Protein AF-0000000071177528 (afdb_homodimer)

Structure (mmCIF, N/CA/C/O backbone):
data_AF-0000000071177528-model_v1
#
loop_
_entity.id
_entity.type
_entity.pdbx_description
1 polymer 'BTB domain-containing protein'
#
loop_
_atom_site.group_PDB
_atom_site.id
_atom_site.type_symbol
_atom_site.label_atom_id
_atom_site.label_alt_id
_atom_site.label_comp_id
_atom_site.label_asym_id
_atom_site.label_entity_id
_atom_site.label_seq_id
_atom_site.pdbx_PDB_ins_code
_atom_site.Cartn_x
_atom_site.Cartn_y
_atom_site.Cartn_z
_atom_site.occupancy
_atom_site.B_iso_or_equiv
_atom_site.auth_seq_id
_atom_site.auth_comp_id
_atom_site.auth_asym_id
_atom_site.auth_atom_id
_atom_site.pdbx_PDB_model_num
ATOM 1 N N . MET A 1 1 ? 29.422 -19.344 5.887 1 21.97 1 MET A N 1
ATOM 2 C CA . MET A 1 1 ? 28.734 -18.578 6.922 1 21.97 1 MET A CA 1
ATOM 3 C C . MET A 1 1 ? 27.953 -17.406 6.316 1 21.97 1 MET A C 1
ATOM 5 O O . MET A 1 1 ? 28.516 -16.344 6.078 1 21.97 1 MET A O 1
ATOM 9 N N . SER A 1 2 ? 27.266 -17.656 5.23 1 27.88 2 SER A N 1
ATOM 10 C CA . SER A 1 2 ? 26.812 -16.75 4.18 1 27.88 2 SER A CA 1
ATOM 11 C C . SER A 1 2 ? 25.875 -15.688 4.734 1 27.88 2 SER A C 1
ATOM 13 O O . SER A 1 2 ? 24.906 -16.016 5.441 1 27.88 2 SER A O 1
ATOM 15 N N . GLY A 1 3 ? 26.359 -14.531 5.137 1 31.42 3 GLY A N 1
ATOM 16 C CA . GLY A 1 3 ? 25.828 -13.344 5.797 1 31.42 3 GLY A CA 1
ATOM 17 C C . GLY A 1 3 ? 24.453 -12.953 5.305 1 31.42 3 GLY A C 1
ATOM 18 O O . GLY A 1 3 ? 24.25 -12.734 4.109 1 31.42 3 GLY A O 1
ATOM 19 N N . ARG A 1 4 ? 23.453 -13.508 5.898 1 37.56 4 ARG A N 1
ATOM 20 C CA . ARG A 1 4 ? 22.062 -13.289 5.559 1 37.56 4 ARG A CA 1
ATOM 21 C C . ARG A 1 4 ? 21.766 -11.805 5.348 1 37.56 4 ARG A C 1
ATOM 23 O O . ARG A 1 4 ? 21.938 -10.992 6.262 1 37.56 4 ARG A O 1
ATOM 30 N N . GLU A 1 5 ? 22.109 -11.266 4.348 1 40.41 5 GLU A N 1
ATOM 31 C CA . GLU A 1 5 ? 21.766 -9.883 4.055 1 40.41 5 GLU A CA 1
ATOM 32 C C . GLU A 1 5 ? 20.328 -9.57 4.449 1 40.41 5 GLU A C 1
ATOM 34 O O . GLU A 1 5 ? 19.406 -10.312 4.09 1 40.41 5 GLU A O 1
ATOM 39 N N . GLU A 1 6 ? 20.062 -9.109 5.574 1 49.22 6 GLU A N 1
ATOM 40 C CA . GLU A 1 6 ? 18.75 -8.711 6.082 1 49.22 6 GLU A CA 1
ATOM 41 C C . GLU A 1 6 ? 17.938 -8 5 1 49.22 6 GLU A C 1
ATOM 43 O O . GLU A 1 6 ? 18.422 -7.062 4.363 1 49.22 6 GLU A O 1
ATOM 48 N N . PRO A 1 7 ? 16.953 -8.609 4.457 1 56.69 7 PRO A N 1
ATOM 49 C CA . PRO A 1 7 ? 16.172 -7.992 3.381 1 56.69 7 PRO A CA 1
ATOM 50 C C . PRO A 1 7 ? 15.734 -6.566 3.715 1 56.69 7 PRO A C 1
ATOM 52 O O . PRO A 1 7 ? 15.617 -6.211 4.891 1 56.69 7 PRO A O 1
ATOM 55 N N . SER A 1 8 ? 15.945 -5.633 2.873 1 63.97 8 SER A N 1
ATOM 56 C CA . SER A 1 8 ? 15.609 -4.215 2.943 1 63.97 8 SER A CA 1
ATOM 57 C C . SER A 1 8 ? 14.148 -4.012 3.318 1 63.97 8 SER A C 1
ATOM 59 O O . SER A 1 8 ? 13.297 -4.84 2.99 1 63.97 8 SER A O 1
ATOM 61 N N . PRO A 1 9 ? 13.859 -3.221 4.258 1 66.44 9 PRO A N 1
ATOM 62 C CA . PRO A 1 9 ? 12.477 -2.908 4.633 1 66.44 9 PRO A CA 1
ATOM 63 C C . PRO A 1 9 ? 11.594 -2.584 3.428 1 66.44 9 PRO A C 1
ATOM 65 O O . PRO A 1 9 ? 12.102 -2.156 2.387 1 66.44 9 PRO A O 1
ATOM 68 N N . PRO A 1 10 ? 10.367 -2.992 3.541 1 66.88 10 PRO A N 1
ATOM 69 C CA . PRO A 1 10 ? 9.438 -2.711 2.441 1 66.88 10 PRO A CA 1
ATOM 70 C C . PRO A 1 10 ? 9.289 -1.218 2.162 1 66.88 10 PRO A C 1
ATOM 72 O O . PRO A 1 10 ? 9.43 -0.398 3.074 1 66.88 10 PRO A O 1
ATOM 75 N N . LYS A 1 11 ? 9.211 -0.677 0.871 1 64.12 11 LYS A N 1
ATOM 76 C CA . LYS A 1 11 ? 9.078 0.72 0.469 1 64.12 11 LYS A CA 1
ATOM 77 C C . LYS A 1 11 ? 7.668 1.239 0.75 1 64.12 11 LYS A C 1
ATOM 79 O O . LYS A 1 11 ? 6.684 0.544 0.495 1 64.12 11 LYS A O 1
ATOM 84 N N . CYS A 1 12 ? 7.594 2.193 1.696 1 65.25 12 CYS A N 1
ATOM 85 C CA . CYS A 1 12 ? 6.297 2.805 1.975 1 65.25 12 CYS A CA 1
ATOM 86 C C . CYS A 1 12 ? 6.172 4.152 1.274 1 65.25 12 CYS A C 1
ATOM 88 O O . CYS A 1 12 ? 7.176 4.789 0.955 1 65.25 12 CYS A O 1
ATOM 90 N N . GLY A 1 13 ? 5.199 4.441 0.454 1 56.22 13 GLY A N 1
ATOM 91 C CA . GLY A 1 13 ? 4.965 5.711 -0.216 1 56.22 13 GLY A CA 1
ATOM 92 C C . GLY A 1 13 ? 4.988 6.898 0.729 1 56.22 13 GLY A C 1
ATOM 93 O O . GLY A 1 13 ? 4.305 7.898 0.498 1 56.22 13 GLY A O 1
ATOM 94 N N . CYS A 1 14 ? 5.586 6.758 1.858 1 54.16 14 CYS A N 1
ATOM 95 C CA . CYS A 1 14 ? 5.516 7.906 2.756 1 54.16 14 CYS A CA 1
ATOM 96 C C . CYS A 1 14 ? 6.449 9.016 2.295 1 54.16 14 CYS A C 1
ATOM 98 O O . CYS A 1 14 ? 7.496 8.75 1.704 1 54.16 14 CYS A O 1
ATOM 100 N N . SER A 1 15 ? 5.887 10.195 2.148 1 49.91 15 SER A N 1
ATOM 101 C CA . SER A 1 15 ? 6.59 11.391 1.692 1 49.91 15 SER A CA 1
ATOM 102 C C . SER A 1 15 ? 7.82 11.664 2.547 1 49.91 15 SER A C 1
ATOM 104 O O . SER A 1 15 ? 7.805 11.438 3.76 1 49.91 15 SER A O 1
ATOM 106 N N . ASN A 1 16 ? 8.953 11.617 2.033 1 47.47 16 ASN A N 1
ATOM 107 C CA . ASN A 1 16 ? 10.266 11.953 2.572 1 47.47 16 ASN A CA 1
ATOM 108 C C . ASN A 1 16 ? 10.195 13.18 3.48 1 47.47 16 ASN A C 1
ATOM 110 O O . ASN A 1 16 ? 11.18 13.516 4.141 1 47.47 16 ASN A O 1
ATOM 114 N N . ASP A 1 17 ? 9.164 13.852 3.502 1 49.44 17 ASP A N 1
ATOM 115 C CA . ASP A 1 17 ? 9.195 15.164 4.141 1 49.44 17 ASP A CA 1
ATOM 116 C C . ASP A 1 17 ? 8.922 15.055 5.641 1 49.44 17 ASP A C 1
ATOM 118 O O . ASP A 1 17 ? 8.875 16.062 6.348 1 49.44 17 ASP A O 1
ATOM 122 N N . VAL A 1 18 ? 8.766 13.797 6.066 1 55.84 18 VAL A N 1
ATOM 123 C CA . VAL A 1 18 ? 8.43 13.719 7.484 1 55.84 18 VAL A CA 1
ATOM 124 C C . VAL A 1 18 ? 9.711 13.617 8.312 1 55.84 18 VAL A C 1
ATOM 126 O O . VAL A 1 18 ? 10.555 12.758 8.07 1 55.84 18 VAL A O 1
ATOM 129 N N . ILE A 1 19 ? 9.992 14.727 9 1 53.34 19 ILE A N 1
ATOM 130 C CA . ILE A 1 19 ? 11.102 14.703 9.945 1 53.34 19 ILE A CA 1
ATOM 131 C C . ILE A 1 19 ? 10.688 13.906 11.188 1 53.34 19 ILE A C 1
ATOM 133 O O . ILE A 1 19 ? 9.719 14.258 11.867 1 53.34 19 ILE A O 1
ATOM 137 N N . PHE A 1 20 ? 11.258 12.789 11.305 1 57.38 20 PHE A N 1
ATOM 138 C CA . PHE A 1 20 ? 10.984 11.969 12.477 1 57.38 20 PHE A CA 1
ATOM 139 C C . PHE A 1 20 ? 11.891 12.367 13.633 1 57.38 20 PHE A C 1
ATOM 141 O O . PHE A 1 20 ? 13.094 12.555 13.453 1 57.38 20 PHE A O 1
ATOM 148 N N . PRO A 1 21 ? 11.219 12.93 14.664 1 53.38 21 PRO A N 1
ATOM 149 C CA . PRO A 1 21 ? 12.078 13.219 15.82 1 53.38 21 PRO A CA 1
ATOM 150 C C . PRO A 1 21 ? 13.039 12.078 16.141 1 53.38 21 PRO A C 1
ATOM 152 O O . PRO A 1 21 ? 14.195 12.32 16.5 1 53.38 21 PRO A O 1
ATOM 155 N N . ASP A 1 22 ? 12.508 10.867 16.094 1 53.25 22 ASP A N 1
ATOM 156 C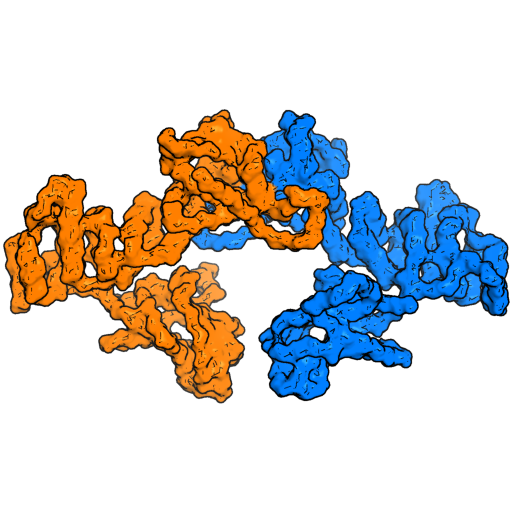 CA . ASP A 1 22 ? 13.359 9.703 16.297 1 53.25 22 ASP A CA 1
ATOM 157 C C . ASP A 1 22 ? 13.484 8.883 15.023 1 53.25 22 ASP A C 1
ATOM 159 O O . ASP A 1 22 ? 12.516 8.25 14.586 1 53.25 22 ASP A O 1
ATOM 163 N N . PRO A 1 23 ? 14.625 9.172 14.359 1 51.88 23 PRO A N 1
ATOM 164 C CA . PRO A 1 23 ? 14.859 8.477 13.094 1 51.88 23 PRO A CA 1
ATOM 165 C C . PRO A 1 23 ? 14.602 6.977 13.195 1 51.88 23 PRO A C 1
ATOM 167 O O . PRO A 1 23 ? 14.289 6.332 12.188 1 51.88 23 PRO A O 1
ATOM 170 N N . SER A 1 24 ? 14.773 6.453 14.438 1 51.38 24 SER A N 1
ATOM 171 C CA . SER A 1 24 ? 14.609 5.016 14.602 1 51.38 24 SER A CA 1
ATOM 172 C C . SER A 1 24 ? 13.156 4.602 14.43 1 51.38 24 SER A C 1
ATOM 174 O O . SER A 1 24 ? 12.859 3.426 14.195 1 51.38 24 SER A O 1
ATOM 176 N N . PHE A 1 25 ? 12.336 5.586 14.609 1 58.75 25 PHE A N 1
ATOM 177 C CA . PHE A 1 25 ? 10.914 5.27 14.477 1 58.75 25 PHE A CA 1
ATOM 178 C C . PHE A 1 25 ? 10.352 5.871 13.195 1 58.75 25 PHE A C 1
ATOM 180 O O . PHE A 1 25 ? 9.266 6.465 13.211 1 58.75 25 PHE A O 1
ATOM 187 N N . SER A 1 26 ? 11.156 5.77 12.203 1 59.78 26 SER A N 1
ATOM 188 C CA . SER A 1 26 ? 10.797 6.277 10.891 1 59.78 26 SER A CA 1
ATOM 189 C C . SER A 1 26 ? 9.922 5.281 10.133 1 59.78 26 SER A C 1
ATOM 191 O O . SER A 1 26 ? 9.992 5.191 8.906 1 59.78 26 SER A O 1
ATOM 193 N N . ARG A 1 27 ? 9.109 4.613 11.008 1 76.62 27 ARG A N 1
ATOM 194 C CA . ARG A 1 27 ? 8.219 3.639 10.383 1 76.62 27 ARG A CA 1
ATOM 195 C C . ARG A 1 27 ? 6.926 4.297 9.906 1 76.62 27 ARG A C 1
ATOM 197 O O . ARG A 1 27 ? 6.023 4.551 10.711 1 76.62 27 ARG A O 1
ATOM 204 N N . CYS A 1 28 ? 6.957 4.582 8.695 1 73.88 28 CYS A N 1
ATOM 205 C CA . CYS A 1 28 ? 5.934 5.469 8.156 1 73.88 28 CYS A CA 1
ATOM 206 C C . CYS A 1 28 ? 4.664 4.695 7.812 1 73.88 28 CYS A C 1
ATOM 208 O O . CYS A 1 28 ? 3.578 5.273 7.746 1 73.88 28 CYS A O 1
ATOM 210 N N . CYS A 1 29 ? 4.832 3.375 7.641 1 83.44 29 CYS A N 1
ATOM 211 C CA . CYS A 1 29 ? 3.641 2.641 7.23 1 83.44 29 CYS A CA 1
ATOM 212 C C . CYS A 1 29 ? 3.523 1.324 7.992 1 83.44 29 CYS A C 1
ATOM 214 O O . CYS A 1 29 ? 4.461 0.909 8.672 1 83.44 29 CYS A O 1
ATOM 216 N N . SER A 1 30 ? 2.414 0.762 7.93 1 88.12 30 SER A N 1
ATOM 217 C CA . SER A 1 30 ? 2.115 -0.467 8.656 1 88.12 30 SER A CA 1
ATOM 218 C C . SER A 1 30 ? 3.047 -1.599 8.234 1 88.12 30 SER A C 1
ATOM 220 O O . SER A 1 30 ? 3.447 -2.422 9.062 1 88.12 30 SER A O 1
ATOM 222 N N . LYS A 1 31 ? 3.447 -1.641 6.961 1 87.31 31 LYS A N 1
ATOM 223 C CA . LYS A 1 31 ? 4.344 -2.686 6.473 1 87.31 31 LYS A CA 1
ATOM 224 C C . LYS A 1 31 ? 5.711 -2.594 7.141 1 87.31 31 LYS A C 1
ATOM 226 O O . LYS A 1 31 ? 6.297 -3.611 7.516 1 87.31 31 LYS A O 1
ATOM 231 N N . GLN A 1 32 ? 6.184 -1.432 7.273 1 87.19 32 GLN A N 1
ATOM 232 C CA . GLN A 1 32 ? 7.473 -1.226 7.922 1 87.19 32 GLN A CA 1
ATOM 233 C C . GLN A 1 32 ? 7.402 -1.566 9.406 1 87.19 32 GLN A C 1
ATOM 235 O O . GLN A 1 32 ? 8.359 -2.088 9.977 1 87.19 32 GLN A O 1
ATOM 240 N N . ARG A 1 33 ? 6.297 -1.208 9.969 1 91.06 33 ARG A N 1
ATOM 241 C CA . ARG A 1 33 ? 6.117 -1.53 11.375 1 91.06 33 ARG A CA 1
ATOM 242 C C . ARG A 1 33 ? 6.082 -3.039 11.594 1 91.06 33 ARG A C 1
ATOM 244 O O . ARG A 1 33 ? 6.691 -3.551 12.539 1 91.06 33 ARG A O 1
ATOM 251 N N . LEU A 1 34 ? 5.406 -3.707 10.742 1 92.69 34 LEU A N 1
ATOM 252 C CA . LEU A 1 34 ? 5.344 -5.16 10.828 1 92.69 34 LEU A CA 1
ATOM 253 C C . LEU A 1 34 ? 6.703 -5.785 10.539 1 92.69 34 LEU A C 1
ATOM 255 O O . LEU A 1 34 ? 7.074 -6.785 11.156 1 92.69 34 LEU A O 1
ATOM 259 N N . TRP A 1 35 ? 7.363 -5.188 9.562 1 89.75 35 TRP A N 1
ATOM 260 C CA . TRP A 1 35 ? 8.719 -5.633 9.266 1 89.75 35 TRP A CA 1
ATOM 261 C C . TRP A 1 35 ? 9.617 -5.504 10.492 1 89.75 35 TRP A C 1
ATOM 263 O O . TRP A 1 35 ? 10.406 -6.406 10.789 1 89.75 35 TRP A O 1
ATOM 273 N N . TRP A 1 36 ? 9.453 -4.406 11.141 1 89.56 36 TRP A N 1
ATOM 274 C CA . TRP A 1 36 ? 10.219 -4.18 12.359 1 89.56 36 TRP A CA 1
ATOM 275 C C . TRP A 1 36 ? 9.859 -5.215 13.422 1 89.56 36 TRP A C 1
ATOM 277 O O . TRP A 1 36 ? 10.742 -5.719 14.125 1 89.56 36 TRP A O 1
ATOM 287 N N . MET A 1 37 ? 8.633 -5.496 13.531 1 92.88 37 MET A N 1
ATOM 288 C CA . MET A 1 37 ? 8.188 -6.484 14.508 1 92.88 37 MET A CA 1
ATOM 289 C C . MET A 1 37 ? 8.836 -7.84 14.25 1 92.88 37 MET A C 1
ATOM 291 O O . MET A 1 37 ? 9.32 -8.484 15.18 1 92.88 37 MET A O 1
ATOM 295 N N . LEU A 1 38 ? 8.82 -8.258 13.023 1 92.62 38 LEU A N 1
ATOM 296 C CA . LEU A 1 38 ? 9.336 -9.57 12.641 1 92.62 38 LEU A CA 1
ATOM 297 C C . LEU A 1 38 ? 10.836 -9.656 12.914 1 92.62 38 LEU A C 1
ATOM 299 O O . LEU A 1 38 ? 11.32 -10.664 13.422 1 92.62 38 LEU A O 1
ATOM 303 N N . HIS A 1 39 ? 11.539 -8.602 12.672 1 90 39 HIS A N 1
ATOM 304 C CA . HIS A 1 39 ? 13 -8.688 12.711 1 90 39 HIS A CA 1
ATOM 305 C C . HIS A 1 39 ? 13.531 -8.312 14.094 1 90 39 HIS A C 1
ATOM 307 O O . HIS A 1 39 ? 14.625 -8.734 14.469 1 90 39 HIS A O 1
ATOM 313 N N . SER A 1 40 ? 12.789 -7.52 14.797 1 88.25 40 SER A N 1
ATOM 314 C CA . SER A 1 40 ? 13.227 -7.16 16.141 1 88.25 40 SER A CA 1
ATOM 315 C C . SER A 1 40 ? 13.016 -8.312 17.125 1 88.25 40 SER A C 1
ATOM 317 O O . SER A 1 40 ? 13.68 -8.383 18.156 1 88.25 40 SER A O 1
ATOM 319 N N . GLN A 1 41 ? 12.117 -9.266 16.875 1 87.75 41 GLN A N 1
ATOM 320 C CA . GLN A 1 41 ? 11.742 -10.414 17.703 1 87.75 41 GLN A CA 1
ATOM 321 C C . GLN A 1 41 ? 11.312 -9.969 19.094 1 87.75 41 GLN A C 1
ATOM 323 O O . GLN A 1 41 ? 11.508 -10.688 20.062 1 87.75 41 GLN A O 1
ATOM 328 N N . LYS A 1 42 ? 10.82 -8.688 19.109 1 89.25 42 LYS A N 1
ATOM 329 C CA . LYS A 1 42 ? 10.305 -8.188 20.391 1 89.25 42 LYS A CA 1
ATOM 330 C C . LYS A 1 42 ? 8.867 -8.648 20.609 1 89.25 42 LYS A C 1
ATOM 332 O O . LYS A 1 42 ? 8.062 -8.695 19.672 1 89.25 42 LYS A O 1
ATOM 337 N N . LEU A 1 43 ? 8.578 -9.047 21.828 1 90.56 43 LEU A N 1
ATOM 338 C CA . LEU A 1 43 ? 7.246 -9.406 22.281 1 90.56 43 LEU A CA 1
ATOM 339 C C . LEU A 1 43 ? 6.691 -10.578 21.484 1 90.56 43 LEU A C 1
ATOM 341 O O . LEU A 1 43 ? 5.496 -10.633 21.203 1 90.56 43 LEU A O 1
ATOM 345 N N . CYS A 1 44 ? 7.594 -11.391 21.016 1 92.31 44 CYS A N 1
ATOM 346 C CA . CYS A 1 44 ? 7.156 -12.625 20.375 1 92.31 44 CYS A CA 1
ATOM 347 C C . CYS A 1 44 ? 6.59 -13.594 21.406 1 92.31 44 CYS A C 1
ATOM 349 O O . CYS A 1 44 ? 7.098 -13.688 22.516 1 92.31 44 CYS A O 1
ATOM 351 N N . ASP A 1 45 ? 5.586 -14.328 21.031 1 91.81 45 ASP A N 1
ATOM 352 C CA . ASP A 1 45 ? 4.945 -15.211 21.984 1 91.81 45 ASP A CA 1
ATOM 353 C C . ASP A 1 45 ? 4.938 -16.656 21.484 1 91.81 45 ASP A C 1
ATOM 355 O O . ASP A 1 45 ? 4.414 -17.547 22.156 1 91.81 45 ASP A O 1
ATOM 359 N N . ILE A 1 46 ? 5.508 -16.906 20.328 1 93.5 46 ILE A N 1
ATOM 360 C CA . ILE A 1 46 ? 5.559 -18.266 19.812 1 93.5 46 ILE A CA 1
ATOM 361 C C . ILE A 1 46 ? 6.852 -18.484 19.031 1 93.5 46 ILE A C 1
ATOM 363 O O . ILE A 1 46 ? 7.375 -17.547 18.422 1 93.5 46 ILE A O 1
ATOM 367 N N . SER A 1 47 ? 7.371 -19.688 19.062 1 95.25 47 SER A N 1
ATOM 368 C CA . SER A 1 47 ? 8.578 -20.047 18.312 1 95.25 47 SER A CA 1
ATOM 369 C C . SER A 1 47 ? 8.352 -21.312 17.484 1 95.25 47 SER A C 1
ATOM 371 O O . SER A 1 47 ? 7.664 -22.234 17.922 1 95.25 47 SER A O 1
ATOM 373 N N . PHE A 1 48 ? 8.906 -21.359 16.266 1 95.62 48 PHE A N 1
ATOM 374 C CA . PHE A 1 48 ? 8.82 -22.5 15.359 1 95.62 48 PHE A CA 1
ATOM 375 C C . PHE A 1 48 ? 10.195 -23.109 15.109 1 95.62 48 PHE A C 1
ATOM 377 O O . PHE A 1 48 ? 11.133 -22.391 14.734 1 95.62 48 PHE A O 1
ATOM 384 N N . VAL A 1 49 ? 10.312 -24.344 15.383 1 96.44 49 VAL A N 1
ATOM 385 C CA . VAL A 1 49 ? 11.523 -25.078 15.047 1 96.44 49 VAL A CA 1
ATOM 386 C C . VAL A 1 49 ? 11.336 -25.781 13.711 1 96.44 49 VAL A C 1
ATOM 388 O O . VAL A 1 49 ? 10.664 -26.828 13.641 1 96.44 49 VAL A O 1
ATOM 391 N N . VAL A 1 50 ? 11.953 -25.266 12.68 1 96.31 50 VAL A N 1
ATOM 392 C CA . VAL A 1 50 ? 11.648 -25.656 11.312 1 96.31 50 VAL A CA 1
ATOM 393 C C . VAL A 1 50 ? 12.828 -26.438 10.727 1 96.31 50 VAL A C 1
ATOM 395 O O . VAL A 1 50 ? 13.984 -26.094 10.953 1 96.31 50 VAL A O 1
ATOM 398 N N . GLY A 1 51 ? 12.5 -27.453 9.906 1 93.12 51 GLY A N 1
ATOM 399 C CA . GLY A 1 51 ? 13.508 -28.25 9.211 1 93.12 51 GLY A CA 1
ATOM 400 C C . GLY A 1 51 ? 13.609 -29.672 9.742 1 93.12 51 GLY A C 1
ATOM 401 O O . GLY A 1 51 ? 13.008 -30 10.758 1 93.12 51 GLY A O 1
ATOM 402 N N . PRO A 1 52 ? 14.367 -30.5 8.945 1 90.12 52 PRO A N 1
ATOM 403 C CA . PRO A 1 52 ? 14.617 -31.875 9.414 1 90.12 52 PRO A CA 1
ATOM 404 C C . PRO A 1 52 ? 15.484 -31.922 10.672 1 90.12 52 PRO A C 1
ATOM 406 O O . PRO A 1 52 ? 16.094 -30.906 11.047 1 90.12 52 PRO A O 1
ATOM 409 N N . ASP A 1 53 ? 15.492 -32.938 11.359 1 87.38 53 ASP A N 1
ATOM 410 C CA . ASP A 1 53 ? 16.156 -33.094 12.648 1 87.38 53 ASP A CA 1
ATOM 411 C C . ASP A 1 53 ? 17.656 -32.781 12.539 1 87.38 53 ASP A C 1
ATOM 413 O O . ASP A 1 53 ? 18.25 -32.312 13.5 1 87.38 53 ASP A O 1
ATOM 417 N N . SER A 1 54 ? 18.188 -32.969 11.367 1 88.56 54 SER A N 1
ATOM 418 C CA . SER A 1 54 ? 19.609 -32.75 11.188 1 88.56 54 SER A CA 1
ATOM 419 C C . SER A 1 54 ? 19.938 -31.25 11.094 1 88.56 54 SER A C 1
ATOM 421 O O . SER A 1 54 ? 21.031 -30.828 11.469 1 88.56 54 SER A O 1
ATOM 423 N N . GLN A 1 55 ? 19.125 -30.438 10.609 1 90.06 55 GLN A N 1
ATOM 424 C CA . GLN A 1 55 ? 19.359 -29.016 10.445 1 90.06 55 GLN A CA 1
ATOM 425 C C . GLN A 1 55 ? 18.094 -28.203 10.758 1 90.06 55 GLN A C 1
ATOM 427 O O . GLN A 1 55 ? 17.281 -27.969 9.875 1 90.06 55 GLN A O 1
ATOM 432 N N . THR A 1 56 ? 18.016 -27.828 12.016 1 91.5 56 THR A N 1
ATOM 433 C CA . THR A 1 56 ? 16.812 -27.109 12.422 1 91.5 56 THR A CA 1
ATOM 434 C C . THR A 1 56 ? 17.125 -25.625 12.641 1 91.5 56 THR A C 1
ATOM 436 O O . THR A 1 56 ? 18.266 -25.266 12.977 1 91.5 56 THR A O 1
ATOM 439 N N . GLU A 1 57 ? 16.219 -24.766 12.273 1 95.56 57 GLU A N 1
ATOM 440 C CA . GLU A 1 57 ? 16.266 -23.344 12.547 1 95.56 57 GLU A CA 1
ATOM 441 C C . GLU A 1 57 ? 15.039 -22.875 13.328 1 95.56 57 GLU A C 1
ATOM 443 O O . GLU A 1 57 ? 13.93 -23.344 13.078 1 95.56 57 GLU A O 1
ATOM 448 N N . THR A 1 58 ? 15.297 -21.984 14.258 1 95.94 58 THR A N 1
ATOM 449 C CA . THR A 1 58 ? 14.203 -21.5 15.094 1 95.94 58 THR A CA 1
ATOM 450 C C . THR A 1 58 ? 13.727 -20.125 14.633 1 95.94 58 THR A C 1
ATOM 452 O O . THR A 1 58 ? 14.547 -19.234 14.391 1 95.94 58 THR A O 1
ATOM 455 N N . PHE A 1 59 ? 12.406 -19.938 14.453 1 96.38 59 PHE A N 1
ATOM 456 C CA . PHE A 1 59 ? 11.789 -18.672 14.07 1 96.38 59 PHE A CA 1
ATOM 457 C C . PHE A 1 59 ? 10.828 -18.203 15.148 1 96.38 59 PHE A C 1
ATOM 459 O O . PHE A 1 59 ? 10.016 -18.969 15.648 1 96.38 59 PHE A O 1
ATOM 466 N N . HIS A 1 60 ? 10.992 -16.953 15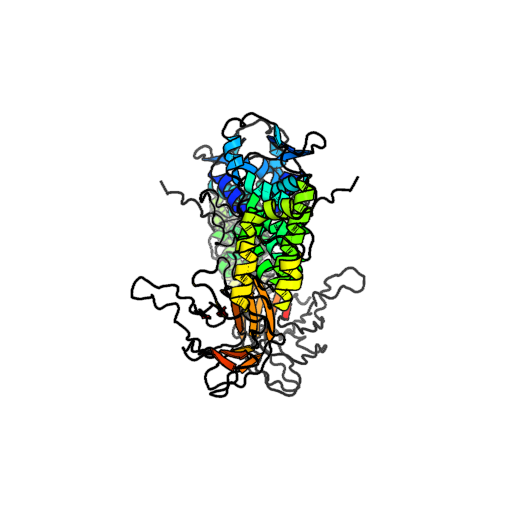.555 1 96.19 60 HIS A N 1
ATOM 467 C CA . HIS A 1 60 ? 10.078 -16.344 16.516 1 96.19 60 HIS A CA 1
ATOM 468 C C . HIS A 1 60 ? 9.023 -15.492 15.812 1 96.19 60 HIS A C 1
ATOM 470 O O . HIS A 1 60 ? 9.336 -14.805 14.836 1 96.19 60 HIS A O 1
ATOM 476 N N . ALA A 1 61 ? 7.793 -15.617 16.234 1 96.25 61 ALA A N 1
ATOM 477 C CA . ALA A 1 61 ? 6.711 -14.883 15.586 1 96.25 61 ALA A CA 1
ATOM 478 C C . ALA A 1 61 ? 5.641 -14.477 16.594 1 96.25 61 ALA A C 1
ATOM 480 O O . ALA A 1 61 ? 5.812 -14.648 17.797 1 96.25 61 ALA A O 1
ATOM 481 N N . HIS A 1 62 ? 4.668 -13.812 16.234 1 95.62 62 HIS A N 1
ATOM 482 C CA . HIS A 1 62 ? 3.545 -13.344 17.047 1 95.62 62 HIS A CA 1
ATOM 483 C C . HIS A 1 62 ? 2.268 -14.102 16.688 1 95.62 62 HIS A C 1
ATOM 485 O O . HIS A 1 62 ? 1.845 -14.109 15.531 1 95.62 62 HIS A O 1
ATOM 491 N N . ARG A 1 63 ? 1.625 -14.688 17.656 1 94.69 63 ARG A N 1
ATOM 492 C CA . ARG A 1 63 ? 0.416 -15.469 17.438 1 94.69 63 ARG A CA 1
ATOM 493 C C . ARG A 1 63 ? -0.667 -14.641 16.75 1 94.69 63 ARG A C 1
ATOM 495 O O . ARG A 1 63 ? -1.378 -15.133 15.875 1 94.69 63 ARG A O 1
ATOM 502 N N . SER A 1 64 ? -0.774 -13.414 17.188 1 93.81 64 SER A N 1
ATOM 503 C CA . SER A 1 64 ? -1.834 -12.547 16.688 1 93.81 64 SER A CA 1
ATOM 504 C C . SER A 1 64 ? -1.677 -12.289 15.195 1 93.81 64 SER A C 1
ATOM 506 O O . SER A 1 64 ? -2.648 -12.367 14.438 1 93.81 64 SER A O 1
ATOM 508 N N . VAL A 1 65 ? -0.441 -12.023 14.758 1 94.44 65 VAL A N 1
ATOM 509 C CA . VAL A 1 65 ? -0.165 -11.734 13.352 1 94.44 65 VAL A CA 1
ATOM 510 C C . VAL A 1 65 ? -0.392 -12.984 12.508 1 94.44 65 VAL A C 1
ATOM 512 O O . VAL A 1 65 ? -1.024 -12.93 11.453 1 94.44 65 VAL A O 1
ATOM 515 N N . LEU A 1 66 ? 0.049 -14.094 12.992 1 94.12 66 LEU A N 1
ATOM 516 C CA . LEU A 1 66 ? -0.084 -15.352 12.258 1 94.12 66 LEU A CA 1
ATOM 517 C C . LEU A 1 66 ? -1.547 -15.773 12.164 1 94.12 66 LEU A C 1
ATOM 519 O O . LEU A 1 66 ? -1.99 -16.25 11.117 1 94.12 66 LEU A O 1
ATOM 523 N N . SER A 1 67 ? -2.27 -15.57 13.234 1 92.25 67 SER A N 1
ATOM 524 C CA . SER A 1 67 ? -3.688 -15.922 13.25 1 92.25 67 SER A CA 1
ATOM 525 C C . SER A 1 67 ? -4.48 -15.062 12.273 1 92.25 67 SER A C 1
ATOM 527 O O . SER A 1 67 ? -5.496 -15.508 11.734 1 92.25 67 SER A O 1
ATOM 529 N N . ALA A 1 68 ? -4.027 -13.883 12.078 1 91.44 68 ALA A N 1
ATOM 530 C CA . ALA A 1 68 ? -4.723 -12.977 11.164 1 91.44 68 ALA A CA 1
ATOM 531 C C . ALA A 1 68 ? -4.461 -13.359 9.711 1 91.44 68 ALA A C 1
ATOM 533 O O . ALA A 1 68 ? -5.293 -13.102 8.836 1 91.44 68 ALA A O 1
ATOM 534 N N . GLY A 1 69 ? -3.35 -13.969 9.453 1 91.62 69 GLY A N 1
ATOM 535 C CA . GLY A 1 69 ? -2.949 -14.234 8.078 1 91.62 69 GLY A CA 1
ATOM 536 C C . GLY A 1 69 ? -3.299 -15.641 7.617 1 91.62 69 GLY A C 1
ATOM 537 O O . GLY A 1 69 ? -3.314 -15.922 6.418 1 91.62 69 GLY A O 1
ATOM 538 N N . SER A 1 70 ? -3.605 -16.5 8.531 1 91.56 70 SER A N 1
ATOM 539 C CA . SER A 1 70 ? -3.836 -17.891 8.203 1 91.56 70 SER A CA 1
ATOM 540 C C . SER A 1 70 ? -4.898 -18.5 9.109 1 91.56 70 SER A C 1
ATOM 542 O O . SER A 1 70 ? -4.82 -18.391 10.336 1 91.56 70 SER A O 1
ATOM 544 N N . SER A 1 71 ? -5.832 -19.234 8.508 1 89.38 71 SER A N 1
ATOM 545 C CA . SER A 1 71 ? -6.863 -19.906 9.281 1 89.38 71 SER A CA 1
ATOM 546 C C . SER A 1 71 ? -6.289 -21.094 10.055 1 89.38 71 SER A C 1
ATOM 548 O O . SER A 1 71 ? -6.766 -21.422 11.141 1 89.38 71 SER A O 1
ATOM 550 N N . VAL A 1 72 ? -5.309 -21.703 9.461 1 91.56 72 VAL A N 1
ATOM 551 C CA . VAL A 1 72 ? -4.66 -22.844 10.109 1 91.56 72 VAL A CA 1
ATOM 552 C C . VAL A 1 72 ? -3.951 -22.375 11.375 1 91.56 72 VAL A C 1
ATOM 554 O O . VAL A 1 72 ? -4.125 -22.984 12.445 1 91.56 72 VAL A O 1
ATOM 557 N N . PHE A 1 73 ? -3.256 -21.328 11.312 1 91.94 73 PHE A N 1
ATOM 558 C CA . PHE A 1 73 ? -2.596 -20.781 12.5 1 91.94 73 PHE A CA 1
ATOM 559 C C . PHE A 1 73 ? -3.621 -20.344 13.539 1 91.94 73 PHE A C 1
ATOM 561 O O . PHE A 1 73 ? -3.42 -20.547 14.734 1 91.94 73 PHE A O 1
ATOM 568 N N . GLU A 1 74 ? -4.691 -19.719 13.062 1 90.56 74 GLU A N 1
ATOM 569 C CA . GLU A 1 74 ? -5.746 -19.297 13.984 1 90.56 74 GLU A CA 1
ATOM 570 C C . GLU A 1 74 ? -6.305 -20.484 14.766 1 90.56 74 GLU A C 1
ATOM 572 O O . GLU A 1 74 ? -6.488 -20.391 15.977 1 90.56 74 GLU A O 1
ATOM 577 N N . SER A 1 75 ? -6.539 -21.516 14.039 1 89.75 75 SER A N 1
ATOM 578 C CA . SER A 1 75 ? -7.066 -22.719 14.672 1 89.75 75 SER A CA 1
ATOM 579 C C . SER A 1 75 ? -6.035 -23.359 15.602 1 89.75 75 SER A C 1
ATOM 581 O O . SER A 1 75 ? -6.383 -23.859 16.672 1 89.75 75 SER A O 1
ATOM 583 N N . MET A 1 76 ? -4.824 -23.344 15.203 1 88.56 76 MET A N 1
ATOM 584 C CA . MET A 1 76 ? -3.746 -23.922 16 1 88.56 76 MET A CA 1
ATOM 585 C C . MET A 1 76 ? -3.629 -23.203 17.344 1 88.56 76 MET A C 1
ATOM 587 O O . MET A 1 76 ? -3.443 -23.859 18.375 1 88.56 76 MET A O 1
ATOM 591 N N . PHE A 1 77 ? -3.824 -21.906 17.359 1 89 77 PHE A N 1
ATOM 592 C CA . PHE A 1 77 ? -3.576 -21.125 18.562 1 89 77 PHE A CA 1
ATOM 593 C C . PHE A 1 77 ? -4.836 -21.031 19.422 1 89 77 PHE A C 1
ATOM 595 O O . PHE A 1 77 ? -4.777 -20.609 20.578 1 89 77 PHE A O 1
ATOM 602 N N . SER A 1 78 ? -5.957 -21.203 18.875 1 83.81 78 SER A N 1
ATOM 603 C CA . SER A 1 78 ? -7.188 -21.25 19.656 1 83.81 78 SER A CA 1
ATOM 604 C C . SER A 1 78 ? -7.348 -22.578 20.375 1 83.81 78 SER A C 1
ATOM 606 O O . SER A 1 78 ? -8.055 -22.672 21.375 1 83.81 78 SER A O 1
ATOM 608 N N . GLY A 1 79 ? -6.746 -23.547 19.953 1 76.38 79 GLY A N 1
ATOM 609 C CA . GLY A 1 79 ? -6.926 -24.891 20.484 1 76.38 79 GLY A CA 1
ATOM 610 C C . GLY A 1 79 ? -5.77 -25.344 21.359 1 76.38 79 GLY A C 1
ATOM 611 O O . GLY A 1 79 ? -5.395 -24.656 22.312 1 76.38 79 GLY A O 1
ATOM 612 N N . ASN A 1 80 ? -5.25 -26.453 20.922 1 64.56 80 ASN A N 1
ATOM 613 C CA . ASN A 1 80 ? -4.281 -27.281 21.641 1 64.56 80 ASN A CA 1
ATOM 614 C C . ASN A 1 80 ? -2.955 -26.547 21.828 1 64.56 80 ASN A C 1
ATOM 616 O O . ASN A 1 80 ? -2.207 -26.859 22.766 1 64.56 80 ASN A O 1
ATOM 620 N N . TRP A 1 81 ? -2.766 -25.594 21.031 1 70.19 81 TRP A N 1
ATOM 621 C CA . TRP A 1 81 ? -1.438 -24.984 21.062 1 70.19 81 TRP A CA 1
ATOM 622 C C . TRP A 1 81 ? -1.472 -23.625 21.734 1 70.19 81 TRP A C 1
ATOM 624 O O . TRP A 1 81 ? -0.499 -22.859 21.672 1 70.19 81 TRP A O 1
ATOM 634 N N . ALA A 1 82 ? -2.572 -23.312 22.297 1 68.56 82 ALA A N 1
ATOM 635 C CA . ALA A 1 82 ? -2.729 -22.031 22.953 1 68.56 82 ALA A CA 1
ATOM 636 C C . ALA A 1 82 ? -1.694 -21.844 24.062 1 68.56 82 ALA A C 1
ATOM 638 O O . ALA A 1 82 ? -1.183 -20.75 24.281 1 68.56 82 ALA A O 1
ATOM 639 N N . ALA A 1 83 ? -1.237 -22.922 24.531 1 73.88 83 ALA A N 1
ATOM 640 C CA . ALA A 1 83 ? -0.36 -22.828 25.688 1 73.88 83 ALA A CA 1
ATOM 641 C C . ALA A 1 83 ? 1.086 -23.141 25.312 1 73.88 83 ALA A C 1
ATOM 643 O O . ALA A 1 83 ? 2.008 -22.859 26.078 1 73.88 83 ALA A O 1
ATOM 644 N N . GLU A 1 84 ? 1.28 -23.672 24.141 1 82.12 84 GLU A N 1
ATOM 645 C CA . GLU A 1 84 ? 2.631 -24.078 23.766 1 82.12 84 GLU A CA 1
ATOM 646 C C . GLU A 1 84 ? 3.428 -22.875 23.234 1 82.12 84 GLU A C 1
ATOM 648 O O . GLU A 1 84 ? 2.887 -22.031 22.516 1 82.12 84 GLU A O 1
ATOM 653 N N . SER A 1 85 ? 4.645 -22.844 23.688 1 86.88 85 SER A N 1
ATOM 654 C CA . SER A 1 85 ? 5.484 -21.719 23.281 1 86.88 85 SER A CA 1
ATOM 655 C C . SER A 1 85 ? 6.352 -22.078 22.078 1 86.88 85 SER A C 1
ATOM 657 O O . SER A 1 85 ? 6.922 -21.188 21.438 1 86.88 85 SER A O 1
ATOM 659 N N . SER A 1 86 ? 6.395 -23.391 21.781 1 91.5 86 SER A N 1
ATOM 660 C CA . SER A 1 86 ? 7.242 -23.797 20.656 1 91.5 86 SER A CA 1
ATOM 661 C C . SER A 1 86 ? 6.578 -24.875 19.828 1 91.5 86 SER A C 1
ATOM 663 O O . SER A 1 86 ? 5.992 -25.812 20.375 1 91.5 86 SER A O 1
ATOM 665 N N . ILE A 1 87 ? 6.625 -24.797 18.547 1 92.94 87 ILE A N 1
ATOM 666 C CA . ILE A 1 87 ? 6.02 -25.75 17.625 1 92.94 87 ILE A CA 1
ATOM 667 C C . ILE A 1 87 ? 7.082 -26.312 16.672 1 92.94 87 ILE A C 1
ATOM 669 O O . ILE A 1 87 ? 7.859 -25.547 16.094 1 92.94 87 ILE A O 1
ATOM 673 N N . ARG A 1 88 ? 7.109 -27.594 16.516 1 93.81 88 ARG A N 1
ATOM 674 C CA . ARG A 1 88 ? 8.047 -28.25 15.617 1 93.81 88 ARG A CA 1
ATOM 675 C C . ARG A 1 88 ? 7.434 -28.422 14.234 1 93.81 88 ARG A C 1
ATOM 677 O O . ARG A 1 88 ? 6.293 -28.875 14.102 1 93.81 88 ARG A O 1
ATOM 684 N N . VAL A 1 89 ? 8.18 -28.016 13.195 1 94.75 89 VAL A N 1
ATOM 685 C CA . VAL A 1 89 ? 7.754 -28.141 11.805 1 94.75 89 VAL A CA 1
ATOM 686 C C . VAL A 1 89 ? 8.844 -28.859 11 1 94.75 89 VAL A C 1
ATOM 688 O O . VAL A 1 89 ? 9.625 -28.203 10.297 1 94.75 89 VAL A O 1
ATOM 691 N N . PRO A 1 90 ? 8.844 -30.125 10.93 1 93.69 90 PRO A N 1
ATOM 692 C CA . PRO A 1 90 ? 9.922 -30.875 10.305 1 93.69 90 PRO A CA 1
ATOM 693 C C . PRO A 1 90 ? 9.781 -30.969 8.789 1 93.69 90 PRO A C 1
ATOM 695 O O . PRO A 1 90 ? 10.766 -31.219 8.086 1 93.69 90 PRO A O 1
ATOM 698 N N . ASP A 1 91 ? 8.609 -30.812 8.219 1 92.69 91 ASP A N 1
ATOM 699 C CA . ASP A 1 91 ? 8.328 -31.125 6.824 1 92.69 91 ASP A CA 1
ATOM 700 C C . ASP A 1 91 ? 8.547 -29.906 5.934 1 92.69 91 ASP A C 1
ATOM 702 O O . ASP A 1 91 ? 8.398 -29.984 4.715 1 92.69 91 ASP A O 1
ATOM 706 N N . VAL A 1 92 ? 8.852 -28.781 6.551 1 94 92 VAL A N 1
ATOM 707 C CA . VAL A 1 92 ? 9.055 -27.562 5.766 1 94 92 VAL A CA 1
ATOM 708 C C . VAL A 1 92 ? 10.508 -27.109 5.887 1 94 92 VAL A C 1
ATOM 710 O O . VAL A 1 92 ? 11.102 -27.203 6.965 1 94 92 VAL A O 1
ATOM 713 N N . GLU A 1 93 ? 11.047 -26.672 4.766 1 93.88 93 GLU A N 1
ATOM 714 C CA . GLU A 1 93 ? 12.398 -26.125 4.781 1 93.88 93 GLU A CA 1
ATOM 715 C C . GLU A 1 93 ? 12.438 -24.75 5.441 1 93.88 93 GLU A C 1
ATOM 717 O O . GLU A 1 93 ? 11.492 -23.969 5.316 1 93.88 93 GLU A O 1
ATOM 722 N N . SER A 1 94 ? 13.586 -24.422 6.059 1 94.69 94 SER A N 1
ATOM 723 C CA . SER A 1 94 ? 13.742 -23.172 6.801 1 94.69 94 SER A CA 1
ATOM 724 C C . SER A 1 94 ? 13.617 -21.969 5.883 1 94.69 94 SER A C 1
ATOM 726 O O . SER A 1 94 ? 13 -20.969 6.246 1 94.69 94 SER A O 1
ATOM 728 N N . SER A 1 95 ? 14.203 -22.094 4.734 1 94 95 SER A N 1
ATOM 729 C CA . SER A 1 95 ? 14.164 -20.984 3.793 1 94 95 SER A CA 1
ATOM 730 C C . SER A 1 95 ? 12.734 -20.688 3.352 1 94 95 SER A C 1
ATOM 732 O O . SER A 1 95 ? 12.328 -19.531 3.287 1 94 95 SER A O 1
ATOM 734 N N . ALA A 1 96 ? 11.953 -21.688 3.066 1 95.44 96 ALA A N 1
ATOM 735 C CA . ALA A 1 96 ? 10.562 -21.531 2.643 1 95.44 96 ALA A CA 1
ATOM 736 C C . ALA A 1 96 ? 9.711 -20.938 3.762 1 95.44 96 ALA A C 1
ATOM 738 O O . ALA A 1 96 ? 8.867 -20.078 3.514 1 95.44 96 ALA A O 1
ATOM 739 N N . PHE A 1 97 ? 10.023 -21.406 4.965 1 96.94 97 PHE A N 1
ATOM 740 C CA . PHE A 1 97 ? 9.258 -20.906 6.102 1 96.94 97 PHE A CA 1
ATOM 741 C C . PHE A 1 97 ? 9.555 -19.438 6.352 1 96.94 97 PHE A C 1
ATOM 743 O O . PHE A 1 97 ? 8.648 -18.672 6.699 1 96.94 97 PHE A O 1
ATOM 750 N N . SER A 1 98 ? 10.789 -19.094 6.223 1 95.38 98 SER A N 1
ATOM 751 C CA . SER A 1 98 ? 11.18 -17.688 6.371 1 95.38 98 SER A CA 1
ATOM 752 C C . SER A 1 98 ? 10.43 -16.797 5.383 1 95.38 98 SER A C 1
ATOM 754 O O . SER A 1 98 ? 9.969 -15.711 5.742 1 95.38 98 SER A O 1
ATOM 756 N N . ILE A 1 99 ? 10.305 -17.203 4.152 1 95.56 99 ILE A N 1
ATOM 757 C CA . ILE A 1 99 ? 9.609 -16.438 3.119 1 95.56 99 ILE A CA 1
ATOM 758 C C . ILE A 1 99 ? 8.125 -16.359 3.453 1 95.56 99 ILE A C 1
ATOM 760 O O . ILE A 1 99 ? 7.492 -15.32 3.268 1 95.56 99 ILE A O 1
ATOM 764 N N . LEU A 1 100 ? 7.625 -17.469 3.93 1 96.06 100 LEU A N 1
ATOM 765 C CA . LEU A 1 100 ? 6.227 -17.516 4.336 1 96.06 100 LEU A CA 1
ATOM 766 C C . LEU A 1 100 ? 5.941 -16.5 5.434 1 96.06 100 LEU A C 1
ATOM 768 O O . LEU A 1 100 ? 4.969 -15.75 5.355 1 96.06 100 LEU A O 1
ATOM 772 N N . LEU A 1 101 ? 6.809 -16.453 6.453 1 95.62 101 LEU A N 1
ATOM 773 C CA . LEU A 1 101 ? 6.648 -15.508 7.555 1 95.62 101 LEU A CA 1
ATOM 774 C C . LEU A 1 101 ? 6.73 -14.07 7.055 1 95.62 101 LEU A C 1
ATOM 776 O O . LEU A 1 101 ? 5.918 -13.227 7.441 1 95.62 101 LEU A O 1
ATOM 780 N N . ARG A 1 102 ? 7.711 -13.914 6.262 1 93.56 102 ARG A N 1
ATOM 781 C CA . ARG A 1 102 ? 7.883 -12.578 5.707 1 93.56 102 ARG A CA 1
ATOM 782 C C . ARG A 1 102 ? 6.625 -12.125 4.965 1 93.56 102 ARG A C 1
ATOM 784 O O . ARG A 1 102 ? 6.211 -10.977 5.078 1 93.56 102 ARG A O 1
ATOM 791 N N . TYR A 1 103 ? 6.059 -12.992 4.297 1 94 103 TYR A N 1
ATOM 792 C CA . TYR A 1 103 ? 4.867 -12.648 3.529 1 94 103 TYR A CA 1
ATOM 793 C C . TYR A 1 103 ? 3.703 -12.305 4.453 1 94 103 TYR A C 1
ATOM 795 O O . TYR A 1 103 ? 2.992 -11.32 4.23 1 94 103 TYR A O 1
ATOM 803 N N . ILE A 1 104 ? 3.508 -13.117 5.402 1 94.31 104 ILE A N 1
ATOM 804 C CA . ILE A 1 104 ? 2.387 -12.906 6.312 1 94.31 104 ILE A CA 1
ATOM 805 C C . ILE A 1 104 ? 2.51 -11.531 6.965 1 94.31 104 ILE A C 1
ATOM 807 O O . ILE A 1 104 ? 1.51 -10.836 7.16 1 94.31 104 ILE A O 1
ATOM 811 N N . TYR A 1 105 ? 3.699 -11.094 7.254 1 93.31 105 TYR A N 1
ATOM 812 C CA . TYR A 1 105 ? 3.92 -9.82 7.926 1 93.31 105 TYR A CA 1
ATOM 813 C C . TYR A 1 105 ? 3.848 -8.664 6.934 1 93.31 105 TYR A C 1
ATOM 815 O O . TYR A 1 105 ? 3.137 -7.684 7.164 1 93.31 105 TYR A O 1
ATOM 823 N N . THR A 1 106 ? 4.512 -8.734 5.816 1 88.75 106 THR A N 1
ATOM 824 C CA . THR A 1 106 ? 4.762 -7.535 5.027 1 88.75 106 THR A CA 1
ATOM 825 C C . THR A 1 106 ? 4.09 -7.633 3.662 1 88.75 106 THR A C 1
ATOM 827 O O . THR A 1 106 ? 4.039 -6.652 2.916 1 88.75 106 THR A O 1
ATOM 830 N N . ASP A 1 107 ? 3.561 -8.727 3.225 1 88.44 107 ASP A N 1
ATOM 831 C CA . ASP A 1 107 ? 2.965 -8.969 1.914 1 88.44 107 ASP A CA 1
ATOM 832 C C . ASP A 1 107 ? 4.035 -9.039 0.829 1 88.44 107 ASP A C 1
ATOM 834 O O . ASP A 1 107 ? 3.719 -9.133 -0.359 1 88.44 107 ASP A O 1
ATOM 838 N N . ASP A 1 108 ? 5.266 -8.93 1.241 1 86.62 108 ASP A N 1
ATOM 839 C CA . ASP A 1 108 ? 6.355 -9.008 0.274 1 86.62 108 ASP A CA 1
ATOM 840 C C . ASP A 1 108 ? 6.84 -10.445 0.106 1 86.62 108 ASP A C 1
ATOM 842 O O . ASP A 1 108 ? 6.922 -11.203 1.08 1 86.62 108 ASP A O 1
ATOM 846 N N . VAL A 1 109 ? 7.051 -10.766 -1.15 1 88.38 109 VAL A N 1
ATOM 847 C CA . VAL A 1 109 ? 7.5 -12.133 -1.404 1 88.38 109 VAL A CA 1
ATOM 848 C C . VAL A 1 109 ? 8.656 -12.117 -2.396 1 88.38 109 VAL A C 1
ATOM 850 O O . VAL A 1 109 ? 8.57 -11.5 -3.457 1 88.38 109 VAL A O 1
ATOM 853 N N . LEU A 1 110 ? 9.703 -12.602 -2.002 1 87.88 110 LEU A N 1
ATOM 854 C CA . LEU A 1 110 ? 10.859 -12.797 -2.873 1 87.88 110 LEU A CA 1
ATOM 855 C C . LEU A 1 110 ? 11.039 -14.266 -3.223 1 87.88 110 LEU A C 1
ATOM 857 O O . LEU A 1 110 ? 11.562 -15.039 -2.422 1 87.88 110 LEU A O 1
ATOM 861 N N . LEU A 1 111 ? 10.602 -14.562 -4.422 1 92.5 111 LEU A N 1
ATOM 862 C CA . LEU A 1 111 ? 10.625 -15.961 -4.84 1 92.5 111 LEU A CA 1
ATOM 863 C C . LEU A 1 111 ? 11.781 -16.219 -5.805 1 92.5 111 LEU A C 1
ATOM 865 O O . LEU A 1 111 ? 12.125 -15.352 -6.609 1 92.5 111 LEU A O 1
ATOM 869 N N . THR A 1 112 ? 12.445 -17.266 -5.656 1 90.94 112 THR A N 1
ATOM 870 C CA . THR A 1 112 ? 13.422 -17.797 -6.598 1 90.94 112 THR A CA 1
ATOM 871 C C . THR A 1 112 ? 13.016 -19.18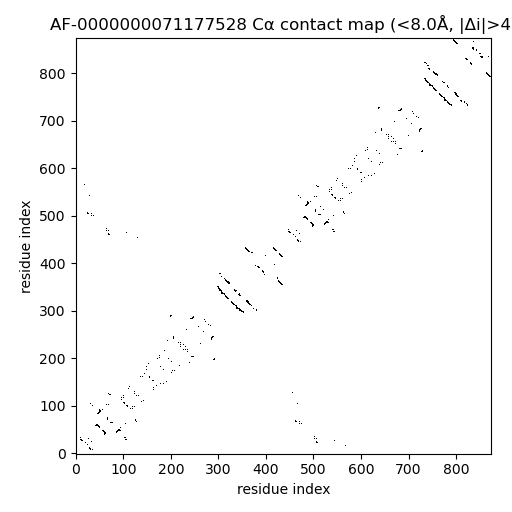8 -7.078 1 90.94 112 THR A C 1
ATOM 873 O O . THR A 1 112 ? 12.195 -19.859 -6.445 1 90.94 112 THR A O 1
ATOM 876 N N . ALA A 1 113 ? 13.57 -19.625 -8.227 1 87.56 113 ALA A N 1
ATOM 877 C CA . ALA A 1 113 ? 13.219 -20.906 -8.828 1 87.56 113 ALA A CA 1
ATOM 878 C C . ALA A 1 113 ? 13.586 -22.078 -7.91 1 87.56 113 ALA A C 1
ATOM 880 O O . ALA A 1 113 ? 12.906 -23.094 -7.895 1 87.56 113 ALA A O 1
ATOM 881 N N . GLU A 1 114 ? 14.539 -21.891 -7.078 1 88.25 114 GLU A N 1
ATOM 882 C CA . GLU A 1 114 ? 15.062 -22.953 -6.234 1 88.25 114 GLU A CA 1
ATOM 883 C C . GLU A 1 114 ? 14.148 -23.219 -5.047 1 88.25 114 GLU A C 1
ATOM 885 O O . GLU A 1 114 ? 14.039 -24.359 -4.574 1 88.25 114 GLU A O 1
ATOM 890 N N . VAL A 1 115 ? 13.453 -22.188 -4.625 1 93.06 115 VAL A N 1
ATOM 891 C CA . VAL A 1 115 ? 12.742 -22.328 -3.357 1 93.06 115 VAL A CA 1
ATOM 892 C C . VAL A 1 115 ? 11.234 -22.281 -3.6 1 93.06 115 VAL A C 1
ATOM 894 O O . VAL A 1 115 ? 10.445 -22.625 -2.717 1 93.06 115 VAL A O 1
ATOM 897 N N . VAL A 1 116 ? 10.766 -21.953 -4.773 1 94.38 116 VAL A N 1
ATOM 898 C CA . VAL A 1 116 ? 9.375 -21.609 -5.043 1 94.38 116 VAL A CA 1
ATOM 899 C C . VAL A 1 116 ? 8.484 -22.812 -4.758 1 94.38 116 VAL A C 1
ATOM 901 O O . VAL A 1 116 ? 7.387 -22.672 -4.207 1 94.38 116 VAL A O 1
ATOM 904 N N . LEU A 1 117 ? 8.914 -23.969 -5.094 1 91.44 117 LEU A N 1
ATOM 905 C CA . LEU A 1 117 ? 8.078 -25.141 -4.887 1 91.44 117 LEU A CA 1
ATOM 906 C C . LEU A 1 117 ? 7.887 -25.422 -3.398 1 91.44 117 LEU A C 1
ATOM 908 O O . LEU A 1 117 ? 6.805 -25.828 -2.969 1 91.44 117 LEU A O 1
ATOM 912 N N . GLN A 1 118 ? 8.922 -25.219 -2.664 1 93.5 118 GLN A N 1
ATOM 913 C CA . GLN A 1 118 ? 8.852 -25.422 -1.22 1 93.5 118 GLN A CA 1
ATOM 914 C C . GLN A 1 118 ? 7.957 -24.359 -0.564 1 93.5 118 GLN A C 1
ATOM 916 O O . GLN A 1 118 ? 7.246 -24.656 0.398 1 93.5 118 GLN A O 1
ATOM 921 N N . VAL A 1 119 ? 8 -23.188 -1.009 1 96.25 119 VAL A N 1
ATOM 922 C CA . VAL A 1 119 ? 7.145 -22.125 -0.507 1 96.25 119 VAL A CA 1
ATOM 923 C C . VAL A 1 119 ? 5.688 -22.438 -0.84 1 96.25 119 VAL A C 1
ATOM 925 O O . VAL A 1 119 ? 4.793 -22.203 -0.019 1 96.25 119 VAL A O 1
ATOM 928 N N . LEU A 1 120 ? 5.512 -22.891 -2.105 1 95.06 120 LEU A N 1
ATOM 929 C CA . LEU A 1 120 ? 4.164 -23.266 -2.52 1 95.06 120 LEU A CA 1
ATOM 930 C C . LEU A 1 120 ? 3.596 -24.344 -1.597 1 95.06 120 LEU A C 1
ATOM 932 O O . LEU A 1 120 ? 2.441 -24.266 -1.172 1 95.06 120 LEU A O 1
ATOM 936 N N . TYR A 1 121 ? 4.41 -25.297 -1.288 1 94.69 121 TYR A N 1
ATOM 937 C CA . TYR A 1 121 ? 3.99 -26.344 -0.371 1 94.69 121 TYR A CA 1
ATOM 938 C C . TYR A 1 121 ? 3.613 -25.766 0.988 1 94.69 121 TYR A C 1
ATOM 940 O O . TYR A 1 121 ? 2.57 -26.109 1.55 1 94.69 121 TYR A O 1
ATOM 948 N N . ALA A 1 122 ? 4.414 -24.953 1.538 1 96.06 122 ALA A N 1
ATOM 949 C CA . ALA A 1 122 ? 4.156 -24.344 2.838 1 96.06 122 ALA A CA 1
ATOM 950 C C . ALA A 1 122 ? 2.891 -23.5 2.803 1 96.06 122 ALA A C 1
ATOM 952 O O . ALA A 1 122 ? 2.102 -23.5 3.752 1 96.06 122 ALA A O 1
ATOM 953 N N . ALA A 1 123 ? 2.752 -22.734 1.742 1 94.56 123 ALA A N 1
ATOM 954 C CA . ALA A 1 123 ? 1.572 -21.875 1.587 1 94.56 123 ALA A CA 1
ATOM 955 C C . ALA A 1 123 ? 0.295 -22.719 1.587 1 94.56 123 ALA A C 1
ATOM 957 O O . ALA A 1 123 ? -0.715 -22.312 2.172 1 94.56 123 ALA A O 1
ATOM 958 N N . LYS A 1 124 ? 0.339 -23.828 0.908 1 92.75 124 LYS A N 1
ATOM 959 C CA . LYS A 1 124 ? -0.817 -24.719 0.886 1 92.75 124 LYS A CA 1
ATOM 960 C C . LYS A 1 124 ? -1.059 -25.344 2.258 1 92.75 124 LYS A C 1
ATOM 962 O O . LYS A 1 124 ? -2.201 -25.438 2.711 1 92.75 124 LYS A O 1
ATOM 967 N N . LYS A 1 125 ? 0.003 -25.766 2.887 1 93.62 125 LYS A N 1
ATOM 968 C CA . LYS A 1 125 ? -0.083 -26.375 4.203 1 93.62 125 LYS A CA 1
ATOM 969 C C . LYS A 1 125 ? -0.764 -25.453 5.207 1 93.62 125 LYS A C 1
ATOM 971 O O . LYS A 1 125 ? -1.593 -25.891 6.008 1 93.62 125 LYS A O 1
ATOM 976 N N . TYR A 1 126 ? -0.442 -24.203 5.188 1 94.06 126 TYR A N 1
ATOM 977 C CA . TYR A 1 126 ? -0.961 -23.266 6.168 1 94.06 126 TYR A CA 1
ATOM 978 C C . TYR A 1 126 ? -2.078 -22.406 5.57 1 94.06 126 TYR A C 1
ATOM 980 O O . TYR A 1 126 ? -2.502 -21.422 6.172 1 94.06 126 TYR A O 1
ATOM 988 N N . GLU A 1 127 ? -2.463 -22.734 4.41 1 90.81 127 GLU A N 1
ATOM 989 C CA . GLU A 1 127 ? -3.633 -22.156 3.744 1 90.81 127 GLU A CA 1
ATOM 990 C C . GLU A 1 127 ? -3.494 -20.656 3.572 1 90.81 127 GLU A C 1
ATOM 992 O O . GLU A 1 127 ? -4.395 -19.891 3.943 1 90.81 127 GLU A O 1
ATOM 997 N N . ILE A 1 128 ? -2.43 -20.234 3.043 1 91.5 128 ILE A N 1
ATOM 998 C CA . ILE A 1 128 ? -2.227 -18.844 2.648 1 91.5 128 ILE A CA 1
ATOM 999 C C . ILE A 1 128 ? -2.473 -18.688 1.149 1 91.5 128 ILE A C 1
ATOM 1001 O O . ILE A 1 128 ? -1.549 -18.828 0.345 1 91.5 128 ILE A O 1
ATOM 1005 N N . CYS A 1 129 ? -3.609 -18.297 0.761 1 87.06 129 CYS A N 1
ATOM 1006 C CA . CYS A 1 129 ? -4.125 -18.406 -0.6 1 87.06 129 CYS A CA 1
ATOM 1007 C C . CYS A 1 129 ? -3.387 -17.453 -1.537 1 87.06 129 CYS A C 1
ATOM 1009 O O . CYS A 1 129 ? -3.021 -17.828 -2.652 1 87.06 129 CYS A O 1
ATOM 1011 N N . ILE A 1 130 ? -3.18 -16.25 -1.067 1 87.62 130 ILE A N 1
ATOM 1012 C CA . ILE A 1 130 ? -2.568 -15.266 -1.95 1 87.62 130 ILE A CA 1
ATOM 1013 C C . ILE A 1 130 ? -1.121 -15.656 -2.24 1 87.62 130 ILE A C 1
ATOM 1015 O O . ILE A 1 130 ? -0.634 -15.477 -3.357 1 87.62 130 ILE A O 1
ATOM 1019 N N . LEU A 1 131 ? -0.474 -16.094 -1.229 1 91.44 131 LEU A N 1
ATOM 1020 C CA . LEU A 1 131 ? 0.896 -16.547 -1.432 1 91.44 131 LEU A CA 1
ATOM 1021 C C . LEU A 1 131 ? 0.939 -17.734 -2.396 1 91.44 131 LEU A C 1
ATOM 1023 O O . LEU A 1 131 ? 1.848 -17.828 -3.223 1 91.44 131 LEU A O 1
ATOM 1027 N N . GLU A 1 132 ? 0.006 -18.641 -2.305 1 91.88 132 GLU A N 1
ATOM 1028 C CA . GLU A 1 132 ? -0.114 -19.75 -3.244 1 91.88 132 GLU A CA 1
ATOM 1029 C C . GLU A 1 132 ? -0.241 -19.25 -4.68 1 91.88 132 GLU A C 1
ATOM 1031 O O . GLU A 1 132 ? 0.426 -19.766 -5.582 1 91.88 132 GLU A O 1
ATOM 1036 N N . LEU A 1 133 ? -1.071 -18.328 -4.805 1 87.5 133 LEU A N 1
ATOM 1037 C CA . LEU A 1 133 ? -1.301 -17.766 -6.129 1 87.5 133 LEU A CA 1
ATOM 1038 C C . LEU A 1 133 ? -0.026 -17.141 -6.68 1 87.5 133 LEU A C 1
ATOM 1040 O O . LEU A 1 133 ? 0.297 -17.312 -7.855 1 87.5 133 LEU A O 1
ATOM 1044 N N . ARG A 1 134 ? 0.662 -16.406 -5.824 1 89.75 134 ARG A N 1
ATOM 1045 C CA . ARG A 1 134 ? 1.898 -15.758 -6.254 1 89.75 134 ARG A CA 1
ATOM 1046 C C . ARG A 1 134 ? 2.939 -16.797 -6.668 1 89.75 134 ARG A C 1
ATOM 1048 O O . ARG A 1 134 ? 3.678 -16.578 -7.633 1 89.75 134 ARG A O 1
ATOM 1055 N N . CYS A 1 135 ? 3.012 -17.797 -5.961 1 93.88 135 CYS A N 1
ATOM 1056 C CA . CYS A 1 135 ? 3.943 -18.875 -6.301 1 93.88 135 CYS A CA 1
ATOM 1057 C C . CYS A 1 135 ? 3.574 -19.516 -7.633 1 93.88 135 CYS A C 1
ATOM 1059 O O . CYS A 1 135 ? 4.441 -19.734 -8.477 1 93.88 135 CYS A O 1
ATOM 1061 N N . SER A 1 136 ? 2.293 -19.828 -7.809 1 90.81 136 SER A N 1
ATOM 1062 C CA . SER A 1 136 ? 1.815 -20.406 -9.055 1 90.81 136 SER A CA 1
ATOM 1063 C C . SER A 1 136 ? 2.127 -19.5 -10.242 1 90.81 136 SER A C 1
ATOM 1065 O O . SER A 1 136 ? 2.574 -19.969 -11.289 1 90.81 136 SER A O 1
ATOM 1067 N N . GLN A 1 137 ? 1.935 -18.234 -10.055 1 88.62 137 GLN A N 1
ATOM 1068 C CA . GLN A 1 137 ? 2.221 -17.266 -11.117 1 88.62 137 GLN A CA 1
ATOM 1069 C C . GLN A 1 137 ? 3.711 -17.234 -11.438 1 88.62 137 GLN A C 1
ATOM 1071 O O . GLN A 1 137 ? 4.098 -17.141 -12.602 1 88.62 137 GLN A O 1
ATOM 1076 N N . PHE A 1 138 ? 4.43 -17.203 -10.445 1 93.25 138 PHE A N 1
ATOM 1077 C CA . PHE A 1 138 ? 5.875 -17.219 -10.633 1 93.25 138 PHE A CA 1
ATOM 1078 C C . PHE A 1 138 ? 6.309 -18.438 -11.438 1 93.25 138 PHE A C 1
ATOM 1080 O O . PHE A 1 138 ? 7.121 -18.312 -12.352 1 93.25 138 PHE A O 1
ATOM 1087 N N . LEU A 1 139 ? 5.781 -19.562 -11.078 1 93.94 139 LEU A N 1
ATOM 1088 C CA . LEU A 1 139 ? 6.125 -20.812 -11.75 1 93.94 139 LEU A CA 1
ATOM 1089 C C . LEU A 1 139 ? 5.656 -20.797 -13.203 1 93.94 139 LEU A C 1
ATOM 1091 O O . LEU A 1 139 ? 6.363 -21.281 -14.094 1 93.94 139 LEU A O 1
ATOM 1095 N N . LYS A 1 140 ? 4.527 -20.281 -13.422 1 90.38 140 LYS A N 1
ATOM 1096 C CA . LYS A 1 140 ? 4.004 -20.172 -14.781 1 90.38 140 LYS A CA 1
ATOM 1097 C C . LYS A 1 140 ? 4.887 -19.266 -15.641 1 90.38 140 LYS A C 1
ATOM 1099 O O . LYS A 1 140 ? 5.125 -19.562 -16.812 1 90.38 140 LYS A O 1
ATOM 1104 N N . LYS A 1 141 ? 5.32 -18.25 -15.008 1 90.12 141 LYS A N 1
ATOM 1105 C CA . LYS A 1 141 ? 6.164 -17.297 -15.727 1 90.12 141 LYS A CA 1
ATOM 1106 C C . LYS A 1 141 ? 7.508 -17.922 -16.094 1 90.12 141 LYS A C 1
ATOM 1108 O O . LYS A 1 141 ? 8.109 -17.562 -17.109 1 90.12 141 LYS A O 1
ATOM 1113 N N . ASN A 1 142 ? 7.965 -18.812 -15.281 1 90.94 142 ASN A N 1
ATOM 1114 C CA . ASN A 1 142 ? 9.281 -19.422 -15.492 1 90.94 142 ASN A CA 1
ATOM 1115 C C . ASN A 1 142 ? 9.164 -20.797 -16.125 1 90.94 142 ASN A C 1
ATOM 1117 O O . ASN A 1 142 ? 10.125 -21.578 -16.109 1 90.94 142 ASN A O 1
ATOM 1121 N N . LEU A 1 143 ? 8.039 -21.062 -16.594 1 92.19 143 LEU A N 1
ATOM 1122 C CA . LEU A 1 143 ? 7.773 -22.359 -17.234 1 92.19 143 LEU A CA 1
ATOM 1123 C C . LEU A 1 143 ? 8.453 -22.438 -18.594 1 92.19 143 LEU A C 1
ATOM 1125 O O . LEU A 1 143 ? 8.383 -21.5 -19.391 1 92.19 143 LEU A O 1
ATOM 1129 N N . CYS A 1 144 ? 9.234 -23.469 -18.797 1 92.31 144 CYS A N 1
ATOM 1130 C CA . CYS A 1 144 ? 9.898 -23.734 -20.062 1 92.31 144 CYS A CA 1
ATOM 1131 C C . CYS A 1 144 ? 9.875 -25.234 -20.375 1 92.31 144 CYS A C 1
ATOM 1133 O O . CYS A 1 144 ? 9.461 -26.047 -19.547 1 92.31 144 CYS A O 1
ATOM 1135 N N . SER A 1 145 ? 10.336 -25.625 -21.562 1 92.06 145 SER A N 1
ATOM 1136 C CA . SER A 1 145 ? 10.273 -27 -22.031 1 92.06 145 SER A CA 1
ATOM 1137 C C . SER A 1 145 ? 11.133 -27.922 -21.172 1 92.06 145 SER A C 1
ATOM 1139 O O . SER A 1 145 ? 10.789 -29.094 -20.969 1 92.06 145 SER A O 1
ATOM 1141 N N . ASN A 1 146 ? 12.172 -27.422 -20.594 1 91.62 146 ASN A N 1
ATOM 1142 C CA . ASN A 1 146 ? 13.125 -28.25 -19.875 1 91.62 146 ASN A CA 1
ATOM 1143 C C . ASN A 1 146 ? 12.625 -28.562 -18.469 1 91.62 146 ASN A C 1
ATOM 1145 O O . ASN A 1 146 ? 13.094 -29.531 -17.844 1 91.62 146 ASN A O 1
ATOM 1149 N N . ASN A 1 147 ? 11.688 -27.781 -17.969 1 92.81 147 ASN A N 1
ATOM 1150 C CA . ASN A 1 147 ? 11.219 -28.047 -16.609 1 92.81 147 ASN A CA 1
ATOM 1151 C C . ASN A 1 147 ? 9.727 -28.375 -16.594 1 92.81 147 ASN A C 1
ATOM 1153 O O . ASN A 1 147 ? 9.156 -28.594 -15.516 1 92.81 147 ASN A O 1
ATOM 1157 N N . ALA A 1 148 ? 9.102 -28.484 -17.703 1 94.75 148 ALA A N 1
ATOM 1158 C CA . ALA A 1 148 ? 7.656 -28.625 -17.812 1 94.75 148 ALA A CA 1
ATOM 1159 C C . ALA A 1 148 ? 7.168 -29.922 -17.156 1 94.75 148 ALA A C 1
ATOM 1161 O O . ALA A 1 148 ? 6.188 -29.906 -16.422 1 94.75 148 ALA A O 1
ATOM 1162 N N . PHE A 1 149 ? 7.875 -31.016 -17.375 1 95.81 149 PHE A N 1
ATOM 1163 C CA . PHE A 1 149 ? 7.422 -32.312 -16.828 1 95.81 149 PHE A CA 1
ATOM 1164 C C . PHE A 1 149 ? 7.609 -32.344 -15.32 1 95.81 149 PHE A C 1
ATOM 1166 O O . PHE A 1 149 ? 6.754 -32.844 -14.594 1 95.81 149 PHE A O 1
ATOM 1173 N N . THR A 1 150 ? 8.734 -31.844 -14.836 1 92.88 150 THR A N 1
ATOM 1174 C CA . THR A 1 150 ? 8.977 -31.797 -13.398 1 92.88 150 THR A CA 1
ATOM 1175 C C . THR A 1 150 ? 7.91 -30.953 -12.703 1 92.88 150 THR A C 1
ATOM 1177 O O . THR A 1 150 ? 7.367 -31.359 -11.68 1 92.88 150 THR A O 1
ATOM 1180 N N . LEU A 1 151 ? 7.617 -29.828 -13.258 1 94.19 151 LEU A N 1
ATOM 1181 C CA . LEU A 1 151 ? 6.613 -28.938 -12.695 1 94.19 151 LEU A CA 1
ATOM 1182 C C . LEU A 1 151 ? 5.227 -29.562 -12.766 1 94.19 151 LEU A C 1
ATOM 1184 O O . LEU A 1 151 ? 4.41 -29.375 -11.859 1 94.19 151 LEU A O 1
ATOM 1188 N N . LEU A 1 152 ? 4.984 -30.266 -13.883 1 95.44 152 LEU A N 1
ATOM 1189 C CA . LEU A 1 152 ? 3.707 -30.953 -14.016 1 95.44 152 LEU A CA 1
ATOM 1190 C C . LEU A 1 152 ? 3.518 -31.984 -12.898 1 95.44 152 LEU A C 1
ATOM 1192 O O . LEU A 1 152 ? 2.461 -32.031 -12.266 1 95.44 152 LEU A O 1
ATOM 1196 N N . MET A 1 153 ? 4.555 -32.75 -12.602 1 94.12 153 MET A N 1
ATOM 1197 C CA . MET A 1 153 ? 4.492 -33.75 -11.539 1 94.12 153 MET A CA 1
ATOM 1198 C C . MET A 1 153 ? 4.27 -33.094 -10.18 1 94.12 153 MET A C 1
ATOM 1200 O O . MET A 1 153 ? 3.459 -33.562 -9.383 1 94.12 153 MET A O 1
ATOM 1204 N N . GLN A 1 154 ? 4.953 -32.031 -9.961 1 91.38 154 GLN A N 1
ATOM 1205 C CA . GLN A 1 154 ? 4.812 -31.312 -8.695 1 91.38 154 GLN A CA 1
ATOM 1206 C C . GLN A 1 154 ? 3.432 -30.672 -8.578 1 91.38 154 GLN A C 1
ATOM 1208 O O . GLN A 1 154 ? 2.832 -30.672 -7.504 1 91.38 154 GLN A O 1
ATOM 1213 N N . ALA A 1 155 ? 2.973 -30.078 -9.664 1 93.62 155 ALA A N 1
ATOM 1214 C CA . ALA A 1 155 ? 1.647 -29.453 -9.68 1 93.62 155 ALA A CA 1
ATOM 1215 C C . ALA A 1 155 ? 0.565 -30.484 -9.344 1 93.62 155 ALA A C 1
ATOM 1217 O O . ALA A 1 155 ? -0.365 -30.172 -8.594 1 93.62 155 ALA A O 1
ATOM 1218 N N . LYS A 1 156 ? 0.724 -31.672 -9.883 1 93.56 156 LYS A N 1
ATOM 1219 C CA . LYS A 1 156 ? -0.247 -32.719 -9.602 1 93.56 156 LYS A CA 1
ATOM 1220 C C . LYS A 1 156 ? -0.172 -33.188 -8.148 1 93.56 156 LYS A C 1
ATOM 1222 O O . LYS A 1 156 ? -1.202 -33.375 -7.504 1 93.56 156 LYS A O 1
ATOM 1227 N N . LEU A 1 157 ? 1.007 -33.312 -7.598 1 91.06 157 LEU A N 1
ATOM 1228 C CA . LEU A 1 157 ? 1.203 -33.719 -6.211 1 91.06 157 LEU A CA 1
ATOM 1229 C C . LEU A 1 157 ? 0.594 -32.688 -5.258 1 91.06 157 LEU A C 1
ATOM 1231 O O . LEU A 1 157 ? 0.031 -33.062 -4.223 1 91.06 157 LEU A O 1
ATOM 1235 N N . LEU A 1 158 ? 0.678 -31.469 -5.566 1 90.94 158 LEU A N 1
ATOM 1236 C CA . LEU A 1 158 ? 0.208 -30.391 -4.707 1 90.94 158 LEU A CA 1
ATOM 1237 C C . LEU A 1 158 ? -1.216 -29.984 -5.074 1 90.94 158 LEU A C 1
ATOM 1239 O O . LEU A 1 158 ? -1.745 -29 -4.535 1 90.94 158 LEU A O 1
ATOM 1243 N N . SER A 1 159 ? -1.801 -30.656 -6.078 1 90.5 159 SER A N 1
ATOM 1244 C CA . SER A 1 159 ? -3.168 -30.391 -6.516 1 90.5 159 SER A CA 1
ATOM 1245 C C . SER A 1 159 ? -3.328 -28.969 -7.02 1 90.5 159 SER A C 1
ATOM 1247 O O . SER A 1 159 ? -4.266 -28.266 -6.637 1 90.5 159 SER A O 1
ATOM 1249 N N . GLU A 1 160 ? -2.324 -28.484 -7.68 1 91.19 160 GLU A N 1
ATOM 1250 C CA . GLU A 1 160 ? -2.383 -27.188 -8.352 1 91.19 160 GLU A CA 1
ATOM 1251 C C . GLU A 1 160 ? -2.865 -27.344 -9.789 1 91.19 160 GLU A C 1
ATOM 1253 O O . GLU A 1 160 ? -2.055 -27.422 -10.719 1 91.19 160 GLU A O 1
ATOM 1258 N N . ASP A 1 161 ? -4.035 -27.25 -10.055 1 90.75 161 ASP A N 1
ATOM 1259 C CA . ASP A 1 161 ? -4.652 -27.562 -11.344 1 90.75 161 ASP A CA 1
ATOM 1260 C C . ASP A 1 161 ? -4.293 -26.516 -12.398 1 90.75 161 ASP A C 1
ATOM 1262 O O . ASP A 1 161 ? -4.039 -26.859 -13.555 1 90.75 161 ASP A O 1
ATOM 1266 N N . SER A 1 162 ? -4.379 -25.312 -11.914 1 87.69 162 SER A N 1
ATOM 1267 C CA . SER A 1 162 ? -4.07 -24.25 -12.859 1 87.69 162 SER A CA 1
ATOM 1268 C C . SER A 1 162 ? -2.643 -24.375 -13.383 1 87.69 162 SER A C 1
ATOM 1270 O O . SER A 1 162 ? -2.398 -24.203 -14.586 1 87.69 162 SER A O 1
ATOM 1272 N N . LEU A 1 163 ? -1.791 -24.609 -12.539 1 91.62 163 LEU A N 1
ATOM 1273 C CA . LEU A 1 163 ? -0.394 -24.797 -12.922 1 91.62 163 LEU A CA 1
ATOM 1274 C C . LEU A 1 163 ? -0.22 -26.031 -13.789 1 91.62 163 LEU A C 1
ATOM 1276 O O . LEU A 1 163 ? 0.522 -26 -14.773 1 91.62 163 LEU A O 1
ATOM 1280 N N . ALA A 1 164 ? -0.879 -27.094 -13.438 1 94.69 164 ALA A N 1
ATOM 1281 C CA . ALA A 1 164 ? -0.814 -28.328 -14.219 1 94.69 164 ALA A CA 1
ATOM 1282 C C . ALA A 1 164 ? -1.291 -28.094 -15.648 1 94.69 164 ALA A C 1
ATOM 1284 O O . ALA A 1 164 ? -0.672 -28.578 -16.594 1 94.69 164 ALA A O 1
ATOM 1285 N N . GLU A 1 165 ? -2.27 -27.406 -15.727 1 90.31 165 GLU A N 1
ATOM 1286 C CA . GLU A 1 165 ? -2.811 -27.094 -17.047 1 90.31 165 GLU A CA 1
ATOM 1287 C C . GLU A 1 165 ? -1.812 -26.281 -17.875 1 90.31 165 GLU A C 1
ATOM 1289 O O . GLU A 1 165 ? -1.65 -26.531 -19.078 1 90.31 165 GLU A O 1
ATOM 1294 N N . SER A 1 166 ? -1.247 -25.328 -17.25 1 91.38 166 SER A N 1
ATOM 1295 C CA . SER A 1 166 ? -0.251 -24.516 -17.938 1 91.38 166 SER A CA 1
ATOM 1296 C C . SER A 1 166 ? 0.927 -25.375 -18.406 1 91.38 166 SER A C 1
ATOM 1298 O O . SER A 1 166 ? 1.465 -25.156 -19.484 1 91.38 166 SER A O 1
ATOM 1300 N N . CYS A 1 167 ? 1.304 -26.281 -17.609 1 94.25 167 CYS A N 1
ATOM 1301 C CA . CYS A 1 167 ? 2.391 -27.188 -17.969 1 94.25 167 CYS A CA 1
ATOM 1302 C C . CYS A 1 167 ? 2.008 -28.047 -19.156 1 94.25 167 CYS A C 1
ATOM 1304 O O . CYS A 1 167 ? 2.799 -28.219 -20.094 1 94.25 167 CYS A O 1
ATOM 1306 N N . LEU A 1 168 ? 0.794 -28.578 -19.125 1 92.25 168 LEU A N 1
ATOM 1307 C CA . LEU A 1 168 ? 0.32 -29.406 -20.219 1 92.25 168 LEU A CA 1
ATOM 1308 C C . LEU A 1 168 ? 0.259 -28.625 -21.516 1 92.25 168 LEU A C 1
ATOM 1310 O O . LEU A 1 168 ? 0.623 -29.125 -22.578 1 92.25 168 LEU A O 1
ATOM 1314 N N . LYS A 1 169 ? -0.14 -27.453 -21.406 1 86.19 169 LYS A N 1
ATOM 1315 C CA . LYS A 1 169 ? -0.187 -26.594 -22.578 1 86.19 169 LYS A CA 1
ATOM 1316 C C . LYS A 1 169 ? 1.211 -26.359 -23.156 1 86.19 169 LYS A C 1
ATOM 1318 O O . LYS A 1 169 ? 1.404 -26.391 -24.375 1 86.19 169 LYS A O 1
ATOM 1323 N N . MET A 1 170 ? 2.113 -26.078 -22.312 1 90.62 170 MET A N 1
ATOM 1324 C CA . MET A 1 170 ? 3.498 -25.891 -22.719 1 90.62 170 MET A CA 1
ATOM 1325 C C . MET A 1 170 ? 4.051 -27.141 -23.391 1 90.62 170 MET A C 1
ATOM 1327 O O . MET A 1 170 ? 4.766 -27.062 -24.391 1 90.62 170 MET A O 1
ATOM 1331 N N . ILE A 1 171 ? 3.721 -28.234 -22.859 1 92.81 171 ILE A N 1
ATOM 1332 C CA . ILE A 1 171 ? 4.18 -29.5 -23.391 1 92.81 171 ILE A CA 1
ATOM 1333 C C . ILE A 1 171 ? 3.541 -29.75 -24.75 1 92.81 171 ILE A C 1
ATOM 1335 O O . ILE A 1 171 ? 4.203 -30.219 -25.688 1 92.81 171 ILE A O 1
ATOM 1339 N N . ASP A 1 172 ? 2.295 -29.453 -24.828 1 86.44 172 ASP A N 1
ATOM 1340 C CA . ASP A 1 172 ? 1.598 -29.609 -26.109 1 86.44 172 ASP A CA 1
ATOM 1341 C C . ASP A 1 172 ? 2.279 -28.797 -27.203 1 86.44 172 ASP A C 1
ATOM 1343 O O . ASP A 1 172 ? 2.453 -29.281 -28.328 1 86.44 172 ASP A O 1
ATOM 1347 N N . LYS A 1 173 ? 2.646 -27.641 -26.844 1 80.56 173 LYS A N 1
ATOM 1348 C CA . LYS A 1 173 ? 3.207 -26.703 -27.812 1 80.56 173 LYS A CA 1
ATOM 1349 C C . LYS A 1 173 ? 4.625 -27.109 -28.219 1 80.56 173 LYS A C 1
ATOM 1351 O O . LYS A 1 173 ? 5.02 -26.969 -29.375 1 80.56 173 LYS A O 1
ATOM 1356 N N . ASN A 1 174 ? 5.387 -27.594 -27.281 1 88.69 174 ASN A N 1
ATOM 1357 C CA . ASN A 1 174 ? 6.789 -27.938 -27.5 1 88.69 174 ASN A CA 1
ATOM 1358 C C . ASN A 1 174 ? 7.074 -29.391 -27.172 1 88.69 174 ASN A C 1
ATOM 1360 O O . ASN A 1 174 ? 8.039 -29.703 -26.469 1 88.69 174 ASN A O 1
ATOM 1364 N N . ALA A 1 175 ? 6.266 -30.203 -27.719 1 90.25 175 ALA A N 1
ATOM 1365 C CA . ALA A 1 175 ? 6.289 -31.609 -27.312 1 90.25 175 ALA A CA 1
ATOM 1366 C C . ALA A 1 175 ? 7.621 -32.281 -27.672 1 90.25 175 ALA A C 1
ATOM 1368 O O . ALA A 1 175 ? 8.211 -32.969 -26.844 1 90.25 175 ALA A O 1
ATOM 1369 N N . GLU A 1 176 ? 8.125 -31.984 -28.859 1 90.19 176 GLU A N 1
ATOM 1370 C CA . GLU A 1 176 ? 9.359 -32.625 -29.297 1 90.19 176 GLU A CA 1
ATOM 1371 C C . GLU A 1 176 ? 10.531 -32.25 -28.391 1 90.19 176 GLU A C 1
ATOM 1373 O O . GLU A 1 176 ? 11.32 -33.125 -28.016 1 90.19 176 GLU A O 1
ATOM 1378 N N . GLU A 1 177 ? 10.586 -31.016 -28.109 1 93.75 177 GLU A N 1
ATOM 1379 C CA . GLU A 1 177 ? 11.648 -30.531 -27.234 1 93.75 177 GLU A CA 1
ATOM 1380 C C . GLU A 1 177 ? 11.477 -31.047 -25.812 1 93.75 177 GLU A C 1
ATOM 1382 O O . GLU A 1 177 ? 12.438 -31.516 -25.203 1 93.75 177 GLU A O 1
ATOM 1387 N N . ALA A 1 178 ? 10.305 -31 -25.328 1 94.69 178 ALA A N 1
ATOM 1388 C CA . ALA A 1 178 ? 10.023 -31.391 -23.953 1 94.69 178 ALA A CA 1
ATOM 1389 C C . ALA A 1 178 ? 10.336 -32.875 -23.734 1 94.69 178 ALA A C 1
ATOM 1391 O O . ALA A 1 178 ? 10.875 -33.25 -22.688 1 94.69 178 ALA A O 1
ATOM 1392 N N . LEU A 1 179 ? 10.086 -33.688 -24.734 1 95.25 179 LEU A N 1
ATOM 1393 C CA . LEU A 1 179 ? 10.281 -35.125 -24.641 1 95.25 179 LEU A CA 1
ATOM 1394 C C . LEU A 1 179 ? 11.766 -35.469 -24.672 1 95.25 179 LEU A C 1
ATOM 1396 O O . LEU A 1 179 ? 12.164 -36.562 -24.25 1 95.25 179 LEU A O 1
ATOM 1400 N N . SER A 1 180 ? 12.492 -34.594 -25.203 1 94.38 180 SER A N 1
ATOM 1401 C CA . SER A 1 180 ? 13.922 -34.844 -25.344 1 94.38 180 SER A CA 1
ATOM 1402 C C . SER A 1 180 ? 14.656 -34.688 -24.016 1 94.38 180 SER A C 1
ATOM 1404 O O . SER A 1 180 ? 15.75 -35.219 -23.828 1 94.38 180 SER A O 1
ATOM 1406 N N . PHE A 1 181 ? 14.094 -34.031 -23.125 1 94.12 181 PHE A N 1
ATOM 1407 C CA . PHE A 1 181 ? 14.742 -33.75 -21.844 1 94.12 181 PHE A CA 1
ATOM 1408 C C . PHE A 1 181 ? 14.57 -34.938 -20.891 1 94.12 181 PHE A C 1
ATOM 1410 O O . PHE A 1 181 ? 13.617 -35.719 -21.016 1 94.12 181 PHE A O 1
ATOM 1417 N N . GLU A 1 182 ? 15.438 -35 -19.906 1 93.5 182 GLU A N 1
ATOM 1418 C CA . GLU A 1 182 ? 15.477 -36.125 -18.984 1 93.5 182 GLU A CA 1
ATOM 1419 C C . GLU A 1 182 ? 14.297 -36.062 -18.016 1 93.5 182 GLU A C 1
ATOM 1421 O O . GLU A 1 182 ? 13.906 -37.094 -17.453 1 93.5 182 GLU A O 1
ATOM 1426 N N . ASP A 1 183 ? 13.734 -34.938 -17.906 1 93.56 183 ASP A N 1
ATOM 1427 C CA . ASP A 1 183 ? 12.609 -34.75 -16.984 1 93.56 183 ASP A CA 1
ATOM 1428 C C . ASP A 1 183 ? 11.43 -35.656 -17.391 1 93.56 183 ASP A C 1
ATOM 1430 O O . ASP A 1 183 ? 10.641 -36.062 -16.547 1 93.56 183 ASP A O 1
ATOM 1434 N N . PHE A 1 184 ? 11.367 -35.906 -18.656 1 95.75 184 PHE A N 1
ATOM 1435 C CA . PHE A 1 184 ? 10.289 -36.781 -19.172 1 95.75 184 PHE A CA 1
ATOM 1436 C C . PHE A 1 184 ? 10.422 -38.188 -18.625 1 95.75 184 PHE A C 1
ATOM 1438 O O . PHE A 1 184 ? 9.414 -38.844 -18.344 1 95.75 184 PHE A O 1
ATOM 1445 N N . LEU A 1 185 ? 11.562 -38.594 -18.406 1 95.38 185 LEU A N 1
ATOM 1446 C CA . LEU A 1 185 ? 11.82 -39.969 -18 1 95.38 185 LEU A CA 1
ATOM 1447 C C . LEU A 1 185 ? 11.383 -40.219 -16.547 1 95.38 185 LEU A C 1
ATOM 1449 O O . LEU A 1 185 ? 11.211 -41.375 -16.125 1 95.38 185 LEU A O 1
ATOM 1453 N N . ALA A 1 186 ? 11.188 -39.125 -15.836 1 93.19 186 ALA A N 1
ATOM 1454 C CA . ALA A 1 186 ? 10.906 -39.25 -14.414 1 93.19 186 ALA A CA 1
ATOM 1455 C C . ALA A 1 186 ? 9.406 -39.188 -14.141 1 93.19 186 ALA A C 1
ATOM 1457 O O . ALA A 1 186 ? 8.961 -39.375 -13 1 93.19 186 ALA A O 1
ATOM 1458 N N . ILE A 1 187 ? 8.602 -39.125 -15.203 1 94.94 187 ILE A N 1
ATOM 1459 C CA . ILE A 1 187 ? 7.168 -38.969 -14.977 1 94.94 187 ILE A CA 1
ATOM 1460 C C . ILE A 1 187 ? 6.566 -40.312 -14.609 1 94.94 187 ILE A C 1
ATOM 1462 O O . ILE A 1 187 ? 7.141 -41.375 -14.914 1 94.94 187 ILE A O 1
ATOM 1466 N N . ASP A 1 188 ? 5.461 -40.312 -13.891 1 94.62 188 ASP A N 1
ATOM 1467 C CA . ASP A 1 188 ? 4.785 -41.531 -13.508 1 94.62 188 ASP A CA 1
ATOM 1468 C C . ASP A 1 188 ? 3.898 -42.031 -14.641 1 94.62 188 ASP A C 1
ATOM 1470 O O . ASP A 1 188 ? 3.656 -41.344 -15.617 1 94.62 188 ASP A O 1
ATOM 1474 N N . PHE A 1 189 ? 3.52 -43.281 -14.523 1 95.31 1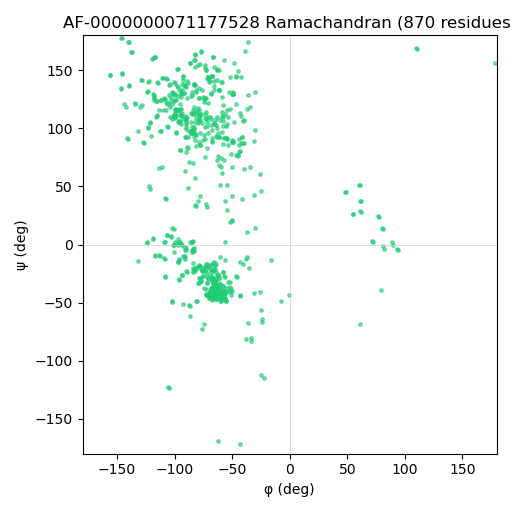89 PHE A N 1
ATOM 1475 C CA . PHE A 1 189 ? 2.783 -43.969 -15.578 1 95.31 189 PHE A CA 1
ATOM 1476 C C . PHE A 1 189 ? 1.445 -43.312 -15.836 1 95.31 189 PHE A C 1
ATOM 1478 O O . PHE A 1 189 ? 1.066 -43.094 -16.984 1 95.31 189 PHE A O 1
ATOM 1485 N N . PRO A 1 190 ? 0.753 -42.906 -14.805 1 94.75 190 PRO A N 1
ATOM 1486 C CA . PRO A 1 190 ? -0.518 -42.25 -15.086 1 94.75 190 PRO A CA 1
ATOM 1487 C C . PRO A 1 190 ? -0.339 -40.969 -15.898 1 94.75 190 PRO A C 1
ATOM 1489 O O . PRO A 1 190 ? -1.149 -40.656 -16.781 1 94.75 190 PRO A O 1
ATOM 1492 N N . THR A 1 191 ? 0.686 -40.25 -15.57 1 94.69 191 THR A N 1
ATOM 1493 C CA . THR A 1 191 ? 0.953 -39 -16.297 1 94.69 191 THR A CA 1
ATOM 1494 C C . THR A 1 191 ? 1.347 -39.312 -17.75 1 94.69 191 THR A C 1
ATOM 1496 O O . THR A 1 191 ? 0.974 -38.562 -18.656 1 94.69 191 THR A O 1
ATOM 1499 N N . LEU A 1 192 ? 2.168 -40.344 -17.953 1 95.81 192 LEU A N 1
ATOM 1500 C CA . LEU A 1 192 ? 2.523 -40.781 -19.297 1 95.81 192 LEU A CA 1
ATOM 1501 C C . LEU A 1 192 ? 1.275 -41.094 -20.109 1 95.81 192 LEU A C 1
ATOM 1503 O O . LEU A 1 192 ? 1.146 -40.625 -21.25 1 95.81 192 LEU A O 1
ATOM 1507 N N . CYS A 1 193 ? 0.395 -41.844 -19.547 1 95.06 193 CYS A N 1
ATOM 1508 C CA . CYS A 1 193 ? -0.838 -42.188 -20.234 1 95.06 193 CYS A CA 1
ATOM 1509 C C . CYS A 1 193 ? -1.664 -40.969 -20.562 1 95.06 193 CYS A C 1
ATOM 1511 O O . CYS A 1 193 ? -2.246 -40.844 -21.641 1 95.06 193 CYS A O 1
ATOM 1513 N N . GLU A 1 194 ? -1.731 -40.094 -19.578 1 93.69 194 GLU A N 1
ATOM 1514 C CA . GLU A 1 194 ? -2.482 -38.875 -19.797 1 93.69 194 GLU A CA 1
ATOM 1515 C C . GLU A 1 194 ? -1.929 -38.094 -20.969 1 93.69 194 GLU A C 1
ATOM 1517 O O . GLU A 1 194 ? -2.691 -37.531 -21.766 1 93.69 194 GLU A O 1
ATOM 1522 N N . LEU A 1 195 ? -0.657 -38 -21.078 1 93.12 195 LEU A N 1
ATOM 1523 C CA . LEU A 1 195 ? 0.013 -37.281 -22.172 1 93.12 195 LEU A CA 1
ATOM 1524 C C . LEU A 1 195 ? -0.308 -37.938 -23.5 1 93.12 195 LEU A C 1
ATOM 1526 O O . LEU A 1 195 ? -0.612 -37.25 -24.484 1 93.12 195 LEU A O 1
ATOM 1530 N N . LEU A 1 196 ? -0.234 -39.25 -23.562 1 93.62 196 LEU A N 1
ATOM 1531 C CA . LEU A 1 196 ? -0.426 -40 -24.797 1 93.62 196 LEU A CA 1
ATOM 1532 C C . LEU A 1 196 ? -1.874 -39.906 -25.266 1 93.62 196 LEU A C 1
ATOM 1534 O O . LEU A 1 196 ? -2.146 -39.969 -26.469 1 93.62 196 LEU A O 1
ATOM 1538 N N . LYS A 1 197 ? -2.771 -39.75 -24.375 1 90.88 197 LYS A N 1
ATOM 1539 C CA . LYS A 1 197 ? -4.195 -39.688 -24.688 1 90.88 197 LYS A CA 1
ATOM 1540 C C . LYS A 1 197 ? -4.566 -38.312 -25.25 1 90.88 197 LYS A C 1
ATOM 1542 O O . LYS A 1 197 ? -5.605 -38.156 -25.891 1 90.88 197 LYS A O 1
ATOM 1547 N N . ARG A 1 198 ? -3.703 -37.438 -24.984 1 88.5 198 ARG A N 1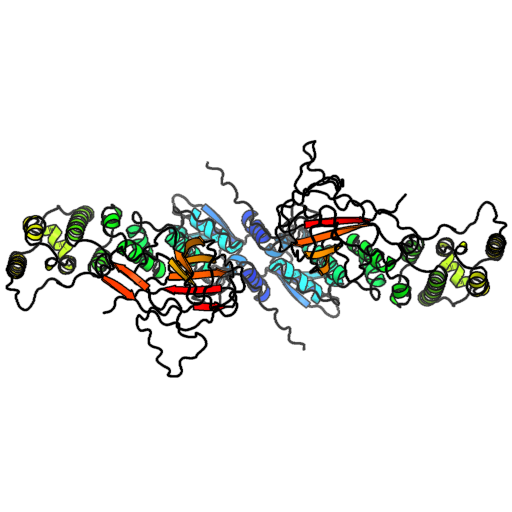
ATOM 1548 C CA . ARG A 1 198 ? -4.016 -36.062 -25.391 1 88.5 198 ARG A CA 1
ATOM 1549 C C . ARG A 1 198 ? -3.979 -35.906 -26.906 1 88.5 198 ARG A C 1
ATOM 1551 O O . ARG A 1 198 ? -3.1 -36.469 -27.562 1 88.5 198 ARG A O 1
ATOM 1558 N N . ASP A 1 199 ? -4.91 -35.156 -27.422 1 81.75 199 ASP A N 1
ATOM 1559 C CA . ASP A 1 199 ? -5.004 -34.906 -28.859 1 81.75 199 ASP A CA 1
ATOM 1560 C C . ASP A 1 199 ? -4.242 -33.656 -29.266 1 81.75 199 ASP A C 1
ATOM 1562 O O . ASP A 1 199 ? -3.969 -33.438 -30.453 1 81.75 199 ASP A O 1
ATOM 1566 N N . THR A 1 200 ? -3.803 -32.875 -28.281 1 78.56 200 THR A N 1
ATOM 1567 C CA . THR A 1 200 ? -3.264 -31.562 -28.594 1 78.56 200 THR A CA 1
ATOM 1568 C C . THR A 1 200 ? -1.737 -31.594 -28.609 1 78.56 200 THR A C 1
ATOM 1570 O O . THR A 1 200 ? -1.095 -30.578 -28.891 1 78.56 200 THR A O 1
ATOM 1573 N N . VAL A 1 201 ? -1.22 -32.812 -28.344 1 85.62 201 VAL A N 1
ATOM 1574 C CA . VAL A 1 201 ? 0.236 -32.906 -28.328 1 85.62 201 VAL A CA 1
ATOM 1575 C C . VAL A 1 201 ? 0.787 -32.781 -29.75 1 85.62 201 VAL A C 1
ATOM 1577 O O . VAL A 1 201 ? 0.428 -33.594 -30.625 1 85.62 201 VAL A O 1
ATOM 1580 N N . LYS A 1 202 ? 1.646 -31.781 -29.953 1 79 202 LYS A N 1
ATOM 1581 C CA . LYS A 1 202 ? 2.209 -31.562 -31.281 1 79 202 LYS A CA 1
ATOM 1582 C C . LYS A 1 202 ? 3.494 -32.344 -31.484 1 79 202 LYS A C 1
ATOM 1584 O O . LYS A 1 202 ? 4.594 -31.812 -31.391 1 79 202 LYS A O 1
ATOM 1589 N N . VAL A 1 203 ? 3.387 -33.562 -31.844 1 87.06 203 VAL A N 1
ATOM 1590 C CA . VAL A 1 203 ? 4.559 -34.406 -32.031 1 87.06 203 VAL A CA 1
ATOM 1591 C C . VAL A 1 203 ? 4.223 -35.562 -33 1 87.06 203 VAL A C 1
ATOM 1593 O O . VAL A 1 203 ? 3.064 -35.969 -33.094 1 87.06 203 VAL A O 1
ATOM 1596 N N . LYS A 1 204 ? 5.246 -35.906 -33.75 1 87.5 204 LYS A N 1
ATOM 1597 C CA . LYS A 1 204 ? 5.09 -37.094 -34.594 1 87.5 204 LYS A CA 1
ATOM 1598 C C . LYS A 1 204 ? 4.992 -38.344 -33.75 1 87.5 204 LYS A C 1
ATOM 1600 O O . LYS A 1 204 ? 5.656 -38.469 -32.719 1 87.5 204 LYS A O 1
ATOM 1605 N N . GLU A 1 205 ? 4.156 -39.281 -34.25 1 91.44 205 GLU A N 1
ATOM 1606 C CA . GLU A 1 205 ? 3.949 -40.531 -33.5 1 91.44 205 GLU A CA 1
ATOM 1607 C C . GLU A 1 205 ? 5.246 -41.312 -33.375 1 91.44 205 GLU A C 1
ATOM 1609 O O . GLU A 1 205 ? 5.457 -42.031 -32.406 1 91.44 205 GLU A O 1
ATOM 1614 N N . THR A 1 206 ? 6.148 -41.094 -34.344 1 93 206 THR A N 1
ATOM 1615 C CA . THR A 1 206 ? 7.434 -41.781 -34.312 1 93 206 THR A CA 1
ATOM 1616 C C . THR A 1 206 ? 8.281 -41.281 -33.156 1 93 206 THR A C 1
ATOM 1618 O O . THR A 1 206 ? 8.883 -42.094 -32.438 1 93 206 THR A O 1
ATOM 1621 N N . THR A 1 207 ? 8.289 -40 -33.031 1 93.75 207 THR A N 1
ATOM 1622 C CA . THR A 1 207 ? 9.039 -39.375 -31.953 1 93.75 207 THR A CA 1
ATOM 1623 C C . THR A 1 207 ? 8.438 -39.75 -30.609 1 93.75 207 THR A C 1
ATOM 1625 O O . THR A 1 207 ? 9.164 -39.969 -29.641 1 93.75 207 THR A O 1
ATOM 1628 N N . LEU A 1 208 ? 7.141 -39.812 -30.609 1 94.5 208 LEU A N 1
ATOM 1629 C CA . LEU A 1 208 ? 6.434 -40.188 -29.375 1 94.5 208 LEU A CA 1
ATOM 1630 C C . LEU A 1 208 ? 6.758 -41.625 -28.969 1 94.5 208 LEU A C 1
ATOM 1632 O O . LEU A 1 208 ? 6.965 -41.906 -27.781 1 94.5 208 LEU A O 1
ATOM 1636 N N . PHE A 1 209 ? 6.766 -42.5 -29.953 1 95.62 209 PHE A N 1
ATOM 1637 C CA . PHE A 1 209 ? 7.082 -43.875 -29.688 1 95.62 209 PHE A CA 1
ATOM 1638 C C . PHE A 1 209 ? 8.5 -44.031 -29.141 1 95.62 209 PHE A C 1
ATOM 1640 O O . PHE A 1 209 ? 8.734 -44.75 -28.172 1 95.62 209 PHE A O 1
ATOM 1647 N N . ASP A 1 210 ? 9.367 -43.312 -29.766 1 95.31 210 ASP A N 1
ATOM 1648 C CA . ASP A 1 210 ? 10.758 -43.344 -29.297 1 95.31 210 ASP A CA 1
ATOM 1649 C C . ASP A 1 210 ? 10.867 -42.875 -27.859 1 95.31 210 ASP A C 1
ATOM 1651 O O . ASP A 1 210 ? 11.617 -43.469 -27.062 1 95.31 210 ASP A O 1
ATOM 1655 N N . ALA A 1 211 ? 10.188 -41.844 -27.531 1 96 211 ALA A N 1
ATOM 1656 C CA . ALA A 1 211 ? 10.203 -41.312 -26.172 1 96 211 ALA A CA 1
ATOM 1657 C C . ALA A 1 211 ? 9.641 -42.312 -25.172 1 96 211 ALA A C 1
ATOM 1659 O O . ALA A 1 211 ? 10.18 -42.469 -24.078 1 96 211 ALA A O 1
ATOM 1660 N N . VAL A 1 212 ? 8.586 -43 -25.562 1 96.5 212 VAL A N 1
ATOM 1661 C CA . VAL A 1 212 ? 7.926 -43.969 -24.688 1 96.5 212 VAL A CA 1
ATOM 1662 C C . VAL A 1 212 ? 8.859 -45.125 -24.422 1 96.5 212 VAL A C 1
ATOM 1664 O O . VAL A 1 212 ? 8.906 -45.656 -23.312 1 96.5 212 VAL A O 1
ATOM 1667 N N . VAL A 1 213 ? 9.57 -45.5 -25.438 1 96.06 213 VAL A N 1
ATOM 1668 C CA . VAL A 1 213 ? 10.523 -46.594 -25.281 1 96.06 213 VAL A CA 1
ATOM 1669 C C . VAL A 1 213 ? 11.633 -46.188 -24.328 1 96.06 213 VAL A C 1
ATOM 1671 O O . VAL A 1 213 ? 12.047 -46.969 -23.469 1 96.06 213 VAL A O 1
ATOM 1674 N N . ARG A 1 214 ? 12.094 -45 -24.453 1 96.12 214 ARG A N 1
ATOM 1675 C CA . ARG A 1 214 ? 13.109 -44.469 -23.547 1 96.12 214 ARG A CA 1
ATOM 1676 C C . ARG A 1 214 ? 12.578 -44.438 -22.109 1 96.12 214 ARG A C 1
ATOM 1678 O O . ARG A 1 214 ? 13.305 -44.75 -21.156 1 96.12 214 ARG A O 1
ATOM 1685 N N . TRP A 1 215 ? 11.367 -43.969 -22 1 97.06 215 TRP A N 1
ATOM 1686 C CA . TRP A 1 215 ? 10.727 -43.906 -20.688 1 97.06 215 TRP A CA 1
ATOM 1687 C C . TRP A 1 215 ? 10.664 -45.312 -20.062 1 97.06 215 TRP A C 1
ATOM 1689 O O . TRP A 1 215 ? 10.93 -45.469 -18.875 1 97.06 215 TRP A O 1
ATOM 1699 N N . ALA A 1 216 ? 10.305 -46.375 -20.828 1 96.5 216 ALA A N 1
ATOM 1700 C CA . ALA A 1 216 ? 10.195 -47.75 -20.359 1 96.5 216 ALA A CA 1
ATOM 1701 C C . ALA A 1 216 ? 11.555 -48.25 -19.906 1 96.5 216 ALA A C 1
ATOM 1703 O O . ALA A 1 216 ? 11.648 -48.969 -18.906 1 96.5 216 ALA A O 1
ATOM 1704 N N . ALA A 1 217 ? 12.555 -47.906 -20.641 1 96 217 ALA A N 1
ATOM 1705 C CA . ALA A 1 217 ? 13.906 -48.312 -20.266 1 96 217 ALA A CA 1
ATOM 1706 C C . ALA A 1 217 ? 14.312 -47.719 -18.938 1 96 217 ALA A C 1
ATOM 1708 O O . ALA A 1 217 ? 14.914 -48.375 -18.094 1 96 217 ALA A O 1
ATOM 1709 N N . ALA A 1 218 ? 14.031 -46.438 -18.75 1 96.19 218 ALA A N 1
ATOM 1710 C CA . ALA A 1 218 ? 14.352 -45.75 -17.516 1 96.19 218 ALA A CA 1
ATOM 1711 C C . ALA A 1 218 ? 13.547 -46.312 -16.344 1 96.19 218 ALA A C 1
ATOM 1713 O O . ALA A 1 218 ? 14.062 -46.438 -15.234 1 96.19 218 ALA A O 1
ATOM 1714 N N . GLU A 1 219 ? 12.258 -46.656 -16.641 1 95.75 219 GLU A N 1
ATOM 1715 C CA . GLU A 1 219 ? 11.391 -47.219 -15.609 1 95.75 219 GLU A CA 1
ATOM 1716 C C . GLU A 1 219 ? 11.875 -48.594 -15.18 1 95.75 219 GLU A C 1
ATOM 1718 O O . GLU A 1 219 ? 11.766 -48.969 -14.008 1 95.75 219 GLU A O 1
ATOM 1723 N N . CYS A 1 220 ? 12.367 -49.344 -16.094 1 95.5 220 CYS A N 1
ATOM 1724 C CA . CYS A 1 220 ? 12.969 -50.625 -15.766 1 95.5 220 CYS A CA 1
ATOM 1725 C C . CYS A 1 220 ? 14.133 -50.469 -14.797 1 95.5 220 CYS A C 1
ATOM 1727 O O . CYS A 1 220 ? 14.258 -51.219 -13.828 1 95.5 220 CYS A O 1
ATOM 1729 N N . GLY A 1 221 ? 14.969 -49.5 -15.039 1 94.88 221 GLY A N 1
ATOM 1730 C CA . GLY A 1 221 ? 16.078 -49.188 -14.148 1 94.88 221 GLY A CA 1
ATOM 1731 C C . GLY A 1 221 ? 15.625 -48.812 -12.75 1 94.88 221 GLY A C 1
ATOM 1732 O O . GLY A 1 221 ? 16.203 -49.25 -11.758 1 94.88 221 GLY A O 1
ATOM 1733 N N . ARG A 1 222 ? 14.609 -48 -12.711 1 94.12 222 ARG A N 1
ATOM 1734 C CA . ARG A 1 222 ? 14.102 -47.531 -11.43 1 94.12 222 ARG A CA 1
ATOM 1735 C C . ARG A 1 222 ? 13.516 -48.688 -10.609 1 94.12 222 ARG A C 1
ATOM 1737 O O . ARG A 1 222 ? 13.633 -48.688 -9.383 1 94.12 222 ARG A O 1
ATOM 1744 N N . LYS A 1 223 ? 12.914 -49.688 -11.383 1 94.5 223 LYS A N 1
ATOM 1745 C CA . LYS A 1 223 ? 12.305 -50.812 -10.711 1 94.5 223 LYS A CA 1
ATOM 1746 C C . LYS A 1 223 ? 13.305 -51.969 -10.539 1 94.5 223 LYS A C 1
ATOM 1748 O O . LYS A 1 223 ? 12.961 -53.031 -10.016 1 94.5 223 LYS A O 1
ATOM 1753 N N . GLY A 1 224 ? 14.469 -51.844 -11.016 1 93.94 224 GLY A N 1
ATOM 1754 C CA . GLY A 1 224 ? 15.508 -52.875 -10.898 1 93.94 224 GLY A CA 1
ATOM 1755 C C . GLY A 1 224 ? 15.32 -54.031 -11.859 1 93.94 224 GLY A C 1
ATOM 1756 O O . GLY A 1 224 ? 15.711 -55.156 -11.562 1 93.94 224 GLY A O 1
ATOM 1757 N N . LEU A 1 225 ? 14.633 -53.75 -12.906 1 95.44 225 LEU A N 1
ATOM 1758 C CA . LEU A 1 225 ? 14.406 -54.781 -13.914 1 95.44 225 LEU A CA 1
ATOM 1759 C C . LEU A 1 225 ? 15.398 -54.656 -15.07 1 95.44 225 LEU A C 1
ATOM 1761 O O . LEU A 1 225 ? 15.906 -53.562 -15.328 1 95.44 225 LEU A O 1
ATOM 1765 N N . GLU A 1 226 ? 15.703 -55.75 -15.68 1 95.56 226 GLU A N 1
ATOM 1766 C CA . GLU A 1 226 ? 16.531 -55.719 -16.891 1 95.56 226 GLU A CA 1
ATOM 1767 C C . GLU A 1 226 ? 15.742 -55.125 -18.062 1 95.56 226 GLU A C 1
ATOM 1769 O O . GLU A 1 226 ? 14.555 -55.406 -18.219 1 95.56 226 GLU A O 1
ATOM 1774 N N . VAL A 1 227 ? 16.484 -54.406 -18.797 1 94.75 227 VAL A N 1
ATOM 1775 C CA . VAL A 1 227 ? 15.844 -53.781 -19.953 1 94.75 227 VAL A CA 1
ATOM 1776 C C . VAL A 1 227 ? 15.672 -54.812 -21.062 1 94.75 227 VAL A C 1
ATOM 1778 O O . VAL A 1 227 ? 16.531 -54.938 -21.938 1 94.75 227 VAL A O 1
ATOM 1781 N N . THR A 1 228 ? 14.609 -55.562 -21.031 1 93.75 228 THR A N 1
ATOM 1782 C CA . THR A 1 228 ? 14.234 -56.531 -22.047 1 93.75 228 THR A CA 1
ATOM 1783 C C . THR A 1 228 ? 12.914 -56.156 -22.703 1 93.75 228 THR A C 1
ATOM 1785 O O . THR A 1 228 ? 12.164 -55.344 -22.172 1 93.75 228 THR A O 1
ATOM 1788 N N . ARG A 1 229 ? 12.742 -56.75 -23.859 1 91.75 229 ARG A N 1
ATOM 1789 C CA . ARG A 1 229 ? 11.516 -56.469 -24.594 1 91.75 229 ARG A CA 1
ATOM 1790 C C . ARG A 1 229 ? 10.281 -56.906 -23.797 1 91.75 229 ARG A C 1
ATOM 1792 O O . ARG A 1 229 ? 9.258 -56.219 -23.828 1 91.75 229 ARG A O 1
ATOM 1799 N N . GLU A 1 230 ? 10.414 -57.938 -23.125 1 93.12 230 GLU A N 1
ATOM 1800 C CA . GLU A 1 230 ? 9.297 -58.469 -22.344 1 93.12 230 GLU A CA 1
ATOM 1801 C C . GLU A 1 230 ? 8.969 -57.562 -21.172 1 93.12 230 GLU A C 1
ATOM 1803 O O . GLU A 1 230 ? 7.797 -57.281 -20.906 1 93.12 230 GLU A O 1
ATOM 1808 N N . ASN A 1 231 ? 10.023 -57.125 -20.469 1 95.38 231 ASN A N 1
ATOM 1809 C CA . ASN A 1 231 ? 9.82 -56.25 -19.328 1 95.38 231 ASN A CA 1
ATOM 1810 C C . ASN A 1 231 ? 9.281 -54.875 -19.766 1 95.38 231 ASN A C 1
ATOM 1812 O O . ASN A 1 231 ? 8.422 -54.312 -19.094 1 95.38 231 ASN A O 1
ATOM 1816 N N . GLN A 1 232 ? 9.836 -54.375 -20.844 1 95 232 GLN A N 1
ATOM 1817 C CA . GLN A 1 232 ? 9.375 -53.094 -21.359 1 95 232 GLN A CA 1
ATOM 1818 C C . GLN A 1 232 ? 7.918 -53.156 -21.797 1 95 232 GLN A C 1
ATOM 1820 O O . GLN A 1 232 ? 7.145 -52.25 -21.562 1 95 232 GLN A O 1
ATOM 1825 N N . ARG A 1 233 ? 7.562 -54.25 -22.5 1 94.31 233 ARG A N 1
ATOM 1826 C CA . ARG A 1 233 ? 6.18 -54.406 -22.922 1 94.31 233 ARG A CA 1
ATOM 1827 C C . ARG A 1 233 ? 5.238 -54.5 -21.734 1 94.31 233 ARG A C 1
ATOM 1829 O O . ARG A 1 233 ? 4.145 -53.906 -21.75 1 94.31 233 ARG A O 1
ATOM 1836 N N . SER A 1 234 ? 5.656 -55.188 -20.75 1 94.75 234 SER A N 1
ATOM 1837 C CA . SER A 1 234 ? 4.836 -55.312 -19.547 1 94.75 234 SER A CA 1
ATOM 1838 C C . SER A 1 234 ? 4.578 -53.969 -18.906 1 94.75 234 SER A C 1
ATOM 1840 O O . SER A 1 234 ? 3.479 -53.688 -18.406 1 94.75 234 SER A O 1
ATOM 1842 N N . LEU A 1 235 ? 5.609 -53.125 -18.875 1 94.19 235 LEU A N 1
ATOM 1843 C CA . LEU A 1 235 ? 5.5 -51.812 -18.281 1 94.19 235 LEU A CA 1
ATOM 1844 C C . LEU A 1 235 ? 4.637 -50.906 -19.141 1 94.19 235 LEU A C 1
ATOM 1846 O O . LEU A 1 235 ? 3.961 -50 -18.625 1 94.19 235 LEU A O 1
ATOM 1850 N N . LEU A 1 236 ? 4.621 -51.125 -20.516 1 94.69 236 LEU A N 1
ATOM 1851 C CA . LEU A 1 236 ? 3.971 -50.219 -21.469 1 94.69 236 LEU A CA 1
ATOM 1852 C C . LEU A 1 236 ? 2.607 -50.781 -21.891 1 94.69 236 LEU A C 1
ATOM 1854 O O . LEU A 1 236 ? 1.93 -50.156 -22.719 1 94.69 236 LEU A O 1
ATOM 1858 N N . GLU A 1 237 ? 2.211 -51.844 -21.438 1 90.69 237 GLU A N 1
ATOM 1859 C CA . GLU A 1 237 ? 0.98 -52.531 -21.844 1 90.69 237 GLU A CA 1
ATOM 1860 C C . GLU A 1 237 ? -0.212 -51.562 -21.781 1 90.69 237 GLU A C 1
ATOM 1862 O O . GLU A 1 237 ? -1.042 -51.562 -22.688 1 90.69 237 GLU A O 1
ATOM 1867 N N . GLY A 1 238 ? -0.337 -50.781 -20.797 1 90.88 238 GLY A N 1
ATOM 1868 C CA . GLY A 1 238 ? -1.448 -49.844 -20.672 1 90.88 238 GLY A CA 1
ATOM 1869 C C . GLY A 1 238 ? -1.242 -48.531 -21.422 1 90.88 238 GLY A C 1
ATOM 1870 O O . GLY A 1 238 ? -2.18 -47.75 -21.594 1 90.88 238 GLY A O 1
ATOM 1871 N N . ALA A 1 239 ? -0.07 -48.312 -22 1 94.12 239 ALA A N 1
ATOM 1872 C CA . ALA A 1 239 ? 0.25 -47.062 -22.656 1 94.12 239 ALA A CA 1
ATOM 1873 C C . ALA A 1 239 ? 0.296 -47.219 -24.172 1 94.12 239 ALA A C 1
ATOM 1875 O O . ALA A 1 239 ? 0.011 -46.25 -24.906 1 94.12 239 ALA A O 1
ATOM 1876 N N . LEU A 1 240 ? 0.594 -48.375 -24.734 1 93.19 240 LEU A N 1
ATOM 1877 C CA . LEU A 1 240 ? 0.851 -48.625 -26.156 1 93.19 240 LEU A CA 1
ATOM 1878 C C . LEU A 1 240 ? -0.39 -48.344 -26.984 1 93.19 240 LEU A C 1
ATOM 1880 O O . LEU A 1 240 ? -0.289 -47.781 -28.094 1 93.19 240 LEU A O 1
ATOM 1884 N N . PRO A 1 241 ? -1.565 -48.625 -26.422 1 91 241 PRO A N 1
ATOM 1885 C CA . PRO A 1 241 ? -2.762 -48.406 -27.234 1 91 241 PRO A CA 1
ATOM 1886 C C . PRO A 1 241 ? -2.984 -46.906 -27.531 1 91 241 PRO A C 1
ATOM 1888 O O . PRO A 1 241 ? -3.744 -46.562 -28.453 1 91 241 PRO A O 1
ATOM 1891 N N . PHE A 1 242 ? -2.326 -46.062 -26.812 1 93.38 242 PHE A N 1
ATOM 1892 C CA . PHE A 1 242 ? -2.572 -44.656 -27 1 93.38 242 PHE A CA 1
ATOM 1893 C C . PHE A 1 242 ? -1.631 -44.062 -28.031 1 93.38 242 PHE A C 1
ATOM 1895 O O . PHE A 1 242 ? -1.796 -42.906 -28.453 1 93.38 242 PHE A O 1
ATOM 1902 N N . ILE A 1 243 ? -0.653 -44.844 -28.406 1 93.69 243 ILE A N 1
ATOM 1903 C CA . ILE A 1 243 ? 0.161 -44.406 -29.547 1 93.69 243 ILE A CA 1
ATOM 1904 C C . ILE A 1 243 ? -0.596 -44.688 -30.844 1 93.69 243 ILE A C 1
ATOM 1906 O O . ILE A 1 243 ? -1.168 -45.781 -31.031 1 93.69 243 ILE A O 1
ATOM 1910 N N . ARG A 1 244 ? -0.605 -43.781 -31.672 1 91.12 244 ARG A N 1
ATOM 1911 C CA . ARG A 1 244 ? -1.363 -43.906 -32.906 1 91.12 244 ARG A CA 1
ATOM 1912 C C . ARG A 1 244 ? -0.479 -44.406 -34.062 1 91.12 244 ARG A C 1
ATOM 1914 O O . ARG A 1 244 ? -0.135 -43.625 -34.969 1 91.12 244 ARG A O 1
ATOM 1921 N N . PHE A 1 245 ? -0.272 -45.719 -34.094 1 92.69 245 PHE A N 1
ATOM 1922 C CA . PHE A 1 245 ? 0.645 -46.375 -35.031 1 92.69 245 PHE A CA 1
ATOM 1923 C C . PHE A 1 245 ? 0.167 -46.219 -36.469 1 92.69 245 PHE A C 1
ATOM 1925 O O . PHE A 1 245 ? 0.978 -46.062 -37.375 1 92.69 245 PHE A O 1
ATOM 1932 N N . PRO A 1 246 ? -1.158 -46.219 -36.625 1 88.25 246 PRO A N 1
ATOM 1933 C CA . PRO A 1 246 ? -1.65 -46.125 -38 1 88.25 246 PRO A CA 1
ATOM 1934 C C . PRO A 1 246 ? -1.266 -44.781 -38.688 1 88.25 246 PRO A C 1
ATOM 1936 O O . PRO A 1 246 ? -1.335 -44.688 -39.906 1 88.25 246 PRO A O 1
ATOM 1939 N N . LEU A 1 247 ? -0.898 -43.844 -37.906 1 86.75 247 LEU A N 1
ATOM 1940 C CA . LEU A 1 247 ? -0.549 -42.531 -38.469 1 86.75 247 LEU A CA 1
ATOM 1941 C C . LEU A 1 247 ? 0.903 -42.531 -38.938 1 86.75 247 LEU A C 1
ATOM 1943 O O . LEU A 1 247 ? 1.332 -41.594 -39.625 1 86.75 247 LEU A O 1
ATOM 1947 N N . MET A 1 248 ? 1.607 -43.594 -38.719 1 89.25 248 MET A N 1
ATOM 1948 C CA . MET A 1 248 ? 2.98 -43.75 -39.188 1 89.25 248 MET A CA 1
ATOM 1949 C C . MET A 1 248 ? 3.008 -44.312 -40.625 1 89.25 248 MET A C 1
ATOM 1951 O O . MET A 1 248 ? 2.037 -44.906 -41.094 1 89.25 248 MET A O 1
ATOM 1955 N N . THR A 1 249 ? 4.18 -44 -41.312 1 90.62 249 THR A N 1
ATOM 1956 C CA . THR A 1 249 ? 4.391 -44.688 -42.562 1 90.62 249 THR A CA 1
ATOM 1957 C C . THR A 1 249 ? 4.766 -46.125 -42.344 1 90.62 249 THR A C 1
ATOM 1959 O O . THR A 1 249 ? 5.25 -46.5 -41.281 1 90.62 249 THR A O 1
ATOM 1962 N N . GLN A 1 250 ? 4.422 -46.969 -43.344 1 89.62 250 GLN A N 1
ATOM 1963 C CA . GLN A 1 250 ? 4.742 -48.375 -43.25 1 89.62 250 GLN A CA 1
ATOM 1964 C C . GLN A 1 250 ? 6.23 -48.594 -42.969 1 89.62 250 GLN A C 1
ATOM 1966 O O . GLN A 1 250 ? 6.613 -49.438 -42.188 1 89.62 250 GLN A O 1
ATOM 1971 N N . LYS A 1 251 ? 7.035 -47.781 -43.625 1 92.75 251 LYS A N 1
ATOM 1972 C CA . LYS A 1 251 ? 8.484 -47.906 -43.469 1 92.75 251 LYS A CA 1
ATOM 1973 C C . LYS A 1 251 ? 8.898 -47.562 -42.031 1 92.75 251 LYS A C 1
ATOM 1975 O O . LYS A 1 251 ? 9.703 -48.281 -41.438 1 92.75 251 LYS A O 1
ATOM 1980 N N . GLU A 1 252 ? 8.328 -46.531 -41.562 1 92.88 252 GLU A N 1
ATOM 1981 C CA . GLU A 1 252 ? 8.625 -46.094 -40.219 1 92.88 252 GLU A CA 1
ATOM 1982 C C . GLU A 1 252 ? 8.172 -47.125 -39.188 1 92.88 252 GLU A C 1
ATOM 1984 O O . GLU A 1 252 ? 8.898 -47.438 -38.25 1 92.88 252 GLU A O 1
ATOM 1989 N N . PHE A 1 253 ? 6.977 -47.625 -39.406 1 93.81 253 PHE A N 1
ATOM 1990 C CA . PHE A 1 253 ? 6.41 -48.625 -38.5 1 93.81 253 PHE A CA 1
ATOM 1991 C C . PHE A 1 253 ? 7.27 -49.875 -38.469 1 93.81 253 PHE A C 1
ATOM 1993 O O . PHE A 1 253 ? 7.512 -50.438 -37.406 1 93.81 253 PHE A O 1
ATOM 2000 N N . THR A 1 254 ? 7.734 -50.312 -39.594 1 93.19 254 THR A N 1
ATOM 2001 C CA . THR A 1 254 ? 8.523 -51.562 -39.688 1 93.19 254 THR A CA 1
ATOM 2002 C C . THR A 1 254 ? 9.891 -51.375 -39.031 1 93.19 254 THR A C 1
ATOM 2004 O O . THR A 1 254 ? 10.344 -52.219 -38.281 1 93.19 254 THR A O 1
ATOM 2007 N N . THR A 1 255 ? 10.508 -50.25 -39.25 1 93.56 255 THR A N 1
ATOM 2008 C CA . THR A 1 255 ? 11.875 -50.031 -38.781 1 93.56 255 THR A CA 1
ATOM 2009 C C . THR A 1 255 ? 11.914 -49.688 -37.312 1 93.56 255 THR A C 1
ATOM 2011 O O . THR A 1 255 ? 12.828 -50.094 -36.594 1 93.56 255 THR A O 1
ATOM 2014 N N . LEU A 1 256 ? 10.961 -49.031 -36.812 1 91.75 256 LEU A N 1
ATOM 2015 C CA . LEU A 1 256 ? 11.023 -48.531 -35.469 1 91.75 256 LEU A CA 1
ATOM 2016 C C . LEU A 1 256 ? 10.188 -49.406 -34.531 1 91.75 256 LEU A C 1
ATOM 2018 O O . LEU A 1 256 ? 10.664 -49.844 -33.469 1 91.75 256 LEU A O 1
ATOM 2022 N N . VAL A 1 257 ? 8.961 -49.719 -34.875 1 93.5 257 VAL A N 1
ATOM 2023 C CA . VAL A 1 257 ? 8.008 -50.375 -34 1 93.5 257 VAL A CA 1
ATOM 2024 C C . VAL A 1 257 ? 8.141 -51.875 -34.094 1 93.5 257 VAL A C 1
ATOM 2026 O O . VAL A 1 257 ? 8.312 -52.562 -33.094 1 93.5 257 VAL A O 1
ATOM 2029 N N . ALA A 1 258 ? 8.094 -52.375 -35.312 1 92.56 258 ALA A N 1
ATOM 2030 C CA . ALA A 1 258 ? 8.133 -53.812 -35.5 1 92.56 258 ALA A CA 1
ATOM 2031 C C . ALA A 1 258 ? 9.461 -54.406 -35.031 1 92.56 258 ALA A C 1
ATOM 2033 O O . ALA A 1 258 ? 9.492 -55.469 -34.406 1 92.56 258 ALA A O 1
ATOM 2034 N N . GLU A 1 259 ? 10.523 -53.688 -35.312 1 91.19 259 GLU A N 1
ATOM 2035 C CA . GLU A 1 259 ? 11.852 -54.156 -34.969 1 91.19 259 GLU A CA 1
ATOM 2036 C C . GLU A 1 259 ? 12.086 -54.094 -33.469 1 91.19 259 GLU A C 1
ATOM 2038 O O . GLU A 1 259 ? 12.93 -54.781 -32.938 1 91.19 259 GLU A O 1
ATOM 2043 N N . SER A 1 260 ? 11.391 -53.188 -32.781 1 91.44 260 SER A N 1
ATOM 2044 C CA . SER A 1 260 ? 11.555 -53.031 -31.328 1 91.44 260 SER A CA 1
ATOM 2045 C C . SER A 1 260 ? 11.07 -54.281 -30.578 1 91.44 260 SER A C 1
ATOM 2047 O O . SER A 1 260 ? 11.516 -54.562 -29.469 1 91.44 260 SER A O 1
ATOM 2049 N N . GLY A 1 261 ? 10.07 -55 -31.156 1 90.81 261 GLY A N 1
ATOM 2050 C CA . GLY A 1 261 ? 9.555 -56.25 -30.547 1 90.81 261 GLY A CA 1
ATOM 2051 C C . GLY A 1 261 ? 8.555 -55.969 -29.438 1 90.81 261 GLY A C 1
ATOM 2052 O O . GLY A 1 261 ? 8.242 -56.875 -28.672 1 90.81 261 GLY A O 1
ATOM 2053 N N . LEU A 1 262 ? 8.07 -54.781 -29.312 1 93.62 262 LEU A N 1
ATOM 2054 C CA . LEU A 1 262 ? 7.184 -54.438 -28.219 1 93.62 262 LEU A CA 1
ATOM 2055 C C . LEU A 1 262 ? 5.746 -54.812 -28.516 1 93.62 262 LEU A C 1
ATOM 2057 O O . LEU A 1 262 ? 4.93 -54.969 -27.594 1 93.62 262 LEU A O 1
ATOM 2061 N N . LEU A 1 263 ? 5.418 -54.938 -29.734 1 92.75 263 LEU A N 1
ATOM 2062 C CA . LEU A 1 263 ? 4.078 -55.375 -30.125 1 92.75 263 LEU A CA 1
ATOM 2063 C C . LEU A 1 263 ? 4.031 -56.906 -30.312 1 92.75 263 LEU A C 1
ATOM 2065 O O . LEU A 1 263 ? 5.02 -57.5 -30.734 1 92.75 263 LEU A O 1
ATOM 2069 N N . ASN A 1 264 ? 2.969 -57.469 -29.984 1 89.75 264 ASN A N 1
ATOM 2070 C CA . ASN A 1 264 ? 2.805 -58.875 -30.234 1 89.75 264 ASN A CA 1
ATOM 2071 C C . ASN A 1 264 ? 2.49 -59.188 -31.688 1 89.75 264 ASN A C 1
ATOM 2073 O O . ASN A 1 264 ? 2.199 -58.25 -32.469 1 89.75 264 ASN A O 1
ATOM 2077 N N . ASP A 1 265 ? 2.615 -60.438 -32.031 1 90.5 265 ASP A N 1
ATOM 2078 C CA . ASP A 1 265 ? 2.457 -60.844 -33.438 1 90.5 265 ASP A CA 1
ATOM 2079 C C . ASP A 1 265 ? 1.064 -60.5 -33.938 1 90.5 265 ASP A C 1
ATOM 2081 O O . ASP A 1 265 ? 0.912 -60.094 -35.094 1 90.5 265 ASP A O 1
ATOM 2085 N N . ARG A 1 266 ? 0.126 -60.719 -33.094 1 88.69 266 ARG A N 1
ATOM 2086 C CA . ARG A 1 266 ? -1.243 -60.438 -33.5 1 88.69 266 ARG A CA 1
ATOM 2087 C C . ARG A 1 266 ? -1.403 -58.938 -33.844 1 88.69 266 ARG A C 1
ATOM 2089 O O . ARG A 1 266 ? -2.057 -58.594 -34.812 1 88.69 266 ARG A O 1
ATOM 2096 N N . GLU A 1 267 ? -0.809 -58.125 -33.031 1 89.69 267 GLU A N 1
ATOM 2097 C CA . GLU A 1 267 ? -0.887 -56.688 -33.25 1 89.69 267 GLU A CA 1
ATOM 2098 C C . GLU A 1 267 ? -0.144 -56.25 -34.5 1 89.69 267 GLU A C 1
ATOM 2100 O O . GLU A 1 267 ? -0.611 -55.406 -35.25 1 89.69 267 GLU A O 1
ATOM 2105 N N . LEU A 1 268 ? 0.99 -56.906 -34.75 1 90.44 268 LEU A N 1
ATOM 2106 C CA . LEU A 1 268 ? 1.778 -56.625 -35.938 1 90.44 268 LEU A CA 1
ATOM 2107 C C . LEU A 1 268 ? 1 -56.969 -37.219 1 90.44 268 LEU A C 1
ATOM 2109 O O . LEU A 1 268 ? 0.964 -56.188 -38.156 1 90.44 268 LEU A O 1
ATOM 2113 N N . VAL A 1 269 ? 0.401 -58.062 -37.125 1 87.69 269 VAL A N 1
ATOM 2114 C CA . VAL A 1 269 ? -0.36 -58.5 -38.281 1 87.69 269 VAL A CA 1
ATOM 2115 C C . VAL A 1 269 ? -1.495 -57.531 -38.594 1 87.69 269 VAL A C 1
ATOM 2117 O O . VAL A 1 269 ? -1.731 -57.188 -39.75 1 87.69 269 VAL A O 1
ATOM 2120 N N . GLU A 1 270 ? -2.111 -57.188 -37.594 1 86.75 270 GLU A N 1
ATOM 2121 C CA . GLU A 1 270 ? -3.217 -56.25 -37.75 1 86.75 270 GLU A CA 1
ATOM 2122 C C . GLU A 1 270 ? -2.736 -54.938 -38.375 1 86.75 270 GLU A C 1
ATOM 2124 O O . GLU A 1 270 ? -3.422 -54.375 -39.219 1 86.75 270 GLU A O 1
ATOM 2129 N N . MET A 1 271 ? -1.659 -54.469 -38 1 89.69 271 MET A N 1
ATOM 2130 C CA . MET A 1 271 ? -1.121 -53.219 -38.5 1 89.69 271 MET A CA 1
ATOM 2131 C C . MET A 1 271 ? -0.688 -53.344 -39.969 1 89.69 271 MET A C 1
ATOM 2133 O O . MET A 1 271 ? -0.918 -52.469 -40.781 1 89.69 271 MET A O 1
ATOM 2137 N N . PHE A 1 272 ? -0.05 -54.406 -40.281 1 87.56 272 PHE A N 1
ATOM 2138 C CA . PHE A 1 272 ? 0.375 -54.625 -41.656 1 87.56 272 PHE A CA 1
ATOM 2139 C C . PHE A 1 272 ? -0.83 -54.75 -42.562 1 87.56 272 PHE A C 1
ATOM 2141 O O . PHE A 1 272 ? -0.798 -54.312 -43.719 1 87.56 272 PHE A O 1
ATOM 2148 N N . TYR A 1 273 ? -1.869 -55.438 -42 1 85.06 273 TYR A N 1
ATOM 2149 C CA . TYR A 1 273 ? -3.117 -55.5 -42.75 1 85.06 273 TYR A CA 1
ATOM 2150 C C . TYR A 1 273 ? -3.645 -54.094 -43.031 1 85.06 273 TYR A C 1
ATOM 2152 O O . TYR A 1 273 ? -4.117 -53.812 -44.125 1 85.06 273 TYR A O 1
ATOM 2160 N N . TYR A 1 274 ? -3.588 -53.281 -42.094 1 86.19 274 TYR A N 1
ATOM 2161 C CA . TYR A 1 274 ? -4.055 -51.906 -42.219 1 86.19 274 TYR A CA 1
ATOM 2162 C C . TYR A 1 274 ? -3.236 -51.156 -43.281 1 86.19 274 TYR A C 1
ATOM 2164 O O . TYR A 1 274 ? -3.793 -50.469 -44.125 1 86.19 274 TYR A O 1
ATOM 2172 N N . PHE A 1 275 ? -1.919 -51.281 -43.25 1 86.5 275 PHE A N 1
ATOM 2173 C CA . PHE A 1 275 ? -1.045 -50.562 -44.156 1 86.5 275 PHE A CA 1
ATOM 2174 C C . PHE A 1 275 ? -1.236 -51.031 -45.594 1 86.5 275 PHE A C 1
ATOM 2176 O O . PHE A 1 275 ? -0.984 -50.312 -46.562 1 86.5 275 PHE A O 1
ATOM 2183 N N . SER A 1 276 ? -1.727 -52.219 -45.75 1 83.06 276 SER A N 1
ATOM 2184 C CA . SER A 1 276 ? -1.92 -52.781 -47.062 1 83.06 276 SER A CA 1
ATOM 2185 C C . SER A 1 276 ? -3.242 -52.344 -47.688 1 83.06 276 SER A C 1
ATOM 2187 O O . SER A 1 276 ? -3.52 -52.594 -48.844 1 83.06 276 SER A O 1
ATOM 2189 N N . GLY A 1 277 ? -3.967 -51.531 -47.062 1 78.44 277 GLY A N 1
ATOM 2190 C CA . GLY A 1 277 ? -5.191 -50.938 -47.594 1 78.44 277 GLY A CA 1
ATOM 2191 C C . GLY A 1 277 ? -6.418 -51.781 -47.312 1 78.44 277 GLY A C 1
ATOM 2192 O O . GLY A 1 277 ? -7.484 -51.562 -47.875 1 78.44 277 GLY A O 1
ATOM 2193 N N . CYS A 1 278 ? -6.266 -52.875 -46.625 1 65.31 278 CYS A N 1
ATOM 2194 C CA . CYS A 1 278 ? -7.398 -53.719 -46.281 1 65.31 278 CYS A CA 1
ATOM 2195 C C . CYS A 1 278 ? -7.684 -53.688 -44.812 1 65.31 278 CYS A C 1
ATOM 2197 O O . CYS A 1 278 ? -7.438 -54.656 -44.094 1 65.31 278 CYS A O 1
ATOM 2199 N N . PRO A 1 279 ? -8.125 -52.5 -44.344 1 64.81 279 PRO A N 1
ATOM 2200 C CA . PRO A 1 279 ? -8.266 -52.438 -42.875 1 64.81 279 PRO A CA 1
ATOM 2201 C C . PRO A 1 279 ? -9.383 -53.312 -42.344 1 64.81 279 PRO A C 1
ATOM 2203 O O . PRO A 1 279 ? -10.406 -53.5 -43 1 64.81 279 PRO A O 1
ATOM 2206 N N . LYS A 1 280 ? -8.953 -54.062 -41.344 1 64.31 280 LYS A N 1
ATOM 2207 C CA . LYS A 1 280 ? -10.008 -54.781 -40.656 1 64.31 280 LYS A CA 1
ATOM 2208 C C . LYS A 1 280 ? -10.992 -53.812 -40 1 64.31 280 LYS A C 1
ATOM 2210 O O . LYS A 1 280 ? -10.656 -52.656 -39.75 1 64.31 280 LYS A O 1
ATOM 2215 N N . ALA A 1 281 ? -12.234 -54.188 -39.875 1 59.53 281 ALA A N 1
ATOM 2216 C CA . ALA A 1 281 ? -13.344 -53.375 -39.375 1 59.53 281 ALA A CA 1
ATOM 2217 C C . ALA A 1 281 ? -13 -52.75 -38.031 1 59.53 281 ALA A C 1
ATOM 2219 O O . ALA A 1 281 ? -13.352 -51.594 -37.812 1 59.53 281 ALA A O 1
ATOM 2220 N N . SER A 1 282 ? -12.266 -53.438 -37.125 1 69.81 282 SER A N 1
ATOM 2221 C CA . SER A 1 282 ? -11.984 -52.844 -35.812 1 69.81 282 SER A CA 1
ATOM 2222 C C . SER A 1 282 ? -10.484 -52.781 -35.562 1 69.81 282 SER A C 1
ATOM 2224 O O . SER A 1 282 ? -9.805 -53.812 -35.562 1 69.81 282 SER A O 1
ATOM 2226 N N . LEU A 1 283 ? -9.867 -51.656 -35.75 1 76.88 283 LEU A N 1
ATOM 2227 C CA . LEU A 1 283 ? -8.453 -51.469 -35.438 1 76.88 283 LEU A CA 1
ATOM 2228 C C . LEU A 1 283 ? -8.25 -51.188 -33.969 1 76.88 283 LEU A C 1
ATOM 2230 O O . LEU A 1 283 ? -9.023 -50.438 -33.375 1 76.88 283 LEU A O 1
ATOM 2234 N N . MET A 1 284 ? -7.348 -51.844 -33.281 1 79.94 284 MET A N 1
ATOM 2235 C CA . MET A 1 284 ? -7.039 -51.688 -31.875 1 79.94 284 MET A CA 1
ATOM 2236 C C . MET A 1 284 ? -6.445 -50.312 -31.594 1 79.94 284 MET A C 1
ATOM 2238 O O . MET A 1 284 ? -6.648 -49.75 -30.516 1 79.94 284 MET A O 1
ATOM 2242 N N . TYR A 1 285 ? -5.699 -49.875 -32.562 1 86.56 285 TYR A N 1
ATOM 2243 C CA . TYR A 1 285 ? -4.996 -48.625 -32.344 1 86.56 285 TYR A CA 1
ATOM 2244 C C . TYR A 1 285 ? -5.73 -47.469 -33 1 86.56 285 TYR A C 1
ATOM 2246 O O . TYR A 1 285 ? -6.328 -47.625 -34.062 1 86.56 285 TYR A O 1
ATOM 2254 N N . ASN A 1 286 ? -5.789 -46.375 -32.312 1 83.31 286 ASN A N 1
ATOM 2255 C CA . ASN A 1 286 ? -6.477 -45.156 -32.75 1 83.31 286 ASN A CA 1
ATOM 2256 C C . ASN A 1 286 ? -5.875 -44.594 -34.031 1 83.31 286 ASN A C 1
ATOM 2258 O O . ASN A 1 286 ? -4.652 -44.469 -34.156 1 83.31 286 ASN A O 1
ATOM 2262 N N . ARG A 1 287 ? -6.758 -44.25 -35 1 78.81 287 ARG A N 1
ATOM 2263 C CA . ARG A 1 287 ? -6.301 -43.75 -36.281 1 78.81 287 ARG A CA 1
ATOM 2264 C C . ARG A 1 287 ? -6.586 -42.281 -36.438 1 78.81 287 ARG A C 1
ATOM 2266 O O . ARG A 1 287 ? -6.293 -41.688 -37.5 1 78.81 287 ARG A O 1
ATOM 2273 N N . SER A 1 288 ? -7.137 -41.688 -35.438 1 75.94 288 SER A N 1
ATOM 2274 C CA . SER A 1 288 ? -7.492 -40.281 -35.531 1 75.94 288 SER A CA 1
ATOM 2275 C C . SER A 1 288 ? -6.27 -39.375 -35.344 1 75.94 288 SER A C 1
ATOM 2277 O O . SER A 1 288 ? -5.484 -39.562 -34.438 1 75.94 288 SER A O 1
ATOM 2279 N N . PRO A 1 289 ? -6 -38.438 -36.312 1 71.81 289 PRO A N 1
ATOM 2280 C CA . PRO A 1 289 ? -4.855 -37.562 -36.188 1 71.81 289 PRO A CA 1
ATOM 2281 C C . PRO A 1 289 ? -4.984 -36.594 -35 1 71.81 289 PRO A C 1
ATOM 2283 O O . PRO A 1 289 ? -6.098 -36.281 -34.594 1 71.81 289 PRO A O 1
ATOM 2286 N N . ARG A 1 290 ? -3.916 -36.375 -34.344 1 67.31 290 ARG A N 1
ATOM 2287 C CA . ARG A 1 290 ? -3.895 -35.406 -33.25 1 67.31 290 ARG A CA 1
ATOM 2288 C C . ARG A 1 290 ? -4.074 -34 -33.75 1 67.31 290 ARG A C 1
ATOM 2290 O O . ARG A 1 290 ? -3.809 -33.719 -34.906 1 67.31 290 ARG A O 1
ATOM 2297 N N . PHE A 1 291 ? -4.816 -33.062 -32.938 1 52.31 291 PHE A N 1
ATOM 2298 C CA . PHE A 1 291 ? -5.121 -31.688 -33.344 1 52.31 291 PHE A CA 1
ATOM 2299 C C . PHE A 1 291 ? -3.85 -30.938 -33.719 1 52.31 291 PHE A C 1
ATOM 2301 O O . PHE A 1 291 ? -2.904 -30.875 -32.906 1 52.31 291 PHE A O 1
ATOM 2308 N N . SER A 1 292 ? -3.322 -30.828 -34.781 1 44.81 292 SER A N 1
ATOM 2309 C CA . SER A 1 292 ? -2.133 -30.078 -35.188 1 44.81 292 SER A CA 1
ATOM 2310 C C . SER A 1 292 ? -2.492 -28.672 -35.656 1 44.81 292 SER A C 1
ATOM 2312 O O . SER A 1 292 ? -3.238 -28.531 -36.625 1 44.81 292 SER A O 1
ATOM 2314 N N . VAL A 1 293 ? -3.084 -27.656 -34.844 1 40.69 293 VAL A N 1
ATOM 2315 C CA . VAL A 1 293 ? -3.105 -26.312 -35.406 1 40.69 293 VAL A CA 1
ATOM 2316 C C . VAL A 1 293 ? -1.746 -26 -36.031 1 40.69 293 VAL A C 1
ATOM 2318 O O . VAL A 1 293 ? -0.712 -26.125 -35.344 1 40.69 293 VAL A O 1
ATOM 2321 N N . SER A 1 294 ? -1.535 -26.234 -37.156 1 36.12 294 SER A N 1
ATOM 2322 C CA . SER A 1 294 ? -0.269 -25.859 -37.781 1 36.12 294 SER A CA 1
ATOM 2323 C C . SER A 1 294 ? 0.258 -24.547 -37.219 1 36.12 294 SER A C 1
ATOM 2325 O O . SER A 1 294 ? -0.521 -23.688 -36.781 1 36.12 294 SER A O 1
ATOM 2327 N N . ASP A 1 295 ? 1.459 -24.453 -36.562 1 39.47 295 ASP A N 1
ATOM 2328 C CA . ASP A 1 295 ? 2.373 -23.391 -36.188 1 39.47 295 ASP A CA 1
ATOM 2329 C C . ASP A 1 295 ? 2.098 -22.109 -36.969 1 39.47 295 ASP A C 1
ATOM 2331 O O . ASP A 1 295 ? 2.705 -21.062 -36.688 1 39.47 295 ASP A O 1
ATOM 2335 N N . ASP A 1 296 ? 1.348 -22.109 -38 1 38.59 296 ASP A N 1
ATOM 2336 C CA . ASP A 1 296 ? 1.466 -21.031 -38.969 1 38.59 296 ASP A CA 1
ATOM 2337 C C . ASP A 1 296 ? 0.432 -19.938 -38.688 1 38.59 296 ASP A C 1
ATOM 2339 O O . ASP A 1 296 ? 0.207 -19.062 -39.531 1 38.59 296 ASP A O 1
ATOM 2343 N N . VAL A 1 297 ? -0.324 -20.188 -37.594 1 41.75 297 VAL A N 1
ATOM 2344 C CA . VAL A 1 297 ? -1.269 -19.078 -37.469 1 41.75 297 VAL A CA 1
ATOM 2345 C C . VAL A 1 297 ? -0.63 -17.953 -36.656 1 41.75 297 VAL A C 1
ATOM 2347 O O . VAL A 1 297 ? -0.209 -18.156 -35.5 1 41.75 297 VAL A O 1
ATOM 2350 N N . LYS A 1 298 ? -0.127 -17.031 -37.219 1 45.53 298 LYS A N 1
ATOM 2351 C CA . LYS A 1 298 ? 0.521 -15.844 -36.656 1 45.53 298 LYS A CA 1
ATOM 2352 C C . LYS A 1 298 ? -0.413 -14.641 -36.688 1 45.53 298 LYS A C 1
ATOM 2354 O O . LYS A 1 298 ? -1.206 -14.477 -37.594 1 45.53 298 LYS A O 1
ATOM 2359 N N . LEU A 1 299 ? -0.591 -14.125 -35.5 1 49.03 299 LEU A N 1
ATOM 2360 C CA . LEU A 1 299 ? -1.21 -12.805 -35.5 1 49.03 299 LEU A CA 1
ATOM 2361 C C . LEU A 1 299 ? -0.317 -11.789 -36.219 1 49.03 299 LEU A C 1
ATOM 2363 O O . LEU A 1 299 ? 0.811 -11.539 -35.781 1 49.03 299 LEU A O 1
ATOM 2367 N N . LEU A 1 300 ? -0.568 -11.547 -37.5 1 42.44 300 LEU A N 1
ATOM 2368 C CA . LEU A 1 300 ? 0.241 -10.633 -38.281 1 42.44 300 LEU A CA 1
ATOM 2369 C C . LEU A 1 300 ? -0.12 -9.18 -38 1 42.44 300 LEU A C 1
ATOM 2371 O O . LEU A 1 300 ? 0.709 -8.281 -38.156 1 42.44 300 LEU A O 1
ATOM 2375 N N . GLY A 1 301 ? -1.307 -8.781 -37.625 1 44.12 301 GLY A N 1
ATOM 2376 C CA . GLY A 1 301 ? -1.684 -7.387 -37.5 1 44.12 301 GLY A CA 1
ATOM 2377 C C . GLY A 1 301 ? -3.133 -7.203 -37.094 1 44.12 301 GLY A C 1
ATOM 2378 O O . GLY A 1 301 ? -3.84 -8.18 -36.812 1 44.12 301 GLY A O 1
ATOM 2379 N N . PHE A 1 302 ? -3.342 -6.043 -36.5 1 44.19 302 PHE A N 1
ATOM 2380 C CA . PHE A 1 302 ? -4.707 -5.68 -36.156 1 44.19 302 PHE A CA 1
ATOM 2381 C C . PHE A 1 302 ? -5.191 -4.5 -37 1 44.19 302 PHE A C 1
ATOM 2383 O O . PHE A 1 302 ? -4.387 -3.689 -37.438 1 44.19 302 PHE A O 1
ATOM 2390 N N . GLY A 1 303 ? -6.266 -4.715 -37.656 1 42.5 303 GLY A N 1
ATOM 2391 C CA . GLY A 1 303 ? -6.836 -3.598 -38.406 1 42.5 303 GLY A CA 1
ATOM 2392 C C . GLY A 1 303 ? -7.844 -2.803 -37.594 1 42.5 303 GLY A C 1
ATOM 2393 O O . GLY A 1 303 ? -8.594 -3.369 -36.781 1 42.5 303 GLY A O 1
ATOM 2394 N N . LEU A 1 304 ? -7.461 -1.615 -37.219 1 41.47 304 LEU A N 1
ATOM 2395 C CA . LEU A 1 304 ? -8.43 -0.697 -36.625 1 41.47 304 LEU A CA 1
ATOM 2396 C C . LEU A 1 304 ? -9.188 0.062 -37.719 1 41.47 304 LEU A C 1
ATOM 2398 O O . LEU A 1 304 ? -8.594 0.49 -38.719 1 41.47 304 LEU A O 1
ATOM 2402 N N . PHE A 1 305 ? -10.445 -0.312 -37.719 1 38.41 305 PHE A N 1
ATOM 2403 C CA . PHE A 1 305 ? -11.289 0.448 -38.625 1 38.41 305 PHE A CA 1
ATOM 2404 C C . PHE A 1 305 ? -11.797 1.722 -37.969 1 38.41 305 PHE A C 1
ATOM 2406 O O . PHE A 1 305 ? -12.219 1.698 -36.812 1 38.41 305 PHE A O 1
ATOM 2413 N N . ALA A 1 306 ? -11.141 2.727 -38.219 1 37.44 306 ALA A N 1
ATOM 2414 C CA . ALA A 1 306 ? -11.703 4.004 -37.781 1 37.44 306 ALA A CA 1
ATOM 2415 C C . ALA A 1 306 ? -12.703 4.539 -38.812 1 3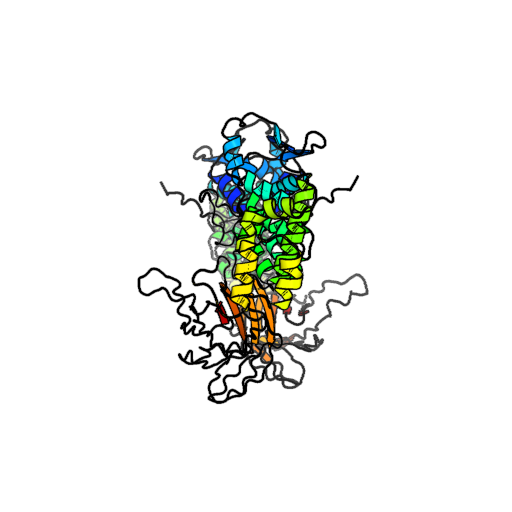7.44 306 ALA A C 1
ATOM 2417 O O . ALA A 1 306 ? -12.578 4.27 -40 1 37.44 306 ALA A O 1
ATOM 2418 N N . ASP A 1 307 ? -13.891 4.609 -38.344 1 35.84 307 ASP A N 1
ATOM 2419 C CA . ASP A 1 307 ? -14.773 5.254 -39.312 1 35.84 307 ASP A CA 1
ATOM 2420 C C . ASP A 1 307 ? -14.047 6.375 -40.062 1 35.84 307 ASP A C 1
ATOM 2422 O O . ASP A 1 307 ? -12.992 6.836 -39.625 1 35.84 307 ASP A O 1
ATOM 2426 N N . ARG A 1 308 ? -14.836 6.859 -41.031 1 35.97 308 ARG A N 1
ATOM 2427 C CA . ARG A 1 308 ? -14.492 7.75 -42.156 1 35.97 308 ARG A CA 1
ATOM 2428 C C . ARG A 1 308 ? -13.477 8.797 -41.719 1 35.97 308 ARG A C 1
ATOM 2430 O O . ARG A 1 308 ? -12.508 9.07 -42.406 1 35.97 308 ARG A O 1
ATOM 2437 N N . GLN A 1 309 ? -13.984 9.773 -41.125 1 36.03 309 GLN A N 1
ATOM 2438 C CA . GLN A 1 309 ? -13.516 11.039 -41.688 1 36.03 309 GLN A CA 1
ATOM 2439 C C . GLN A 1 309 ? -12.094 11.344 -41.219 1 36.03 309 GLN A C 1
ATOM 2441 O O . GLN A 1 309 ? -11.289 11.875 -42 1 36.03 309 GLN A O 1
ATOM 2446 N N . HIS A 1 310 ? -11.789 11.766 -39.875 1 35.94 310 HIS A N 1
ATOM 2447 C CA . HIS A 1 310 ? -10.594 12.562 -39.594 1 35.94 310 HIS A CA 1
ATOM 2448 C C . HIS A 1 310 ? -9.43 11.672 -39.188 1 35.94 310 HIS A C 1
ATOM 2450 O O . HIS A 1 310 ? -9.641 10.578 -38.656 1 35.94 310 HIS A O 1
ATOM 2456 N N . PHE A 1 311 ? -8.289 11.828 -39.75 1 36.81 311 PHE A N 1
ATOM 2457 C CA . PHE A 1 311 ? -6.953 11.266 -39.625 1 36.81 311 PHE A CA 1
ATOM 2458 C C . PHE A 1 311 ? -6.543 11.211 -38.156 1 36.81 311 PHE A C 1
ATOM 2460 O O . PHE A 1 311 ? -6.676 12.203 -37.438 1 36.81 311 PHE A O 1
ATOM 2467 N N . ALA A 1 312 ? -7.004 10.289 -37.312 1 39.91 312 ALA A N 1
ATOM 2468 C CA . ALA A 1 312 ? -6.477 10.359 -35.938 1 39.91 312 ALA A CA 1
ATOM 2469 C C . ALA A 1 312 ? -5.223 9.5 -35.812 1 39.91 312 ALA A C 1
ATOM 2471 O O . ALA A 1 312 ? -5.117 8.43 -36.406 1 39.91 312 ALA A O 1
ATOM 2472 N N . GLU A 1 313 ? -4.059 10.125 -35.844 1 42.25 313 GLU A N 1
ATOM 2473 C CA . GLU A 1 313 ? -2.844 9.398 -35.469 1 42.25 313 GLU A CA 1
ATOM 2474 C C . GLU A 1 313 ? -3.004 8.672 -34.156 1 42.25 313 GLU A C 1
ATOM 2476 O O . GLU A 1 313 ? -3.307 9.297 -33.125 1 42.25 313 GLU A O 1
ATOM 2481 N N . ILE A 1 314 ? -3.482 7.484 -34.188 1 42.97 314 ILE A N 1
ATOM 2482 C CA . ILE A 1 314 ? -3.721 6.664 -33 1 42.97 314 ILE A CA 1
ATOM 2483 C C . ILE A 1 314 ? -2.473 5.84 -32.688 1 42.97 314 ILE A C 1
ATOM 2485 O O . ILE A 1 314 ? -1.905 5.199 -33.594 1 42.97 314 ILE A O 1
ATOM 2489 N N . SER A 1 315 ? -1.757 6.285 -31.688 1 46.34 315 SER A N 1
ATOM 2490 C CA . SER A 1 315 ? -0.709 5.418 -31.156 1 46.34 315 SER A CA 1
ATOM 2491 C C . SER A 1 315 ? -1.296 4.316 -30.281 1 46.34 315 SER A C 1
ATOM 2493 O O . SER A 1 315 ? -2.199 4.57 -29.484 1 46.34 315 SER A O 1
ATOM 2495 N N . TRP A 1 316 ? -1.163 3.105 -30.828 1 47.66 316 TRP A N 1
ATOM 2496 C CA . TRP A 1 316 ? -1.722 1.94 -30.156 1 47.66 316 TRP A CA 1
ATOM 2497 C C . TRP A 1 316 ? -0.639 1.186 -29.391 1 47.66 316 TRP A C 1
ATOM 2499 O O . TRP A 1 316 ? 0.477 1.017 -29.891 1 47.66 316 TRP A O 1
ATOM 2509 N N . ASN A 1 317 ? -0.837 1.17 -28.094 1 52.22 317 ASN A N 1
ATOM 2510 C CA . ASN A 1 317 ? -0.102 0.17 -27.328 1 52.22 317 ASN A CA 1
ATOM 2511 C C . ASN A 1 317 ? -0.841 -1.165 -27.297 1 52.22 317 ASN A C 1
ATOM 2513 O O . ASN A 1 317 ? -1.934 -1.26 -26.734 1 52.22 317 ASN A O 1
ATOM 2517 N N . LEU A 1 318 ? -0.38 -2.027 -28.219 1 53.16 318 LEU A N 1
ATOM 2518 C CA . LEU A 1 318 ? -0.938 -3.373 -28.297 1 53.16 318 LEU A CA 1
ATOM 2519 C C . LEU A 1 318 ? -0.329 -4.277 -27.219 1 53.16 318 LEU A C 1
ATOM 2521 O O . LEU A 1 318 ? 0.896 -4.383 -27.125 1 53.16 318 LEU A O 1
ATOM 2525 N N . ARG A 1 319 ? -1.243 -4.613 -26.391 1 56.25 319 ARG A N 1
ATOM 2526 C CA . ARG A 1 319 ? -0.854 -5.629 -25.422 1 56.25 319 ARG A CA 1
ATOM 2527 C C . ARG A 1 319 ? -1.624 -6.93 -25.656 1 56.25 319 ARG A C 1
ATOM 2529 O O . ARG A 1 319 ? -2.857 -6.926 -25.688 1 56.25 319 ARG A O 1
ATOM 2536 N N . LEU A 1 320 ? -0.832 -7.879 -26 1 56.59 320 LEU A N 1
ATOM 2537 C CA . LEU A 1 320 ? -1.393 -9.211 -26.203 1 56.59 320 LEU A CA 1
ATOM 2538 C C . LEU A 1 320 ? -1.219 -10.062 -24.953 1 56.59 320 LEU A C 1
ATOM 2540 O O . LEU A 1 320 ? -0.111 -10.188 -24.422 1 56.59 320 LEU A O 1
ATOM 2544 N N . TYR A 1 321 ? -2.287 -10.344 -24.484 1 52.62 321 TYR A N 1
ATOM 2545 C CA . TYR A 1 321 ? -2.297 -11.195 -23.312 1 52.62 321 TYR A CA 1
ATOM 2546 C C . TYR A 1 321 ? -2.688 -12.625 -23.672 1 52.62 321 TYR A C 1
ATOM 2548 O O . TYR A 1 321 ? -3.561 -12.844 -24.516 1 52.62 321 TYR A O 1
ATOM 2556 N N . GLU A 1 322 ? -1.868 -13.578 -23.328 1 56.12 322 GLU A N 1
ATOM 2557 C CA . GLU A 1 322 ? -2.174 -15.008 -23.312 1 56.12 322 GLU A CA 1
ATOM 2558 C C . GLU A 1 322 ? -2.635 -15.453 -21.922 1 56.12 322 GLU A C 1
ATOM 2560 O O . GLU A 1 322 ? -1.86 -15.414 -20.969 1 56.12 322 GLU A O 1
ATOM 2565 N N . ASP A 1 323 ? -3.865 -15.789 -21.781 1 48.19 323 ASP A N 1
ATOM 2566 C CA . ASP A 1 323 ? -4.434 -16.156 -20.5 1 48.19 323 ASP A CA 1
ATOM 2567 C C . ASP A 1 323 ? -4.074 -15.133 -19.422 1 48.19 323 ASP A C 1
ATOM 2569 O O . ASP A 1 323 ? -3.541 -15.492 -18.375 1 48.19 323 ASP A O 1
ATOM 2573 N N . ASP A 1 324 ? -4.191 -13.742 -19.719 1 49.75 324 ASP A N 1
ATOM 2574 C CA . ASP A 1 324 ? -4.043 -12.594 -18.828 1 49.75 324 ASP A CA 1
ATOM 2575 C C . ASP A 1 324 ? -2.572 -12.234 -18.641 1 49.75 324 ASP A C 1
ATOM 2577 O O . ASP A 1 324 ? -2.236 -11.391 -17.812 1 49.75 324 ASP A O 1
ATOM 2581 N N . GLU A 1 325 ? -1.772 -13.102 -19.266 1 56.69 325 GLU A N 1
ATOM 2582 C CA . GLU A 1 325 ? -0.356 -12.75 -19.219 1 56.69 325 GLU A CA 1
ATOM 2583 C C . GLU A 1 325 ? 0.055 -11.977 -20.469 1 56.69 325 GLU A C 1
ATOM 2585 O O . GLU A 1 325 ? -0.291 -12.367 -21.594 1 56.69 325 GLU A O 1
ATOM 2590 N N . LEU A 1 326 ? 0.674 -10.797 -20.156 1 57.69 326 LEU A N 1
ATOM 2591 C CA . LEU A 1 326 ? 1.142 -9.977 -21.266 1 57.69 326 LEU A CA 1
ATOM 2592 C C . LEU A 1 326 ? 2.268 -10.672 -22.031 1 57.69 326 LEU A C 1
ATOM 2594 O O . LEU A 1 326 ? 3.301 -11 -21.438 1 57.69 326 LEU A O 1
ATOM 2598 N N . ILE A 1 327 ? 1.994 -11.234 -23.203 1 59.47 327 ILE A N 1
ATOM 2599 C CA . ILE A 1 327 ? 3.014 -11.977 -23.938 1 59.47 327 ILE A CA 1
ATOM 2600 C C . ILE A 1 327 ? 3.656 -11.07 -24.984 1 59.47 327 ILE A C 1
ATOM 2602 O O . ILE A 1 327 ? 4.773 -11.328 -25.438 1 59.47 327 ILE A O 1
ATOM 2606 N N . TYR A 1 328 ? 2.83 -10.102 -25.453 1 56.53 328 TYR A N 1
ATOM 2607 C CA . TYR A 1 328 ? 3.365 -9.227 -26.484 1 56.53 328 TYR A CA 1
ATOM 2608 C C . TYR A 1 328 ? 2.875 -7.793 -26.297 1 56.53 328 TYR A C 1
ATOM 2610 O O . TYR A 1 328 ? 1.708 -7.57 -25.969 1 56.53 328 TYR A O 1
ATOM 2618 N N . THR A 1 329 ? 3.889 -6.887 -26.062 1 59.97 329 THR A N 1
ATOM 2619 C CA . THR A 1 329 ? 3.561 -5.469 -26.078 1 59.97 329 THR A CA 1
ATOM 2620 C C . THR A 1 329 ? 4.266 -4.754 -27.219 1 59.97 329 THR A C 1
ATOM 2622 O O . THR A 1 329 ? 5.438 -5.02 -27.5 1 59.97 329 THR A O 1
ATOM 2625 N N . GLU A 1 330 ? 3.586 -4.312 -28.219 1 55.75 330 GLU A N 1
ATOM 2626 C CA . GLU A 1 330 ? 4.18 -3.504 -29.266 1 55.75 330 GLU A CA 1
ATOM 2627 C C . GLU A 1 330 ? 3.549 -2.115 -29.328 1 55.75 330 GLU A C 1
ATOM 2629 O O . GLU A 1 330 ? 2.324 -1.984 -29.266 1 55.75 330 GLU A O 1
ATOM 2634 N N . LEU A 1 331 ? 4.488 -1.096 -29.219 1 50.09 331 LEU A N 1
ATOM 2635 C CA . LEU A 1 331 ? 4.055 0.27 -29.484 1 50.09 331 LEU A CA 1
ATOM 2636 C C . LEU A 1 331 ? 4.051 0.549 -30.984 1 50.09 331 LEU A C 1
ATOM 2638 O O . LEU A 1 331 ? 5.086 0.434 -31.641 1 50.09 331 LEU A O 1
ATOM 2642 N N . LEU A 1 332 ? 2.975 0.317 -31.672 1 47.06 332 LEU A N 1
ATOM 2643 C CA . LEU A 1 332 ? 2.885 0.61 -33.094 1 47.06 332 LEU A CA 1
ATOM 2644 C C . LEU A 1 332 ? 2.395 2.035 -33.312 1 47.06 332 LEU A C 1
ATOM 2646 O O . LEU A 1 332 ? 1.413 2.467 -32.719 1 47.06 332 LEU A O 1
ATOM 2650 N N . LYS A 1 333 ? 3.389 2.92 -33.812 1 46.88 333 LYS A N 1
ATOM 2651 C CA . LYS A 1 333 ? 3.039 4.266 -34.281 1 46.88 333 LYS A CA 1
ATOM 2652 C C . LYS A 1 333 ? 2.631 4.27 -35.75 1 46.88 333 LYS A C 1
ATOM 2654 O O . LYS A 1 333 ? 3.418 3.891 -36.594 1 46.88 333 LYS A O 1
ATOM 2659 N N . LYS A 1 334 ? 1.501 3.74 -36.062 1 46.06 334 LYS A N 1
ATOM 2660 C CA . LYS A 1 334 ? 1.157 3.883 -37.5 1 46.06 334 LYS A CA 1
ATOM 2661 C C . LYS A 1 334 ? 0.124 4.988 -37.688 1 46.06 334 LYS A C 1
ATOM 2663 O O . LYS A 1 334 ? -0.817 5.117 -36.906 1 46.06 334 LYS A O 1
ATOM 2668 N N . LYS A 1 335 ? 0.506 6.012 -38.5 1 43.66 335 LYS A N 1
ATOM 2669 C CA . LYS A 1 335 ? -0.424 6.988 -39.062 1 43.66 335 LYS A CA 1
ATOM 2670 C C . LYS A 1 335 ? -1.532 6.297 -39.875 1 43.66 335 LYS A C 1
ATOM 2672 O O . LYS A 1 335 ? -1.258 5.484 -40.75 1 43.66 335 LYS A O 1
ATOM 2677 N N . ILE A 1 336 ? -2.566 6.051 -39.125 1 43 336 ILE A N 1
ATOM 2678 C CA . ILE A 1 336 ? -3.611 5.449 -39.938 1 43 336 ILE A CA 1
ATOM 2679 C C . ILE A 1 336 ? -4.418 6.547 -40.625 1 43 336 ILE A C 1
ATOM 2681 O O . ILE A 1 336 ? -4.82 7.523 -40 1 43 336 ILE A O 1
ATOM 2685 N N . LYS A 1 337 ? -4.09 6.727 -41.875 1 41.31 337 LYS A N 1
ATOM 2686 C CA . LYS A 1 337 ? -4.996 7.5 -42.719 1 41.31 337 LYS A CA 1
ATOM 2687 C C . LYS A 1 337 ? -6.402 6.91 -42.688 1 41.31 337 LYS A C 1
ATOM 2689 O O . LYS A 1 337 ? -6.59 5.727 -42.969 1 41.31 337 LYS A O 1
ATOM 2694 N N . ALA A 1 338 ? -7.082 7.512 -41.719 1 36.69 338 ALA A N 1
ATOM 2695 C CA . ALA A 1 338 ? -8.461 7.035 -41.625 1 36.69 338 ALA A CA 1
ATOM 2696 C C . ALA A 1 338 ? -9.211 7.305 -42.938 1 36.69 338 ALA A C 1
ATOM 2698 O O . ALA A 1 338 ? -9.438 8.461 -43.281 1 36.69 338 ALA A O 1
ATOM 2699 N N . ASN A 1 339 ? -8.695 6.918 -44.062 1 38.84 339 ASN A N 1
ATOM 2700 C CA . ASN A 1 339 ? -9.664 6.973 -45.156 1 38.84 339 ASN A CA 1
ATOM 2701 C C . ASN A 1 339 ? -10.891 6.121 -44.844 1 38.84 339 ASN A C 1
ATOM 2703 O O . ASN A 1 339 ? -10.836 5.207 -44.031 1 38.84 339 ASN A O 1
ATOM 2707 N N . ARG A 1 340 ? -12.023 6.398 -45.5 1 38.78 340 ARG A N 1
ATOM 2708 C CA . ARG A 1 340 ? -13.281 5.676 -45.438 1 38.78 340 ARG A CA 1
ATOM 2709 C C . ARG A 1 340 ? -13.062 4.23 -45 1 38.78 340 ARG A C 1
ATOM 2711 O O . ARG A 1 340 ? -13.875 3.666 -44.25 1 38.78 340 ARG A O 1
ATOM 2718 N N . ARG A 1 341 ? -12.438 3.619 -45.844 1 39.91 341 ARG A N 1
ATOM 2719 C CA . ARG A 1 341 ? -12.289 2.17 -45.906 1 39.91 341 ARG A CA 1
ATOM 2720 C C . ARG A 1 341 ? -10.969 1.725 -45.281 1 39.91 341 ARG A C 1
ATOM 2722 O O . ARG A 1 341 ? -10.57 0.565 -45.438 1 39.91 341 ARG A O 1
ATOM 2729 N N . ASN A 1 342 ? -10.156 2.766 -44.781 1 35.44 342 ASN A N 1
ATOM 2730 C CA . ASN A 1 342 ? -8.812 2.213 -44.656 1 35.44 342 ASN A CA 1
ATOM 2731 C C . ASN A 1 342 ? -8.586 1.548 -43.312 1 35.44 342 ASN A C 1
ATOM 2733 O O . ASN A 1 342 ? -8.945 2.111 -42.281 1 35.44 342 ASN A O 1
ATOM 2737 N N . ILE A 1 343 ? -8.805 0.347 -43.219 1 41.5 343 ILE A N 1
ATOM 2738 C CA . ILE A 1 343 ? -8.328 -0.582 -42.188 1 41.5 343 ILE A CA 1
ATOM 2739 C C . ILE A 1 343 ? -6.859 -0.312 -41.875 1 41.5 343 ILE A C 1
ATOM 2741 O O . ILE A 1 343 ? -6.031 -0.257 -42.812 1 41.5 343 ILE A O 1
ATOM 2745 N N . CYS A 1 344 ? -6.652 0.627 -40.938 1 40.09 344 CYS A N 1
ATOM 2746 C CA . CYS A 1 344 ? -5.234 0.686 -40.594 1 40.09 344 CYS A CA 1
ATOM 2747 C C . CYS A 1 344 ? -4.789 -0.585 -39.875 1 40.09 344 CYS A C 1
ATOM 2749 O O . CYS A 1 344 ? -5.324 -0.928 -38.812 1 40.09 344 CYS A O 1
ATOM 2751 N N . GLY A 1 345 ? -4.387 -1.508 -40.656 1 45.12 345 GLY A N 1
ATOM 2752 C CA . GLY A 1 345 ? -3.789 -2.736 -40.156 1 45.12 345 GLY A CA 1
ATOM 2753 C C . GLY A 1 345 ? -2.473 -2.51 -39.438 1 45.12 345 GLY A C 1
ATOM 2754 O O . GLY A 1 345 ? -1.674 -1.665 -39.844 1 45.12 345 GLY A O 1
ATOM 2755 N N . ILE A 1 346 ? -2.57 -2.652 -38.188 1 45.62 346 ILE A N 1
ATOM 2756 C CA . ILE A 1 346 ? -1.298 -2.715 -37.469 1 45.62 346 ILE A CA 1
ATOM 2757 C C . ILE A 1 346 ? -0.705 -4.117 -37.594 1 45.62 346 ILE A C 1
ATOM 2759 O O . ILE A 1 346 ? -1.358 -5.105 -37.281 1 45.62 346 ILE A O 1
ATOM 2763 N N . ILE A 1 347 ? 0.237 -4.141 -38.406 1 44.88 347 ILE A N 1
ATOM 2764 C CA . ILE A 1 347 ? 1.012 -5.371 -38.531 1 44.88 347 ILE A CA 1
ATOM 2765 C C . ILE A 1 347 ? 2.072 -5.434 -37.438 1 44.88 347 ILE A C 1
ATOM 2767 O O . ILE A 1 347 ? 2.803 -4.465 -37.219 1 44.88 347 ILE A O 1
ATOM 2771 N N . LEU A 1 348 ? 1.883 -6.438 -36.688 1 47.28 348 LEU A N 1
ATOM 2772 C CA . LEU A 1 348 ? 2.896 -6.668 -35.656 1 47.28 348 LEU A CA 1
ATOM 2773 C C . LEU A 1 348 ? 4.262 -6.922 -36.312 1 47.28 348 LEU A C 1
ATOM 2775 O O . LEU A 1 348 ? 4.344 -7.484 -37.406 1 47.28 348 LEU A O 1
ATOM 2779 N N . LYS A 1 349 ? 5.164 -6.293 -35.812 1 52.06 349 LYS A N 1
ATOM 2780 C CA . LYS A 1 349 ? 6.516 -6.523 -36.312 1 52.06 349 LYS A CA 1
ATOM 2781 C C . LYS A 1 349 ? 6.871 -8.008 -36.281 1 52.06 349 LYS A C 1
ATOM 2783 O O . LYS A 1 349 ? 7.582 -8.5 -37.156 1 52.06 349 LYS A O 1
ATOM 2788 N N . THR A 1 350 ? 6.266 -8.633 -35.25 1 48.53 350 THR A N 1
ATOM 2789 C CA . THR A 1 350 ? 6.578 -10.047 -35.094 1 48.53 350 THR A CA 1
ATOM 2790 C C . THR A 1 350 ? 5.297 -10.875 -35 1 48.53 350 THR A C 1
ATOM 2792 O O . THR A 1 350 ? 4.359 -10.508 -34.312 1 48.53 350 THR A O 1
ATOM 2795 N N . SER A 1 351 ? 5.156 -11.789 -35.938 1 47.19 351 SER A N 1
ATOM 2796 C CA . SER A 1 351 ? 4.035 -12.727 -35.938 1 47.19 351 SER A CA 1
ATOM 2797 C C . SER A 1 351 ? 4.02 -13.539 -34.625 1 47.19 351 SER A C 1
ATOM 2799 O O . SER A 1 351 ? 5.066 -13.969 -34.156 1 47.19 351 SER A O 1
ATOM 2801 N N . ILE A 1 352 ? 2.955 -13.383 -33.969 1 53.34 352 ILE A N 1
ATOM 2802 C CA . ILE A 1 352 ? 2.842 -14.125 -32.719 1 53.34 352 ILE A CA 1
ATOM 2803 C C . ILE A 1 352 ? 2.012 -15.391 -32.938 1 53.34 352 ILE A C 1
ATOM 2805 O O . ILE A 1 352 ? 0.862 -15.312 -33.375 1 53.34 352 ILE A O 1
ATOM 2809 N N . PRO A 1 353 ? 2.596 -16.531 -32.875 1 53.12 353 PRO A N 1
ATOM 2810 C CA . PRO A 1 353 ? 1.851 -17.797 -33.031 1 53.12 353 PRO A CA 1
ATOM 2811 C C . PRO A 1 353 ? 0.735 -17.938 -31.984 1 53.12 353 PRO A C 1
ATOM 2813 O O . PRO A 1 353 ? 0.941 -17.641 -30.797 1 53.12 353 PRO A O 1
ATOM 2816 N N . LEU A 1 354 ? -0.467 -17.922 -32.562 1 52.88 354 LEU A N 1
ATOM 2817 C CA . LEU A 1 354 ? -1.608 -18.125 -31.688 1 52.88 354 LEU A CA 1
ATOM 2818 C C . LEU A 1 354 ? -1.884 -19.609 -31.484 1 52.88 354 LEU A C 1
ATOM 2820 O O . LEU A 1 354 ? -1.676 -20.422 -32.406 1 52.88 354 LEU A O 1
ATOM 2824 N N . MET A 1 355 ? -1.987 -20.047 -30.266 1 51.06 355 MET A N 1
ATOM 2825 C CA . MET A 1 355 ? -2.289 -21.438 -29.938 1 51.06 355 MET A CA 1
ATOM 2826 C C . MET A 1 355 ? -3.789 -21.641 -29.75 1 51.06 355 MET A C 1
ATOM 2828 O O . MET A 1 355 ? -4.492 -20.719 -29.328 1 51.06 355 MET A O 1
ATOM 2832 N N . ALA A 1 356 ? -4.188 -22.703 -30.203 1 44.09 356 ALA A N 1
ATOM 2833 C CA . ALA A 1 356 ? -5.59 -23.078 -30.047 1 44.09 356 ALA A CA 1
ATOM 2834 C C . ALA A 1 356 ? -5.934 -23.297 -28.578 1 44.09 356 ALA A C 1
ATOM 2836 O O . ALA A 1 356 ? -5.113 -23.781 -27.797 1 44.09 356 ALA A O 1
ATOM 2837 N N . GLY A 1 357 ? -7.031 -22.75 -28.094 1 44.34 357 GLY A N 1
ATOM 2838 C CA . GLY A 1 357 ? -7.543 -22.922 -26.75 1 44.34 357 GLY A CA 1
ATOM 2839 C C . GLY A 1 357 ? -7.102 -21.844 -25.781 1 44.34 357 GLY A C 1
ATOM 2840 O O . GLY A 1 357 ? -7.328 -21.938 -24.578 1 44.34 357 GLY A O 1
ATOM 2841 N N . ILE A 1 358 ? -6.277 -21.047 -26.328 1 47.94 358 ILE A N 1
ATOM 2842 C CA . ILE A 1 358 ? -5.785 -19.969 -25.484 1 47.94 358 ILE A CA 1
ATOM 2843 C C . ILE A 1 358 ? -6.551 -18.688 -25.781 1 47.94 358 ILE A C 1
ATOM 2845 O O . ILE A 1 358 ? -6.855 -18.391 -26.953 1 47.94 358 ILE A O 1
ATOM 2849 N N . PHE A 1 359 ? -7.047 -18.109 -24.625 1 45.38 359 PHE A N 1
ATOM 2850 C CA . PHE A 1 359 ? -7.676 -16.797 -24.766 1 45.38 359 PHE A CA 1
ATOM 2851 C C . PHE A 1 359 ? -6.629 -15.703 -24.891 1 45.38 359 PHE A C 1
ATOM 2853 O O . PHE A 1 359 ? -5.762 -15.562 -24.031 1 45.38 359 PHE A O 1
ATOM 2860 N N . TYR A 1 360 ? -6.543 -15.203 -26.188 1 50.47 360 TYR A N 1
ATOM 2861 C CA . TYR A 1 360 ? -5.664 -14.055 -26.375 1 50.47 360 TYR A CA 1
ATOM 2862 C C . TYR A 1 360 ? -6.445 -12.75 -26.297 1 50.47 360 TYR A C 1
ATOM 2864 O O . TYR A 1 360 ? -7.547 -12.641 -26.844 1 50.47 360 TYR A O 1
ATOM 2872 N N . SER A 1 361 ? -6.121 -11.953 -25.312 1 50.19 361 SER A N 1
ATOM 2873 C CA . SER A 1 361 ? -6.75 -10.641 -25.219 1 50.19 361 SER A CA 1
ATOM 2874 C C . SER A 1 361 ? -5.789 -9.539 -25.641 1 50.19 361 SER A C 1
ATOM 2876 O O . SER A 1 361 ? -4.598 -9.594 -25.328 1 50.19 361 SER A O 1
ATOM 2878 N N . VAL A 1 362 ? -6.195 -8.805 -26.625 1 50.31 362 VAL A N 1
ATOM 2879 C CA . VAL A 1 362 ? -5.422 -7.648 -27.078 1 50.31 362 VAL A CA 1
ATOM 2880 C C . VAL A 1 362 ? -6.004 -6.371 -26.484 1 50.31 362 VAL A C 1
ATOM 2882 O O . VAL A 1 362 ? -7.215 -6.141 -26.547 1 50.31 362 VAL A O 1
ATOM 2885 N N . LEU A 1 363 ? -5.23 -5.75 -25.703 1 49.03 363 LEU A N 1
ATOM 2886 C CA . LEU A 1 363 ? -5.586 -4.422 -25.219 1 49.03 363 LEU A CA 1
ATOM 2887 C C . LEU A 1 363 ? -4.855 -3.34 -26 1 49.03 363 LEU A C 1
ATOM 2889 O O . LEU A 1 363 ? -3.635 -3.395 -26.156 1 49.03 363 LEU A O 1
ATOM 2893 N N . ILE A 1 364 ? -5.652 -2.633 -26.781 1 47.16 364 ILE A N 1
ATOM 2894 C CA . ILE A 1 364 ? -5.109 -1.494 -27.516 1 47.16 364 ILE A CA 1
ATOM 2895 C C . ILE A 1 364 ? -5.504 -0.196 -26.812 1 47.16 364 ILE A C 1
ATOM 2897 O O . ILE A 1 364 ? -6.688 0.059 -26.594 1 47.16 364 ILE A O 1
ATOM 2901 N N . ASN A 1 365 ? -4.551 0.401 -26.219 1 45.56 365 ASN A N 1
ATOM 2902 C CA . ASN A 1 365 ? -4.766 1.729 -25.656 1 45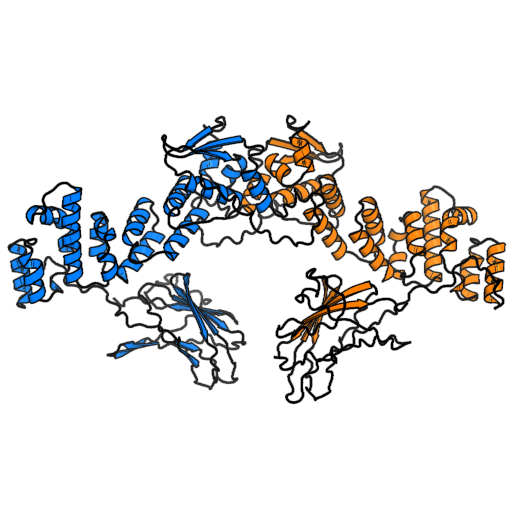.56 365 ASN A CA 1
ATOM 2903 C C . ASN A 1 365 ? -4.383 2.828 -26.641 1 45.56 365 ASN A C 1
ATOM 2905 O O . ASN A 1 365 ? -3.322 2.764 -27.266 1 45.56 365 ASN A O 1
ATOM 2909 N N . SER A 1 366 ? -5.402 3.521 -27.203 1 43.06 366 SER A N 1
ATOM 2910 C CA . SER A 1 366 ? -5.168 4.633 -28.109 1 43.06 366 SER A CA 1
ATOM 2911 C C . SER A 1 366 ? -5.055 5.953 -27.359 1 43.06 366 SER A C 1
ATOM 2913 O O . SER A 1 366 ? -5.762 6.18 -26.375 1 43.06 366 SER A O 1
ATOM 2915 N N . ASN A 1 367 ? -4.004 6.738 -27.516 1 43.38 367 ASN A N 1
ATOM 2916 C CA . ASN A 1 367 ? -3.918 8.086 -26.953 1 43.38 367 ASN A CA 1
ATOM 2917 C C . ASN A 1 367 ? -4.902 9.031 -27.641 1 43.38 367 ASN A C 1
ATOM 2919 O O . ASN A 1 367 ? -5.121 10.148 -27.172 1 43.38 367 ASN A O 1
ATOM 2923 N N . GLY A 1 368 ? -5.375 8.828 -28.984 1 40.94 368 GLY A N 1
ATOM 2924 C CA . GLY A 1 368 ? -6.387 9.617 -29.672 1 40.94 368 GLY A CA 1
ATOM 2925 C C . GLY A 1 368 ? -7.797 9.117 -29.438 1 40.94 368 GLY A C 1
ATOM 2926 O O . GLY A 1 368 ? -7.992 7.992 -28.953 1 40.94 368 GLY A O 1
ATOM 2927 N N . LEU A 1 369 ? -8.656 10.211 -29.25 1 35.28 369 LEU A N 1
ATOM 2928 C CA . LEU A 1 369 ? -10.086 9.891 -29.219 1 35.28 369 LEU A CA 1
ATOM 2929 C C . LEU A 1 369 ? -10.453 8.906 -30.328 1 35.28 369 LEU A C 1
ATOM 2931 O O . LEU A 1 369 ? -10.188 9.164 -31.5 1 35.28 369 LEU A O 1
ATOM 2935 N N . LEU A 1 370 ? -10.305 7.73 -30.062 1 36.22 370 LEU A N 1
ATOM 2936 C CA . LEU A 1 370 ? -11.078 6.883 -30.969 1 36.22 370 LEU A CA 1
ATOM 2937 C C . LEU A 1 370 ? -12.562 7.223 -30.891 1 36.22 370 LEU A C 1
ATOM 2939 O O . LEU A 1 370 ? -13.203 7.023 -29.859 1 36.22 370 LEU A O 1
ATOM 2943 N N . HIS A 1 371 ? -12.875 8.617 -31.281 1 31.8 371 HIS A N 1
ATOM 2944 C CA . HIS A 1 371 ? -14.312 8.852 -31.219 1 31.8 371 HIS A CA 1
ATOM 2945 C C . HIS A 1 371 ? -15.086 7.539 -31.328 1 31.8 371 HIS A C 1
ATOM 2947 O O . HIS A 1 371 ? -15.914 7.23 -30.453 1 31.8 371 HIS A O 1
ATOM 2953 N N . HIS A 1 372 ? -15.852 7.582 -32.594 1 30.48 372 HIS A N 1
ATOM 2954 C CA . HIS A 1 372 ? -16.875 6.625 -33 1 30.48 372 HIS A CA 1
ATOM 2955 C C . HIS A 1 372 ? -16.25 5.273 -33.375 1 30.48 372 HIS A C 1
ATOM 2957 O O . HIS A 1 372 ? -15.961 5.008 -34.531 1 30.48 372 HIS A O 1
ATOM 2963 N N . THR A 1 373 ? -15.227 5.043 -32.688 1 31.95 373 THR A N 1
ATOM 2964 C CA . THR A 1 373 ? -15.047 3.637 -33.031 1 31.95 373 THR A CA 1
ATOM 2965 C C . THR A 1 373 ? -16.344 2.859 -32.844 1 31.95 373 THR A C 1
ATOM 2967 O O . THR A 1 373 ? -16.891 2.818 -31.734 1 31.95 373 THR A O 1
ATOM 2970 N N . HIS A 1 374 ? -17.297 3.266 -33.75 1 29.31 374 HIS A N 1
ATOM 2971 C CA . HIS A 1 374 ? -18.344 2.246 -33.781 1 29.31 374 HIS A CA 1
ATOM 2972 C C . HIS A 1 374 ? -17.766 0.862 -33.5 1 29.31 374 HIS A C 1
ATOM 2974 O O . HIS A 1 374 ? -16.703 0.506 -34 1 29.31 374 HIS A O 1
ATOM 2980 N N . SER A 1 375 ? -17.734 0.563 -32.312 1 30.14 375 SER A N 1
ATOM 2981 C CA . SER A 1 375 ? -17.75 -0.878 -32.094 1 30.14 375 SER A CA 1
ATOM 2982 C C . SER A 1 375 ? -18.5 -1.607 -33.188 1 30.14 375 SER A C 1
ATOM 2984 O O . SER A 1 375 ? -19.609 -2.102 -32.969 1 30.14 375 SER A O 1
ATOM 2986 N N . GLY A 1 376 ? -18.766 -0.884 -34.312 1 29.12 376 GLY A N 1
ATOM 2987 C CA . GLY A 1 376 ? -19.562 -1.709 -35.219 1 29.12 376 GLY A CA 1
ATOM 2988 C C . GLY A 1 376 ? -19.031 -3.125 -35.344 1 29.12 376 GLY A C 1
ATOM 2989 O O . GLY A 1 376 ? -17.906 -3.414 -34.938 1 29.12 376 GLY A O 1
ATOM 2990 N N . ARG A 1 377 ? -20.031 -4.031 -35.594 1 29.62 377 ARG A N 1
ATOM 2991 C CA . ARG A 1 377 ? -20 -5.41 -36.094 1 29.62 377 ARG A CA 1
ATOM 2992 C C . ARG A 1 377 ? -18.844 -5.637 -37.031 1 29.62 377 ARG A C 1
ATOM 2994 O O . ARG A 1 377 ? -18.359 -6.762 -37.188 1 29.62 377 ARG A O 1
ATOM 3001 N N . GLU A 1 378 ? -18.609 -4.609 -37.938 1 30.75 378 GLU A N 1
ATOM 3002 C CA . GLU A 1 378 ? -17.844 -4.82 -39.188 1 30.75 378 GLU A CA 1
ATOM 3003 C C . GLU A 1 378 ? -16.344 -4.723 -38.906 1 30.75 378 GLU A C 1
ATOM 3005 O O . GLU A 1 378 ? -15.562 -4.531 -39.844 1 30.75 378 GLU A O 1
ATOM 3010 N N . GLY A 1 379 ? -15.859 -4.41 -37.844 1 32.59 379 GLY A N 1
ATOM 3011 C CA . GLY A 1 379 ? -14.414 -4.473 -37.719 1 32.59 379 GLY A CA 1
ATOM 3012 C C . GLY A 1 379 ? -13.82 -5.723 -38.344 1 32.59 379 GLY A C 1
ATOM 3013 O O . GLY A 1 379 ? -14.523 -6.469 -39.031 1 32.59 379 GLY A O 1
ATOM 3014 N N . VAL A 1 380 ? -12.531 -5.957 -38.125 1 34.56 380 VAL A N 1
ATOM 3015 C CA . VAL A 1 380 ? -11.914 -7.109 -38.781 1 34.56 380 VAL A CA 1
ATOM 3016 C C . VAL A 1 380 ? -12.758 -8.359 -38.531 1 34.56 380 VAL A C 1
ATOM 3018 O O . VAL A 1 380 ? -12.93 -8.781 -37.375 1 34.56 380 VAL A O 1
ATOM 3021 N N . THR A 1 381 ? -13.852 -8.492 -39.25 1 36.78 381 THR A N 1
ATOM 3022 C CA . THR A 1 381 ? -14.672 -9.703 -39.25 1 36.78 381 THR A CA 1
ATOM 3023 C C . THR A 1 381 ? -13.922 -10.859 -39.906 1 36.78 381 THR A C 1
ATOM 3025 O O . THR A 1 381 ? -14.453 -11.961 -40.031 1 36.78 381 THR A O 1
ATOM 3028 N N . GLU A 1 382 ? -12.891 -10.43 -40.656 1 35.31 382 GLU A N 1
ATOM 3029 C CA . GLU A 1 382 ? -12.242 -11.484 -41.438 1 35.31 382 GLU A CA 1
ATOM 3030 C C . GLU A 1 382 ? -10.758 -11.594 -41.094 1 35.31 382 GLU A C 1
ATOM 3032 O O . GLU A 1 382 ? -10.086 -10.57 -40.906 1 35.31 382 GLU A O 1
ATOM 3037 N N . LEU A 1 383 ? -10.336 -12.508 -40.406 1 36.69 383 LEU A N 1
ATOM 3038 C CA . LEU A 1 383 ? -8.93 -12.883 -40.312 1 36.69 383 LEU A CA 1
ATOM 3039 C C . LEU A 1 383 ? -8.516 -13.781 -41.469 1 36.69 383 LEU A C 1
ATOM 3041 O O . LEU A 1 383 ? -9.188 -14.773 -41.75 1 36.69 383 LEU A O 1
ATOM 3045 N N . VAL A 1 384 ? -7.805 -13.18 -42.344 1 35.34 384 VAL A N 1
ATOM 3046 C CA . VAL A 1 384 ? -7.258 -14 -43.438 1 35.34 384 VAL A CA 1
ATOM 3047 C C . VAL A 1 384 ? -5.973 -14.68 -42.969 1 35.34 384 VAL A C 1
ATOM 3049 O O . VAL A 1 384 ? -5.055 -14.016 -42.469 1 35.34 384 VAL A O 1
ATOM 3052 N N . VAL A 1 385 ? -6.125 -15.883 -42.531 1 33.41 385 VAL A N 1
ATOM 3053 C CA . VAL A 1 385 ? -5 -16.75 -42.219 1 33.41 385 VAL A CA 1
ATOM 3054 C C . VAL A 1 385 ? -4.363 -17.281 -43.5 1 33.41 385 VAL A C 1
ATOM 3056 O O . VAL A 1 385 ? -5.039 -17.906 -44.312 1 33.41 385 VAL A O 1
ATOM 3059 N N . ASP A 1 386 ? -3.393 -16.516 -43.969 1 33.97 386 ASP A N 1
ATOM 3060 C CA . ASP A 1 386 ? -2.693 -17.094 -45.094 1 33.97 386 ASP A CA 1
ATOM 3061 C C . ASP A 1 386 ? -1.974 -18.375 -44.719 1 33.97 386 ASP A C 1
ATOM 3063 O O . ASP A 1 386 ? -1.015 -18.344 -43.938 1 33.97 386 ASP A O 1
ATOM 3067 N N . ASP A 1 387 ? -2.787 -19.406 -44.531 1 33.03 387 ASP A N 1
ATOM 3068 C CA . ASP A 1 387 ? -2.062 -20.672 -44.5 1 33.03 387 ASP A CA 1
ATOM 3069 C C . ASP A 1 387 ? -1.487 -21.016 -45.875 1 33.03 387 ASP A C 1
ATOM 3071 O O . ASP A 1 387 ? -2.055 -20.641 -46.906 1 33.03 387 ASP A O 1
ATOM 3075 N N . HIS A 1 388 ? -0.232 -20.828 -46.094 1 36.88 388 HIS A N 1
ATOM 3076 C CA . HIS A 1 388 ? 0.425 -21.094 -47.375 1 36.88 388 HIS A CA 1
ATOM 3077 C C . HIS A 1 388 ? -0.564 -21.641 -48.406 1 36.88 388 HIS A C 1
ATOM 3079 O O . HIS A 1 388 ? -0.375 -21.469 -49.594 1 36.88 388 HIS A O 1
ATOM 3085 N N . TYR A 1 389 ? -1.466 -22.594 -48.031 1 35.66 389 TYR A N 1
ATOM 3086 C CA . TYR A 1 389 ? -2.219 -23.25 -49.094 1 35.66 389 TYR A CA 1
ATOM 3087 C C . TYR A 1 389 ? -3.545 -22.531 -49.344 1 35.66 389 TYR A C 1
ATOM 3089 O O . TYR A 1 389 ? -3.992 -22.422 -50.469 1 35.66 389 TYR A O 1
ATOM 3097 N N . ASN A 1 390 ? -4.453 -22.219 -48.312 1 33.91 390 ASN A N 1
ATOM 3098 C CA . ASN A 1 390 ? -5.781 -21.656 -48.531 1 33.91 390 ASN A CA 1
ATOM 3099 C C . ASN A 1 390 ? -6.043 -20.469 -47.625 1 33.91 390 ASN A C 1
ATOM 3101 O O . ASN A 1 390 ? -5.762 -20.531 -46.406 1 33.91 390 ASN A O 1
ATOM 3105 N N . ALA A 1 391 ? -5.852 -19.297 -48.156 1 39.38 391 ALA A N 1
ATOM 3106 C CA . ALA A 1 391 ? -6.211 -18.031 -47.531 1 39.38 391 ALA A CA 1
ATOM 3107 C C . ALA A 1 391 ? -7.555 -18.125 -46.812 1 39.38 391 ALA A C 1
ATOM 3109 O O . ALA A 1 391 ? -8.602 -18.266 -47.438 1 39.38 391 ALA A O 1
ATOM 3110 N N . ARG A 1 392 ? -7.539 -18.953 -45.781 1 36.5 392 ARG A N 1
ATOM 3111 C CA . ARG A 1 392 ? -8.852 -19.078 -45.125 1 36.5 392 ARG A CA 1
ATOM 3112 C C . ARG A 1 392 ? -9.234 -17.797 -44.406 1 36.5 392 ARG A C 1
ATOM 3114 O O . ARG A 1 392 ? -8.391 -17.188 -43.75 1 36.5 392 ARG A O 1
ATOM 3121 N N . ARG A 1 393 ? -10.219 -17.109 -44.938 1 37.09 393 ARG A N 1
ATOM 3122 C CA . ARG A 1 393 ? -10.844 -15.906 -44.406 1 37.09 393 ARG A CA 1
ATOM 3123 C C . ARG A 1 393 ? -11.68 -16.234 -43.188 1 37.09 393 ARG A C 1
ATOM 3125 O O . ARG A 1 393 ? -12.469 -17.172 -43.188 1 37.09 393 ARG A O 1
ATOM 3132 N N . ILE A 1 394 ? -11.078 -16.062 -42.062 1 35.47 394 ILE A N 1
ATOM 3133 C CA . ILE A 1 394 ? -11.867 -16.297 -40.844 1 35.47 394 ILE A CA 1
ATOM 3134 C C . ILE A 1 394 ? -12.672 -15.055 -40.5 1 35.47 394 ILE A C 1
ATOM 3136 O O . ILE A 1 394 ? -12.109 -13.969 -40.344 1 35.47 394 ILE A O 1
ATOM 3140 N N . ASN A 1 395 ? -13.977 -15.008 -40.844 1 35.16 395 ASN A N 1
ATOM 3141 C CA . ASN A 1 395 ? -14.93 -13.938 -40.594 1 35.16 395 ASN A CA 1
ATOM 3142 C C . ASN A 1 395 ? -15.305 -13.859 -39.094 1 35.16 395 ASN A C 1
ATOM 3144 O O . ASN A 1 395 ? -15.477 -14.891 -38.438 1 35.16 395 ASN A O 1
ATOM 3148 N N . PHE A 1 396 ? -14.906 -12.859 -38.312 1 35.38 396 PHE A N 1
ATOM 3149 C CA . PHE A 1 396 ? -15.281 -12.797 -36.906 1 35.38 396 PHE A CA 1
ATOM 3150 C C . PHE A 1 396 ? -16.234 -11.641 -36.656 1 35.38 396 PHE A C 1
ATOM 3152 O O . PHE A 1 396 ? -16.297 -10.688 -37.438 1 35.38 396 PHE A O 1
ATOM 3159 N N . SER A 1 397 ? -17.516 -11.805 -36.062 1 33.38 397 SER A N 1
ATOM 3160 C CA . SER A 1 397 ? -18.547 -10.82 -35.75 1 33.38 397 SER A CA 1
ATOM 3161 C C . SER A 1 397 ? -18.406 -10.273 -34.344 1 33.38 397 SER A C 1
ATOM 3163 O O . SER A 1 397 ? -17.969 -10.984 -33.438 1 33.38 397 SER A O 1
ATOM 3165 N N . PHE A 1 398 ? -18.531 -8.977 -34 1 32.38 398 PHE A N 1
ATOM 3166 C CA . PHE A 1 398 ? -18.406 -8.211 -32.781 1 32.38 398 PHE A CA 1
ATOM 3167 C C . PHE A 1 398 ? -19.734 -8.211 -32 1 32.38 398 PHE A C 1
ATOM 3169 O O . PHE A 1 398 ? -20.797 -7.98 -32.594 1 32.38 398 PHE A O 1
ATOM 3176 N N . MET A 1 399 ? -19.953 -9.156 -30.891 1 32.25 399 MET A N 1
ATOM 3177 C CA . MET A 1 399 ? -21.203 -9.047 -30.141 1 32.25 399 MET A CA 1
ATOM 3178 C C . MET A 1 399 ? -21.109 -7.938 -29.094 1 32.25 399 MET A C 1
ATOM 3180 O O . MET A 1 399 ? -20.031 -7.652 -28.578 1 32.25 399 MET A O 1
ATOM 3184 N N . ASP A 1 400 ? -21.984 -7.07 -28.906 1 31.92 400 ASP A N 1
ATOM 3185 C CA . ASP A 1 400 ? -22.281 -6 -27.953 1 31.92 400 ASP A CA 1
ATOM 3186 C C . ASP A 1 400 ? -22.328 -6.535 -26.531 1 31.92 400 ASP A C 1
ATOM 3188 O O . ASP A 1 400 ? -23.078 -7.465 -26.234 1 31.92 400 ASP A O 1
ATOM 3192 N N . PRO A 1 401 ? -21.297 -6.371 -25.656 1 29.53 401 PRO A N 1
ATOM 3193 C CA . PRO A 1 401 ? -21.359 -6.918 -24.297 1 29.53 401 PRO A CA 1
ATOM 3194 C C . PRO A 1 401 ? -22.641 -6.543 -23.578 1 29.53 401 PRO A C 1
ATOM 3196 O O . PRO A 1 401 ? -22.969 -7.141 -22.547 1 29.53 401 PRO A O 1
ATOM 3199 N N . TYR A 1 402 ? -23.156 -5.305 -23.703 1 29.98 402 TYR A N 1
ATOM 3200 C CA . TYR A 1 402 ? -24.297 -4.965 -22.859 1 29.98 402 TYR A CA 1
ATOM 3201 C C . TYR A 1 402 ? -25.547 -5.719 -23.312 1 29.98 402 TYR A C 1
ATOM 3203 O O . TYR A 1 402 ? -26.641 -5.461 -22.812 1 29.98 402 TYR A O 1
ATOM 3211 N N . LYS A 1 403 ? -25.594 -6.211 -24.516 1 30.75 403 LYS A N 1
ATOM 3212 C CA . LYS A 1 403 ? -26.922 -6.824 -24.625 1 30.75 403 LYS A CA 1
ATOM 3213 C C . LYS A 1 403 ? -26.969 -8.148 -23.875 1 30.75 403 LYS A C 1
ATOM 3215 O O . LYS A 1 403 ? -26.141 -9.031 -24.094 1 30.75 403 LYS A O 1
ATOM 3220 N N . PRO A 1 404 ? -27.641 -8.094 -22.688 1 29.25 404 PRO A N 1
ATOM 3221 C CA . PRO A 1 404 ? -28.047 -9.352 -22.062 1 29.25 404 PRO A CA 1
ATOM 3222 C C . PRO A 1 404 ? -28.5 -10.398 -23.078 1 29.25 404 PRO A C 1
ATOM 3224 O O . PRO A 1 404 ? -28.969 -10.047 -24.156 1 29.25 404 PRO A O 1
ATOM 3227 N N . ASP A 1 405 ? -27.812 -11.477 -23.172 1 31.09 405 ASP A N 1
ATOM 3228 C CA . ASP A 1 405 ? -28.516 -12.492 -23.938 1 31.09 405 ASP A CA 1
ATOM 3229 C C . ASP A 1 405 ? -30 -12.539 -23.547 1 31.09 405 ASP A C 1
ATOM 3231 O O . ASP A 1 405 ? -30.344 -12.336 -22.375 1 31.09 405 ASP A O 1
ATOM 3235 N N . GLU A 1 406 ? -30.859 -12.148 -24.375 1 30.41 406 GLU A N 1
ATOM 3236 C CA . GLU A 1 406 ? -32.219 -12.547 -24.016 1 30.41 406 GLU A CA 1
ATOM 3237 C C . GLU A 1 406 ? -32.219 -13.898 -23.312 1 30.41 406 GLU A C 1
ATOM 3239 O O . GLU A 1 406 ? -32.875 -14.062 -22.281 1 30.41 406 GLU A O 1
ATOM 3244 N N . ASP A 1 407 ? -32.188 -14.984 -24.25 1 29.09 407 ASP A N 1
ATOM 3245 C CA . ASP A 1 407 ? -32.844 -16.266 -23.984 1 29.09 407 ASP A CA 1
ATOM 3246 C C . ASP A 1 407 ? -31.953 -17.188 -23.156 1 29.09 407 ASP A C 1
ATOM 3248 O O . ASP A 1 407 ? -32.344 -18.312 -22.859 1 29.09 407 ASP A O 1
ATOM 3252 N N . GLY A 1 408 ? -31.547 -17.203 -21.953 1 29.53 408 GLY A N 1
ATOM 3253 C CA . GLY A 1 408 ? -31 -18.062 -20.906 1 29.53 408 GLY A CA 1
ATOM 3254 C C . GLY A 1 408 ? -29.672 -18.688 -21.281 1 29.53 408 GLY A C 1
ATOM 3255 O O . GLY A 1 408 ? -28.781 -18.812 -20.438 1 29.53 408 GLY A O 1
ATOM 3256 N N . ASN A 1 409 ? -29.562 -19.688 -22.312 1 24.42 409 ASN A N 1
ATOM 3257 C CA . ASN A 1 409 ? -28.641 -20.781 -22.562 1 24.42 409 ASN A CA 1
ATOM 3258 C C . ASN A 1 409 ? -27.344 -20.281 -23.203 1 24.42 409 ASN A C 1
ATOM 3260 O O . ASN A 1 409 ? -26.828 -20.891 -24.141 1 24.42 409 ASN A O 1
ATOM 3264 N N . ASN A 1 410 ? -26.891 -19.234 -22.859 1 26.02 410 ASN A N 1
ATOM 3265 C CA . ASN A 1 410 ? -25.922 -18.594 -23.75 1 26.02 410 ASN A CA 1
ATOM 3266 C C . ASN A 1 410 ? -24.672 -19.453 -23.938 1 26.02 410 ASN A C 1
ATOM 3268 O O . ASN A 1 410 ? -23.875 -19.609 -23 1 26.02 410 ASN A O 1
ATOM 3272 N N . LEU A 1 411 ? -24.922 -20.609 -24.656 1 24.31 411 LEU A N 1
ATOM 3273 C CA . LEU A 1 411 ? -23.984 -21.688 -24.984 1 24.31 411 LEU A CA 1
ATOM 3274 C C . LEU A 1 411 ? -22.672 -21.109 -25.516 1 24.31 411 LEU A C 1
ATOM 3276 O O . LEU A 1 411 ? -22.688 -20.172 -26.312 1 24.31 411 LEU A O 1
ATOM 3280 N N . LEU A 1 412 ? -21.688 -21.438 -24.844 1 26.31 412 LEU A N 1
ATOM 3281 C CA . LEU A 1 412 ? -20.25 -21.359 -25.031 1 26.31 412 LEU A CA 1
ATOM 3282 C C . LEU A 1 412 ? -19.828 -22.031 -26.344 1 26.31 412 LEU A C 1
ATOM 3284 O O . LEU A 1 412 ? -19.75 -23.266 -26.406 1 26.31 412 LEU A O 1
ATOM 3288 N N . HIS A 1 413 ? -20.672 -22.047 -27.375 1 25.59 413 HIS A N 1
ATOM 3289 C CA . HIS A 1 413 ? -19.984 -22.609 -28.531 1 25.59 413 HIS A CA 1
ATOM 3290 C C . HIS A 1 413 ? -18.641 -21.891 -28.766 1 25.59 413 HIS A C 1
ATOM 3292 O O . HIS A 1 413 ? -18.484 -20.734 -28.391 1 25.59 413 HIS A O 1
ATOM 3298 N N . PRO A 1 414 ? -17.578 -22.781 -29.25 1 28.33 414 PRO A N 1
ATOM 3299 C CA . PRO A 1 414 ? -16.156 -22.406 -29.391 1 28.33 414 PRO A CA 1
ATOM 3300 C C . PRO A 1 414 ? -15.969 -21.125 -30.188 1 28.33 414 PRO A C 1
ATOM 3302 O O . PRO A 1 414 ? -14.828 -20.688 -30.391 1 28.33 414 PRO A O 1
ATOM 3305 N N . ARG A 1 415 ? -16.859 -20.266 -30.391 1 28.33 415 ARG A N 1
ATOM 3306 C CA . ARG A 1 415 ? -17.109 -19.031 -31.125 1 28.33 415 ARG A CA 1
ATOM 3307 C C . ARG A 1 415 ? -16.188 -17.922 -30.625 1 28.33 415 ARG A C 1
ATOM 3309 O O . ARG A 1 415 ? -15.984 -17.766 -29.422 1 28.33 415 ARG A O 1
ATOM 3316 N N . LEU A 1 416 ? -14.906 -17.875 -31.516 1 29.89 416 LEU A N 1
ATOM 3317 C CA . LEU A 1 416 ? -14 -16.781 -31.188 1 29.89 416 LEU A CA 1
ATOM 3318 C C . LEU A 1 416 ? -14.781 -15.547 -30.75 1 29.89 416 LEU A C 1
ATOM 3320 O O . LEU A 1 416 ? -15.617 -15.047 -31.516 1 29.89 416 LEU A O 1
ATOM 3324 N N . THR A 1 417 ? -15.398 -15.586 -29.719 1 28.61 417 THR A N 1
ATOM 3325 C CA . THR A 1 417 ? -16.141 -14.43 -29.234 1 28.61 417 THR A CA 1
ATOM 3326 C C . THR A 1 417 ? -15.188 -13.359 -28.703 1 28.61 417 THR A C 1
ATOM 3328 O O . THR A 1 417 ? -14.312 -13.641 -27.891 1 28.61 417 THR A O 1
ATOM 3331 N N . THR A 1 418 ? -14.539 -12.656 -29.719 1 30.73 418 THR A N 1
ATOM 3332 C CA . THR A 1 418 ? -13.781 -11.492 -29.281 1 30.73 418 THR A CA 1
ATOM 3333 C C . THR A 1 418 ? -14.68 -10.492 -28.562 1 30.73 418 THR A C 1
ATOM 3335 O O . THR A 1 418 ? -15.82 -10.273 -28.953 1 30.73 418 THR A O 1
ATOM 3338 N N . MET A 1 419 ? -14.719 -10.5 -27.422 1 29.3 419 MET A N 1
ATOM 3339 C CA . MET A 1 419 ? -15.398 -9.453 -26.672 1 29.3 419 MET A CA 1
ATOM 3340 C C . MET A 1 419 ? -14.516 -8.219 -26.531 1 29.3 419 MET A C 1
ATOM 3342 O O . MET A 1 419 ? -13.359 -8.328 -26.125 1 29.3 419 MET A O 1
ATOM 3346 N N . CYS A 1 420 ? -14.609 -7.406 -27.609 1 30.25 420 CYS A N 1
ATOM 3347 C CA . CYS A 1 420 ? -13.961 -6.113 -27.438 1 30.25 420 CYS A CA 1
ATOM 3348 C C . CYS A 1 420 ? -14.82 -5.176 -26.609 1 30.25 420 CYS A C 1
ATOM 3350 O O . CYS A 1 420 ? -16.047 -5.117 -26.781 1 30.25 420 CYS A O 1
ATOM 3352 N N . ALA A 1 421 ? -14.609 -5.117 -25.516 1 30.53 421 ALA A N 1
ATOM 3353 C CA . ALA A 1 421 ? -15.172 -3.988 -24.781 1 30.53 421 ALA A CA 1
ATOM 3354 C C . ALA A 1 421 ? -14.352 -2.723 -25 1 30.53 421 ALA A C 1
ATOM 3356 O O . ALA A 1 421 ? -13.125 -2.742 -24.875 1 30.53 421 ALA A O 1
ATOM 3357 N N . VAL A 1 422 ? -14.82 -2.084 -26.094 1 30.64 422 VAL A N 1
ATOM 3358 C CA . VAL A 1 422 ? -14.25 -0.766 -26.328 1 30.64 422 VAL A CA 1
ATOM 3359 C C . VAL A 1 422 ? -14.828 0.245 -25.344 1 30.64 422 VAL A C 1
ATOM 3361 O O . VAL A 1 422 ? -16.047 0.32 -25.172 1 30.64 422 VAL A O 1
ATOM 3364 N N . THR A 1 423 ? -14.102 0.345 -24.391 1 34.72 423 THR A N 1
ATOM 3365 C CA . THR A 1 423 ? -14.383 1.641 -23.766 1 34.72 423 THR A CA 1
ATOM 3366 C C . THR A 1 423 ? -13.625 2.752 -24.5 1 34.72 423 THR A C 1
ATOM 3368 O O . THR A 1 423 ? -12.742 2.48 -25.312 1 34.72 423 THR A O 1
ATOM 3371 N N . SER A 1 424 ? -14.078 3.98 -24.516 1 37.66 424 SER A N 1
ATOM 3372 C CA . SER A 1 424 ? -13.594 5.145 -25.25 1 37.66 424 SER A CA 1
ATOM 3373 C C . SER A 1 424 ? -12.07 5.133 -25.375 1 37.66 424 SER A C 1
ATOM 3375 O O . SER A 1 424 ? -11.508 5.684 -26.312 1 37.66 424 SER A O 1
ATOM 3377 N N . ARG A 1 425 ? -11.25 4.41 -24.547 1 39 425 ARG A N 1
ATOM 3378 C CA . ARG A 1 425 ? -9.797 4.488 -24.594 1 39 425 ARG A CA 1
ATOM 3379 C C . ARG A 1 425 ? -9.172 3.094 -24.625 1 39 425 ARG A C 1
ATOM 3381 O O . ARG A 1 425 ? -7.949 2.957 -24.703 1 39 425 ARG A O 1
ATOM 3388 N N . GLN A 1 426 ? -9.992 2.125 -24.312 1 38.38 426 GLN A N 1
ATOM 3389 C CA . GLN A 1 426 ? -9.383 0.805 -24.203 1 38.38 426 GLN A CA 1
ATOM 3390 C C . GLN A 1 426 ? -10.156 -0.233 -25.016 1 38.38 426 GLN A C 1
ATOM 3392 O O . GLN A 1 426 ? -11.383 -0.21 -25.047 1 38.38 426 GLN A O 1
ATOM 3397 N N . PHE A 1 427 ? -9.445 -0.797 -25.984 1 40.12 427 PHE A N 1
ATOM 3398 C CA . PHE A 1 427 ? -10 -1.907 -26.75 1 40.12 427 PHE A CA 1
ATOM 3399 C C . PHE A 1 427 ? -9.445 -3.236 -26.266 1 40.12 427 PHE A C 1
ATOM 3401 O O . PHE A 1 427 ? -8.234 -3.365 -26.031 1 40.12 427 PHE A O 1
ATOM 3408 N N . PHE A 1 428 ? -10.289 -4.055 -25.625 1 37.12 428 PHE A N 1
ATOM 3409 C CA . PHE A 1 428 ? -9.898 -5.387 -25.188 1 37.12 428 PHE A CA 1
ATOM 3410 C C . PHE A 1 428 ? -10.414 -6.445 -26.172 1 37.12 428 PHE A C 1
ATOM 3412 O O . PHE A 1 428 ? -11.555 -6.371 -26.625 1 37.12 428 PHE A O 1
ATOM 3419 N N . MET A 1 429 ? -9.492 -7.105 -26.922 1 40.59 429 MET A N 1
ATOM 3420 C CA . MET A 1 429 ? -9.875 -8.203 -27.797 1 40.59 429 MET A CA 1
ATOM 3421 C C . MET A 1 429 ? -9.414 -9.539 -27.219 1 40.59 429 MET A C 1
ATOM 3423 O O . MET A 1 429 ? -8.289 -9.664 -26.734 1 40.59 429 MET A O 1
ATOM 3427 N N . THR A 1 430 ? -10.305 -10.383 -26.875 1 37.03 430 THR A N 1
ATOM 3428 C CA . THR A 1 430 ? -9.945 -11.734 -26.469 1 37.03 430 THR A CA 1
ATOM 3429 C C . THR A 1 430 ? -10.117 -12.711 -27.625 1 37.03 430 THR A C 1
ATOM 3431 O O . THR A 1 430 ? -11.125 -12.688 -28.328 1 37.03 430 THR A O 1
ATOM 3434 N N . ILE A 1 431 ? -9.047 -13.43 -28.219 1 40.62 431 ILE A N 1
ATOM 3435 C CA . ILE A 1 431 ? -9.008 -14.398 -29.312 1 40.62 431 ILE A CA 1
ATOM 3436 C C . ILE A 1 431 ? -9.016 -15.812 -28.75 1 40.62 431 ILE A C 1
ATOM 3438 O O . ILE A 1 431 ? -8.227 -16.141 -27.859 1 40.62 431 ILE A O 1
ATOM 3442 N N . LEU A 1 432 ? -10.172 -16.5 -28.859 1 34.12 432 LEU A N 1
ATOM 3443 C CA . LEU A 1 432 ? -10.141 -17.922 -28.578 1 34.12 432 LEU A CA 1
ATOM 3444 C C . LEU A 1 432 ? -10.188 -18.734 -29.859 1 34.12 432 LEU A C 1
ATOM 3446 O O . LEU A 1 432 ? -11.086 -18.562 -30.688 1 34.12 432 LEU A O 1
ATOM 3450 N N . LEU A 1 433 ? -9.148 -19.391 -30.25 1 35.25 433 LEU A N 1
ATOM 3451 C CA . LEU A 1 433 ? -9.086 -20.297 -31.375 1 35.25 433 LEU A CA 1
ATOM 3452 C C . LEU A 1 433 ? -9.617 -21.688 -31 1 35.25 433 LEU A C 1
ATOM 3454 O O . LEU A 1 433 ? -9.164 -22.281 -30.016 1 35.25 433 LEU A O 1
ATOM 3458 N N . MET A 1 434 ? -10.945 -21.953 -31.281 1 30.97 434 MET A N 1
ATOM 3459 C CA . MET A 1 434 ? -11.469 -23.297 -31.031 1 30.97 434 MET A CA 1
ATOM 3460 C C . MET A 1 434 ? -11.383 -24.141 -32.312 1 30.97 434 MET A C 1
ATOM 3462 O O . MET A 1 434 ? -11.422 -23.625 -33.406 1 30.97 434 MET A O 1
ATOM 3466 N N . ASN A 1 435 ? -10.891 -25.344 -32.219 1 28.69 435 ASN A N 1
ATOM 3467 C CA . ASN A 1 435 ? -10.945 -26.359 -33.25 1 28.69 435 ASN A CA 1
ATOM 3468 C C . ASN A 1 435 ? -12.383 -26.672 -33.656 1 28.69 435 ASN A C 1
ATOM 3470 O O . ASN A 1 435 ? -13.281 -26.656 -32.812 1 28.69 435 ASN A O 1
ATOM 3474 N N . ASP A 1 436 ? -12.758 -26.203 -34.844 1 29.11 436 ASP A N 1
ATOM 3475 C CA . ASP A 1 436 ? -14 -26.781 -35.312 1 29.11 436 ASP A CA 1
ATOM 3476 C C . ASP A 1 436 ? -13.984 -28.297 -35.188 1 29.11 436 ASP A C 1
ATOM 3478 O O . ASP A 1 436 ? -13.008 -28.953 -35.562 1 29.11 436 ASP A O 1
ATOM 3482 N N . VAL A 1 437 ? -14.688 -28.859 -34.219 1 27.56 437 VAL A N 1
ATOM 3483 C CA . VAL A 1 437 ? -15.055 -30.25 -34.469 1 27.56 437 VAL A CA 1
ATOM 3484 C C . VAL A 1 437 ? -15.883 -30.344 -35.719 1 27.56 437 VAL A C 1
ATOM 3486 O O . VAL A 1 437 ? -16.75 -29.5 -35.969 1 27.56 437 VAL A O 1
ATOM 3489 N N . MET B 1 1 ? -28.266 5.82 20.828 1 22.17 1 MET B N 1
ATOM 3490 C CA . MET B 1 1 ? -27.5 4.578 20.844 1 22.17 1 MET B CA 1
ATOM 3491 C C . MET B 1 1 ? -26.797 4.371 19.5 1 22.17 1 MET B C 1
ATOM 3493 O O . MET B 1 1 ? -27.391 3.867 18.547 1 22.17 1 MET B O 1
ATOM 3497 N N . SER B 1 2 ? -26.172 5.383 18.953 1 27.62 2 SER B N 1
ATOM 3498 C CA . SER B 1 2 ? -25.828 5.68 17.578 1 27.62 2 SER B CA 1
ATOM 3499 C C . SER B 1 2 ? -24.859 4.637 17.016 1 27.62 2 SER B C 1
ATOM 3501 O O . SER B 1 2 ? -23.844 4.324 17.641 1 27.62 2 SER B O 1
ATOM 3503 N N . GLY B 1 3 ? -25.359 3.6 16.375 1 31.39 3 GLY B N 1
ATOM 3504 C CA . GLY B 1 3 ? -24.812 2.381 15.805 1 31.39 3 GLY B CA 1
ATOM 3505 C C . GLY B 1 3 ? -23.484 2.598 15.094 1 31.39 3 GLY B C 1
ATOM 3506 O O . GLY B 1 3 ? -23.391 3.412 14.172 1 31.39 3 GLY B O 1
ATOM 3507 N N . ARG B 1 4 ? -22.438 2.518 15.812 1 37.47 4 ARG B N 1
ATOM 3508 C CA . ARG B 1 4 ? -21.078 2.725 15.328 1 37.47 4 ARG B CA 1
ATOM 3509 C C . ARG B 1 4 ? -20.859 2.002 14 1 37.47 4 ARG B C 1
ATOM 3511 O O . ARG B 1 4 ? -20.984 0.778 13.93 1 37.47 4 ARG B O 1
ATOM 3518 N N . GLU B 1 5 ? -21.281 2.459 13 1 40.38 5 GLU B N 1
ATOM 3519 C CA . GLU B 1 5 ? -21 1.859 11.695 1 40.38 5 GLU B CA 1
ATOM 3520 C C . GLU B 1 5 ? -19.547 1.41 11.586 1 40.38 5 GLU B C 1
ATOM 3522 O O . GLU B 1 5 ? -18.641 2.178 11.891 1 40.38 5 GLU B O 1
ATOM 3527 N N . GLU B 1 6 ? -19.234 0.25 11.875 1 48.91 6 GLU B N 1
ATOM 3528 C CA . GLU B 1 6 ? -17.906 -0.348 11.773 1 48.91 6 GLU B CA 1
ATOM 3529 C C . GLU B 1 6 ? -17.188 0.1 10.5 1 48.91 6 GLU B C 1
ATOM 3531 O O . GLU B 1 6 ? -17.75 0.007 9.406 1 48.91 6 GLU B O 1
ATOM 3536 N N . PRO B 1 7 ? -16.219 0.946 10.57 1 56.53 7 PRO B N 1
ATOM 3537 C CA . PRO B 1 7 ? -15.539 1.438 9.367 1 56.53 7 PRO B CA 1
ATOM 3538 C C . PRO B 1 7 ? -15.125 0.313 8.422 1 56.53 7 PRO B C 1
ATOM 3540 O O . PRO B 1 7 ? -14.945 -0.828 8.852 1 56.53 7 PRO B O 1
ATOM 3543 N N . SER B 1 8 ? -15.438 0.388 7.188 1 63.66 8 SER B N 1
ATOM 3544 C CA . SER B 1 8 ? -15.141 -0.53 6.094 1 63.66 8 SER B CA 1
ATOM 3545 C C . SER B 1 8 ? -13.664 -0.903 6.062 1 63.66 8 SER B C 1
ATOM 3547 O O . SER B 1 8 ? -12.812 -0.104 6.449 1 63.66 8 SER B O 1
ATOM 3549 N N . PRO B 1 9 ? -13.344 -2.115 5.996 1 66.12 9 PRO B N 1
ATOM 3550 C CA . PRO B 1 9 ? -11.953 -2.562 5.883 1 66.12 9 PRO B CA 1
ATOM 3551 C C . PRO B 1 9 ? -11.164 -1.785 4.828 1 66.12 9 PRO B C 1
ATOM 3553 O O . PRO B 1 9 ? -11.75 -1.247 3.887 1 66.12 9 PRO B O 1
ATOM 3556 N N . PRO B 1 10 ? -9.914 -1.573 5.137 1 67 10 PRO B N 1
ATOM 3557 C CA . PRO B 1 10 ? -9.078 -0.851 4.176 1 67 10 PRO B CA 1
ATOM 3558 C C . PRO B 1 10 ? -9 -1.55 2.82 1 67 10 PRO B C 1
ATOM 3560 O O . PRO B 1 10 ? -9.102 -2.777 2.746 1 67 10 PRO B O 1
ATOM 3563 N N . LYS B 1 11 ? -9.023 -0.866 1.586 1 63.91 11 LYS B N 1
ATOM 3564 C CA . LYS B 1 11 ? -8.977 -1.409 0.232 1 63.91 11 LYS B CA 1
ATOM 3565 C C . LYS B 1 11 ? -7.57 -1.906 -0.109 1 63.91 11 LYS B C 1
ATOM 3567 O O . LYS B 1 11 ? -6.578 -1.246 0.203 1 63.91 11 LYS B O 1
ATOM 3572 N N . CYS B 1 12 ? -7.441 -3.236 -0.257 1 65.19 12 CYS B N 1
ATOM 3573 C CA . CYS B 1 12 ? -6.156 -3.787 -0.667 1 65.19 12 CYS B CA 1
ATOM 3574 C C . CYS B 1 12 ? -6.141 -4.078 -2.162 1 65.19 12 CYS B C 1
ATOM 3576 O O . CYS B 1 12 ? -7.191 -4.277 -2.773 1 65.19 12 CYS B O 1
ATOM 3578 N N . GLY B 1 13 ? -5.254 -3.594 -2.984 1 56.03 13 GLY B N 1
ATOM 3579 C CA . GLY B 1 13 ? -5.117 -3.855 -4.406 1 56.03 13 GLY B CA 1
ATOM 3580 C C . GLY B 1 13 ? -5.117 -5.336 -4.746 1 56.03 13 GLY B C 1
ATOM 3581 O O . GLY B 1 13 ? -4.48 -5.754 -5.715 1 56.03 13 GLY B O 1
ATOM 3582 N N . CYS B 1 14 ? -5.617 -6.145 -3.893 1 54.06 14 CYS B N 1
ATOM 3583 C CA . CYS B 1 14 ? -5.527 -7.559 -4.246 1 54.06 14 CYS B CA 1
ATOM 3584 C C . CYS B 1 14 ? -6.531 -7.914 -5.336 1 54.06 14 CYS B C 1
ATOM 3586 O O . CYS B 1 14 ? -7.613 -7.324 -5.406 1 54.06 14 CYS B O 1
ATOM 3588 N N . SER B 1 15 ? -6.016 -8.469 -6.387 1 49.72 15 SER B N 1
ATOM 3589 C CA . SER B 1 15 ? -6.793 -8.875 -7.551 1 49.72 15 SER B CA 1
ATOM 3590 C C . SER B 1 15 ? -7.973 -9.758 -7.148 1 49.72 15 SER B C 1
ATOM 3592 O O . SER B 1 15 ? -7.859 -10.57 -6.23 1 49.72 15 SER B O 1
ATOM 3594 N N . ASN B 1 16 ? -9.125 -9.359 -7.352 1 47.28 16 ASN B N 1
ATOM 3595 C CA . ASN B 1 16 ? -10.406 -10.031 -7.188 1 47.28 16 ASN B CA 1
ATOM 3596 C C . ASN B 1 16 ? -10.32 -11.508 -7.59 1 47.28 16 ASN B C 1
ATOM 3598 O O . ASN B 1 16 ? -11.266 -12.266 -7.383 1 47.28 16 ASN B O 1
ATOM 3602 N N . ASP B 1 17 ? -9.32 -11.906 -8.211 1 49.12 17 ASP B N 1
ATOM 3603 C CA . ASP B 1 17 ? -9.367 -13.219 -8.844 1 49.12 17 ASP B CA 1
ATOM 3604 C C . ASP B 1 17 ? -8.992 -14.32 -7.852 1 49.12 17 ASP B C 1
ATOM 3606 O O . ASP B 1 17 ? -8.938 -15.5 -8.211 1 49.12 17 ASP B O 1
ATOM 3610 N N . VAL B 1 18 ? -8.75 -13.875 -6.617 1 56.06 18 VAL B N 1
ATOM 3611 C CA . VAL B 1 18 ? -8.312 -14.93 -5.703 1 56.06 18 VAL B CA 1
ATOM 3612 C C . VAL B 1 18 ? -9.523 -15.555 -5.02 1 56.06 18 VAL B C 1
ATOM 3614 O O . VAL B 1 18 ? -10.344 -14.852 -4.43 1 56.06 18 VAL B O 1
ATOM 3617 N N . ILE B 1 19 ? -9.812 -16.781 -5.461 1 52.97 19 ILE B N 1
ATOM 3618 C CA . ILE B 1 19 ? -10.852 -17.547 -4.77 1 52.97 19 ILE B CA 1
ATOM 3619 C C . ILE B 1 19 ? -10.328 -18.016 -3.418 1 52.97 19 ILE B C 1
ATOM 3621 O O . ILE B 1 19 ? -9.32 -18.734 -3.35 1 52.97 19 ILE B O 1
ATOM 3625 N N . PHE B 1 20 ? -10.82 -17.422 -2.422 1 57.03 20 PHE B N 1
ATOM 3626 C CA . PHE B 1 20 ? -10.43 -17.828 -1.077 1 57.03 20 PHE B CA 1
ATOM 3627 C C . PHE B 1 20 ? -11.266 -19.016 -0.604 1 57.03 20 PHE B C 1
ATOM 3629 O O . PHE B 1 20 ? -12.484 -19.016 -0.77 1 57.03 20 PHE B O 1
ATOM 3636 N N . PRO B 1 21 ? -10.555 -20.156 -0.476 1 53.09 21 PRO B N 1
ATOM 3637 C CA . PRO B 1 21 ? -11.344 -21.266 0.073 1 53.09 21 PRO B CA 1
ATOM 3638 C C . PRO B 1 21 ? -12.227 -20.828 1.24 1 53.09 21 PRO B C 1
ATOM 3640 O O . PRO B 1 21 ? -13.367 -21.297 1.364 1 53.09 21 PRO B O 1
ATOM 3643 N N . ASP B 1 22 ? -11.633 -20.047 2.123 1 52.97 22 ASP B N 1
ATOM 3644 C CA . ASP B 1 22 ? -12.414 -19.516 3.232 1 52.97 22 ASP B CA 1
ATOM 3645 C C . ASP B 1 22 ? -12.594 -18 3.102 1 52.97 22 ASP B C 1
ATOM 3647 O O . ASP B 1 22 ? -11.633 -17.234 3.246 1 52.97 22 ASP B O 1
ATOM 3651 N N . PRO B 1 23 ? -13.797 -17.703 2.557 1 51.72 23 PRO B N 1
ATOM 3652 C CA . PRO B 1 23 ? -14.094 -16.281 2.35 1 51.72 23 PRO B CA 1
ATOM 3653 C C . PRO B 1 23 ? -13.75 -15.414 3.564 1 51.72 23 PRO B C 1
ATOM 3655 O O . PRO B 1 23 ? -13.469 -14.227 3.424 1 51.72 23 PRO B O 1
ATOM 3658 N N . SER B 1 24 ? -13.82 -16.078 4.766 1 51.31 24 SER B N 1
ATOM 3659 C CA . SER B 1 24 ? -13.57 -15.32 5.984 1 51.31 24 SER B CA 1
ATOM 3660 C C . SER B 1 24 ? -12.109 -14.883 6.074 1 51.31 24 SER B C 1
ATOM 3662 O O . SER B 1 24 ? -11.781 -13.961 6.824 1 51.31 24 SER B O 1
ATOM 3664 N N . PHE B 1 25 ? -11.328 -15.633 5.348 1 58.41 25 PHE B N 1
ATOM 3665 C CA . PHE B 1 25 ? -9.914 -15.289 5.398 1 58.41 25 PHE B CA 1
ATOM 3666 C C . PHE B 1 25 ? -9.469 -14.641 4.094 1 58.41 25 PHE B C 1
ATOM 3668 O O . PHE B 1 25 ? -8.398 -14.961 3.566 1 58.41 25 PHE B O 1
ATOM 3675 N N . SER B 1 26 ? -10.352 -13.836 3.623 1 59.75 26 SER B N 1
ATOM 3676 C CA . SER B 1 26 ? -10.109 -13.102 2.387 1 59.75 26 SER B CA 1
ATOM 3677 C C . SER B 1 26 ? -9.258 -11.859 2.641 1 59.75 26 SER B C 1
ATOM 3679 O O . SER B 1 26 ? -9.398 -10.852 1.943 1 59.75 26 SER B O 1
ATOM 3681 N N . ARG B 1 27 ? -8.383 -12.094 3.656 1 76.5 27 ARG B N 1
ATOM 3682 C CA . ARG B 1 27 ? -7.516 -10.969 3.98 1 76.5 27 ARG B CA 1
ATOM 3683 C C . ARG B 1 27 ? -6.281 -10.953 3.088 1 76.5 27 ARG B C 1
ATOM 3685 O O . ARG B 1 27 ? -5.324 -11.688 3.33 1 76.5 27 ARG B O 1
ATOM 3692 N N . CYS B 1 28 ? -6.414 -10.195 2.104 1 73.81 28 CYS B N 1
ATOM 3693 C CA . CYS B 1 28 ? -5.457 -10.289 1.008 1 73.81 28 CYS B CA 1
ATOM 3694 C C . CYS B 1 28 ? -4.191 -9.492 1.319 1 73.81 28 CYS B C 1
ATOM 3696 O O . CYS B 1 28 ? -3.129 -9.766 0.761 1 73.81 28 CYS B O 1
ATOM 3698 N N . CYS B 1 29 ? -4.328 -8.539 2.25 1 83.31 29 CYS B N 1
ATOM 3699 C CA . CYS B 1 29 ? -3.15 -7.719 2.492 1 83.31 29 CYS B CA 1
ATOM 3700 C C . CYS B 1 29 ? -2.936 -7.5 3.984 1 83.31 29 CYS B C 1
ATOM 3702 O O . CYS B 1 29 ? -3.809 -7.812 4.793 1 83.31 29 CYS B O 1
ATOM 3704 N N . SER B 1 30 ? -1.814 -7.062 4.312 1 88 30 SER B N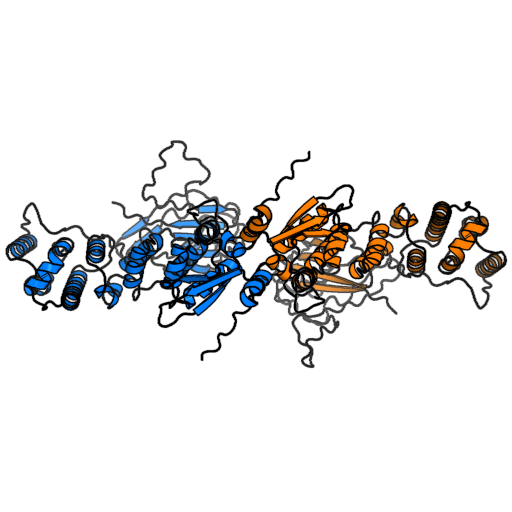 1
ATOM 3705 C CA . SER B 1 30 ? -1.424 -6.863 5.707 1 88 30 SER B CA 1
ATOM 3706 C C . SER B 1 30 ? -2.346 -5.867 6.402 1 88 30 SER B C 1
ATOM 3708 O O . SER B 1 30 ? -2.654 -6.023 7.586 1 88 30 SER B O 1
ATOM 3710 N N . LYS B 1 31 ? -2.838 -4.855 5.684 1 87.31 31 LYS B N 1
ATOM 3711 C CA . LYS B 1 31 ? -3.729 -3.861 6.27 1 87.31 31 LYS B CA 1
ATOM 3712 C C . LYS B 1 31 ? -5.051 -4.492 6.703 1 87.31 31 LYS B C 1
ATOM 3714 O O . LYS B 1 31 ? -5.57 -4.176 7.773 1 87.31 31 LYS B O 1
ATOM 3719 N N . GLN B 1 32 ? -5.543 -5.332 5.91 1 87 32 GLN B N 1
ATOM 3720 C CA . GLN B 1 32 ? -6.789 -6.016 6.238 1 87 32 GLN B CA 1
ATOM 3721 C C . GLN B 1 32 ? -6.598 -6.973 7.414 1 87 32 GLN B C 1
ATOM 3723 O O . GLN B 1 32 ? -7.5 -7.133 8.242 1 87 32 GLN B O 1
ATOM 3728 N N . ARG B 1 33 ? -5.473 -7.594 7.395 1 91.12 33 ARG B N 1
ATOM 3729 C CA . ARG B 1 33 ? -5.176 -8.492 8.5 1 91.12 33 ARG B CA 1
ATOM 3730 C C . ARG B 1 33 ? -5.078 -7.73 9.82 1 91.12 33 ARG B C 1
ATOM 3732 O O . ARG B 1 33 ? -5.602 -8.172 10.844 1 91.12 33 ARG B O 1
ATOM 3739 N N . LEU B 1 34 ? -4.438 -6.617 9.773 1 92.69 34 LEU B N 1
ATOM 3740 C CA . LEU B 1 34 ? -4.316 -5.785 10.969 1 92.69 34 LEU B CA 1
ATOM 3741 C C . LEU B 1 34 ? -5.676 -5.223 11.375 1 92.69 34 LEU B C 1
ATOM 3743 O O . LEU B 1 34 ? -5.969 -5.098 12.57 1 92.69 34 LEU B O 1
ATOM 3747 N N . TRP B 1 35 ? -6.422 -4.852 10.352 1 89.69 35 TRP B N 1
ATOM 3748 C CA . TRP B 1 35 ? -7.781 -4.395 10.617 1 89.69 35 TRP B CA 1
ATOM 3749 C C . TRP B 1 35 ? -8.594 -5.469 11.336 1 89.69 35 TRP B C 1
ATOM 3751 O O . TRP B 1 35 ? -9.328 -5.176 12.281 1 89.69 35 TRP B O 1
ATOM 3761 N N . TRP B 1 36 ? -8.422 -6.648 10.859 1 89.5 36 TRP B N 1
ATOM 3762 C CA . TRP B 1 36 ? -9.109 -7.773 11.484 1 89.5 36 TRP B CA 1
ATOM 3763 C C . TRP B 1 36 ? -8.641 -7.957 12.922 1 89.5 36 TRP B C 1
ATOM 3765 O O . TRP B 1 36 ? -9.453 -8.227 13.812 1 89.5 36 TRP B O 1
ATOM 3775 N N . MET B 1 37 ? -7.398 -7.828 13.125 1 92.94 37 MET B N 1
ATOM 3776 C CA . MET B 1 37 ? -6.844 -7.969 14.469 1 92.94 37 MET B CA 1
ATOM 3777 C C . MET B 1 37 ? -7.465 -6.953 15.422 1 92.94 37 MET B C 1
ATOM 3779 O O . MET B 1 37 ? -7.855 -7.301 16.531 1 92.94 37 MET B O 1
ATOM 3783 N N . LEU B 1 38 ? -7.527 -5.723 14.984 1 92.62 38 LEU B N 1
ATOM 3784 C CA . LEU B 1 38 ? -8.023 -4.637 15.812 1 92.62 38 LEU B CA 1
ATOM 3785 C C . LEU B 1 38 ? -9.5 -4.844 16.156 1 92.62 38 LEU B C 1
ATOM 3787 O O . LEU B 1 38 ? -9.914 -4.625 17.297 1 92.62 38 LEU B O 1
ATOM 3791 N N . HIS B 1 39 ? -10.258 -5.332 15.242 1 90 39 HIS B N 1
ATOM 3792 C CA . HIS B 1 39 ? -11.703 -5.367 15.438 1 90 39 HIS B CA 1
ATOM 3793 C C . HIS B 1 39 ? -12.148 -6.695 16.031 1 90 39 HIS B C 1
ATOM 3795 O O . HIS B 1 39 ? -13.203 -6.773 16.672 1 90 39 HIS B O 1
ATOM 3801 N N . SER B 1 40 ? -11.383 -7.715 15.797 1 88.19 40 SER B N 1
ATOM 3802 C CA . SER B 1 40 ? -11.734 -9.008 16.375 1 88.19 40 SER B CA 1
ATOM 3803 C C . SER B 1 40 ? -11.406 -9.055 17.859 1 88.19 40 SER B C 1
ATOM 3805 O O . SER B 1 40 ? -11.984 -9.844 18.609 1 88.19 40 SER B O 1
ATOM 3807 N N . GLN B 1 41 ? -10.5 -8.242 18.406 1 87.75 41 GLN B N 1
ATOM 3808 C CA . GLN B 1 41 ? -10.023 -8.164 19.781 1 87.75 41 GLN B CA 1
ATOM 3809 C C . GLN B 1 41 ? -9.5 -9.523 20.25 1 87.75 41 GLN B C 1
ATOM 3811 O O . GLN B 1 41 ? -9.602 -9.852 21.438 1 87.75 41 GLN B O 1
ATOM 3816 N N . LYS B 1 42 ? -9.062 -10.312 19.234 1 89.19 42 LYS B N 1
ATOM 3817 C CA . LYS B 1 42 ? -8.469 -11.602 19.578 1 89.19 42 LYS B CA 1
ATOM 3818 C C . LYS B 1 42 ? -7.004 -11.445 19.969 1 89.19 42 LYS B C 1
ATOM 3820 O O . LYS B 1 42 ? -6.277 -10.648 19.375 1 89.19 42 LYS B O 1
ATOM 3825 N N . LEU B 1 43 ? -6.617 -12.133 21.016 1 90.56 43 LEU B N 1
ATOM 3826 C CA . LEU B 1 43 ? -5.238 -12.227 21.469 1 90.56 43 LEU B CA 1
ATOM 3827 C C . LEU B 1 43 ? -4.699 -10.859 21.859 1 90.56 43 LEU B C 1
ATOM 3829 O O . LEU B 1 43 ? -3.525 -10.555 21.641 1 90.56 43 LEU B O 1
ATOM 3833 N N . CYS B 1 44 ? -5.609 -10.023 22.281 1 92.31 44 CYS B N 1
ATOM 3834 C CA . CYS B 1 44 ? -5.172 -8.742 22.812 1 92.31 44 CYS B CA 1
ATOM 3835 C C . CYS B 1 44 ? -4.496 -8.922 24.172 1 92.31 44 CYS B C 1
ATOM 3837 O O . CYS B 1 44 ? -4.914 -9.766 24.969 1 92.31 44 CYS B O 1
ATOM 3839 N N . ASP B 1 45 ? -3.494 -8.141 24.438 1 91.81 45 ASP B N 1
ATOM 3840 C CA . ASP B 1 45 ? -2.752 -8.328 25.688 1 91.81 45 ASP B CA 1
ATOM 3841 C C . ASP B 1 45 ? -2.727 -7.039 26.516 1 91.81 45 ASP B C 1
ATOM 3843 O O . ASP B 1 45 ? -2.121 -6.992 27.578 1 91.81 45 ASP B O 1
ATOM 3847 N N . ILE B 1 46 ? -3.385 -5.988 26.031 1 93.62 46 ILE B N 1
ATOM 3848 C CA . ILE B 1 46 ? -3.426 -4.738 26.781 1 93.62 46 ILE B CA 1
ATOM 3849 C C . ILE B 1 46 ? -4.77 -4.043 26.562 1 93.62 46 ILE B C 1
ATOM 3851 O O . ILE B 1 46 ? -5.371 -4.172 25.484 1 93.62 46 ILE B O 1
ATOM 3855 N N . SER B 1 47 ? -5.246 -3.35 27.562 1 95.31 47 SER B N 1
ATOM 3856 C CA . SER B 1 47 ? -6.484 -2.586 27.484 1 95.31 47 SER B CA 1
ATOM 3857 C C . SER B 1 47 ? -6.281 -1.147 27.938 1 95.31 47 SER B C 1
ATOM 3859 O O . SER B 1 47 ? -5.531 -0.894 28.891 1 95.31 47 SER B O 1
ATOM 3861 N N . PHE B 1 48 ? -6.922 -0.173 27.281 1 95.62 48 PHE B N 1
ATOM 3862 C CA . PHE B 1 48 ? -6.859 1.245 27.609 1 95.62 48 PHE B CA 1
ATOM 3863 C C . PHE B 1 48 ? -8.227 1.764 28.031 1 95.62 48 PHE B C 1
ATOM 3865 O O . PHE B 1 48 ? -9.211 1.582 27.312 1 95.62 48 PHE B O 1
ATOM 3872 N N . VAL B 1 49 ? -8.281 2.303 29.172 1 96.44 49 VAL B N 1
ATOM 3873 C CA . VAL B 1 49 ? -9.492 2.98 29.625 1 96.44 49 VAL B CA 1
ATOM 3874 C C . VAL B 1 49 ? -9.375 4.48 29.359 1 96.44 49 VAL B C 1
ATOM 3876 O O . VAL B 1 49 ? -8.68 5.195 30.078 1 96.44 49 VAL B O 1
ATOM 3879 N N . VAL B 1 50 ? -10.094 4.945 28.359 1 96.31 50 VAL B N 1
ATOM 3880 C CA . VAL B 1 50 ? -9.875 6.277 27.797 1 96.31 50 VAL B CA 1
ATOM 3881 C C . VAL B 1 50 ? -11.062 7.176 28.156 1 96.31 50 VAL B C 1
ATOM 3883 O O . VAL B 1 50 ? -12.211 6.742 28.094 1 96.31 50 VAL B O 1
ATOM 3886 N N . GLY B 1 51 ? -10.766 8.461 28.422 1 93.06 51 GLY B N 1
ATOM 3887 C CA . GLY B 1 51 ? -11.789 9.453 28.703 1 93.06 51 GLY B CA 1
ATOM 3888 C C . GLY B 1 51 ? -11.805 9.914 30.141 1 93.06 51 GLY B C 1
ATOM 3889 O O . GLY B 1 51 ? -11.109 9.344 30.984 1 93.06 51 GLY B O 1
ATOM 3890 N N . PRO B 1 52 ? -12.602 11.023 30.375 1 90.06 52 PRO B N 1
ATOM 3891 C CA . PRO B 1 52 ? -12.766 11.492 31.75 1 90.06 52 PRO B CA 1
ATOM 3892 C C . PRO B 1 52 ? -13.539 10.5 32.625 1 90.06 52 PRO B C 1
ATOM 3894 O O . PRO B 1 52 ? -14.148 9.555 32.094 1 90.06 52 PRO B O 1
ATOM 3897 N N . ASP B 1 53 ? -13.461 10.594 33.844 1 87.12 53 ASP B N 1
ATOM 3898 C CA . ASP B 1 53 ? -14.023 9.656 34.812 1 87.12 53 ASP B CA 1
ATOM 3899 C C . ASP B 1 53 ? -15.523 9.477 34.594 1 87.12 53 ASP B C 1
ATOM 3901 O O . ASP B 1 53 ? -16.062 8.406 34.875 1 87.12 53 ASP B O 1
ATOM 3905 N N . SER B 1 54 ? -16.125 10.492 34.062 1 88.5 54 SER B N 1
ATOM 3906 C CA . SER B 1 54 ? -17.578 10.438 33.875 1 88.5 54 SER B CA 1
ATOM 3907 C C . SER B 1 54 ? -17.953 9.594 32.688 1 88.5 54 SER B C 1
ATOM 3909 O O . SER B 1 54 ? -19.047 9 32.625 1 88.5 54 SER B O 1
ATOM 3911 N N . GLN B 1 55 ? -17.203 9.508 31.688 1 90 55 GLN B N 1
ATOM 3912 C CA . GLN B 1 55 ? -17.5 8.758 30.469 1 90 55 GLN B CA 1
ATOM 3913 C C . GLN B 1 55 ? -16.25 8.055 29.938 1 90 55 GLN B C 1
ATOM 3915 O O . GLN B 1 55 ? -15.5 8.625 29.141 1 90 55 GLN B O 1
ATOM 3920 N N . THR B 1 56 ? -16.094 6.836 30.406 1 91.5 56 THR B N 1
ATOM 3921 C CA . THR B 1 56 ? -14.891 6.117 30 1 91.5 56 THR B CA 1
ATOM 3922 C C . THR B 1 56 ? -15.234 5.016 29 1 91.5 56 THR B C 1
ATOM 3924 O O . THR B 1 56 ? -16.359 4.492 29 1 91.5 56 THR B O 1
ATOM 3927 N N . GLU B 1 57 ? -14.375 4.809 28.047 1 95.5 57 GLU B N 1
ATOM 3928 C CA . GLU B 1 57 ? -14.461 3.709 27.078 1 95.5 57 GLU B CA 1
ATOM 3929 C C . GLU B 1 57 ? -13.195 2.854 27.109 1 95.5 57 GLU B C 1
ATOM 3931 O O . GLU B 1 57 ? -12.086 3.379 27.25 1 95.5 57 GLU B O 1
ATOM 3936 N N . THR B 1 58 ? -13.414 1.556 27 1 95.88 58 THR B N 1
ATOM 3937 C CA . THR B 1 58 ? -12.281 0.645 27.062 1 95.88 58 THR B CA 1
ATOM 3938 C C . THR B 1 58 ? -11.891 0.172 25.656 1 95.88 58 THR B C 1
ATOM 3940 O O . THR B 1 58 ? -12.75 -0.222 24.875 1 95.88 58 THR B O 1
ATOM 3943 N N . PHE B 1 59 ? -10.586 0.25 25.297 1 96.38 59 PHE B N 1
ATOM 3944 C CA . PHE B 1 59 ? -10.039 -0.211 24.031 1 96.38 59 PHE B CA 1
ATOM 3945 C C . PHE B 1 59 ? -9.023 -1.321 24.25 1 96.38 59 PHE B C 1
ATOM 3947 O O . PHE B 1 59 ? -8.141 -1.2 25.109 1 96.38 59 PHE B O 1
ATOM 3954 N N . HIS B 1 60 ? -9.203 -2.42 23.547 1 96.19 60 HIS B N 1
ATOM 3955 C CA . HIS B 1 60 ? -8.242 -3.518 23.578 1 96.19 60 HIS B CA 1
ATOM 3956 C C . HIS B 1 60 ? -7.281 -3.451 22.406 1 96.19 60 HIS B C 1
ATOM 3958 O O . HIS B 1 60 ? -7.68 -3.117 21.281 1 96.19 60 HIS B O 1
ATOM 3964 N N . ALA B 1 61 ? -6.008 -3.662 22.672 1 96.19 61 ALA B N 1
ATOM 3965 C CA . ALA B 1 61 ? -5 -3.562 21.609 1 96.19 61 ALA B CA 1
ATOM 3966 C C . ALA B 1 61 ? -3.873 -4.566 21.844 1 96.19 61 ALA B C 1
ATOM 3968 O O . ALA B 1 61 ? -3.953 -5.41 22.734 1 96.19 61 ALA B O 1
ATOM 3969 N N . HIS B 1 62 ? -2.959 -4.664 21.031 1 95.62 62 HIS B N 1
ATOM 3970 C CA . HIS B 1 62 ? -1.797 -5.543 21.078 1 95.62 62 HIS B CA 1
ATOM 3971 C C . HIS B 1 62 ? -0.521 -4.754 21.359 1 95.62 62 HIS B C 1
ATOM 3973 O O . HIS B 1 62 ? -0.183 -3.826 20.625 1 95.62 62 HIS B O 1
ATOM 3979 N N . ARG B 1 63 ? 0.214 -5.117 22.359 1 94.75 63 ARG B N 1
ATOM 3980 C CA . ARG B 1 63 ? 1.431 -4.418 22.75 1 94.75 63 ARG B CA 1
ATOM 3981 C C . ARG B 1 63 ? 2.432 -4.359 21.609 1 94.75 63 ARG B C 1
ATOM 3983 O O . ARG B 1 63 ? 3.094 -3.34 21.406 1 94.75 63 ARG B O 1
ATOM 3990 N N . SER B 1 64 ? 2.525 -5.461 20.906 1 93.88 64 SER B N 1
ATOM 3991 C CA . SER B 1 64 ? 3.516 -5.566 19.828 1 93.88 64 SER B CA 1
ATOM 3992 C C . SER B 1 64 ? 3.242 -4.555 18.719 1 93.88 64 SER B C 1
ATOM 3994 O O . SER B 1 64 ? 4.156 -3.879 18.25 1 93.88 64 SER B O 1
ATOM 3996 N N . VAL B 1 65 ? 1.972 -4.426 18.344 1 94.5 65 VAL B N 1
ATOM 3997 C CA . VAL B 1 65 ? 1.585 -3.516 17.266 1 94.5 65 VAL B CA 1
ATOM 3998 C C . VAL B 1 65 ? 1.792 -2.07 17.719 1 94.5 65 VAL B C 1
ATOM 4000 O O . VAL B 1 65 ? 2.342 -1.255 16.969 1 94.5 65 VAL B O 1
ATOM 4003 N N . LEU B 1 66 ? 1.42 -1.772 18.906 1 94.12 66 LEU B N 1
ATOM 4004 C CA . LEU B 1 66 ? 1.542 -0.419 19.438 1 94.12 66 LEU B CA 1
ATOM 4005 C C . LEU B 1 66 ? 3.008 -0.03 19.609 1 94.12 66 LEU B C 1
ATOM 4007 O O . LEU B 1 66 ? 3.391 1.105 19.312 1 94.12 66 LEU B O 1
ATOM 4011 N N . SER B 1 67 ? 3.801 -0.966 20.062 1 92.38 67 SER B N 1
ATOM 4012 C CA . SER B 1 67 ? 5.227 -0.716 20.234 1 92.38 67 SER B CA 1
ATOM 4013 C C . SER B 1 67 ? 5.918 -0.452 18.906 1 92.38 67 SER B C 1
ATOM 4015 O O . SER B 1 67 ? 6.906 0.286 18.844 1 92.38 67 SER B O 1
ATOM 4017 N N . ALA B 1 68 ? 5.414 -1.048 17.891 1 91.5 68 ALA B N 1
ATOM 4018 C CA . ALA B 1 68 ? 6.008 -0.867 16.578 1 91.5 68 ALA B CA 1
ATOM 4019 C C . ALA B 1 68 ? 5.656 0.502 16 1 91.5 68 ALA B C 1
ATOM 4021 O O . ALA B 1 68 ? 6.414 1.061 15.195 1 91.5 68 ALA B O 1
ATOM 4022 N N . GLY B 1 69 ? 4.559 1.046 16.391 1 91.81 69 GLY B N 1
ATOM 4023 C CA . GLY B 1 69 ? 4.066 2.275 15.789 1 91.81 69 GLY B CA 1
ATOM 4024 C C . GLY B 1 69 ? 4.426 3.516 16.594 1 91.81 69 GLY B C 1
ATOM 4025 O O . GLY B 1 69 ? 4.363 4.633 16.062 1 91.81 69 GLY B O 1
ATOM 4026 N N . SER B 1 70 ? 4.824 3.34 17.797 1 91.69 70 SER B N 1
ATOM 4027 C CA . SER B 1 70 ? 5.078 4.469 18.688 1 91.69 70 SER B CA 1
ATOM 4028 C C . SER B 1 70 ? 6.227 4.176 19.641 1 91.69 70 SER B C 1
ATOM 4030 O O . SER B 1 70 ? 6.234 3.139 20.312 1 91.69 70 SER B O 1
ATOM 4032 N N . SER B 1 71 ? 7.133 5.129 19.781 1 89.5 71 SER B N 1
ATOM 4033 C CA . SER B 1 71 ? 8.242 4.98 20.703 1 89.5 71 SER B CA 1
ATOM 4034 C C . SER B 1 71 ? 7.766 5.086 22.156 1 89.5 71 SER B C 1
ATOM 4036 O O . SER B 1 71 ? 8.328 4.457 23.047 1 89.5 71 SER B O 1
ATOM 4038 N N . VAL B 1 72 ? 6.766 5.891 22.344 1 91.62 72 VAL B N 1
ATOM 4039 C CA . VAL B 1 72 ? 6.211 6.07 23.672 1 91.62 72 VAL B CA 1
ATOM 4040 C C . VAL B 1 72 ? 5.578 4.762 24.156 1 91.62 72 VAL B C 1
ATOM 4042 O O . VAL B 1 72 ? 5.844 4.305 25.266 1 91.62 72 VAL B O 1
ATOM 4045 N N . PHE B 1 73 ? 4.848 4.133 23.328 1 92 73 PHE B N 1
ATOM 4046 C CA . PHE B 1 73 ? 4.258 2.848 23.688 1 92 73 PHE B CA 1
ATOM 4047 C C . PHE B 1 73 ? 5.336 1.798 23.906 1 92 73 PHE B C 1
ATOM 4049 O O . PHE B 1 73 ? 5.23 0.973 24.812 1 92 73 PHE B O 1
ATOM 4056 N N . GLU B 1 74 ? 6.348 1.814 23.047 1 90.62 74 GLU B N 1
ATOM 4057 C CA . GLU B 1 74 ? 7.449 0.869 23.203 1 90.62 74 GLU B CA 1
ATOM 4058 C C . GLU B 1 74 ? 8.102 1.009 24.578 1 90.62 74 GLU B C 1
ATOM 4060 O O . GLU B 1 74 ? 8.375 0.01 25.25 1 90.62 74 GLU B O 1
ATOM 4065 N N . SER B 1 75 ? 8.328 2.227 24.922 1 89.94 75 SER B N 1
ATOM 4066 C CA . SER B 1 75 ? 8.938 2.496 26.219 1 89.94 75 SER B CA 1
ATOM 4067 C C . SER B 1 75 ? 8 2.123 27.375 1 89.94 75 SER B C 1
ATOM 4069 O O . SER B 1 75 ? 8.445 1.607 28.391 1 89.94 75 SER B O 1
ATOM 4071 N N . MET B 1 76 ? 6.762 2.383 27.188 1 88.62 76 MET B N 1
ATOM 4072 C CA . MET B 1 76 ? 5.766 2.074 28.219 1 88.62 76 MET B CA 1
ATOM 4073 C C . MET B 1 76 ? 5.723 0.576 28.5 1 88.62 76 MET B C 1
ATOM 4075 O O . MET B 1 76 ? 5.637 0.162 29.656 1 88.62 76 MET B O 1
ATOM 4079 N N . PHE B 1 77 ? 5.871 -0.232 27.469 1 89 77 PHE B N 1
ATOM 4080 C CA . PHE B 1 77 ? 5.684 -1.671 27.609 1 89 77 PHE B CA 1
ATOM 4081 C C . PHE B 1 77 ? 6.996 -2.354 27.984 1 89 77 PHE B C 1
ATOM 4083 O O . PHE B 1 77 ? 7.008 -3.525 28.359 1 89 77 PHE B O 1
ATOM 4090 N N . SER B 1 78 ? 8.078 -1.795 27.703 1 84.06 78 SER B N 1
ATOM 4091 C CA . SER B 1 78 ? 9.367 -2.34 28.125 1 84.06 78 SER B CA 1
ATOM 4092 C C . SER B 1 78 ? 9.625 -2.068 29.594 1 84.06 78 SER B C 1
ATOM 4094 O O . SER B 1 78 ? 10.406 -2.777 30.234 1 84.06 78 SER B O 1
ATOM 4096 N N . GLY B 1 79 ? 9.031 -1.161 30.141 1 76.44 79 GLY B N 1
ATOM 4097 C CA . GLY B 1 79 ? 9.297 -0.746 31.516 1 76.44 79 GLY B CA 1
ATOM 4098 C C . GLY B 1 79 ? 8.219 -1.184 32.5 1 76.44 79 GLY B C 1
ATOM 4099 O O . GLY B 1 79 ? 7.887 -2.369 32.562 1 76.44 79 GLY B O 1
ATOM 4100 N N . ASN B 1 80 ? 7.711 -0.178 33.125 1 64.44 80 ASN B N 1
ATOM 4101 C CA . ASN B 1 80 ? 6.82 -0.253 34.281 1 64.44 80 ASN B CA 1
ATOM 4102 C C . ASN B 1 80 ? 5.492 -0.914 33.938 1 64.44 80 ASN B C 1
ATOM 4104 O O . ASN B 1 80 ? 4.824 -1.486 34.781 1 64.44 80 ASN B O 1
ATOM 4108 N N . TRP B 1 81 ? 5.219 -0.891 32.688 1 70.19 81 TRP B N 1
ATOM 4109 C CA . TRP B 1 81 ? 3.877 -1.331 32.312 1 70.19 81 TRP B CA 1
ATOM 4110 C C . TRP B 1 81 ? 3.918 -2.703 31.656 1 70.19 81 TRP B C 1
ATOM 4112 O O . TRP B 1 81 ? 2.918 -3.156 31.094 1 70.19 81 TRP B O 1
ATOM 4122 N N . ALA B 1 82 ? 5.039 -3.283 31.688 1 68.38 82 ALA B N 1
ATOM 4123 C CA . ALA B 1 82 ? 5.203 -4.598 31.078 1 68.38 82 ALA B CA 1
ATOM 4124 C C . ALA B 1 82 ? 4.246 -5.613 31.688 1 68.38 82 ALA B C 1
ATOM 4126 O O . ALA B 1 82 ? 3.719 -6.48 30.984 1 68.38 82 ALA B O 1
ATOM 4127 N N . ALA B 1 83 ? 3.859 -5.328 32.844 1 73.81 83 ALA B N 1
ATOM 4128 C CA . ALA B 1 83 ? 3.066 -6.332 33.531 1 73.81 83 ALA B CA 1
ATOM 4129 C C . ALA B 1 83 ? 1.607 -5.898 33.656 1 73.81 83 ALA B C 1
ATOM 4131 O O . ALA B 1 83 ? 0.735 -6.707 33.969 1 73.81 83 ALA B O 1
ATOM 4132 N N . GLU B 1 84 ? 1.343 -4.664 33.375 1 82.12 84 GLU B N 1
ATOM 4133 C CA . GLU B 1 84 ? -0.02 -4.168 33.562 1 82.12 84 GLU B CA 1
ATOM 4134 C C . GLU B 1 84 ? -0.892 -4.523 32.344 1 82.12 84 GLU B C 1
ATOM 4136 O O . GLU B 1 84 ? -0.437 -4.457 31.203 1 82.12 84 GLU B O 1
ATOM 4141 N N . SER B 1 85 ? -2.074 -4.934 32.688 1 87 85 SER B N 1
ATOM 4142 C CA . SER B 1 85 ? -2.98 -5.352 31.641 1 87 85 SER B CA 1
ATOM 4143 C C . SER B 1 85 ? -3.922 -4.219 31.234 1 87 85 SER B C 1
ATOM 4145 O O . SER B 1 85 ? -4.57 -4.285 30.188 1 87 85 SER B O 1
ATOM 4147 N N . SER B 1 86 ? -3.943 -3.162 32.094 1 91.56 86 SER B N 1
ATOM 4148 C CA . SER B 1 86 ? -4.855 -2.066 31.781 1 91.56 86 SER B CA 1
ATOM 4149 C C . SER B 1 86 ? -4.215 -0.714 32.062 1 91.56 86 SER B C 1
ATOM 4151 O O . SER B 1 86 ? -3.557 -0.543 33.094 1 91.56 86 SER B O 1
ATOM 4153 N N . ILE B 1 87 ? -4.363 0.246 31.219 1 92.94 87 ILE B N 1
ATOM 4154 C CA . ILE B 1 87 ? -3.795 1.581 31.359 1 92.94 87 ILE B CA 1
ATOM 4155 C C . ILE B 1 87 ? -4.906 2.627 31.281 1 92.94 87 ILE B C 1
ATOM 4157 O O . ILE B 1 87 ? -5.746 2.59 30.391 1 92.94 87 ILE B O 1
ATOM 4161 N N . ARG B 1 88 ? -4.902 3.535 32.219 1 93.88 88 ARG B N 1
ATOM 4162 C CA . ARG B 1 88 ? -5.879 4.621 32.219 1 93.88 88 ARG B CA 1
ATOM 4163 C C . ARG B 1 88 ? -5.363 5.84 31.484 1 93.88 88 ARG B C 1
ATOM 4165 O O . ARG B 1 88 ? -4.223 6.262 31.672 1 93.88 88 ARG B O 1
ATOM 4172 N N . VAL B 1 89 ? -6.191 6.371 30.562 1 94.75 89 VAL B N 1
ATOM 4173 C CA . VAL B 1 89 ? -5.867 7.562 29.781 1 94.75 89 VAL B CA 1
ATOM 4174 C C . VAL B 1 89 ? -6.988 8.594 29.922 1 94.75 89 VAL B C 1
ATOM 4176 O O . VAL B 1 89 ? -7.836 8.719 29.047 1 94.75 89 VAL B O 1
ATOM 4179 N N . PRO B 1 90 ? -6.953 9.43 30.891 1 93.62 90 PRO B N 1
ATOM 4180 C CA . PRO B 1 90 ? -8.047 10.352 31.172 1 93.62 90 PRO B CA 1
ATOM 4181 C C . PRO B 1 90 ? -8.016 11.609 30.297 1 93.62 90 PRO B C 1
ATOM 4183 O O . PRO B 1 90 ? -9.031 12.273 30.125 1 93.62 90 PRO B O 1
ATOM 4186 N N . ASP B 1 91 ? -6.883 11.992 29.75 1 92.75 91 ASP B N 1
ATOM 4187 C CA . ASP B 1 91 ? -6.691 13.289 29.109 1 92.75 91 ASP B CA 1
ATOM 4188 C C . ASP B 1 91 ? -7.02 13.227 27.625 1 92.75 91 ASP B C 1
ATOM 4190 O O . ASP B 1 91 ? -6.945 14.242 26.922 1 92.75 91 ASP B O 1
ATOM 4194 N N . VAL B 1 92 ? -7.324 12.047 27.141 1 94 92 VAL B N 1
ATOM 4195 C CA . VAL B 1 92 ? -7.625 11.906 25.719 1 94 92 VAL B CA 1
ATOM 4196 C C . VAL B 1 92 ? -9.078 11.477 25.531 1 94 92 VAL B C 1
ATOM 4198 O O . VAL B 1 92 ? -9.594 10.672 26.312 1 94 92 VAL B O 1
ATOM 4201 N N . GLU B 1 93 ? -9.711 12.062 24.531 1 93.94 93 GLU B N 1
ATOM 4202 C CA . GLU B 1 93 ? -11.078 11.664 24.203 1 93.94 93 GLU B CA 1
ATOM 4203 C C . GLU B 1 93 ? -11.117 10.297 23.531 1 93.94 93 GLU B C 1
ATOM 4205 O O . GLU B 1 93 ? -10.211 9.945 22.781 1 93.94 93 GLU B O 1
ATOM 4210 N N . SER B 1 94 ? -12.227 9.57 23.734 1 94.62 94 SER B N 1
ATOM 4211 C CA . SER B 1 94 ? -12.367 8.211 23.234 1 94.62 94 SER B CA 1
ATOM 4212 C C . SER B 1 94 ? -12.352 8.188 21.703 1 94.62 94 SER B C 1
ATOM 4214 O O . SER B 1 94 ? -11.75 7.301 21.094 1 94.62 94 SER B O 1
ATOM 4216 N N . SER B 1 95 ? -13.016 9.141 21.141 1 93.94 95 SER B N 1
ATOM 4217 C CA . SER B 1 95 ? -13.078 9.195 19.688 1 93.94 95 SER B CA 1
ATOM 4218 C C . SER B 1 95 ? -11.695 9.414 19.078 1 93.94 95 SER B C 1
ATOM 4220 O O . SER B 1 95 ? -11.336 8.766 18.094 1 93.94 95 SER B O 1
ATOM 4222 N N . ALA B 1 96 ? -10.906 10.289 19.641 1 95.44 96 ALA B N 1
ATOM 4223 C CA . ALA B 1 96 ? -9.555 10.578 19.156 1 95.44 96 ALA B CA 1
ATOM 4224 C C . ALA B 1 96 ? -8.648 9.359 19.312 1 95.44 96 ALA B C 1
ATOM 4226 O O . ALA B 1 96 ? -7.848 9.055 18.422 1 95.44 96 ALA B O 1
ATOM 4227 N N . PHE B 1 97 ? -8.859 8.688 20.453 1 96.88 97 PHE B N 1
ATOM 4228 C CA . PHE B 1 97 ? -8.031 7.516 20.703 1 96.88 97 PHE B CA 1
ATOM 4229 C C . PHE B 1 97 ? -8.359 6.402 19.719 1 96.88 97 PHE B C 1
ATOM 4231 O O . PHE B 1 97 ? -7.461 5.684 19.266 1 96.88 97 PHE B O 1
ATOM 4238 N N . SER B 1 98 ? -9.617 6.25 19.438 1 95.31 98 SER B N 1
ATOM 4239 C CA . SER B 1 98 ? -10.039 5.254 18.469 1 95.31 98 SER B CA 1
ATOM 4240 C C . SER B 1 98 ? -9.398 5.508 17.109 1 95.31 98 SER B C 1
ATOM 4242 O O . SER B 1 98 ? -8.953 4.57 16.438 1 95.31 98 SER B O 1
ATOM 4244 N N . ILE B 1 99 ? -9.344 6.723 16.656 1 95.56 99 ILE B N 1
ATOM 4245 C CA . ILE B 1 99 ? -8.75 7.09 15.375 1 95.56 99 ILE B CA 1
ATOM 4246 C C . ILE B 1 99 ? -7.25 6.832 15.414 1 95.56 99 ILE B C 1
ATOM 4248 O O . ILE B 1 99 ? -6.672 6.352 14.43 1 95.56 99 ILE B O 1
ATOM 4252 N N . LEU B 1 100 ? -6.684 7.16 16.531 1 96.06 100 LEU B N 1
ATOM 4253 C CA . LEU B 1 100 ? -5.254 6.922 16.719 1 96.06 100 LEU B CA 1
ATOM 4254 C C . LEU B 1 100 ? -4.926 5.441 16.578 1 96.06 100 LEU B C 1
ATOM 4256 O O . LEU B 1 100 ? -3.986 5.074 15.875 1 96.06 100 LEU B O 1
ATOM 4260 N N . LEU B 1 101 ? -5.711 4.582 17.234 1 95.56 101 LEU B N 1
ATOM 4261 C CA . LEU B 1 101 ? -5.508 3.139 17.172 1 95.56 101 LEU B CA 1
ATOM 4262 C C . LEU B 1 101 ? -5.676 2.635 15.734 1 95.56 101 LEU B C 1
ATOM 4264 O O . LEU B 1 101 ? -4.867 1.838 15.258 1 95.56 101 LEU B O 1
ATOM 4268 N N . ARG B 1 102 ? -6.723 3.127 15.188 1 93.56 102 ARG B N 1
ATOM 4269 C CA . ARG B 1 102 ? -6.977 2.727 13.812 1 93.56 102 ARG B CA 1
ATOM 4270 C C . ARG B 1 102 ? -5.797 3.078 12.914 1 93.56 102 ARG B C 1
ATOM 4272 O O . ARG B 1 102 ? -5.41 2.287 12.047 1 93.56 102 ARG B O 1
ATOM 4279 N N . TYR B 1 103 ? -5.246 4.16 13.133 1 94.06 103 TYR B N 1
ATOM 4280 C CA . TYR B 1 103 ? -4.129 4.59 12.305 1 94.06 103 TYR B CA 1
ATOM 4281 C C . TYR B 1 103 ? -2.912 3.695 12.523 1 94.06 103 TYR B C 1
ATOM 4283 O O . TYR B 1 103 ? -2.254 3.291 11.562 1 94.06 103 TYR B O 1
ATOM 4291 N N . ILE B 1 104 ? -2.611 3.461 13.734 1 94.38 104 ILE B N 1
ATOM 4292 C CA . ILE B 1 104 ? -1.434 2.656 14.039 1 94.38 104 ILE B CA 1
ATOM 4293 C C . ILE B 1 104 ? -1.558 1.287 13.375 1 94.38 104 ILE B C 1
ATOM 4295 O O . ILE B 1 104 ? -0.57 0.741 12.875 1 94.38 104 ILE B O 1
ATOM 4299 N N . TYR B 1 105 ? -2.73 0.754 13.305 1 93.38 105 TYR B N 1
ATOM 4300 C CA . TYR B 1 105 ? -2.945 -0.569 12.727 1 93.38 105 TYR B CA 1
ATOM 4301 C C . TYR B 1 105 ? -2.984 -0.503 11.203 1 93.38 105 TYR B C 1
ATOM 4303 O O . TYR B 1 105 ? -2.297 -1.269 10.523 1 93.38 105 TYR B O 1
ATOM 4311 N N . THR B 1 106 ? -3.721 0.392 10.625 1 88.75 106 THR B N 1
ATOM 4312 C CA . THR B 1 106 ? -4.07 0.256 9.211 1 88.75 106 THR B CA 1
ATOM 4313 C C . THR B 1 106 ? -3.5 1.415 8.398 1 88.75 106 THR B C 1
ATOM 4315 O O . THR B 1 106 ? -3.545 1.397 7.168 1 88.75 106 THR B O 1
ATOM 4318 N N . ASP B 1 107 ? -2.965 2.445 8.945 1 88.5 107 ASP B N 1
ATOM 4319 C CA . ASP B 1 107 ? -2.461 3.645 8.281 1 88.5 107 ASP B CA 1
ATOM 4320 C C . ASP B 1 107 ? -3.607 4.5 7.75 1 88.5 107 ASP B C 1
ATOM 4322 O O . ASP B 1 107 ? -3.377 5.492 7.055 1 88.5 107 ASP B O 1
ATOM 4326 N N . ASP B 1 108 ? -4.805 4.074 8.016 1 86.75 108 ASP B N 1
ATOM 4327 C CA . ASP B 1 108 ? -5.965 4.84 7.562 1 86.75 108 ASP B CA 1
ATOM 4328 C C . ASP B 1 108 ? -6.41 5.844 8.625 1 86.75 108 ASP B C 1
ATOM 4330 O O . ASP B 1 108 ? -6.398 5.539 9.82 1 86.75 108 ASP B O 1
ATOM 4334 N N . VAL B 1 109 ? -6.695 7.016 8.109 1 88.44 109 VAL B N 1
ATOM 4335 C CA . VAL B 1 109 ? -7.113 8.039 9.062 1 88.44 109 VAL B CA 1
ATOM 4336 C C . VAL B 1 109 ? -8.344 8.773 8.523 1 88.44 109 VAL B C 1
ATOM 4338 O O . VAL B 1 109 ? -8.352 9.219 7.371 1 88.44 109 VAL B O 1
ATOM 4341 N N . LEU B 1 110 ? -9.336 8.734 9.227 1 87.62 110 LEU B N 1
ATOM 4342 C CA . LEU B 1 110 ? -10.547 9.492 8.93 1 87.62 110 LEU B CA 1
ATOM 4343 C C . LEU B 1 110 ? -10.695 10.672 9.883 1 87.62 110 LEU B C 1
ATOM 4345 O O . LEU B 1 110 ? -11.148 10.508 11.016 1 87.62 110 LEU B O 1
ATOM 4349 N N . LEU B 1 111 ? -10.344 11.812 9.328 1 92.56 111 LEU B N 1
ATOM 4350 C CA . LEU B 1 111 ? -10.352 13 10.172 1 92.56 111 LEU B CA 1
ATOM 4351 C C . LEU B 1 111 ? -11.562 13.883 9.859 1 92.56 111 LEU B C 1
ATOM 4353 O O . LEU B 1 111 ? -11.992 13.961 8.711 1 92.56 111 LEU B O 1
ATOM 4357 N N . THR B 1 112 ? -12.188 14.383 10.82 1 90.81 112 THR B N 1
ATOM 4358 C CA . THR B 1 112 ? -13.211 15.414 10.719 1 90.81 112 THR B CA 1
ATOM 4359 C C . THR B 1 112 ? -12.789 16.672 11.484 1 90.81 112 THR B C 1
ATOM 4361 O O . THR B 1 112 ? -11.906 16.609 12.336 1 90.81 112 THR B O 1
ATOM 4364 N N . ALA B 1 113 ? -13.414 17.828 11.172 1 87.44 113 ALA B N 1
ATOM 4365 C CA . ALA B 1 113 ? -13.062 19.109 11.781 1 87.44 113 ALA B CA 1
ATOM 4366 C C . ALA B 1 113 ? -13.32 19.078 13.281 1 87.44 113 ALA B C 1
ATOM 4368 O O . ALA B 1 113 ? -12.602 19.734 14.047 1 87.44 113 ALA B O 1
ATOM 4369 N N . GLU B 1 114 ? -14.211 18.281 13.727 1 88.19 114 GLU B N 1
ATOM 4370 C CA . GLU B 1 114 ? -14.641 18.266 15.117 1 88.19 114 GLU B CA 1
ATOM 4371 C C . GLU B 1 114 ? -13.625 17.531 15.992 1 88.19 114 GLU B C 1
ATOM 4373 O O . GLU B 1 114 ? -13.445 17.875 17.172 1 88.19 114 GLU B O 1
ATOM 4378 N N . VAL B 1 115 ? -12.945 16.578 15.398 1 93 115 VAL B N 1
ATOM 4379 C CA . VAL B 1 115 ? -12.141 15.703 16.234 1 93 115 VAL B CA 1
ATOM 4380 C C . VAL B 1 115 ? -10.664 15.922 15.945 1 93 115 VAL B C 1
ATOM 4382 O O . VAL B 1 115 ? -9.797 15.484 16.703 1 93 115 VAL B O 1
ATOM 4385 N N . VAL B 1 116 ? -10.281 16.641 14.938 1 94.38 116 VAL B N 1
ATOM 4386 C CA . VAL B 1 116 ? -8.93 16.703 14.398 1 94.38 116 VAL B CA 1
ATOM 4387 C C . VAL B 1 116 ? -7.973 17.25 15.453 1 94.38 116 VAL B C 1
ATOM 4389 O O . VAL B 1 116 ? -6.852 16.75 15.602 1 94.38 116 VAL B O 1
ATOM 4392 N N . LEU B 1 117 ? -8.391 18.203 16.172 1 91.31 117 LEU B N 1
ATOM 4393 C CA . LEU B 1 117 ? -7.5 18.797 17.172 1 91.31 117 LEU B CA 1
ATOM 4394 C C . LEU B 1 117 ? -7.199 17.812 18.297 1 91.31 117 LEU B C 1
ATOM 4396 O O . LEU B 1 117 ? -6.074 17.766 18.797 1 91.31 117 LEU B O 1
ATOM 4400 N N . GLN B 1 118 ? -8.18 17.078 18.656 1 93.44 118 GLN B N 1
ATOM 4401 C CA . GLN B 1 118 ? -8.008 16.062 19.703 1 93.44 118 GLN B CA 1
ATOM 4402 C C . GLN B 1 118 ? -7.102 14.938 19.219 1 93.44 118 GLN B C 1
ATOM 4404 O O . GLN B 1 118 ? -6.316 14.391 19.984 1 93.44 118 GLN B O 1
ATOM 4409 N N . VAL B 1 119 ? -7.219 14.555 18.016 1 96.19 119 VAL B N 1
ATOM 4410 C CA . VAL B 1 119 ? -6.363 13.531 17.438 1 96.19 119 VAL B CA 1
ATOM 4411 C C . VAL B 1 119 ? -4.922 14.031 17.359 1 96.19 119 VAL B C 1
ATOM 4413 O O . VAL B 1 119 ? -3.982 13.281 17.625 1 96.19 119 VAL B O 1
ATOM 4416 N N . LEU B 1 120 ? -4.824 15.32 16.938 1 95.06 120 LEU B N 1
ATOM 4417 C CA . LEU B 1 120 ? -3.5 15.93 16.891 1 95.06 120 LEU B CA 1
ATOM 4418 C C . LEU B 1 120 ? -2.832 15.891 18.25 1 95.06 120 LEU B C 1
ATOM 4420 O O . LEU B 1 120 ? -1.653 15.547 18.375 1 95.06 120 LEU B O 1
ATOM 4424 N N . TYR B 1 121 ? -3.584 16.203 19.25 1 94.69 121 TYR B N 1
ATOM 4425 C CA . TYR B 1 121 ? -3.064 16.141 20.609 1 94.69 121 TYR B CA 1
ATOM 4426 C C . TYR B 1 121 ? -2.611 14.734 20.969 1 94.69 121 TYR B C 1
ATOM 4428 O O . TYR B 1 121 ? -1.521 14.547 21.516 1 94.69 121 TYR B O 1
ATOM 4436 N N . ALA B 1 122 ? -3.395 13.773 20.719 1 96.06 122 ALA B N 1
ATOM 4437 C CA . ALA B 1 122 ? -3.066 12.383 21.031 1 96.06 122 ALA B CA 1
ATOM 4438 C C . ALA B 1 122 ? -1.838 11.922 20.25 1 96.06 122 ALA B C 1
ATOM 4440 O O . ALA B 1 122 ? -0.984 11.211 20.781 1 96.06 122 ALA B O 1
ATOM 4441 N N . ALA B 1 123 ? -1.81 12.281 18.969 1 94.56 123 ALA B N 1
ATOM 4442 C CA . ALA B 1 123 ? -0.674 11.922 18.125 1 94.56 123 ALA B CA 1
ATOM 4443 C C . ALA B 1 123 ? 0.628 12.484 18.688 1 94.56 123 ALA B C 1
ATOM 4445 O O . ALA B 1 123 ? 1.662 11.812 18.672 1 94.56 123 ALA B O 1
ATOM 4446 N N . LYS B 1 124 ? 0.582 13.703 19.156 1 92.81 124 LYS B N 1
ATOM 4447 C CA . LYS B 1 124 ? 1.764 14.312 19.766 1 92.81 124 LYS B CA 1
ATOM 4448 C C . LYS B 1 124 ? 2.123 13.625 21.078 1 92.81 124 LYS B C 1
ATOM 4450 O O . LYS B 1 124 ? 3.299 13.375 21.344 1 92.81 124 LYS B O 1
ATOM 4455 N N . LYS B 1 125 ? 1.12 13.359 21.859 1 93.62 125 LYS B N 1
ATOM 4456 C CA . LYS B 1 125 ? 1.32 12.711 23.156 1 93.62 125 LYS B CA 1
ATOM 4457 C C . LYS B 1 125 ? 2.041 11.375 23 1 93.62 125 LYS B C 1
ATOM 4459 O O . LYS B 1 125 ? 2.938 11.055 23.781 1 93.62 125 LYS B O 1
ATOM 4464 N N . TYR B 1 126 ? 1.68 10.617 22.031 1 94.12 126 TYR B N 1
ATOM 4465 C CA . TYR B 1 126 ? 2.238 9.281 21.859 1 94.12 126 TYR B CA 1
ATOM 4466 C C . TYR B 1 126 ? 3.279 9.266 20.734 1 94.12 126 TYR B C 1
ATOM 4468 O O . TYR B 1 126 ? 3.713 8.195 20.297 1 94.12 126 TYR B O 1
ATOM 4476 N N . GLU B 1 127 ? 3.594 10.383 20.234 1 90.88 127 GLU B N 1
ATOM 4477 C CA . GLU B 1 127 ? 4.691 10.594 19.297 1 90.88 127 GLU B CA 1
ATOM 4478 C C . GLU B 1 127 ? 4.488 9.797 18.016 1 90.88 127 GLU B C 1
ATOM 4480 O O . GLU B 1 127 ? 5.383 9.062 17.594 1 90.88 127 GLU B O 1
ATOM 4485 N N . ILE B 1 128 ? 3.371 9.914 17.438 1 91.62 128 ILE B N 1
ATOM 4486 C CA . ILE B 1 128 ? 3.092 9.352 16.125 1 91.62 128 ILE B CA 1
ATOM 4487 C C . ILE B 1 128 ? 3.225 10.445 15.062 1 91.62 128 ILE B C 1
ATOM 4489 O O . ILE B 1 128 ? 2.25 11.125 14.742 1 91.62 128 ILE B O 1
ATOM 4493 N N . CYS B 1 129 ? 4.32 10.539 14.43 1 87.25 129 CYS B N 1
ATOM 4494 C CA . CYS B 1 129 ? 4.738 11.688 13.641 1 87.25 129 CYS B CA 1
ATOM 4495 C C . CYS B 1 129 ? 3.906 11.812 12.375 1 87.25 129 CYS B C 1
ATOM 4497 O O . CYS B 1 129 ? 3.477 12.914 12.016 1 87.25 129 CYS B O 1
ATOM 4499 N N . ILE B 1 130 ? 3.691 10.695 11.727 1 87.88 130 ILE B N 1
ATOM 4500 C CA . ILE B 1 130 ? 2.988 10.758 10.453 1 87.88 130 ILE B CA 1
ATOM 4501 C C . ILE B 1 130 ? 1.537 11.172 10.688 1 87.88 130 ILE B C 1
ATOM 4503 O O . ILE B 1 130 ? 0.964 11.914 9.883 1 87.88 130 ILE B O 1
ATOM 4507 N N . LEU B 1 131 ? 0.98 10.641 11.695 1 91.62 131 LEU B N 1
ATOM 4508 C CA . LEU B 1 131 ? -0.384 11.031 12.031 1 91.62 131 LEU B CA 1
ATOM 4509 C C . LEU B 1 131 ? -0.455 12.516 12.367 1 91.62 131 LEU B C 1
ATOM 4511 O O . LEU B 1 131 ? -1.417 13.195 12 1 91.62 131 LEU B O 1
ATOM 4515 N N . GLU B 1 132 ? 0.511 13.047 13.07 1 91.94 132 GLU B N 1
ATOM 4516 C CA . GLU B 1 132 ? 0.602 14.477 13.352 1 91.94 132 GLU B CA 1
ATOM 4517 C C . GLU B 1 132 ? 0.606 15.297 12.07 1 91.94 132 GLU B C 1
ATOM 4519 O O . GLU B 1 132 ? -0.103 16.297 11.961 1 91.94 132 GLU B O 1
ATOM 4524 N N . LEU B 1 133 ? 1.39 14.852 11.219 1 87.75 133 LEU B N 1
ATOM 4525 C CA . LEU B 1 133 ? 1.505 15.547 9.938 1 87.75 133 LEU B CA 1
ATOM 4526 C C . LEU B 1 133 ? 0.173 15.539 9.195 1 87.75 133 LEU B C 1
ATOM 4528 O O . LEU B 1 133 ? -0.227 16.562 8.625 1 87.75 133 LEU B O 1
ATOM 4532 N N . ARG B 1 134 ? -0.482 14.398 9.203 1 90.06 134 ARG B N 1
ATOM 4533 C CA . ARG B 1 134 ? -1.768 14.289 8.523 1 90.06 134 ARG B CA 1
ATOM 4534 C C . ARG B 1 134 ? -2.801 15.219 9.156 1 90.06 134 ARG B C 1
ATOM 4536 O O . ARG B 1 134 ? -3.619 15.812 8.445 1 90.06 134 ARG B O 1
ATOM 4543 N N . CYS B 1 135 ? -2.783 15.281 10.383 1 93.94 135 CYS B N 1
ATOM 4544 C CA . CYS B 1 135 ? -3.697 16.172 11.078 1 93.94 135 CYS B CA 1
ATOM 4545 C C . CYS B 1 135 ? -3.404 17.625 10.734 1 93.94 135 CYS B C 1
ATOM 4547 O O . CYS B 1 135 ? -4.324 18.406 10.461 1 93.94 135 CYS B O 1
ATOM 4549 N N . SER B 1 136 ? -2.129 18.016 10.781 1 90.94 136 SER B N 1
ATOM 4550 C CA . SER B 1 136 ? -1.726 19.375 10.438 1 90.94 136 SER B CA 1
ATOM 4551 C C . SER B 1 136 ? -2.152 19.734 9.016 1 90.94 136 SER B C 1
ATOM 4553 O O . SER B 1 136 ? -2.65 20.828 8.773 1 90.94 136 SER B O 1
ATOM 4555 N N . GLN B 1 137 ? -1.995 18.812 8.125 1 88.94 137 GLN B N 1
ATOM 4556 C CA . GLN B 1 137 ? -2.391 19.031 6.738 1 88.94 137 GLN B CA 1
ATOM 4557 C C . GLN B 1 137 ? -3.902 19.203 6.617 1 88.94 137 GLN B C 1
ATOM 4559 O O . GLN B 1 137 ? -4.375 20.047 5.855 1 88.94 137 GLN B O 1
ATOM 4564 N N . PHE B 1 138 ? -4.547 18.391 7.258 1 93.44 138 PHE B N 1
ATOM 4565 C CA . PHE B 1 138 ? -6 18.484 7.258 1 93.44 138 PHE B CA 1
ATOM 4566 C C . PHE B 1 138 ? -6.453 19.859 7.754 1 93.44 138 PHE B C 1
ATOM 4568 O O . PHE B 1 138 ? -7.336 20.484 7.156 1 93.44 138 PHE B O 1
ATOM 4575 N N . LEU B 1 139 ? -5.863 20.297 8.812 1 93.88 139 LEU B N 1
ATOM 4576 C CA . LEU B 1 139 ? -6.211 21.578 9.406 1 93.88 139 LEU B CA 1
ATOM 4577 C C . LEU B 1 139 ? -5.848 22.734 8.469 1 93.88 139 LEU B C 1
ATOM 4579 O O . LEU B 1 139 ? -6.602 23.703 8.344 1 93.88 139 LEU B O 1
ATOM 4583 N N . LYS B 1 140 ? -4.754 22.625 7.844 1 90.44 140 LYS B N 1
ATOM 4584 C CA . LYS B 1 140 ? -4.336 23.641 6.887 1 90.44 140 LYS B CA 1
ATOM 4585 C C . LYS B 1 140 ? -5.309 23.734 5.711 1 90.44 140 LYS B C 1
ATOM 4587 O O . LYS B 1 140 ? -5.617 24.812 5.23 1 90.44 140 LYS B O 1
ATOM 4592 N N . LYS B 1 141 ? -5.727 22.578 5.34 1 90.25 141 LYS B N 1
ATOM 4593 C CA . LYS B 1 141 ? -6.652 22.516 4.211 1 90.25 141 LYS B CA 1
ATOM 4594 C C . LYS B 1 141 ? -8 23.141 4.566 1 90.25 141 LYS B C 1
ATOM 4596 O O . LYS B 1 141 ? -8.68 23.688 3.701 1 90.25 141 LYS B O 1
ATOM 4601 N N . ASN B 1 142 ? -8.359 23.062 5.797 1 91.06 142 ASN B N 1
ATOM 4602 C CA . ASN B 1 142 ? -9.664 23.547 6.23 1 91.06 142 ASN B CA 1
ATOM 4603 C C . ASN B 1 142 ? -9.547 24.906 6.918 1 91.06 142 ASN B C 1
ATOM 4605 O O . ASN B 1 142 ? -10.477 25.344 7.602 1 91.06 142 ASN B O 1
ATOM 4609 N N . LEU B 1 143 ? -8.453 25.484 6.75 1 92.25 143 LEU B N 1
ATOM 4610 C CA . LEU B 1 143 ? -8.188 26.781 7.352 1 92.25 143 LEU B CA 1
ATOM 4611 C C . LEU B 1 143 ? -8.961 27.875 6.629 1 92.25 143 LEU B C 1
ATOM 4613 O O . LEU B 1 143 ? -8.977 27.922 5.398 1 92.25 143 LEU B O 1
ATOM 4617 N N . CYS B 1 144 ? -9.719 28.641 7.363 1 92.44 144 CYS B N 1
ATOM 4618 C CA . CYS B 1 144 ? -10.461 29.781 6.848 1 92.44 144 CYS B CA 1
ATOM 4619 C C . CYS B 1 144 ? -10.406 30.953 7.82 1 92.44 144 CYS B C 1
ATOM 4621 O O . CYS B 1 144 ? -9.891 30.812 8.938 1 92.44 144 CYS B O 1
ATOM 4623 N N . SER B 1 145 ? -10.945 32.094 7.43 1 92.31 145 SER B N 1
ATOM 4624 C CA . SER B 1 145 ? -10.859 33.344 8.211 1 92.31 145 SER B CA 1
ATOM 4625 C C . SER B 1 145 ? -11.617 33.188 9.531 1 92.31 145 SER B C 1
ATOM 4627 O O . SER B 1 145 ? -11.227 33.781 10.539 1 92.31 145 SER B O 1
ATOM 4629 N N . ASN B 1 146 ? -12.633 32.406 9.57 1 91.62 146 ASN B N 1
ATOM 4630 C CA . ASN B 1 146 ? -13.5 32.312 10.742 1 91.62 146 ASN B CA 1
ATOM 4631 C C . ASN B 1 146 ? -12.891 31.438 11.82 1 91.62 146 ASN B C 1
ATOM 4633 O O . ASN B 1 146 ? -13.289 31.5 12.984 1 91.62 146 ASN B O 1
ATOM 4637 N N . ASN B 1 147 ? -11.945 30.594 11.445 1 92.81 147 ASN B N 1
ATOM 4638 C CA . ASN B 1 147 ? -11.375 29.703 12.445 1 92.81 147 ASN B CA 1
ATOM 4639 C C . ASN B 1 147 ? -9.875 29.938 12.617 1 92.81 147 ASN B C 1
ATOM 4641 O O . ASN B 1 147 ? -9.219 29.25 13.398 1 92.81 147 ASN B O 1
ATOM 4645 N N . ALA B 1 148 ? -9.336 30.906 11.969 1 94.88 148 ALA B N 1
ATOM 4646 C CA . ALA B 1 148 ? -7.895 31.141 11.898 1 94.88 148 ALA B CA 1
ATOM 4647 C C . ALA B 1 148 ? -7.316 31.438 13.273 1 94.88 148 ALA B C 1
ATOM 4649 O O . ALA B 1 148 ? -6.281 30.891 13.656 1 94.88 148 ALA B O 1
ATOM 4650 N N . PHE B 1 149 ? -7.992 32.25 14.07 1 95.88 149 PHE B N 1
ATOM 4651 C CA . PHE B 1 149 ? -7.461 32.656 15.375 1 95.88 149 PHE B CA 1
ATOM 4652 C C . PHE B 1 149 ? -7.539 31.484 16.359 1 95.88 149 PHE B C 1
ATOM 4654 O O . PHE B 1 149 ? -6.617 31.266 17.156 1 95.88 149 PHE B O 1
ATOM 4661 N N . THR B 1 150 ? -8.641 30.766 16.344 1 92.88 150 THR B N 1
ATOM 4662 C CA . THR B 1 150 ? -8.781 29.594 17.203 1 92.88 150 THR B CA 1
ATOM 4663 C C . THR B 1 150 ? -7.699 28.562 16.906 1 92.88 150 THR B C 1
ATOM 4665 O O . THR B 1 150 ? -7.074 28.016 17.812 1 92.88 150 THR B O 1
ATOM 4668 N N . LEU B 1 151 ? -7.484 28.297 15.664 1 94.19 151 LEU B N 1
ATOM 4669 C CA . LEU B 1 151 ? -6.473 27.344 15.234 1 94.19 151 LEU B CA 1
ATOM 4670 C C . LEU B 1 151 ? -5.074 27.844 15.594 1 94.19 151 LEU B C 1
ATOM 4672 O O . LEU B 1 151 ? -4.199 27.047 15.938 1 94.19 151 LEU B O 1
ATOM 4676 N N . LEU B 1 152 ? -4.891 29.172 15.43 1 95.44 152 LEU B N 1
ATOM 4677 C CA . LEU B 1 152 ? -3.6 29.734 15.797 1 95.44 152 LEU B CA 1
ATOM 4678 C C . LEU B 1 152 ? -3.299 29.5 17.281 1 95.44 152 LEU B C 1
ATOM 4680 O O . LEU B 1 152 ? -2.195 29.078 17.625 1 95.44 152 LEU B O 1
ATOM 4684 N N . MET B 1 153 ? -4.277 29.703 18.141 1 94.12 153 MET B N 1
ATOM 4685 C CA . MET B 1 153 ? -4.105 29.5 19.578 1 94.12 153 MET B CA 1
ATOM 4686 C C . MET B 1 153 ? -3.811 28.031 19.875 1 94.12 153 MET B C 1
ATOM 4688 O O . MET B 1 153 ? -2.932 27.734 20.688 1 94.12 153 MET B O 1
ATOM 4692 N N . GLN B 1 154 ? -4.512 27.188 19.234 1 91.31 154 GLN B N 1
ATOM 4693 C CA . GLN B 1 154 ? -4.305 25.75 19.438 1 91.31 154 GLN B CA 1
ATOM 4694 C C . GLN B 1 154 ? -2.943 25.312 18.906 1 91.31 154 GLN B C 1
ATOM 4696 O O . GLN B 1 154 ? -2.27 24.484 19.531 1 91.31 154 GLN B O 1
ATOM 4701 N N . ALA B 1 155 ? -2.59 25.797 17.734 1 93.5 155 ALA B N 1
ATOM 4702 C CA . ALA B 1 155 ? -1.291 25.484 17.156 1 93.5 155 ALA B CA 1
ATOM 4703 C C . ALA B 1 155 ? -0.153 25.891 18.078 1 93.5 155 ALA B C 1
ATOM 4705 O O . ALA B 1 155 ? 0.822 25.141 18.234 1 93.5 155 ALA B O 1
ATOM 4706 N N . LYS B 1 156 ? -0.304 27.047 18.703 1 93.56 156 LYS B N 1
ATOM 4707 C CA . LYS B 1 156 ? 0.719 27.531 19.625 1 93.56 156 LYS B CA 1
ATOM 4708 C C . LYS B 1 156 ? 0.765 26.656 20.891 1 93.56 156 LYS B C 1
ATOM 4710 O O . LYS B 1 156 ? 1.846 26.328 21.375 1 93.56 156 LYS B O 1
ATOM 4715 N N . LEU B 1 157 ? -0.369 26.25 21.406 1 91.12 157 LEU B N 1
ATOM 4716 C CA . LEU B 1 157 ? -0.451 25.406 22.594 1 91.12 157 LEU B CA 1
ATOM 4717 C C . LEU B 1 157 ? 0.188 24.047 22.344 1 91.12 157 LEU B C 1
ATOM 4719 O O . LEU B 1 157 ? 0.824 23.469 23.219 1 91.12 157 LEU B O 1
ATOM 4723 N N . LEU B 1 158 ? 0.04 23.531 21.203 1 90.94 158 LEU B N 1
ATOM 4724 C CA . LEU B 1 158 ? 0.534 22.203 20.844 1 90.94 158 LEU B CA 1
ATOM 4725 C C . LEU B 1 158 ? 1.913 22.281 20.203 1 90.94 158 LEU B C 1
ATOM 4727 O O . LEU B 1 158 ? 2.445 21.281 19.719 1 90.94 158 LEU B O 1
ATOM 4731 N N . SER B 1 159 ? 2.449 23.516 20.062 1 90.5 159 SER B N 1
ATOM 4732 C CA . SER B 1 159 ? 3.771 23.75 19.5 1 90.5 159 SER B CA 1
ATOM 4733 C C . SER B 1 159 ? 3.846 23.266 18.047 1 90.5 159 SER B C 1
ATOM 4735 O O . SER B 1 159 ? 4.785 22.562 17.672 1 90.5 159 SER B O 1
ATOM 4737 N N . GLU B 1 160 ? 2.781 23.453 17.328 1 91.19 160 GLU B N 1
ATOM 4738 C CA . GLU B 1 160 ? 2.748 23.172 15.898 1 91.19 160 GLU B CA 1
ATOM 4739 C C . GLU B 1 160 ? 3.129 24.406 15.094 1 91.19 160 GLU B C 1
ATOM 4741 O O . GLU B 1 160 ? 2.258 25.156 14.641 1 91.19 160 GLU B O 1
ATOM 4746 N N . ASP B 1 161 ? 4.27 24.594 14.766 1 90.62 161 ASP B N 1
ATOM 4747 C CA . ASP B 1 161 ? 4.801 25.828 14.18 1 90.62 161 ASP B CA 1
ATOM 4748 C C . ASP B 1 161 ? 4.328 26 12.734 1 90.62 161 ASP B C 1
ATOM 4750 O O . ASP B 1 161 ? 4.016 27.109 12.305 1 90.62 161 ASP B O 1
ATOM 4754 N N . SER B 1 162 ? 4.406 24.891 12.086 1 88 162 SER B N 1
ATOM 4755 C CA . SER B 1 162 ? 3.994 24.953 10.688 1 88 162 SER B CA 1
ATOM 4756 C C . SER B 1 162 ? 2.539 25.391 10.562 1 88 162 SER B C 1
ATOM 4758 O O . SER B 1 162 ? 2.207 26.219 9.719 1 88 162 SER B O 1
ATOM 4760 N N . LEU B 1 163 ? 1.761 24.828 11.344 1 91.69 163 LEU B N 1
ATOM 4761 C CA . LEU B 1 163 ? 0.347 25.188 11.344 1 91.69 163 LEU B CA 1
ATOM 4762 C C . LEU B 1 163 ? 0.155 26.641 11.789 1 91.69 163 LEU B C 1
ATOM 4764 O O . LEU B 1 163 ? -0.659 27.375 11.219 1 91.69 163 LEU B O 1
ATOM 4768 N N . ALA B 1 164 ? 0.875 27.047 12.797 1 94.69 164 ALA B N 1
ATOM 4769 C CA . ALA B 1 164 ? 0.798 28.422 13.289 1 94.69 164 ALA B CA 1
ATOM 4770 C C . ALA B 1 164 ? 1.161 29.422 12.188 1 94.69 164 ALA B C 1
ATOM 4772 O O . ALA B 1 164 ? 0.498 30.438 12.031 1 94.69 164 ALA B O 1
ATOM 4773 N N . GLU B 1 165 ? 2.109 29.078 11.516 1 90.25 165 GLU B N 1
ATOM 4774 C CA . GLU B 1 165 ? 2.541 29.938 10.422 1 90.25 165 GLU B CA 1
ATOM 4775 C C . GLU B 1 165 ? 1.458 30.062 9.352 1 90.25 165 GLU B C 1
ATOM 4777 O O . GLU B 1 165 ? 1.22 31.141 8.82 1 90.25 165 GLU B O 1
ATOM 4782 N N . SER B 1 166 ? 0.907 28.953 9.031 1 91.56 166 SER B N 1
ATOM 4783 C CA . SER B 1 166 ? -0.164 28.969 8.039 1 91.56 166 SER B CA 1
ATOM 4784 C C . SER B 1 166 ? -1.342 29.812 8.508 1 91.56 166 SER B C 1
ATOM 4786 O O . SER B 1 166 ? -1.965 30.516 7.707 1 91.56 166 SER B O 1
ATOM 4788 N N . CYS B 1 167 ? -1.634 29.734 9.742 1 94.38 167 CYS B N 1
ATOM 4789 C CA . CYS B 1 167 ? -2.713 30.531 10.305 1 94.38 167 CYS B CA 1
ATOM 4790 C C . CYS B 1 167 ? -2.385 32.031 10.219 1 94.38 167 CYS B C 1
ATOM 4792 O O . CYS B 1 167 ? -3.234 32.844 9.836 1 94.38 167 CYS B O 1
ATOM 4794 N N . LEU B 1 168 ? -1.152 32.375 10.562 1 92.06 168 LEU B N 1
ATOM 4795 C CA . LEU B 1 168 ? -0.728 33.75 10.508 1 92.06 168 LEU B CA 1
ATOM 4796 C C . LEU B 1 168 ? -0.789 34.281 9.086 1 92.06 168 LEU B C 1
ATOM 4798 O O . LEU B 1 168 ? -1.206 35.438 8.859 1 92.06 168 LEU B O 1
ATOM 4802 N N . LYS B 1 169 ? -0.425 33.469 8.203 1 86.19 169 LYS B N 1
ATOM 4803 C CA . LYS B 1 169 ? -0.492 33.875 6.801 1 86.19 169 LYS B CA 1
ATOM 4804 C C . LYS B 1 169 ? -1.934 34.125 6.371 1 86.19 169 LYS B C 1
ATOM 4806 O O . LYS B 1 169 ? -2.211 35.094 5.648 1 86.19 169 LYS B O 1
ATOM 4811 N N . MET B 1 170 ? -2.783 33.281 6.742 1 90.69 170 MET B N 1
ATOM 4812 C CA . MET B 1 170 ? -4.203 33.438 6.434 1 90.69 170 MET B CA 1
ATOM 4813 C C . MET B 1 170 ? -4.754 34.719 7.051 1 90.69 170 MET B C 1
ATOM 4815 O O . MET B 1 170 ? -5.535 35.438 6.418 1 90.69 170 MET B O 1
ATOM 4819 N N . ILE B 1 171 ? -4.348 34.969 8.203 1 92.94 171 ILE B N 1
ATOM 4820 C CA . ILE B 1 171 ? -4.797 36.188 8.906 1 92.94 171 ILE B CA 1
ATOM 4821 C C . ILE B 1 171 ? -4.242 37.406 8.219 1 92.94 171 ILE B C 1
ATOM 4823 O O . ILE B 1 171 ? -4.953 38.406 8.062 1 92.94 171 ILE B O 1
ATOM 4827 N N . ASP B 1 172 ? -3.027 37.344 7.84 1 86.38 172 ASP B N 1
ATOM 4828 C CA . ASP B 1 172 ? -2.418 38.469 7.125 1 86.38 172 ASP B CA 1
ATOM 4829 C C . ASP B 1 172 ? -3.205 38.781 5.859 1 86.38 172 ASP B C 1
ATOM 4831 O O . ASP B 1 172 ? -3.439 39.969 5.562 1 86.38 172 ASP B O 1
ATOM 4835 N N . LYS B 1 173 ? -3.584 37.781 5.203 1 80.25 173 LYS B N 1
ATOM 4836 C CA . LYS B 1 173 ? -4.242 37.969 3.912 1 80.25 173 LYS B CA 1
ATOM 4837 C C . LYS B 1 173 ? -5.672 38.469 4.086 1 80.25 173 LYS B C 1
ATOM 4839 O O . LYS B 1 173 ? -6.156 39.281 3.293 1 80.25 173 LYS B O 1
ATOM 4844 N N . ASN B 1 174 ? -6.336 38 5.078 1 89 174 ASN B N 1
ATOM 4845 C CA . ASN B 1 174 ? -7.738 38.312 5.309 1 89 174 ASN B CA 1
ATOM 4846 C C . ASN B 1 174 ? -7.949 38.969 6.684 1 89 174 ASN B C 1
ATOM 4848 O O . ASN B 1 174 ? -8.852 38.562 7.418 1 89 174 ASN B O 1
ATOM 4852 N N . ALA B 1 175 ? -7.164 39.906 6.938 1 90.31 175 ALA B N 1
ATOM 4853 C CA . ALA B 1 175 ? -7.109 40.469 8.289 1 90.31 175 ALA B CA 1
ATOM 4854 C C . ALA B 1 175 ? -8.438 41.094 8.68 1 90.31 175 ALA B C 1
ATOM 4856 O O . ALA B 1 175 ? -8.945 40.875 9.781 1 90.31 175 ALA B O 1
ATOM 4857 N N . GLU B 1 176 ? -9.031 41.844 7.754 1 90.31 176 GLU B N 1
ATOM 4858 C CA . GLU B 1 176 ? -10.273 42.562 8.078 1 90.31 176 GLU B CA 1
ATOM 4859 C C . GLU B 1 176 ? -11.391 41.562 8.422 1 90.31 176 GLU B C 1
ATOM 4861 O O . GLU B 1 176 ? -12.133 41.781 9.383 1 90.31 176 GLU B O 1
ATOM 4866 N N . GLU B 1 177 ? -11.461 40.562 7.641 1 93.94 177 GLU B N 1
ATOM 4867 C CA . GLU B 1 177 ? -12.477 39.562 7.871 1 93.94 177 GLU B CA 1
ATOM 4868 C C . GLU B 1 177 ? -12.188 38.75 9.148 1 93.94 177 GLU B C 1
ATOM 4870 O O . GLU B 1 177 ? -13.086 38.531 9.953 1 93.94 177 GLU B O 1
ATOM 4875 N N . ALA B 1 178 ? -10.992 38.375 9.328 1 94.75 178 ALA B N 1
ATOM 4876 C CA . ALA B 1 178 ? -10.594 37.562 10.469 1 94.75 178 ALA B CA 1
ATOM 4877 C C . ALA B 1 178 ? -10.844 38.312 11.781 1 94.75 178 ALA B C 1
ATOM 4879 O O . ALA B 1 178 ? -11.281 37.688 12.766 1 94.75 178 ALA B O 1
ATOM 4880 N N . LEU B 1 179 ? -10.648 39.594 11.781 1 95.38 179 LEU B N 1
ATOM 4881 C CA . LEU B 1 179 ? -10.789 40.438 12.977 1 95.38 179 LEU B CA 1
ATOM 4882 C C . LEU B 1 179 ? -12.258 40.625 13.336 1 95.38 179 LEU B C 1
ATOM 4884 O O . LEU B 1 179 ? -12.594 40.938 14.477 1 95.38 179 LEU B O 1
ATOM 4888 N N . SER B 1 180 ? -13.047 40.438 12.367 1 94.44 180 SER B N 1
ATOM 4889 C CA . SER B 1 180 ? -14.469 40.688 12.586 1 94.44 180 SER B CA 1
ATOM 4890 C C . SER B 1 180 ? -15.109 39.5 13.328 1 94.44 180 SER B C 1
ATOM 4892 O O . SER B 1 180 ? -16.172 39.656 13.93 1 94.44 180 SER B O 1
ATOM 4894 N N . PHE B 1 181 ? -14.508 38.406 13.32 1 94.19 181 PHE B N 1
ATOM 4895 C CA . PHE B 1 181 ? -15.07 37.219 13.945 1 94.19 181 PHE B CA 1
ATOM 4896 C C . PHE B 1 181 ? -14.789 37.219 15.445 1 94.19 181 PHE B C 1
ATOM 4898 O O . PHE B 1 181 ? -13.82 37.844 15.898 1 94.19 181 PHE B O 1
ATOM 4905 N N . GLU B 1 182 ? -15.586 36.469 16.172 1 93.56 182 GLU B N 1
ATOM 4906 C CA . GLU B 1 182 ? -15.516 36.438 17.625 1 93.56 182 GLU B CA 1
ATOM 4907 C C . GLU B 1 182 ? -14.273 35.688 18.109 1 93.56 182 GLU B C 1
ATOM 4909 O O . GLU B 1 182 ? -13.797 35.906 19.219 1 93.56 182 GLU B O 1
ATOM 4914 N N . ASP B 1 183 ? -13.742 34.906 17.234 1 93.69 183 ASP B N 1
ATOM 4915 C CA . ASP B 1 183 ? -12.562 34.125 17.578 1 93.69 183 ASP B CA 1
ATOM 4916 C C . ASP B 1 183 ? -11.383 35.031 17.938 1 93.69 183 ASP B C 1
ATOM 4918 O O . ASP B 1 183 ? -10.523 34.656 18.734 1 93.69 183 ASP B O 1
ATOM 4922 N N . PHE B 1 184 ? -11.406 36.188 17.359 1 95.81 184 PHE B N 1
ATOM 4923 C CA . PHE B 1 184 ? -10.344 37.156 17.641 1 95.81 184 PHE B CA 1
ATOM 4924 C C . PHE B 1 184 ? -10.391 37.594 19.094 1 95.81 184 PHE B C 1
ATOM 4926 O O . PHE B 1 184 ? -9.344 37.844 19.703 1 95.81 184 PHE B O 1
ATOM 4933 N N . LEU B 1 185 ? -11.484 37.656 19.641 1 95.38 185 LEU B N 1
ATOM 4934 C CA . LEU B 1 185 ? -11.672 38.188 21 1 95.38 185 LEU B CA 1
ATOM 4935 C C . LEU B 1 185 ? -11.125 37.219 22.031 1 95.38 185 LEU B C 1
ATOM 4937 O O . LEU B 1 185 ? -10.875 37.594 23.172 1 95.38 185 LEU B O 1
ATOM 4941 N N . ALA B 1 186 ? -10.914 36 21.625 1 93.31 186 ALA B N 1
ATOM 4942 C CA . ALA B 1 186 ? -10.523 34.938 22.578 1 93.31 186 ALA B CA 1
ATOM 4943 C C . ALA B 1 186 ? -9.008 34.75 22.594 1 93.31 186 ALA B C 1
ATOM 4945 O O . ALA B 1 186 ? -8.484 33.969 23.391 1 93.31 186 ALA B O 1
ATOM 4946 N N . ILE B 1 187 ? -8.297 35.562 21.812 1 95 187 ILE B N 1
ATOM 4947 C CA . ILE B 1 187 ? -6.859 35.344 21.734 1 95 187 ILE B CA 1
ATOM 4948 C C . ILE B 1 187 ? -6.184 35.906 22.984 1 95 187 ILE B C 1
ATOM 4950 O O . ILE B 1 187 ? -6.746 36.781 23.656 1 95 187 ILE B O 1
ATOM 4954 N N . ASP B 1 188 ? -5.023 35.375 23.312 1 94.69 188 ASP B N 1
ATOM 4955 C CA . ASP B 1 188 ? -4.277 35.875 24.469 1 94.69 188 ASP B CA 1
ATOM 4956 C C . ASP B 1 188 ? -3.461 37.125 24.109 1 94.69 188 ASP B C 1
ATOM 4958 O O . ASP B 1 188 ? -3.314 37.438 22.938 1 94.69 188 ASP B O 1
ATOM 4962 N N . PHE B 1 189 ? -3.049 37.812 25.141 1 95.31 189 PHE B N 1
ATOM 4963 C CA . PHE B 1 189 ? -2.369 39.094 24.969 1 95.31 189 PHE B CA 1
ATOM 4964 C C . PHE B 1 189 ? -1.077 38.906 24.172 1 95.31 189 PHE B C 1
ATOM 4966 O O . PHE B 1 189 ? -0.788 39.688 23.281 1 95.31 189 PHE B O 1
ATOM 4973 N N . PRO B 1 190 ? -0.317 37.906 24.469 1 94.81 190 PRO B N 1
ATOM 4974 C CA . PRO B 1 190 ? 0.907 37.75 23.672 1 94.81 190 PRO B CA 1
ATOM 4975 C C . PRO B 1 190 ? 0.627 37.594 22.188 1 94.81 190 PRO B C 1
ATOM 4977 O O . PRO B 1 190 ? 1.363 38.125 21.359 1 94.81 190 PRO B O 1
ATOM 4980 N N . THR B 1 191 ? -0.388 36.812 21.891 1 94.75 191 THR B N 1
ATOM 4981 C CA . THR B 1 191 ? -0.75 36.625 20.5 1 94.75 191 THR B CA 1
ATOM 4982 C C . THR B 1 191 ? -1.237 37.938 19.859 1 94.75 191 THR B C 1
ATOM 4984 O O . THR B 1 191 ? -0.958 38.219 18.703 1 94.75 191 THR B O 1
ATOM 4987 N N . LEU B 1 192 ? -2.047 38.688 20.609 1 95.81 192 LEU B N 1
ATOM 4988 C CA . LEU B 1 192 ? -2.484 40 20.141 1 95.81 192 LEU B CA 1
ATOM 4989 C C . LEU B 1 192 ? -1.288 40.875 19.797 1 95.81 192 LEU B C 1
ATOM 4991 O O . LEU B 1 192 ? -1.257 41.5 18.719 1 95.81 192 LEU B O 1
ATOM 4995 N N . CYS B 1 193 ? -0.346 40.938 20.656 1 95.12 193 CYS B N 1
ATOM 4996 C CA . CYS B 1 193 ? 0.845 41.75 20.438 1 95.12 193 CYS B CA 1
ATOM 4997 C C . CYS B 1 193 ? 1.604 41.281 19.203 1 95.12 193 CYS B C 1
ATOM 4999 O O . CYS B 1 193 ? 2.102 42.094 18.422 1 95.12 193 CYS B O 1
ATOM 5001 N N . GLU B 1 194 ? 1.711 39.969 19.141 1 93.75 194 GLU B N 1
ATOM 5002 C CA . GLU B 1 194 ? 2.402 39.406 17.984 1 93.75 194 GLU B CA 1
ATOM 5003 C C . GLU B 1 194 ? 1.739 39.812 16.672 1 93.75 194 GLU B C 1
ATOM 5005 O O . GLU B 1 194 ? 2.424 40.125 15.703 1 93.75 194 GLU B O 1
ATOM 5010 N N . LEU B 1 195 ? 0.458 39.781 16.625 1 93.06 195 LEU B N 1
ATOM 5011 C CA . LEU B 1 195 ? -0.312 40.188 15.461 1 93.06 195 LEU B CA 1
ATOM 5012 C C . LEU B 1 195 ? -0.068 41.656 15.117 1 93.06 195 LEU B C 1
ATOM 5014 O O . LEU B 1 195 ? 0.144 42 13.953 1 93.06 195 LEU B O 1
ATOM 5018 N N . LEU B 1 196 ? -0.095 42.531 16.125 1 93.62 196 LEU B N 1
ATOM 5019 C CA . LEU B 1 196 ? 0.029 43.969 15.922 1 93.62 196 LEU B CA 1
ATOM 5020 C C . LEU B 1 196 ? 1.436 44.312 15.461 1 93.62 196 LEU B C 1
ATOM 5022 O O . LEU B 1 196 ? 1.622 45.312 14.742 1 93.62 196 LEU B O 1
ATOM 5026 N N . LYS B 1 197 ? 2.393 43.531 15.828 1 90.75 197 LYS B N 1
ATOM 5027 C CA . LYS B 1 197 ? 3.785 43.812 15.469 1 90.75 197 LYS B CA 1
ATOM 5028 C C . LYS B 1 197 ? 4.066 43.406 14.023 1 90.75 197 LYS B C 1
ATOM 5030 O O . LYS B 1 197 ? 5.047 43.875 13.43 1 90.75 197 LYS B O 1
ATOM 5035 N N . ARG B 1 198 ? 3.211 42.625 13.57 1 88.31 198 ARG B N 1
ATOM 5036 C CA . ARG B 1 198 ? 3.449 42.094 12.234 1 88.31 198 ARG B CA 1
ATOM 5037 C C . ARG B 1 198 ? 3.297 43.188 11.18 1 88.31 198 ARG B C 1
ATOM 5039 O O . ARG B 1 198 ? 2.389 44.031 11.258 1 88.31 198 ARG B O 1
ATOM 5046 N N . ASP B 1 199 ? 4.172 43.156 10.195 1 81.44 199 ASP B N 1
ATOM 5047 C CA . ASP B 1 199 ? 4.156 44.156 9.117 1 81.44 199 ASP B CA 1
ATOM 5048 C C . ASP B 1 199 ? 3.328 43.656 7.934 1 81.44 199 ASP B C 1
ATOM 5050 O O . ASP B 1 199 ? 2.967 44.438 7.055 1 81.44 199 ASP B O 1
ATOM 5054 N N . THR B 1 200 ? 2.938 42.375 7.969 1 77.94 200 THR B N 1
ATOM 5055 C CA . THR B 1 200 ? 2.332 41.781 6.785 1 77.94 200 THR B CA 1
ATOM 5056 C C . THR B 1 200 ? 0.811 41.75 6.902 1 77.94 200 THR B C 1
ATOM 5058 O O . THR B 1 200 ? 0.116 41.312 5.984 1 77.94 200 THR B O 1
ATOM 5061 N N . VAL B 1 201 ? 0.355 42.312 8.047 1 85.69 201 VAL B N 1
ATOM 5062 C CA . VAL B 1 201 ? -1.091 42.281 8.242 1 85.69 201 VAL B CA 1
ATOM 5063 C C . VAL B 1 201 ? -1.747 43.312 7.32 1 85.69 201 VAL B C 1
ATOM 5065 O O . VAL B 1 201 ? -1.42 44.5 7.367 1 85.69 201 VAL B O 1
ATOM 5068 N N . LYS B 1 202 ? -2.662 42.812 6.469 1 78.69 202 LYS B N 1
ATOM 5069 C CA . LYS B 1 202 ? -3.33 43.688 5.508 1 78.69 202 LYS B CA 1
ATOM 5070 C C . LYS B 1 202 ? -4.598 44.312 6.105 1 78.69 202 LYS B C 1
ATOM 5072 O O . LYS B 1 202 ? -5.707 43.844 5.805 1 78.69 202 LYS B O 1
ATOM 5077 N N . VAL B 1 203 ? -4.469 45.344 6.82 1 87 203 VAL B N 1
ATOM 5078 C CA . VAL B 1 203 ? -5.625 45.969 7.445 1 87 203 VAL B CA 1
ATOM 5079 C C . VAL B 1 203 ? -5.324 47.438 7.723 1 87 203 VAL B C 1
ATOM 5081 O O . VAL B 1 203 ? -4.164 47.812 7.898 1 87 203 VAL B O 1
ATOM 5084 N N . LYS B 1 204 ? -6.398 48.219 7.594 1 87.25 204 LYS B N 1
ATOM 5085 C CA . LYS B 1 204 ? -6.27 49.625 7.984 1 87.25 204 LYS B CA 1
ATOM 5086 C C . LYS B 1 204 ? -6.07 49.75 9.492 1 87.25 204 LYS B C 1
ATOM 5088 O O . LYS B 1 204 ? -6.652 49 10.273 1 87.25 204 LYS B O 1
ATOM 5093 N N . GLU B 1 205 ? -5.25 50.75 9.867 1 91.25 205 GLU B N 1
ATOM 5094 C CA . GLU B 1 205 ? -4.953 50.938 11.281 1 91.25 205 GLU B CA 1
ATOM 5095 C C . GLU B 1 205 ? -6.211 51.312 12.07 1 91.25 205 GLU B C 1
ATOM 5097 O O . GLU B 1 205 ? -6.324 50.969 13.25 1 91.25 205 GLU B O 1
ATOM 5102 N N . THR B 1 206 ? -7.176 51.875 11.352 1 93.12 206 THR B N 1
ATOM 5103 C CA . THR B 1 206 ? -8.43 52.25 12.008 1 93.12 206 THR B CA 1
ATOM 5104 C C . THR B 1 206 ? -9.203 50.969 12.398 1 93.12 206 THR B C 1
ATOM 5106 O O . THR B 1 206 ? -9.727 50.906 13.508 1 93.12 206 THR B O 1
ATOM 5109 N N . THR B 1 207 ? -9.258 50.094 11.461 1 93.81 207 THR B N 1
ATOM 5110 C CA . THR B 1 207 ? -9.945 48.844 11.703 1 93.81 207 THR B CA 1
ATOM 5111 C C . THR B 1 207 ? -9.234 48.031 12.789 1 93.81 207 THR B C 1
ATOM 5113 O O . THR B 1 207 ? -9.883 47.375 13.609 1 93.81 207 THR B O 1
ATOM 5116 N N . LEU B 1 208 ? -7.938 48.125 12.742 1 94.56 208 LEU B N 1
ATOM 5117 C CA . LEU B 1 208 ? -7.129 47.406 13.734 1 94.56 208 LEU B CA 1
ATOM 5118 C C . LEU B 1 208 ? -7.379 47.969 15.133 1 94.56 208 LEU B C 1
ATOM 5120 O O . LEU B 1 208 ? -7.48 47.219 16.094 1 94.56 208 LEU B O 1
ATOM 5124 N N . PHE B 1 209 ? -7.434 49.281 15.203 1 95.69 209 PHE B N 1
ATOM 5125 C CA . PHE B 1 209 ? -7.684 49.938 16.484 1 95.69 209 PHE B CA 1
ATOM 5126 C C . PHE B 1 209 ? -9.055 49.531 17.031 1 95.69 209 PHE B C 1
ATOM 5128 O O . PHE B 1 209 ? -9.188 49.219 18.219 1 95.69 209 PHE B O 1
ATOM 5135 N N . ASP B 1 210 ? -9.984 49.562 16.172 1 95.31 210 ASP B N 1
ATOM 5136 C CA . ASP B 1 210 ? -11.328 49.156 16.578 1 95.31 210 ASP B CA 1
ATOM 5137 C C . ASP B 1 210 ? -11.352 47.75 17.109 1 95.31 210 ASP B C 1
ATOM 5139 O O . ASP B 1 210 ? -12.031 47.438 18.094 1 95.31 210 ASP B O 1
ATOM 5143 N N . ALA B 1 211 ? -10.688 46.875 16.453 1 96 211 ALA B N 1
ATOM 5144 C CA . ALA B 1 211 ? -10.617 45.469 16.859 1 96 211 ALA B CA 1
ATOM 5145 C C . ALA B 1 211 ? -9.953 45.312 18.219 1 96 211 ALA B C 1
ATOM 5147 O O . ALA B 1 211 ? -10.398 44.531 19.062 1 96 211 ALA B O 1
ATOM 5148 N N . VAL B 1 212 ? -8.906 46.094 18.438 1 96.5 212 VAL B N 1
ATOM 5149 C CA . VAL B 1 212 ? -8.156 46.031 19.688 1 96.5 212 VAL B CA 1
ATOM 5150 C C . VAL B 1 212 ? -9.031 46.531 20.844 1 96.5 212 VAL B C 1
ATOM 5152 O O . VAL B 1 212 ? -8.977 46 21.953 1 96.5 212 VAL B O 1
ATOM 5155 N N . VAL B 1 213 ? -9.797 47.531 20.531 1 96.12 213 VAL B N 1
ATOM 5156 C CA . VAL B 1 213 ? -10.703 48.062 21.547 1 96.12 213 VAL B CA 1
ATOM 5157 C C . VAL B 1 213 ? -11.758 47 21.906 1 96.12 213 VAL B C 1
ATOM 5159 O O . VAL B 1 213 ? -12.078 46.812 23.078 1 96.12 213 VAL B O 1
ATOM 5162 N N . ARG B 1 214 ? -12.25 46.344 20.938 1 96.19 214 ARG B N 1
ATOM 5163 C CA . ARG B 1 214 ? -13.211 45.281 21.172 1 96.19 214 ARG B CA 1
ATOM 5164 C C . ARG B 1 214 ? -12.578 44.156 21.984 1 96.19 214 ARG B C 1
ATOM 5166 O O . ARG B 1 214 ? -13.227 43.562 22.859 1 96.19 214 ARG B O 1
ATOM 5173 N N . TRP B 1 215 ? -11.383 43.812 21.594 1 97.12 215 TRP B N 1
ATOM 5174 C CA . TRP B 1 215 ? -10.648 42.781 22.328 1 97.12 215 TRP B CA 1
ATOM 5175 C C . TRP B 1 215 ? -10.492 43.156 23.797 1 97.12 215 TRP B C 1
ATOM 5177 O O . TRP B 1 215 ? -10.664 42.312 24.688 1 97.12 215 TRP B O 1
ATOM 5187 N N . ALA B 1 216 ? -10.156 44.438 24.109 1 96.62 216 ALA B N 1
ATOM 5188 C CA . ALA B 1 216 ? -9.977 44.906 25.484 1 96.62 216 ALA B CA 1
ATOM 5189 C C . ALA B 1 216 ? -11.273 44.844 26.266 1 96.62 216 ALA B C 1
ATOM 5191 O O . ALA B 1 216 ? -11.273 44.5 27.453 1 96.62 216 ALA B O 1
ATOM 5192 N N . ALA B 1 217 ? -12.336 45.188 25.609 1 96.12 217 ALA B N 1
ATOM 5193 C CA . ALA B 1 217 ? -13.641 45.094 26.266 1 96.12 217 ALA B CA 1
ATOM 5194 C C . ALA B 1 217 ? -13.969 43.656 26.625 1 96.12 217 ALA B C 1
ATOM 5196 O O . ALA B 1 217 ? -14.484 43.375 27.719 1 96.12 217 ALA B O 1
ATOM 5197 N N . ALA B 1 218 ? -13.727 42.719 25.734 1 96.31 218 ALA B N 1
ATOM 5198 C CA . ALA B 1 218 ? -13.977 41.312 25.984 1 96.31 218 ALA B CA 1
ATOM 5199 C C . ALA B 1 218 ? -13.07 40.781 27.094 1 96.31 218 ALA B C 1
ATOM 5201 O O . ALA B 1 218 ? -13.5 39.969 27.922 1 96.31 218 ALA B O 1
ATOM 5202 N N . GLU B 1 219 ? -11.797 41.281 27.094 1 95.75 219 GLU B N 1
ATOM 5203 C CA . GLU B 1 219 ? -10.844 40.844 28.109 1 95.75 219 GLU B CA 1
ATOM 5204 C C . GLU B 1 219 ? -11.25 41.344 29.5 1 95.75 219 GLU B C 1
ATOM 5206 O O . GLU B 1 219 ? -11.047 40.688 30.5 1 95.75 219 GLU B O 1
ATOM 5211 N N . CYS B 1 220 ? -11.781 42.531 29.531 1 95.62 220 CYS B N 1
ATOM 5212 C CA . CYS B 1 220 ? -12.32 43.031 30.797 1 95.62 220 CYS B CA 1
ATOM 5213 C C . CYS B 1 220 ? -13.414 42.125 31.328 1 95.62 220 CYS B C 1
ATOM 5215 O O . CYS B 1 220 ? -13.453 41.844 32.531 1 95.62 220 CYS B O 1
ATOM 5217 N N . GLY B 1 221 ? -14.289 41.688 30.5 1 94.94 221 GLY B N 1
ATOM 5218 C CA . GLY B 1 221 ? -15.336 40.75 30.891 1 94.94 221 GLY B CA 1
ATOM 5219 C C . GLY B 1 221 ? -14.805 39.438 31.406 1 94.94 221 GLY B C 1
ATOM 5220 O O . GLY B 1 221 ? -15.297 38.906 32.406 1 94.94 221 GLY B O 1
ATOM 5221 N N . ARG B 1 222 ? -13.82 38.969 30.734 1 94.19 222 ARG B N 1
ATOM 5222 C CA . ARG B 1 222 ? -13.234 37.688 31.125 1 94.19 222 ARG B CA 1
ATOM 5223 C C . ARG B 1 222 ? -12.555 37.781 32.5 1 94.19 222 ARG B C 1
ATOM 5225 O O . ARG B 1 222 ? -12.57 36.812 33.25 1 94.19 222 ARG B O 1
ATOM 5232 N N . LYS B 1 223 ? -11.977 39 32.75 1 94.62 223 LYS B N 1
ATOM 5233 C CA . LYS B 1 223 ? -11.281 39.219 34.031 1 94.62 223 LYS B CA 1
ATOM 5234 C C . LYS B 1 223 ? -12.227 39.75 35.094 1 94.62 223 LYS B C 1
ATOM 5236 O O . LYS B 1 223 ? -11.82 40 36.219 1 94.62 223 LYS B O 1
ATOM 5241 N N . GLY B 1 224 ? -13.422 40 34.781 1 94.06 224 GLY B N 1
ATOM 5242 C CA . GLY B 1 224 ? -14.414 40.5 35.719 1 94.06 224 GLY B CA 1
ATOM 5243 C C . GLY B 1 224 ? -14.258 42 36.031 1 94.06 224 GLY B C 1
ATOM 5244 O O . GLY B 1 224 ? -14.578 42.438 37.125 1 94.06 224 GLY B O 1
ATOM 5245 N N . LEU B 1 225 ? -13.664 42.688 35.125 1 95.5 225 LEU B N 1
ATOM 5246 C CA . LEU B 1 225 ? -13.469 44.125 35.281 1 95.5 225 LEU B CA 1
ATOM 5247 C C . LEU B 1 225 ? -14.555 44.906 34.562 1 95.5 225 LEU B C 1
ATOM 5249 O O . LEU B 1 225 ? -15.117 44.406 33.562 1 95.5 225 LEU B O 1
ATOM 5253 N N . GLU B 1 226 ? -14.859 46.062 35.062 1 95.62 226 GLU B N 1
ATOM 5254 C CA . GLU B 1 226 ? -15.766 46.938 34.344 1 95.62 226 GLU B CA 1
ATOM 5255 C C . GLU B 1 226 ? -15.094 47.531 33.094 1 95.62 226 GLU B C 1
ATOM 5257 O O . GLU B 1 226 ? -13.914 47.875 33.125 1 95.62 226 GLU B O 1
ATOM 5262 N N . VAL B 1 227 ? -15.93 47.625 32.125 1 94.81 227 VAL B N 1
ATOM 5263 C CA . VAL B 1 227 ? -15.391 48.156 30.891 1 94.81 227 VAL B CA 1
ATOM 5264 C C . VAL B 1 227 ? -15.266 49.688 30.984 1 94.81 227 VAL B C 1
ATOM 5266 O O . VAL B 1 227 ? -16.188 50.406 30.609 1 94.81 227 VAL B O 1
ATOM 5269 N N . THR B 1 228 ? -14.172 50.156 31.516 1 93.88 228 THR B N 1
ATOM 5270 C CA . THR B 1 228 ? -13.844 51.562 31.625 1 93.88 228 THR B CA 1
ATOM 5271 C C . THR B 1 228 ? -12.586 51.906 30.812 1 93.88 228 THR B C 1
ATOM 5273 O O . THR B 1 228 ? -11.828 51 30.438 1 93.88 228 THR B O 1
ATOM 5276 N N . ARG B 1 229 ? -12.477 53.188 30.562 1 91.88 229 ARG B N 1
ATOM 5277 C CA . ARG B 1 229 ? -11.32 53.625 29.781 1 91.88 229 ARG B CA 1
ATOM 5278 C C . ARG B 1 229 ? -10.016 53.312 30.531 1 91.88 229 ARG B C 1
ATOM 5280 O O . ARG B 1 229 ? -9.023 52.938 29.906 1 91.88 229 ARG B O 1
ATOM 5287 N N . GLU B 1 230 ? -10.055 53.406 31.781 1 93.25 230 GLU B N 1
ATOM 5288 C CA . GLU B 1 230 ? -8.867 53.188 32.594 1 93.25 230 GLU B CA 1
ATOM 5289 C C . GLU B 1 230 ? -8.477 51.688 32.562 1 93.25 230 GLU B C 1
ATOM 5291 O O . GLU B 1 230 ? -7.305 51.344 32.406 1 93.25 230 GLU B O 1
ATOM 5296 N N . ASN B 1 231 ? -9.508 50.844 32.75 1 95.38 231 ASN B N 1
ATOM 5297 C CA . ASN B 1 231 ? -9.25 49.438 32.75 1 95.38 231 ASN B CA 1
ATOM 5298 C C . ASN B 1 231 ? -8.789 48.938 31.375 1 95.38 231 ASN B C 1
ATOM 5300 O O . ASN B 1 231 ? -7.906 48.094 31.281 1 95.38 231 ASN B O 1
ATOM 5304 N N . GLN B 1 232 ? -9.438 49.438 30.359 1 95.06 232 GLN B N 1
ATOM 5305 C CA . GLN B 1 232 ? -9.07 49.062 29 1 95.06 232 GLN B CA 1
ATOM 5306 C C . GLN B 1 232 ? -7.645 49.5 28.688 1 95.06 232 GLN B C 1
ATOM 5308 O O . GLN B 1 232 ? -6.887 48.75 28.047 1 95.06 232 GLN B O 1
ATOM 5313 N N . ARG B 1 233 ? -7.293 50.719 29.062 1 94.38 233 ARG B N 1
ATOM 5314 C CA . ARG B 1 233 ? -5.941 51.219 28.828 1 94.38 233 ARG B CA 1
ATOM 5315 C C . ARG B 1 233 ? -4.91 50.375 29.562 1 94.38 233 ARG B C 1
ATOM 5317 O O . ARG B 1 233 ? -3.846 50.062 29.016 1 94.38 233 ARG B O 1
ATOM 5324 N N . SER B 1 234 ? -5.223 50 30.734 1 94.81 234 SER B N 1
ATOM 5325 C CA . SER B 1 234 ? -4.312 49.156 31.516 1 94.81 234 SER B CA 1
ATOM 5326 C C . SER B 1 234 ? -4.059 47.844 30.844 1 94.81 234 SER B C 1
ATOM 5328 O O . SER B 1 234 ? -2.934 47.312 30.859 1 94.81 234 SER B O 1
ATOM 5330 N N . LEU B 1 235 ? -5.117 47.281 30.297 1 94.38 235 LEU B N 1
ATOM 5331 C CA . LEU B 1 235 ? -5.008 45.969 29.609 1 94.38 235 LEU B CA 1
ATOM 5332 C C . LEU B 1 235 ? -4.246 46.125 28.297 1 94.38 235 LEU B C 1
ATOM 5334 O O . LEU B 1 235 ? -3.566 45.188 27.875 1 94.38 235 LEU B O 1
ATOM 5338 N N . LEU B 1 236 ? -4.32 47.344 27.656 1 94.69 236 LEU B N 1
ATOM 5339 C CA . LEU B 1 236 ? -3.775 47.562 26.312 1 94.69 236 LEU B CA 1
ATOM 5340 C C . LEU B 1 236 ? -2.428 48.281 26.375 1 94.69 236 LEU B C 1
ATOM 5342 O O . LEU B 1 236 ? -1.834 48.562 25.344 1 94.69 236 LEU B O 1
ATOM 5346 N N . GLU B 1 237 ? -1.961 48.594 27.469 1 90.81 237 GLU B N 1
ATOM 5347 C CA . GLU B 1 237 ? -0.741 49.375 27.656 1 90.81 237 GLU B CA 1
ATOM 5348 C C . GLU B 1 237 ? 0.418 48.781 26.859 1 90.81 237 GLU B C 1
ATOM 5350 O O . GLU B 1 237 ? 1.18 49.5 26.219 1 90.81 237 GLU B O 1
ATOM 5355 N N . GLY B 1 238 ? 0.583 47.531 26.812 1 91 238 GLY B N 1
ATOM 5356 C CA . GLY B 1 238 ? 1.667 46.875 26.094 1 91 238 GLY B CA 1
ATOM 5357 C C . GLY B 1 238 ? 1.358 46.656 24.625 1 91 238 GLY B C 1
ATOM 5358 O O . GLY B 1 238 ? 2.254 46.344 23.844 1 91 238 GLY B O 1
ATOM 5359 N N . ALA B 1 239 ? 0.141 46.938 24.188 1 94.31 239 ALA B N 1
ATOM 5360 C CA . ALA B 1 239 ? -0.272 46.656 22.812 1 94.31 239 ALA B CA 1
ATOM 5361 C C . ALA B 1 239 ? -0.419 47.938 22 1 94.31 239 ALA B C 1
ATOM 5363 O O . ALA B 1 239 ? -0.235 47.938 20.781 1 94.31 239 ALA B O 1
ATOM 5364 N N . LEU B 1 240 ? -0.72 49.062 22.578 1 93.19 240 LEU B N 1
ATOM 5365 C CA . LEU B 1 240 ? -1.064 50.344 21.922 1 93.19 240 LEU B CA 1
ATOM 5366 C C . LEU B 1 240 ? 0.104 50.844 21.094 1 93.19 240 LEU B C 1
ATOM 5368 O O . LEU B 1 240 ? -0.092 51.375 20 1 93.19 240 LEU B O 1
ATOM 5372 N N . PRO B 1 241 ? 1.326 50.625 21.609 1 90.88 241 PRO B N 1
ATOM 5373 C CA . PRO B 1 241 ? 2.457 51.156 20.828 1 90.88 241 PRO B CA 1
ATOM 5374 C C . PRO B 1 241 ? 2.605 50.469 19.469 1 90.88 241 PRO B C 1
ATOM 5376 O O . PRO B 1 241 ? 3.277 51.031 18.578 1 90.88 241 PRO B O 1
ATOM 5379 N N . PHE B 1 242 ? 1.974 49.375 19.297 1 93.38 242 PHE B N 1
ATOM 5380 C CA . PHE B 1 242 ? 2.156 48.625 18.047 1 93.38 242 PHE B CA 1
ATOM 5381 C C . PHE B 1 242 ? 1.124 49.062 17.016 1 93.38 242 PHE B C 1
ATOM 5383 O O . PHE B 1 242 ? 1.225 48.688 15.844 1 93.38 242 PHE B O 1
ATOM 5390 N N . ILE B 1 243 ? 0.147 49.781 17.453 1 93.69 243 ILE B N 1
ATOM 5391 C CA . ILE B 1 243 ? -0.761 50.406 16.5 1 93.69 243 ILE B CA 1
ATOM 5392 C C . ILE B 1 243 ? -0.091 51.625 15.852 1 93.69 243 ILE B C 1
ATOM 5394 O O . ILE B 1 243 ? 0.503 52.438 16.547 1 93.69 243 ILE B O 1
ATOM 5398 N N . ARG B 1 244 ? -0.184 51.719 14.609 1 90.81 244 ARG B N 1
ATOM 5399 C CA . ARG B 1 244 ? 0.484 52.781 13.875 1 90.81 244 ARG B CA 1
ATOM 5400 C C . ARG B 1 244 ? -0.466 53.938 13.633 1 90.81 244 ARG B C 1
ATOM 5402 O O . ARG B 1 244 ? -0.887 54.188 12.5 1 90.81 244 ARG B O 1
ATOM 5409 N N . PHE B 1 245 ? -0.619 54.781 14.648 1 92.81 245 PHE B N 1
ATOM 5410 C CA . PHE B 1 245 ? -1.579 55.875 14.656 1 92.81 245 PHE B CA 1
ATOM 5411 C C . PHE B 1 245 ? -1.216 56.938 13.609 1 92.81 245 PHE B C 1
ATOM 5413 O O . PHE B 1 245 ? -2.098 57.531 12.984 1 92.81 245 PHE B O 1
ATOM 5420 N N . PRO B 1 246 ? 0.093 57.094 13.406 1 88.12 246 PRO B N 1
ATOM 5421 C CA . PRO B 1 246 ? 0.477 58.156 12.438 1 88.12 246 PRO B CA 1
ATOM 5422 C C . PRO B 1 246 ? -0.003 57.844 11.023 1 88.12 246 PRO B C 1
ATOM 5424 O O . PRO B 1 246 ? -0.043 58.719 10.172 1 88.12 246 PRO B O 1
ATOM 5427 N N . LEU B 1 247 ? -0.34 56.625 10.781 1 86.25 247 LEU B N 1
ATOM 5428 C CA . LEU B 1 247 ? -0.776 56.25 9.445 1 86.25 247 LEU B CA 1
ATOM 5429 C C . LEU B 1 247 ? -2.258 56.562 9.25 1 86.25 247 LEU B C 1
ATOM 5431 O O . LEU B 1 247 ? -2.764 56.5 8.125 1 86.25 247 LEU B O 1
ATOM 5435 N N . MET B 1 248 ? -2.918 57.031 10.273 1 89.5 248 MET B N 1
ATOM 5436 C CA . MET B 1 248 ? -4.316 57.438 10.203 1 89.5 248 MET B CA 1
ATOM 5437 C C . MET B 1 248 ? -4.43 58.906 9.75 1 89.5 248 MET B C 1
ATOM 5439 O O . MET B 1 248 ? -3.469 59.656 9.859 1 89.5 248 MET B O 1
ATOM 5443 N N . THR B 1 249 ? -5.637 59.188 9.18 1 90.81 249 THR B N 1
ATOM 5444 C CA . THR B 1 249 ? -5.918 60.625 8.945 1 90.81 249 THR B CA 1
ATOM 5445 C C . THR B 1 249 ? -6.227 61.312 10.258 1 90.81 249 THR B C 1
ATOM 5447 O O . THR B 1 249 ? -6.613 60.688 11.242 1 90.81 249 THR B O 1
ATOM 5450 N N . GLN B 1 250 ? -5.949 62.656 10.25 1 89.88 250 GLN B N 1
ATOM 5451 C CA . GLN B 1 250 ? -6.219 63.438 11.453 1 89.88 250 GLN B CA 1
ATOM 5452 C C . GLN B 1 250 ? -7.676 63.281 11.875 1 89.88 250 GLN B C 1
ATOM 5454 O O . GLN B 1 250 ? -7.973 63.188 13.07 1 89.88 250 GLN B O 1
ATOM 5459 N N . LYS B 1 251 ? -8.539 63.281 10.922 1 92.88 251 LYS B N 1
ATOM 5460 C CA . LYS B 1 251 ? -9.969 63.188 11.211 1 92.88 251 LYS B CA 1
ATOM 5461 C C . LYS B 1 251 ? -10.289 61.812 11.852 1 92.88 251 LYS B C 1
ATOM 5463 O O . LYS B 1 251 ? -11.031 61.75 12.828 1 92.88 251 LYS B O 1
ATOM 5468 N N . GLU B 1 252 ? -9.727 60.844 11.305 1 93.06 252 GLU B N 1
ATOM 5469 C CA . GLU B 1 252 ? -9.93 59.5 11.828 1 93.06 252 GLU B CA 1
ATOM 5470 C C . GLU B 1 252 ? -9.367 59.344 13.234 1 93.06 252 GLU B C 1
ATOM 5472 O O . GLU B 1 252 ? -10.008 58.781 14.117 1 93.06 252 GLU B O 1
ATOM 5477 N N . PHE B 1 253 ? -8.18 59.875 13.398 1 93.81 253 PHE B N 1
ATOM 5478 C CA . PHE B 1 253 ? -7.516 59.812 14.695 1 93.81 253 PHE B CA 1
ATOM 5479 C C . PHE B 1 253 ? -8.328 60.531 15.766 1 93.81 253 PHE B C 1
ATOM 5481 O O . PHE B 1 253 ? -8.469 60.031 16.891 1 93.81 253 PHE B O 1
ATOM 5488 N N . THR B 1 254 ? -8.859 61.656 15.445 1 93.25 254 THR B N 1
ATOM 5489 C CA . THR B 1 254 ? -9.609 62.469 16.406 1 93.25 254 THR B CA 1
ATOM 5490 C C . THR B 1 254 ? -10.938 61.781 16.75 1 93.25 254 THR B C 1
ATOM 5492 O O . THR B 1 254 ? -11.305 61.719 17.922 1 93.25 254 THR B O 1
ATOM 5495 N N . THR B 1 255 ? -11.602 61.25 15.789 1 93.62 255 THR B N 1
ATOM 5496 C CA . THR B 1 255 ? -12.945 60.719 15.992 1 93.62 255 THR B CA 1
ATOM 5497 C C . THR B 1 255 ? -12.883 59.344 16.656 1 93.62 255 THR B C 1
ATOM 5499 O O . THR B 1 255 ? -13.734 59 17.484 1 93.62 255 THR B O 1
ATOM 5502 N N . LEU B 1 256 ? -11.914 58.594 16.375 1 91.69 256 LEU B N 1
ATOM 5503 C CA . LEU B 1 256 ? -11.883 57.219 16.828 1 91.69 256 LEU B CA 1
ATOM 5504 C C . LEU B 1 256 ? -10.953 57.062 18.031 1 91.69 256 LEU B C 1
ATOM 5506 O O . LEU B 1 256 ? -11.352 56.5 19.062 1 91.69 256 LEU B O 1
ATOM 5510 N N . VAL B 1 257 ? -9.75 57.562 17.969 1 93.5 257 VAL B N 1
ATOM 5511 C CA . VAL B 1 257 ? -8.711 57.312 18.953 1 93.5 257 VAL B CA 1
ATOM 5512 C C . VAL B 1 257 ? -8.812 58.312 20.094 1 93.5 257 VAL B C 1
ATOM 5514 O O . VAL B 1 257 ? -8.883 57.969 21.266 1 93.5 257 VAL B O 1
ATOM 5517 N N . ALA B 1 258 ? -8.828 59.562 19.719 1 92.69 258 ALA B N 1
ATOM 5518 C CA . ALA B 1 258 ? -8.844 60.625 20.719 1 92.69 258 ALA B CA 1
ATOM 5519 C C . ALA B 1 258 ? -10.109 60.562 21.578 1 92.69 258 ALA B C 1
ATOM 5521 O O . ALA B 1 258 ? -10.062 60.75 22.797 1 92.69 258 ALA B O 1
ATOM 5522 N N . GLU B 1 259 ? -11.211 60.312 20.906 1 91.25 259 GLU B N 1
ATOM 5523 C CA . GLU B 1 259 ? -12.492 60.281 21.609 1 91.25 259 GLU B CA 1
ATOM 5524 C C . GLU B 1 259 ? -12.617 59.031 22.484 1 91.25 259 GLU B C 1
ATOM 5526 O O . GLU B 1 259 ? -13.391 59.031 23.453 1 91.25 259 GLU B O 1
ATOM 5531 N N . SER B 1 260 ? -11.914 57.969 22.172 1 91.56 260 SER B N 1
ATOM 5532 C CA . SER B 1 260 ? -11.969 56.75 22.953 1 91.56 260 SER B CA 1
ATOM 5533 C C . SER B 1 260 ? -11.391 56.938 24.344 1 91.56 260 SER B C 1
ATOM 5535 O O . SER B 1 260 ? -11.75 56.219 25.281 1 91.56 260 SER B O 1
ATOM 5537 N N . GLY B 1 261 ? -10.414 57.875 24.5 1 90.94 261 GLY B N 1
ATOM 5538 C CA . GLY B 1 261 ? -9.812 58.188 25.781 1 90.94 261 GLY B CA 1
ATOM 5539 C C . GLY B 1 261 ? -8.742 57.188 26.203 1 90.94 261 GLY B C 1
ATOM 5540 O O . GLY B 1 261 ? -8.344 57.156 27.359 1 90.94 261 GLY B O 1
ATOM 5541 N N . LEU B 1 262 ? -8.289 56.375 25.297 1 93.69 262 LEU B N 1
ATOM 5542 C CA . LEU B 1 262 ? -7.34 55.312 25.641 1 93.69 262 LEU B CA 1
ATOM 5543 C C . LEU B 1 262 ? -5.914 55.875 25.656 1 93.69 262 LEU B C 1
ATOM 5545 O O . LEU B 1 262 ? -5.027 55.25 26.266 1 93.69 262 LEU B O 1
ATOM 5549 N N . LEU B 1 263 ? -5.676 56.906 24.984 1 92.81 263 LEU B N 1
ATOM 5550 C CA . LEU B 1 263 ? -4.359 57.531 24.984 1 92.81 263 LEU B CA 1
ATOM 5551 C C . LEU B 1 263 ? -4.281 58.625 26.047 1 92.81 263 LEU B C 1
ATOM 5553 O O . LEU B 1 263 ? -5.277 59.281 26.344 1 92.81 263 LEU B O 1
ATOM 5557 N N . ASN B 1 264 ? -3.172 58.75 26.625 1 89.81 264 ASN B N 1
ATOM 5558 C CA . ASN B 1 264 ? -2.982 59.844 27.578 1 89.81 264 ASN B CA 1
ATOM 5559 C C . ASN B 1 264 ? -2.766 61.188 26.875 1 89.81 264 ASN B C 1
ATOM 5561 O O . ASN B 1 264 ? -2.559 61.219 25.672 1 89.81 264 ASN B O 1
ATOM 5565 N N . ASP B 1 265 ? -2.867 62.219 27.656 1 90.5 265 ASP B N 1
ATOM 5566 C CA . ASP B 1 265 ? -2.797 63.562 27.125 1 90.5 265 ASP B CA 1
ATOM 5567 C C . ASP B 1 265 ? -1.457 63.812 26.422 1 90.5 265 ASP B C 1
ATOM 5569 O O . ASP B 1 265 ? -1.402 64.438 25.391 1 90.5 265 ASP B O 1
ATOM 5573 N N . ARG B 1 266 ? -0.455 63.344 27.062 1 88.75 266 ARG B N 1
ATOM 5574 C CA . ARG B 1 266 ? 0.869 63.5 26.469 1 88.75 266 ARG B CA 1
ATOM 5575 C C . ARG B 1 266 ? 0.954 62.875 25.094 1 88.75 266 ARG B C 1
ATOM 5577 O O . ARG B 1 266 ? 1.529 63.438 24.172 1 88.75 266 ARG B O 1
ATOM 5584 N N . GLU B 1 267 ? 0.399 61.688 24.984 1 89.75 267 GLU B N 1
ATOM 5585 C CA . GLU B 1 267 ? 0.412 60.969 23.719 1 89.75 267 GLU B CA 1
ATOM 5586 C C . GLU B 1 267 ? -0.436 61.656 22.672 1 89.75 267 GLU B C 1
ATOM 5588 O O . GLU B 1 267 ? -0.054 61.719 21.5 1 89.75 267 GLU B O 1
ATOM 5593 N N . LEU B 1 268 ? -1.571 62.219 23.109 1 90.56 268 LEU B N 1
ATOM 5594 C CA . LEU B 1 268 ? -2.455 62.938 22.203 1 90.56 268 LEU B CA 1
ATOM 5595 C C . LEU B 1 268 ? -1.761 64.188 21.641 1 90.56 268 LEU B C 1
ATOM 5597 O O . LEU B 1 268 ? -1.832 64.438 20.438 1 90.56 268 LEU B O 1
ATOM 5601 N N . VAL B 1 269 ? -1.108 64.812 22.5 1 87.75 269 VAL B N 1
ATOM 5602 C CA . VAL B 1 269 ? -0.419 66.062 22.078 1 87.75 269 VAL B CA 1
ATOM 5603 C C . VAL B 1 269 ? 0.658 65.688 21.062 1 87.75 269 VAL B C 1
ATOM 5605 O O . VAL B 1 269 ? 0.803 66.375 20.047 1 87.75 269 VAL B O 1
ATOM 5608 N N . GLU B 1 270 ? 1.329 64.75 21.359 1 86.75 270 GLU B N 1
ATOM 5609 C CA . GLU B 1 270 ? 2.387 64.312 20.438 1 86.75 270 GLU B CA 1
ATOM 5610 C C . GLU B 1 270 ? 1.82 63.969 19.062 1 86.75 270 GLU B C 1
ATOM 5612 O O . GLU B 1 270 ? 2.424 64.312 18.031 1 86.75 270 GLU B O 1
ATOM 5617 N N . MET B 1 271 ? 0.765 63.344 19 1 89.56 271 MET B N 1
ATOM 5618 C CA . MET B 1 271 ? 0.149 62.938 17.734 1 89.56 271 MET B CA 1
ATOM 5619 C C . MET B 1 271 ? -0.384 64.125 16.984 1 89.56 271 MET B C 1
ATOM 5621 O O . MET B 1 271 ? -0.252 64.25 15.766 1 89.56 271 MET B O 1
ATOM 5625 N N . PHE B 1 272 ? -1.013 65 17.672 1 87.56 272 PHE B N 1
ATOM 5626 C CA . PHE B 1 272 ? -1.531 66.188 17 1 87.56 272 PHE B CA 1
ATOM 5627 C C . PHE B 1 272 ? -0.393 67.062 16.469 1 87.56 272 PHE B C 1
ATOM 5629 O O . PHE B 1 272 ? -0.524 67.688 15.414 1 87.56 272 PHE B O 1
ATOM 5636 N N . TYR B 1 273 ? 0.701 67.062 17.281 1 84.88 273 TYR B N 1
ATOM 5637 C CA . TYR B 1 273 ? 1.891 67.75 16.766 1 84.88 273 TYR B CA 1
ATOM 5638 C C . TYR B 1 273 ? 2.348 67.125 15.453 1 84.88 273 TYR B C 1
ATOM 5640 O O . TYR B 1 273 ? 2.725 67.812 14.516 1 84.88 273 TYR B O 1
ATOM 5648 N N . TYR B 1 274 ? 2.34 65.875 15.398 1 85.94 274 TYR B N 1
ATOM 5649 C CA . TYR B 1 274 ? 2.746 65.188 14.195 1 85.94 274 TYR B CA 1
ATOM 5650 C C . TYR B 1 274 ? 1.827 65.5 13.023 1 85.94 274 TYR B C 1
ATOM 5652 O O . TYR B 1 274 ? 2.295 65.75 11.914 1 85.94 274 TYR B O 1
ATOM 5660 N N . PHE B 1 275 ? 0.524 65.5 13.234 1 86.38 275 PHE B N 1
ATOM 5661 C CA . PHE B 1 275 ? -0.442 65.75 12.164 1 86.38 275 PHE B CA 1
ATOM 5662 C C . PHE B 1 275 ? -0.34 67.188 11.656 1 86.38 275 PHE B C 1
ATOM 5664 O O . PHE B 1 275 ? -0.686 67.438 10.508 1 86.38 275 PHE B O 1
ATOM 5671 N N . SER B 1 276 ? 0.18 68 12.438 1 82.88 276 SER B N 1
ATOM 5672 C CA . SER B 1 276 ? 0.295 69.438 12.055 1 82.88 276 SER B CA 1
ATOM 5673 C C . SER B 1 276 ? 1.549 69.688 11.219 1 82.88 276 SER B C 1
ATOM 5675 O O . SER B 1 276 ? 1.736 70.75 10.672 1 82.88 276 SER B O 1
ATOM 5677 N N . GLY B 1 277 ? 2.268 68.688 10.93 1 78.19 277 GLY B N 1
ATOM 5678 C CA . GLY B 1 277 ? 3.424 68.812 10.055 1 78.19 277 GLY B CA 1
ATOM 5679 C C . GLY B 1 277 ? 4.699 69.125 10.797 1 78.19 277 GLY B C 1
ATOM 5680 O O . GLY B 1 277 ? 5.711 69.5 10.18 1 78.19 277 GLY B O 1
ATOM 5681 N N . CYS B 1 278 ? 4.656 69.25 12.055 1 64.88 278 CYS B N 1
ATOM 5682 C CA . CYS B 1 278 ? 5.844 69.625 12.844 1 64.88 278 CYS B CA 1
ATOM 5683 C C . CYS B 1 278 ? 6.238 68.438 13.727 1 64.88 278 CYS B C 1
ATOM 5685 O O . CYS B 1 278 ? 6.102 68.5 14.945 1 64.88 278 CYS B O 1
ATOM 5687 N N . PRO B 1 279 ? 6.672 67.312 13.055 1 64.69 279 PRO B N 1
ATOM 5688 C CA . PRO B 1 279 ? 6.914 66.188 13.875 1 64.69 279 PRO B CA 1
ATOM 5689 C C . PRO B 1 279 ? 8.109 66.312 14.82 1 64.69 279 PRO B C 1
ATOM 5691 O O . PRO B 1 279 ? 9.078 67 14.469 1 64.69 279 PRO B O 1
ATOM 5694 N N . LYS B 1 280 ? 7.777 66 16.062 1 64 280 LYS B N 1
ATOM 5695 C CA . LYS B 1 280 ? 8.914 65.938 16.969 1 64 280 LYS B CA 1
ATOM 5696 C C . LYS B 1 280 ? 9.906 64.875 16.531 1 64 280 LYS B C 1
ATOM 5698 O O . LYS B 1 280 ? 9.547 63.938 15.789 1 64 280 LYS B O 1
ATOM 5703 N N . ALA B 1 281 ? 11.148 65.062 16.812 1 58.94 281 ALA B N 1
ATOM 5704 C CA . ALA B 1 281 ? 12.258 64.188 16.406 1 58.94 281 ALA B CA 1
ATOM 5705 C C . ALA B 1 281 ? 11.992 62.719 16.75 1 58.94 281 ALA B C 1
ATOM 5707 O O . ALA B 1 281 ? 12.312 61.812 15.977 1 58.94 281 ALA B O 1
ATOM 5708 N N . SER B 1 282 ? 11.359 62.438 17.922 1 69.25 282 SER B N 1
ATOM 5709 C CA . SER B 1 282 ? 11.148 61.031 18.281 1 69.25 282 SER B CA 1
ATOM 5710 C C . SER B 1 282 ? 9.672 60.719 18.516 1 69.25 282 SER B C 1
ATOM 5712 O O . SER B 1 282 ? 9.031 61.344 19.359 1 69.25 282 SER B O 1
ATOM 5714 N N . LEU B 1 283 ? 9.023 60.125 17.562 1 77.06 283 LEU B N 1
ATOM 5715 C CA . LEU B 1 283 ? 7.633 59.75 17.703 1 77.06 283 LEU B CA 1
ATOM 5716 C C . LEU B 1 283 ? 7.527 58.375 18.406 1 77.06 283 LEU B C 1
ATOM 5718 O O . LEU B 1 283 ? 8.32 57.469 18.125 1 77.06 283 LEU B O 1
ATOM 5722 N N . MET B 1 284 ? 6.699 58.25 19.422 1 79.88 284 MET B N 1
ATOM 5723 C CA . MET B 1 284 ? 6.496 57.031 20.203 1 79.88 284 MET B CA 1
ATOM 5724 C C . MET B 1 284 ? 5.875 55.938 19.344 1 79.88 284 MET B C 1
ATOM 5726 O O . MET B 1 284 ? 6.129 54.75 19.578 1 79.88 284 MET B O 1
ATOM 5730 N N . TYR B 1 285 ? 5.051 56.406 18.469 1 86.5 285 TYR B N 1
ATOM 5731 C CA . TYR B 1 285 ? 4.324 55.406 17.672 1 86.5 285 TYR B CA 1
ATOM 5732 C C . TYR B 1 285 ? 4.973 55.25 16.297 1 86.5 285 TYR B C 1
ATOM 5734 O O . TYR B 1 285 ? 5.496 56.188 15.727 1 86.5 285 TYR B O 1
ATOM 5742 N N . ASN B 1 286 ? 5.027 54 15.859 1 82.81 286 ASN B N 1
ATOM 5743 C CA . ASN B 1 286 ? 5.633 53.594 14.594 1 82.81 286 ASN B CA 1
ATOM 5744 C C . ASN B 1 286 ? 4.914 54.25 13.406 1 82.81 286 ASN B C 1
ATOM 5746 O O . ASN B 1 286 ? 3.684 54.25 13.344 1 82.81 286 ASN B O 1
ATOM 5750 N N . ARG B 1 287 ? 5.719 54.812 12.469 1 78.19 287 ARG B N 1
ATOM 5751 C CA . ARG B 1 287 ? 5.145 55.5 11.312 1 78.19 287 ARG B CA 1
ATOM 5752 C C . ARG B 1 287 ? 5.363 54.688 10.031 1 78.19 287 ARG B C 1
ATOM 5754 O O . ARG B 1 287 ? 4.953 55.125 8.953 1 78.19 287 ARG B O 1
ATOM 5761 N N . SER B 1 288 ? 5.957 53.562 10.18 1 75.12 288 SER B N 1
ATOM 5762 C CA . SER B 1 288 ? 6.254 52.781 8.984 1 75.12 288 SER B CA 1
ATOM 5763 C C . SER B 1 288 ? 5.02 52.031 8.484 1 75.12 288 SER B C 1
ATOM 5765 O O . SER B 1 288 ? 4.312 51.406 9.273 1 75.12 288 SER B O 1
ATOM 5767 N N . PRO B 1 289 ? 4.66 52.219 7.176 1 70.19 289 PRO B N 1
ATOM 5768 C CA . PRO B 1 289 ? 3.498 51.5 6.633 1 70.19 289 PRO B CA 1
ATOM 5769 C C . PRO B 1 289 ? 3.68 50 6.633 1 70.19 289 PRO B C 1
ATOM 5771 O O . PRO B 1 289 ? 4.809 49.5 6.547 1 70.19 289 PRO B O 1
ATOM 5774 N N . ARG B 1 290 ? 2.639 49.281 6.926 1 65.12 290 ARG B N 1
ATOM 5775 C CA . ARG B 1 290 ? 2.664 47.812 6.859 1 65.12 290 ARG B CA 1
ATOM 5776 C C . ARG B 1 290 ? 2.738 47.344 5.418 1 65.12 290 ARG B C 1
ATOM 5778 O O . ARG B 1 290 ? 2.359 48.062 4.492 1 65.12 290 ARG B O 1
ATOM 5785 N N . PHE B 1 291 ? 3.508 46.188 5.109 1 51.34 291 PHE B N 1
ATOM 5786 C CA . PHE B 1 291 ? 3.709 45.656 3.762 1 51.34 291 PHE B CA 1
ATOM 5787 C C . PHE B 1 291 ? 2.379 45.5 3.035 1 51.34 291 PHE B C 1
ATOM 5789 O O . PHE B 1 291 ? 1.461 44.844 3.541 1 51.34 291 PHE B O 1
ATOM 5796 N N . SER B 1 292 ? 1.898 46.406 2.357 1 43.56 292 SER B N 1
ATOM 5797 C CA . SER B 1 292 ? 0.661 46.344 1.587 1 43.56 292 SER B CA 1
ATOM 5798 C C . SER B 1 292 ? 0.889 45.688 0.221 1 43.56 292 SER B C 1
ATOM 5800 O O . SER B 1 292 ? 1.627 46.25 -0.606 1 43.56 292 SER B O 1
ATOM 5802 N N . VAL B 1 293 ? 1.41 44.406 0.075 1 40.47 293 VAL B N 1
ATOM 5803 C CA . VAL B 1 293 ? 1.36 43.875 -1.273 1 40.47 293 VAL B CA 1
ATOM 5804 C C . VAL B 1 293 ? -0.047 44.031 -1.845 1 40.47 293 VAL B C 1
ATOM 5806 O O . VAL B 1 293 ? -1.022 43.562 -1.246 1 40.47 293 VAL B O 1
ATOM 5809 N N . SER B 1 294 ? -0.35 45.031 -2.414 1 35.56 294 SER B N 1
ATOM 5810 C CA . SER B 1 294 ? -1.653 45.125 -3.062 1 35.56 294 SER B CA 1
ATOM 5811 C C . SER B 1 294 ? -2.072 43.781 -3.674 1 35.56 294 SER B C 1
ATOM 5813 O O . SER B 1 294 ? -1.222 42.969 -4.051 1 35.56 294 SER B O 1
ATOM 5815 N N . ASP B 1 295 ? -3.295 43.312 -3.35 1 37.56 295 ASP B N 1
ATOM 5816 C CA . ASP B 1 295 ? -4.109 42.156 -3.689 1 37.56 295 ASP B CA 1
ATOM 5817 C C . ASP B 1 295 ? -3.719 41.594 -5.055 1 37.56 295 ASP B C 1
ATOM 5819 O O . ASP B 1 295 ? -3.822 40.406 -5.289 1 37.56 295 ASP B O 1
ATOM 5823 N N . ASP B 1 296 ? -3.756 42.438 -6.117 1 34.03 296 ASP B N 1
ATOM 5824 C CA . ASP B 1 296 ? -3.947 41.969 -7.477 1 34.03 296 ASP B CA 1
ATOM 5825 C C . ASP B 1 296 ? -2.607 41.625 -8.133 1 34.03 296 ASP B C 1
ATOM 5827 O O . ASP B 1 296 ? -2.01 42.5 -8.789 1 34.03 296 ASP B O 1
ATOM 5831 N N . VAL B 1 297 ? -1.816 40.906 -7.477 1 38.25 297 VAL B N 1
ATOM 5832 C CA . VAL B 1 297 ? -0.688 40.469 -8.297 1 38.25 297 VAL B CA 1
ATOM 5833 C C . VAL B 1 297 ? -1.168 39.5 -9.383 1 38.25 297 VAL B C 1
ATOM 5835 O O . VAL B 1 297 ? -1.769 38.469 -9.078 1 38.25 297 VAL B O 1
ATOM 5838 N N . LYS B 1 298 ? -1.479 40.062 -10.469 1 35.75 298 LYS B N 1
ATOM 5839 C CA . LYS B 1 298 ? -1.892 39.281 -11.625 1 35.75 298 LYS B CA 1
ATOM 5840 C C . LYS B 1 298 ? -0.698 38.562 -12.266 1 35.75 298 LYS B C 1
ATOM 5842 O O . LYS B 1 298 ? 0.368 39.156 -12.43 1 35.75 298 LYS B O 1
ATOM 5847 N N . LEU B 1 299 ? -0.615 37.281 -11.953 1 40.56 299 LEU B N 1
ATOM 5848 C CA . LEU B 1 299 ? 0.344 36.531 -12.75 1 40.56 299 LEU B CA 1
ATOM 5849 C C . LEU B 1 299 ? 0.078 36.719 -14.242 1 40.56 299 LEU B C 1
ATOM 5851 O O . LEU B 1 299 ? -0.986 36.344 -14.742 1 40.56 299 LEU B O 1
ATOM 5855 N N . LEU B 1 300 ? 0.628 37.75 -14.703 1 35.84 300 LEU B N 1
ATOM 5856 C CA . LEU B 1 300 ? 0.544 37.906 -16.156 1 35.84 300 LEU B CA 1
ATOM 5857 C C . LEU B 1 300 ? 1.259 36.781 -16.875 1 35.84 300 LEU B C 1
ATOM 5859 O O . LEU B 1 300 ? 2.188 36.188 -16.328 1 35.84 300 LEU B O 1
ATOM 5863 N N . GLY B 1 301 ? 0.935 36.375 -17.984 1 37.97 301 GLY B N 1
ATOM 5864 C CA . GLY B 1 301 ? 1.165 35.375 -19.016 1 37.97 301 GLY B CA 1
ATOM 5865 C C . GLY B 1 301 ? 2.588 34.875 -19.031 1 37.97 301 GLY B C 1
ATOM 5866 O O . GLY B 1 301 ? 3.459 35.375 -18.344 1 37.97 301 GLY B O 1
ATOM 5867 N N . PHE B 1 302 ? 2.668 33.5 -19.062 1 36.84 302 PHE B N 1
ATOM 5868 C CA . PHE B 1 302 ? 3.936 32.844 -19.375 1 36.84 302 PHE B CA 1
ATOM 5869 C C . PHE B 1 302 ? 4.281 33 -20.844 1 36.84 302 PHE B C 1
ATOM 5871 O O . PHE B 1 302 ? 3.393 33.062 -21.688 1 36.84 302 PHE B O 1
ATOM 5878 N N . GLY B 1 303 ? 5.234 33.875 -20.984 1 35.59 303 GLY B N 1
ATOM 5879 C CA . GLY B 1 303 ? 5.66 33.906 -22.375 1 35.59 303 GLY B CA 1
ATOM 5880 C C . GLY B 1 303 ? 6.359 32.656 -22.844 1 35.59 303 GLY B C 1
ATOM 5881 O O . GLY B 1 303 ? 7.215 32.125 -22.141 1 35.59 303 GLY B O 1
ATOM 5882 N N . LEU B 1 304 ? 5.617 31.797 -23.5 1 37.06 304 LEU B N 1
ATOM 5883 C CA . LEU B 1 304 ? 6.277 30.703 -24.219 1 37.06 304 LEU B CA 1
ATOM 5884 C C . LEU B 1 304 ? 6.852 31.203 -25.547 1 37.06 304 LEU B C 1
ATOM 5886 O O . LEU B 1 304 ? 6.227 32 -26.234 1 37.06 304 LEU B O 1
ATOM 5890 N N . PHE B 1 305 ? 8.117 31.219 -25.484 1 35.72 305 PHE B N 1
ATOM 5891 C CA . PHE B 1 305 ? 8.727 31.562 -26.766 1 35.72 305 PHE B CA 1
ATOM 5892 C C . PHE B 1 305 ? 8.805 30.344 -27.672 1 35.72 305 PHE B C 1
ATOM 5894 O O . PHE B 1 305 ? 9.164 29.25 -27.219 1 35.72 305 PHE B O 1
ATOM 5901 N N . ALA B 1 306 ? 7.875 30.219 -28.453 1 35.81 306 ALA B N 1
ATOM 5902 C CA . ALA B 1 306 ? 8.023 29.203 -29.5 1 35.81 306 ALA B CA 1
ATOM 5903 C C . ALA B 1 306 ? 8.883 29.703 -30.656 1 35.81 306 ALA B C 1
ATOM 5905 O O . ALA B 1 306 ? 8.922 30.906 -30.922 1 35.81 306 ALA B O 1
ATOM 5906 N N . ASP B 1 307 ? 9.945 29.062 -30.844 1 34.81 307 ASP B N 1
ATOM 5907 C CA . ASP B 1 307 ? 10.609 29.531 -32.062 1 34.81 307 ASP B CA 1
ATOM 5908 C C . ASP B 1 307 ? 9.594 29.844 -33.156 1 34.81 307 ASP B C 1
ATOM 5910 O O . ASP B 1 307 ? 8.438 29.422 -33.062 1 34.81 307 ASP B O 1
ATOM 5914 N N . ARG B 1 308 ? 10.156 30.547 -34.156 1 35.44 308 ARG B N 1
ATOM 5915 C CA . ARG B 1 308 ? 9.523 31.234 -35.281 1 35.44 308 ARG B CA 1
ATOM 5916 C C . ARG B 1 308 ? 8.281 30.484 -35.75 1 35.44 308 ARG B C 1
ATOM 5918 O O . ARG B 1 308 ? 7.25 31.094 -36.031 1 35.44 308 ARG B O 1
ATOM 5925 N N . GLN B 1 309 ? 8.5 29.484 -36.5 1 36.72 309 GLN B N 1
ATOM 5926 C CA . GLN B 1 309 ? 7.641 29.469 -37.688 1 36.72 309 GLN B CA 1
ATOM 5927 C C . GLN B 1 309 ? 6.215 29.062 -37.312 1 36.72 309 GLN B C 1
ATOM 5929 O O . GLN B 1 309 ? 5.254 29.484 -37.938 1 36.72 309 GLN B O 1
ATOM 5934 N N . HIS B 1 310 ? 5.867 27.734 -36.875 1 37.16 310 HIS B N 1
ATOM 5935 C CA . HIS B 1 310 ? 4.496 27.281 -37.062 1 37.16 310 HIS B CA 1
ATOM 5936 C C . HIS B 1 310 ? 3.666 27.484 -35.781 1 37.16 310 HIS B C 1
ATOM 5938 O O . HIS B 1 310 ? 4.215 27.547 -34.688 1 37.16 310 HIS B O 1
ATOM 5944 N N . PHE B 1 311 ? 2.48 28.031 -35.906 1 39.38 311 PHE B N 1
ATOM 5945 C CA . PHE B 1 311 ? 1.355 28.281 -35 1 39.38 311 PHE B CA 1
ATOM 5946 C C . PHE B 1 311 ? 1.079 27.047 -34.125 1 39.38 311 PHE B C 1
ATOM 5948 O O . PHE B 1 311 ? 0.996 25.938 -34.625 1 39.38 311 PHE B O 1
ATOM 5955 N N . ALA B 1 312 ? 1.824 26.797 -33.062 1 42.38 312 ALA B N 1
ATOM 5956 C CA . ALA B 1 312 ? 1.402 25.609 -32.344 1 42.38 312 ALA B CA 1
ATOM 5957 C C . ALA B 1 312 ? 0.37 25.953 -31.281 1 42.38 312 ALA B C 1
ATOM 5959 O O . ALA B 1 312 ? 0.474 27 -30.625 1 42.38 312 ALA B O 1
ATOM 5960 N N . GLU B 1 313 ? -0.882 25.766 -31.531 1 44.81 313 GLU B N 1
ATOM 5961 C CA . GLU B 1 313 ? -1.906 25.875 -30.5 1 44.81 313 GLU B CA 1
ATOM 5962 C C . GLU B 1 313 ? -1.534 25.062 -29.266 1 44.81 313 GLU B C 1
ATOM 5964 O O . GLU B 1 313 ? -1.324 23.844 -29.359 1 44.81 313 GLU B O 1
ATOM 5969 N N . ILE B 1 314 ? -0.816 25.656 -28.375 1 44.09 314 ILE B N 1
ATOM 5970 C CA . ILE B 1 314 ? -0.37 24.984 -27.156 1 44.09 314 ILE B CA 1
ATOM 5971 C C . ILE B 1 314 ? -1.407 25.172 -26.047 1 44.09 314 ILE B C 1
ATOM 5973 O O . ILE B 1 314 ? -1.883 26.297 -25.828 1 44.09 314 ILE B O 1
ATOM 5977 N N . SER B 1 315 ? -2.139 24.125 -25.781 1 48.75 315 SER B N 1
ATOM 5978 C CA . SER B 1 315 ? -2.992 24.141 -24.594 1 48.75 315 SER B CA 1
ATOM 5979 C C . SER B 1 315 ? -2.191 23.859 -23.328 1 48.75 315 SER B C 1
ATOM 5981 O O . SER B 1 315 ? -1.309 23 -23.328 1 48.75 315 SER B O 1
ATOM 5983 N N . TRP B 1 316 ? -2.09 24.875 -22.5 1 47.53 316 TRP B N 1
ATOM 5984 C CA . TRP B 1 316 ? -1.345 24.797 -21.25 1 47.53 316 TRP B CA 1
ATOM 5985 C C . TRP B 1 316 ? -2.287 24.578 -20.062 1 47.53 316 TRP B C 1
ATOM 5987 O O . TRP B 1 316 ? -3.346 25.219 -19.984 1 47.53 316 TRP B O 1
ATOM 5997 N N . ASN B 1 317 ? -2.113 23.438 -19.438 1 53.41 317 ASN B N 1
ATOM 5998 C CA . ASN B 1 317 ? -2.705 23.312 -18.109 1 53.41 317 ASN B CA 1
ATOM 5999 C C . ASN B 1 317 ? -1.789 23.875 -17.031 1 53.41 317 ASN B C 1
ATOM 6001 O O . ASN B 1 317 ? -0.701 23.344 -16.781 1 53.41 317 ASN B O 1
ATOM 6005 N N . LEU B 1 318 ? -2.066 25.125 -16.641 1 52.47 318 LEU B N 1
ATOM 6006 C CA . LEU B 1 318 ? -1.328 25.812 -15.594 1 52.47 318 LEU B CA 1
ATOM 6007 C C . LEU B 1 318 ? -1.83 25.391 -14.211 1 52.47 318 LEU B C 1
ATOM 6009 O O . LEU B 1 318 ? -3.031 25.453 -13.938 1 52.47 318 LEU B O 1
ATOM 6013 N N . ARG B 1 319 ? -0.93 24.734 -13.602 1 56.28 319 ARG B N 1
ATOM 6014 C CA . ARG B 1 319 ? -1.202 24.422 -12.203 1 56.28 319 ARG B CA 1
ATOM 6015 C C . ARG B 1 319 ? -0.29 25.219 -11.273 1 56.28 319 ARG B C 1
ATOM 6017 O O . ARG B 1 319 ? 0.933 25.203 -11.43 1 56.28 319 ARG B O 1
ATOM 6024 N N . LEU B 1 320 ? -0.933 26.047 -10.531 1 55.5 320 LEU B N 1
ATOM 6025 C CA . LEU B 1 320 ? -0.226 26.859 -9.547 1 55.5 320 LEU B CA 1
ATOM 6026 C C . LEU B 1 320 ? -0.289 26.219 -8.172 1 55.5 320 LEU B C 1
ATOM 6028 O O . LEU B 1 320 ? -1.372 25.891 -7.684 1 55.5 320 LEU B O 1
ATOM 6032 N N . TYR B 1 321 ? 0.821 25.891 -7.789 1 51.91 321 TYR B N 1
ATOM 6033 C CA . TYR B 1 321 ? 0.942 25.312 -6.449 1 51.91 321 TYR B CA 1
ATOM 6034 C C . TYR B 1 321 ? 1.492 26.344 -5.469 1 51.91 321 TYR B C 1
ATOM 6036 O O . TYR B 1 321 ? 2.375 27.125 -5.812 1 51.91 321 TYR B O 1
ATOM 6044 N N . GLU B 1 322 ? 0.824 26.562 -4.379 1 55.44 322 GLU B N 1
ATOM 6045 C CA . GLU B 1 322 ? 1.3 27.281 -3.201 1 55.44 322 GLU B CA 1
ATOM 6046 C C . GLU B 1 322 ? 1.869 26.328 -2.162 1 55.44 322 GLU B C 1
ATOM 6048 O O . GLU B 1 322 ? 1.14 25.5 -1.604 1 55.44 322 GLU B O 1
ATOM 6053 N N . ASP B 1 323 ? 3.117 26.359 -1.938 1 47.75 323 ASP B N 1
ATOM 6054 C CA . ASP B 1 323 ? 3.785 25.438 -1.022 1 47.75 323 ASP B CA 1
ATOM 6055 C C . ASP B 1 323 ? 3.367 23.984 -1.293 1 47.75 323 ASP B C 1
ATOM 6057 O O . ASP B 1 323 ? 2.941 23.281 -0.379 1 47.75 323 ASP B O 1
ATOM 6061 N N . ASP B 1 324 ? 3.32 23.516 -2.631 1 49.62 324 ASP B N 1
ATOM 6062 C CA . ASP B 1 324 ? 3.084 22.172 -3.143 1 49.62 324 ASP B CA 1
ATOM 6063 C C . ASP B 1 324 ? 1.592 21.859 -3.176 1 49.62 324 ASP B C 1
ATOM 6065 O O . ASP B 1 324 ? 1.202 20.719 -3.42 1 49.62 324 ASP B O 1
ATOM 6069 N N . GLU B 1 325 ? 0.858 22.859 -2.705 1 56.28 325 GLU B N 1
ATOM 6070 C CA . GLU B 1 325 ? -0.586 22.672 -2.826 1 56.28 325 GLU B CA 1
ATOM 6071 C C . GLU B 1 325 ? -1.124 23.375 -4.074 1 56.28 325 GLU B C 1
ATOM 6073 O O . GLU B 1 325 ? -0.776 24.516 -4.355 1 56.28 325 GLU B O 1
ATOM 6078 N N . LEU B 1 326 ? -1.872 22.531 -4.859 1 57.41 326 LEU B N 1
ATOM 6079 C CA . LEU B 1 326 ? -2.465 23.078 -6.074 1 57.41 326 LEU B CA 1
ATOM 6080 C C . LEU B 1 326 ? -3.52 24.125 -5.738 1 57.41 326 LEU B C 1
ATOM 6082 O O . LEU B 1 326 ? -4.488 23.844 -5.035 1 57.41 326 LEU B O 1
ATOM 6086 N N . ILE B 1 327 ? -3.25 25.406 -5.895 1 58.69 327 ILE B N 1
ATOM 6087 C CA . ILE B 1 327 ? -4.191 26.453 -5.535 1 58.69 327 ILE B CA 1
ATOM 6088 C C . ILE B 1 327 ? -4.973 26.891 -6.77 1 58.69 327 ILE B C 1
ATOM 6090 O O . ILE B 1 327 ? -6.07 27.438 -6.656 1 58.69 327 ILE B O 1
ATOM 6094 N N . TYR B 1 328 ? -4.262 26.781 -7.945 1 56.69 328 TYR B N 1
ATOM 6095 C CA . TYR B 1 328 ? -4.938 27.219 -9.156 1 56.69 328 TYR B CA 1
ATOM 6096 C C . TYR B 1 328 ? -4.578 26.344 -10.344 1 56.69 328 TYR B C 1
ATOM 6098 O O . TYR B 1 328 ? -3.426 25.922 -10.484 1 56.69 328 TYR B O 1
ATOM 6106 N N . THR B 1 329 ? -5.656 25.734 -10.922 1 59.97 329 THR B N 1
ATOM 6107 C CA . THR B 1 329 ? -5.473 25.031 -12.188 1 59.97 329 THR B CA 1
ATOM 6108 C C . THR B 1 329 ? -6.266 25.703 -13.305 1 59.97 329 THR B C 1
ATOM 6110 O O . THR B 1 329 ? -7.402 26.141 -13.094 1 59.97 329 THR B O 1
ATOM 6113 N N . GLU B 1 330 ? -5.66 26.312 -14.273 1 56.69 330 GLU B N 1
ATOM 6114 C CA . GLU B 1 330 ? -6.348 26.859 -15.438 1 56.69 330 GLU B CA 1
ATOM 6115 C C . GLU B 1 330 ? -5.875 26.188 -16.719 1 56.69 330 GLU B C 1
ATOM 6117 O O . GLU B 1 330 ? -4.672 26 -16.922 1 56.69 330 GLU B O 1
ATOM 6122 N N . LEU B 1 331 ? -6.914 25.656 -17.484 1 51.12 331 LEU B N 1
ATOM 6123 C CA . LEU B 1 331 ? -6.637 25.203 -18.844 1 51.12 331 LEU B CA 1
ATOM 6124 C C . LEU B 1 331 ? -6.668 26.375 -19.828 1 51.12 331 LEU B C 1
ATOM 6126 O O . LEU B 1 331 ? -7.688 27.062 -19.953 1 51.12 331 LEU B O 1
ATOM 6130 N N . LEU B 1 332 ? -5.566 26.953 -20.094 1 47.88 332 LEU B N 1
ATOM 6131 C CA . LEU B 1 332 ? -5.504 28.047 -21.062 1 47.88 332 LEU B CA 1
ATOM 6132 C C . LEU B 1 332 ? -5.219 27.516 -22.469 1 47.88 332 LEU B C 1
ATOM 6134 O O . LEU B 1 332 ? -4.348 26.656 -22.641 1 47.88 332 LEU B O 1
ATOM 6138 N N . LYS B 1 333 ? -6.312 27.641 -23.359 1 48.31 333 LYS B N 1
ATOM 6139 C CA . LYS B 1 333 ? -6.148 27.359 -24.781 1 48.31 333 LYS B CA 1
ATOM 6140 C C . LYS B 1 333 ? -5.754 28.625 -25.547 1 48.31 333 LYS B C 1
ATOM 6142 O O . LYS B 1 333 ? -6.449 29.641 -25.469 1 48.31 333 LYS B O 1
ATOM 6147 N N . LYS B 1 334 ? -4.566 28.969 -25.5 1 47.31 334 LYS B N 1
ATOM 6148 C CA . LYS B 1 334 ? -4.273 30.109 -26.359 1 47.31 334 LYS B CA 1
ATOM 6149 C C . LYS B 1 334 ? -3.467 29.688 -27.594 1 47.31 334 LYS B C 1
ATOM 6151 O O . LYS B 1 334 ? -2.588 28.828 -27.5 1 47.31 334 LYS B O 1
ATOM 6156 N N . LYS B 1 335 ? -4.027 29.984 -28.781 1 46.09 335 LYS B N 1
ATOM 6157 C CA . LYS B 1 335 ? -3.281 29.938 -30.031 1 46.09 335 LYS B CA 1
ATOM 6158 C C . LYS B 1 335 ? -2.059 30.844 -29.984 1 46.09 335 LYS B C 1
ATOM 6160 O O . LYS B 1 335 ? -2.174 32.031 -29.672 1 46.09 335 LYS B O 1
ATOM 6165 N N . ILE B 1 336 ? -1.005 30.141 -29.562 1 44.66 336 ILE B N 1
ATOM 6166 C CA . ILE B 1 336 ? 0.151 31.031 -29.562 1 44.66 336 ILE B CA 1
ATOM 6167 C C . ILE B 1 336 ? 0.754 31.094 -30.953 1 44.66 336 ILE B C 1
ATOM 6169 O O . ILE B 1 336 ? 0.96 30.062 -31.609 1 44.66 336 ILE B O 1
ATOM 6173 N N . LYS B 1 337 ? 0.409 32.156 -31.578 1 43.34 337 LYS B N 1
ATOM 6174 C CA . LYS B 1 337 ? 1.156 32.469 -32.781 1 43.34 337 LYS B CA 1
ATOM 6175 C C . LYS B 1 337 ? 2.654 32.531 -32.531 1 43.34 337 LYS B C 1
ATOM 6177 O O . LYS B 1 337 ? 3.09 33.281 -31.625 1 43.34 337 LYS B O 1
ATOM 6182 N N . ALA B 1 338 ? 3.207 31.344 -32.75 1 38.22 338 ALA B N 1
ATOM 6183 C CA . ALA B 1 338 ? 4.656 31.281 -32.562 1 38.22 338 ALA B CA 1
ATOM 6184 C C . ALA B 1 338 ? 5.363 32.344 -33.406 1 38.22 338 ALA B C 1
ATOM 6186 O O . ALA B 1 338 ? 5.316 32.312 -34.625 1 38.22 338 ALA B O 1
ATOM 6187 N N . ASN B 1 339 ? 4.953 33.562 -33.312 1 40.03 339 ASN B N 1
ATOM 6188 C CA . ASN B 1 339 ? 5.883 34.469 -34 1 40.03 339 ASN B CA 1
ATOM 6189 C C . ASN B 1 339 ? 7.242 34.5 -33.312 1 40.03 339 ASN B C 1
ATOM 6191 O O . ASN B 1 339 ? 7.352 34.156 -32.125 1 40.03 339 ASN B O 1
ATOM 6195 N N . ARG B 1 340 ? 8.367 34.812 -34.094 1 40.31 340 ARG B N 1
ATOM 6196 C CA . ARG B 1 340 ? 9.75 34.938 -33.625 1 40.31 340 ARG B CA 1
ATOM 6197 C C . ARG B 1 340 ? 9.812 35.281 -32.156 1 40.31 340 ARG B C 1
ATOM 6199 O O . ARG B 1 340 ? 10.703 34.812 -31.422 1 40.31 340 ARG B O 1
ATOM 6206 N N . ARG B 1 341 ? 9.297 36.438 -31.938 1 40.03 341 ARG B N 1
ATOM 6207 C CA . ARG B 1 341 ? 9.453 37.219 -30.719 1 40.03 341 ARG B CA 1
ATOM 6208 C C . ARG B 1 341 ? 8.234 37.094 -29.812 1 40.03 341 ARG B C 1
ATOM 6210 O O . ARG B 1 341 ? 8.125 37.812 -28.797 1 40.03 341 ARG B O 1
ATOM 6217 N N . ASN B 1 342 ? 7.141 36.406 -30.328 1 35.47 342 ASN B N 1
ATOM 6218 C CA . ASN B 1 342 ? 5.953 36.719 -29.547 1 35.47 342 ASN B CA 1
ATOM 6219 C C . ASN B 1 342 ? 5.867 35.844 -28.297 1 35.47 342 ASN B C 1
ATOM 6221 O O . ASN B 1 342 ? 6.09 34.656 -28.344 1 35.47 342 ASN B O 1
ATOM 6225 N N . ILE B 1 343 ? 6.332 36.375 -27.234 1 39.91 343 ILE B N 1
ATOM 6226 C CA . ILE B 1 343 ? 6.082 35.969 -25.859 1 39.91 343 ILE B CA 1
ATOM 6227 C C . ILE B 1 343 ? 4.594 35.656 -25.656 1 39.91 343 ILE B C 1
ATOM 6229 O O . ILE B 1 343 ? 3.754 36.531 -25.938 1 39.91 343 ILE B O 1
ATOM 6233 N N . CYS B 1 344 ? 4.141 34.438 -26.062 1 37.69 344 CYS B N 1
ATOM 6234 C CA . CYS B 1 344 ? 2.736 34.25 -25.719 1 37.69 344 CYS B CA 1
ATOM 6235 C C . CYS B 1 344 ? 2.561 34.156 -24.203 1 37.69 344 CYS B C 1
ATOM 6237 O O . CYS B 1 344 ? 3.17 33.312 -23.547 1 37.69 344 CYS B O 1
ATOM 6239 N N . GLY B 1 345 ? 2.383 35.312 -23.562 1 43.44 345 GLY B N 1
ATOM 6240 C CA . GLY B 1 345 ? 2.018 35.406 -22.156 1 43.44 345 GLY B CA 1
ATOM 6241 C C . GLY B 1 345 ? 0.693 34.75 -21.844 1 43.44 345 GLY B C 1
ATOM 6242 O O . GLY B 1 345 ? -0.222 34.75 -22.672 1 43.44 345 GLY B O 1
ATOM 6243 N N . ILE B 1 346 ? 0.747 33.656 -21.203 1 43.06 346 ILE B N 1
ATOM 6244 C CA . ILE B 1 346 ? -0.51 33.094 -20.703 1 43.06 346 ILE B CA 1
ATOM 6245 C C . ILE B 1 346 ? -0.998 33.938 -19.531 1 43.06 346 ILE B C 1
ATOM 6247 O O . ILE B 1 346 ? -0.266 34.156 -18.547 1 43.06 346 ILE B O 1
ATOM 6251 N N . ILE B 1 347 ? -1.954 34.75 -19.844 1 42.84 347 ILE B N 1
ATOM 6252 C CA . ILE B 1 347 ? -2.648 35.531 -18.828 1 42.84 347 ILE B CA 1
ATOM 6253 C C . ILE B 1 347 ? -3.736 34.688 -18.172 1 42.84 347 ILE B C 1
ATOM 6255 O O . ILE B 1 347 ? -4.562 34.094 -18.875 1 42.84 347 ILE B O 1
ATOM 6259 N N . LEU B 1 348 ? -3.459 34.469 -16.875 1 45.66 348 LEU B N 1
ATOM 6260 C CA . LEU B 1 348 ? -4.551 33.812 -16.156 1 45.66 348 LEU B CA 1
ATOM 6261 C C . LEU B 1 348 ? -5.816 34.656 -16.219 1 45.66 348 LEU B C 1
ATOM 6263 O O . LEU B 1 348 ? -5.746 35.906 -16.234 1 45.66 348 LEU B O 1
ATOM 6267 N N . LYS B 1 349 ? -6.844 33.969 -16.656 1 47.69 349 LYS B N 1
ATOM 6268 C CA . LYS B 1 349 ? -8.117 34.688 -16.688 1 47.69 349 LYS B CA 1
ATOM 6269 C C . LYS B 1 349 ? -8.438 35.344 -15.344 1 47.69 349 LYS B C 1
ATOM 6271 O O . LYS B 1 349 ? -9.047 36.406 -15.289 1 47.69 349 LYS B O 1
ATOM 6276 N N . THR B 1 350 ? -7.906 34.562 -14.281 1 45.72 350 THR B N 1
ATOM 6277 C CA . THR B 1 350 ? -8.266 35.062 -12.961 1 45.72 350 THR B CA 1
ATOM 6278 C C . THR B 1 350 ? -7.023 35.469 -12.18 1 45.72 350 THR B C 1
ATOM 6280 O O . THR B 1 350 ? -5.984 34.781 -12.266 1 45.72 350 THR B O 1
ATOM 6283 N N . SER B 1 351 ? -7.008 36.656 -11.695 1 43.78 351 SER B N 1
ATOM 6284 C CA . SER B 1 351 ? -5.949 37.156 -10.828 1 43.78 351 SER B CA 1
ATOM 6285 C C . SER B 1 351 ? -5.82 36.312 -9.555 1 43.78 351 SER B C 1
ATOM 6287 O O . SER B 1 351 ? -6.824 36 -8.922 1 43.78 351 SER B O 1
ATOM 6289 N N . ILE B 1 352 ? -4.703 35.594 -9.523 1 50.56 352 ILE B N 1
ATOM 6290 C CA . ILE B 1 352 ? -4.477 34.844 -8.289 1 50.56 352 ILE B CA 1
ATOM 6291 C C . ILE B 1 352 ? -3.582 35.656 -7.355 1 50.56 352 ILE B C 1
ATOM 6293 O O . ILE B 1 352 ? -2.475 36.062 -7.73 1 50.56 352 ILE B O 1
ATOM 6297 N N . PRO B 1 353 ? -4.078 36.125 -6.242 1 50.62 353 PRO B N 1
ATOM 6298 C CA . PRO B 1 353 ? -3.246 36.844 -5.266 1 50.62 353 PRO B CA 1
ATOM 6299 C C . PRO B 1 353 ? -2.072 36 -4.766 1 50.62 353 PRO B C 1
ATOM 6301 O O . PRO B 1 353 ? -2.25 34.844 -4.418 1 50.62 353 PRO B O 1
ATOM 6304 N N . LEU B 1 354 ? -0.882 36.469 -5.238 1 51.41 354 LEU B N 1
ATOM 6305 C CA . LEU B 1 354 ? 0.299 35.781 -4.734 1 51.41 354 LEU B CA 1
ATOM 6306 C C . LEU B 1 354 ? 0.853 36.5 -3.498 1 51.41 354 LEU B C 1
ATOM 6308 O O . LEU B 1 354 ? 0.727 37.719 -3.361 1 51.41 354 LEU B O 1
ATOM 6312 N N . MET B 1 355 ? 1.115 35.75 -2.436 1 47.84 355 MET B N 1
ATOM 6313 C CA . MET B 1 355 ? 1.674 36.281 -1.19 1 47.84 355 MET B CA 1
ATOM 6314 C C . MET B 1 355 ? 3.197 36.25 -1.228 1 47.84 355 MET B C 1
ATOM 6316 O O . MET B 1 355 ? 3.797 35.375 -1.839 1 47.84 355 MET B O 1
ATOM 6320 N N . ALA B 1 356 ? 3.715 37.281 -0.7 1 41.69 356 ALA B N 1
ATOM 6321 C CA . ALA B 1 356 ? 5.168 37.375 -0.562 1 41.69 356 ALA B CA 1
ATOM 6322 C C . ALA B 1 356 ? 5.691 36.312 0.41 1 41.69 356 ALA B C 1
ATOM 6324 O O . ALA B 1 356 ? 5.027 36 1.392 1 41.69 356 ALA B O 1
ATOM 6325 N N . GLY B 1 357 ? 6.754 35.688 0.063 1 42.16 357 GLY B N 1
ATOM 6326 C CA . GLY B 1 357 ? 7.422 34.719 0.913 1 42.16 357 GLY B CA 1
ATOM 6327 C C . GLY B 1 357 ? 6.977 33.281 0.65 1 42.16 357 GLY B C 1
ATOM 6328 O O . GLY B 1 357 ? 7.316 32.375 1.407 1 42.16 357 GLY B O 1
ATOM 6329 N N . ILE B 1 358 ? 6.047 33.219 -0.213 1 45.72 358 ILE B N 1
ATOM 6330 C CA . ILE B 1 358 ? 5.531 31.891 -0.524 1 45.72 358 ILE B CA 1
ATOM 6331 C C . ILE B 1 358 ? 6.109 31.406 -1.854 1 45.72 358 ILE B C 1
ATOM 6333 O O . ILE B 1 358 ? 6.289 32.188 -2.781 1 45.72 358 ILE B O 1
ATOM 6337 N N . PHE B 1 359 ? 6.586 30.172 -1.769 1 44.94 359 PHE B N 1
ATOM 6338 C CA . PHE B 1 359 ? 7.043 29.531 -3.002 1 44.94 359 PHE B CA 1
ATOM 6339 C C . PHE B 1 359 ? 5.859 29.016 -3.816 1 44.94 359 PHE B C 1
ATOM 6341 O O . PHE B 1 359 ? 5.035 28.266 -3.309 1 44.94 359 PHE B O 1
ATOM 6348 N N . TYR B 1 360 ? 5.613 29.781 -4.938 1 50.59 360 TYR B N 1
ATOM 6349 C CA . TYR B 1 360 ? 4.598 29.297 -5.863 1 50.59 360 TYR B CA 1
ATOM 6350 C C . TYR B 1 360 ? 5.234 28.5 -7 1 50.59 360 TYR B C 1
ATOM 6352 O O . TYR B 1 360 ? 6.301 28.859 -7.5 1 50.59 360 TYR B O 1
ATOM 6360 N N . SER B 1 361 ? 4.82 27.234 -7.117 1 50.5 361 SER B N 1
ATOM 6361 C CA . SER B 1 361 ? 5.289 26.453 -8.258 1 50.5 361 SER B CA 1
ATOM 6362 C C . SER B 1 361 ? 4.203 26.312 -9.32 1 50.5 361 SER B C 1
ATOM 6364 O O . SER B 1 361 ? 3.031 26.109 -9 1 50.5 361 SER B O 1
ATOM 6366 N N . VAL B 1 362 ? 4.473 26.828 -10.492 1 50.38 362 VAL B N 1
ATOM 6367 C CA . VAL B 1 362 ? 3.564 26.688 -11.625 1 50.38 362 VAL B CA 1
ATOM 6368 C C . VAL B 1 362 ? 3.992 25.5 -12.484 1 50.38 362 VAL B C 1
ATOM 6370 O O . VAL B 1 362 ? 5.164 25.391 -12.859 1 50.38 362 VAL B O 1
ATOM 6373 N N . LEU B 1 363 ? 3.141 24.531 -12.562 1 49.81 363 LEU B N 1
ATOM 6374 C CA . LEU B 1 363 ? 3.326 23.422 -13.492 1 49.81 363 LEU B CA 1
ATOM 6375 C C . LEU B 1 363 ? 2.479 23.625 -14.742 1 49.81 363 LEU B C 1
ATOM 6377 O O . LEU B 1 363 ? 1.275 23.875 -14.648 1 49.81 363 LEU B O 1
ATOM 6381 N N . ILE B 1 364 ? 3.145 23.922 -15.867 1 47.31 364 ILE B N 1
ATOM 6382 C CA . ILE B 1 364 ? 2.459 24.031 -17.156 1 47.31 364 ILE B CA 1
ATOM 6383 C C . ILE B 1 364 ? 2.666 22.766 -17.969 1 47.31 364 ILE B C 1
ATOM 6385 O O . ILE B 1 364 ? 3.803 22.344 -18.188 1 47.31 364 ILE B O 1
ATOM 6389 N N . ASN B 1 365 ? 1.598 22.031 -18.094 1 45.69 365 ASN B N 1
ATOM 6390 C CA . ASN B 1 365 ? 1.613 20.875 -18.984 1 45.69 365 ASN B CA 1
ATOM 6391 C C . ASN B 1 365 ? 1.073 21.234 -20.359 1 45.69 365 ASN B C 1
ATOM 6393 O O . ASN B 1 365 ? 0.02 21.859 -20.484 1 45.69 365 ASN B O 1
ATOM 6397 N N . SER B 1 366 ? 1.957 21.406 -21.406 1 43.16 366 SER B N 1
ATOM 6398 C CA . SER B 1 366 ? 1.551 21.703 -22.781 1 43.16 366 SER B CA 1
ATOM 6399 C C . SER B 1 366 ? 1.218 20.438 -23.547 1 43.16 366 SER B C 1
ATOM 6401 O O . SER B 1 366 ? 1.858 19.391 -23.359 1 43.16 366 SER B O 1
ATOM 6403 N N . ASN B 1 367 ? 0.026 20.344 -24.219 1 44.34 367 ASN B N 1
ATOM 6404 C CA . ASN B 1 367 ? -0.297 19.234 -25.125 1 44.34 367 ASN B CA 1
ATOM 6405 C C . ASN B 1 367 ? 0.59 19.25 -26.359 1 44.34 367 ASN B C 1
ATOM 6407 O O . ASN B 1 367 ? 0.681 18.266 -27.078 1 44.34 367 ASN B O 1
ATOM 6411 N N . GLY B 1 368 ? 1.086 20.5 -26.922 1 41.38 368 GLY B N 1
ATOM 6412 C CA . GLY B 1 368 ? 1.94 20.625 -28.094 1 41.38 368 GLY B CA 1
ATOM 6413 C C . GLY B 1 368 ? 3.42 20.594 -27.766 1 41.38 368 GLY B C 1
ATOM 6414 O O . GLY B 1 368 ? 3.805 20.766 -26.609 1 41.38 368 GLY B O 1
ATOM 6415 N N . LEU B 1 369 ? 4.059 19.734 -28.703 1 35.62 369 LEU B N 1
ATOM 6416 C CA . LEU B 1 369 ? 5.516 19.781 -28.656 1 35.62 369 LEU B CA 1
ATOM 6417 C C . LEU B 1 369 ? 6.008 21.234 -28.688 1 35.62 369 LEU B C 1
ATOM 6419 O O . LEU B 1 369 ? 5.605 22.016 -29.547 1 35.62 369 LEU B O 1
ATOM 6423 N N . LEU B 1 370 ? 6.137 21.812 -27.609 1 35.66 370 LEU B N 1
ATOM 6424 C CA . LEU B 1 370 ? 6.957 23.016 -27.734 1 35.66 370 LEU B CA 1
ATOM 6425 C C . LEU B 1 370 ? 8.367 22.672 -28.188 1 35.66 370 LEU B C 1
ATOM 6427 O O . LEU B 1 370 ? 9.055 21.859 -27.547 1 35.66 370 LEU B O 1
ATOM 6431 N N . HIS B 1 371 ? 8.469 22.344 -29.625 1 31.39 371 HIS B N 1
ATOM 6432 C CA . HIS B 1 371 ? 9.828 22.062 -30.094 1 31.39 371 HIS B CA 1
ATOM 6433 C C . HIS B 1 371 ? 10.859 22.734 -29.203 1 31.39 371 HIS B C 1
ATOM 6435 O O . HIS B 1 371 ? 11.773 22.078 -28.703 1 31.39 371 HIS B O 1
ATOM 6441 N N . HIS B 1 372 ? 11.531 23.797 -30 1 30.2 372 HIS B N 1
ATOM 6442 C CA . HIS B 1 372 ? 12.75 24.547 -29.688 1 30.2 372 HIS B CA 1
ATOM 6443 C C . HIS B 1 372 ? 12.5 25.562 -28.578 1 30.2 372 HIS B C 1
ATOM 6445 O O . HIS B 1 372 ? 12.164 26.703 -28.844 1 30.2 372 HIS B O 1
ATOM 6451 N N . THR B 1 373 ? 11.688 25.156 -27.734 1 31.23 373 THR B N 1
ATOM 6452 C CA . THR B 1 373 ? 11.852 26.188 -26.719 1 31.23 373 THR B CA 1
ATOM 6453 C C . THR B 1 373 ? 13.305 26.281 -26.266 1 31.23 373 THR B C 1
ATOM 6455 O O . THR B 1 373 ? 13.906 25.281 -25.859 1 31.23 373 THR B O 1
ATOM 6458 N N . HIS B 1 374 ? 14.125 26.859 -27.234 1 28.16 374 HIS B N 1
ATOM 6459 C CA . HIS B 1 374 ? 15.414 27.266 -26.688 1 28.16 374 HIS B CA 1
ATOM 6460 C C . HIS B 1 374 ? 15.289 27.656 -25.219 1 28.16 374 HIS B C 1
ATOM 6462 O O . HIS B 1 374 ? 14.312 28.297 -24.828 1 28.16 374 HIS B O 1
ATOM 6468 N N . SER B 1 375 ? 15.625 26.766 -24.422 1 29.11 375 SER B N 1
ATOM 6469 C CA . SER B 1 375 ? 15.992 27.234 -23.094 1 29.11 375 SER B CA 1
ATOM 6470 C C . SER B 1 375 ? 16.734 28.562 -23.156 1 29.11 375 SER B C 1
ATOM 6472 O O . SER B 1 375 ? 17.938 28.625 -22.938 1 29.11 375 SER B O 1
ATOM 6474 N N . GLY B 1 376 ? 16.766 29.234 -24.344 1 28 376 GLY B N 1
ATOM 6475 C CA . GLY B 1 376 ? 17.547 30.438 -24.172 1 28 376 GLY B CA 1
ATOM 6476 C C . GLY B 1 376 ? 17.25 31.172 -22.859 1 28 376 GLY B C 1
ATOM 6477 O O . GLY B 1 376 ? 16.234 30.891 -22.219 1 28 376 GLY B O 1
ATOM 6478 N N . ARG B 1 377 ? 18.391 31.797 -22.234 1 28.83 377 ARG B N 1
ATOM 6479 C CA . ARG B 1 377 ? 18.516 32.781 -21.172 1 28.83 377 ARG B CA 1
ATOM 6480 C C . ARG B 1 377 ? 17.266 33.656 -21.078 1 28.83 377 ARG B C 1
ATOM 6482 O O . ARG B 1 377 ? 16.938 34.188 -20.016 1 28.83 377 ARG B O 1
ATOM 6489 N N . GLU B 1 378 ? 16.797 34 -22.234 1 29.34 378 GLU B N 1
ATOM 6490 C CA . GLU B 1 378 ? 15.953 35.188 -22.406 1 29.34 378 GLU B CA 1
ATOM 6491 C C . GLU B 1 378 ? 14.492 34.875 -22.109 1 29.34 378 GLU B C 1
ATOM 6493 O O . GLU B 1 378 ? 13.602 35.656 -22.422 1 29.34 378 GLU B O 1
ATOM 6498 N N . GLY B 1 379 ? 14.141 33.719 -21.859 1 31.03 379 GLY B N 1
ATOM 6499 C CA . GLY B 1 379 ? 12.695 33.625 -21.672 1 31.03 379 GLY B CA 1
ATOM 6500 C C . GLY B 1 379 ? 12.18 34.438 -20.5 1 31.03 379 GLY B C 1
ATOM 6501 O O . GLY B 1 379 ? 12.945 35.156 -19.859 1 31.03 379 GLY B O 1
ATOM 6502 N N . VAL B 1 380 ? 10.875 34.25 -20.094 1 32.34 380 VAL B N 1
ATOM 6503 C CA . VAL B 1 380 ? 10.18 35.188 -19.234 1 32.34 380 VAL B CA 1
ATOM 6504 C C . VAL B 1 380 ? 10.906 35.344 -17.906 1 32.34 380 VAL B C 1
ATOM 6506 O O . VAL B 1 380 ? 11.023 34.344 -17.156 1 32.34 380 VAL B O 1
ATOM 6509 N N . THR B 1 381 ? 12.008 36.031 -17.859 1 34.41 381 THR B N 1
ATOM 6510 C CA . THR B 1 381 ? 12.789 36.406 -16.703 1 34.41 381 THR B CA 1
ATOM 6511 C C . THR B 1 381 ? 12.039 37.438 -15.859 1 34.41 381 THR B C 1
ATOM 6513 O O . THR B 1 381 ? 12.57 37.969 -14.867 1 34.41 381 THR B O 1
ATOM 6516 N N . GLU B 1 382 ? 11.047 38.062 -16.484 1 33.81 382 GLU B N 1
ATOM 6517 C CA . GLU B 1 382 ? 10.5 39.188 -15.766 1 33.81 382 GLU B CA 1
ATOM 6518 C C . GLU B 1 382 ? 9.016 39.031 -15.5 1 33.81 382 GLU B C 1
ATOM 6520 O O . GLU B 1 382 ? 8.289 38.469 -16.344 1 33.81 382 GLU B O 1
ATOM 6525 N N . LEU B 1 383 ? 8.633 38.75 -14.336 1 37.19 383 LEU B N 1
ATOM 6526 C CA . LEU B 1 383 ? 7.23 38.875 -13.945 1 37.19 383 LEU B CA 1
ATOM 6527 C C . LEU B 1 383 ? 6.895 40.344 -13.664 1 37.19 383 LEU B C 1
ATOM 6529 O O . LEU B 1 383 ? 7.629 41.031 -12.945 1 37.19 383 LEU B O 1
ATOM 6533 N N . VAL B 1 384 ? 6.184 40.906 -14.562 1 35.84 384 VAL B N 1
ATOM 6534 C CA . VAL B 1 384 ? 5.707 42.25 -14.32 1 35.84 384 VAL B CA 1
ATOM 6535 C C . VAL B 1 384 ? 4.414 42.219 -13.508 1 35.84 384 VAL B C 1
ATOM 6537 O O . VAL B 1 384 ? 3.48 41.5 -13.859 1 35.84 384 VAL B O 1
ATOM 6540 N N . VAL B 1 385 ? 4.555 42.406 -12.211 1 35.81 385 VAL B N 1
ATOM 6541 C CA . VAL B 1 385 ? 3.418 42.594 -11.32 1 35.81 385 VAL B CA 1
ATOM 6542 C C . VAL B 1 385 ? 2.818 43.969 -11.516 1 35.81 385 VAL B C 1
ATOM 6544 O O . VAL B 1 385 ? 3.516 45 -11.383 1 35.81 385 VAL B O 1
ATOM 6547 N N . ASP B 1 386 ? 1.819 43.969 -12.461 1 36.81 386 ASP B N 1
ATOM 6548 C CA . ASP B 1 386 ? 1.141 45.25 -12.555 1 36.81 386 ASP B CA 1
ATOM 6549 C C . ASP B 1 386 ? 0.495 45.625 -11.219 1 36.81 386 ASP B C 1
ATOM 6551 O O . ASP B 1 386 ? -0.528 45.062 -10.836 1 36.81 386 ASP B O 1
ATOM 6555 N N . ASP B 1 387 ? 1.386 45.875 -10.227 1 37.69 387 ASP B N 1
ATOM 6556 C CA . ASP B 1 387 ? 0.733 46.531 -9.109 1 37.69 387 ASP B CA 1
ATOM 6557 C C . ASP B 1 387 ? 0.199 47.906 -9.516 1 37.69 387 ASP B C 1
ATOM 6559 O O . ASP B 1 387 ? 0.696 48.531 -10.469 1 37.69 387 ASP B O 1
ATOM 6563 N N . HIS B 1 388 ? -1.123 48.031 -9.742 1 38.56 388 HIS B N 1
ATOM 6564 C CA . HIS B 1 388 ? -1.698 49.312 -10.148 1 38.56 388 HIS B CA 1
ATOM 6565 C C . HIS B 1 388 ? -0.664 50.438 -10.078 1 38.56 388 HIS B C 1
ATOM 6567 O O . HIS B 1 388 ? -0.752 51.406 -10.82 1 38.56 388 HIS B O 1
ATOM 6573 N N . TYR B 1 389 ? 0.077 50.531 -8.891 1 36.06 389 TYR B N 1
ATOM 6574 C CA . TYR B 1 389 ? 0.816 51.812 -8.781 1 36.06 389 TYR B CA 1
ATOM 6575 C C . TYR B 1 389 ? 2.17 51.688 -9.477 1 36.06 389 TYR B C 1
ATOM 6577 O O . TYR B 1 389 ? 2.627 52.656 -10.109 1 36.06 389 TYR B O 1
ATOM 6585 N N . ASN B 1 390 ? 3.176 50.75 -9.055 1 35.84 390 ASN B N 1
ATOM 6586 C CA . ASN B 1 390 ? 4.535 50.688 -9.57 1 35.84 390 ASN B CA 1
ATOM 6587 C C . ASN B 1 390 ? 4.848 49.344 -10.203 1 35.84 390 ASN B C 1
ATOM 6589 O O . ASN B 1 390 ? 4.492 48.281 -9.641 1 35.84 390 ASN B O 1
ATOM 6593 N N . ALA B 1 391 ? 4.691 49.125 -11.547 1 39.88 391 ALA B N 1
ATOM 6594 C CA . ALA B 1 391 ? 5.141 48.031 -12.406 1 39.88 391 ALA B CA 1
ATOM 6595 C C . ALA B 1 391 ? 6.359 47.344 -11.812 1 39.88 391 ALA B C 1
ATOM 6597 O O . ALA B 1 391 ? 7.5 47.688 -12.109 1 39.88 391 ALA B O 1
ATOM 6598 N N . ARG B 1 392 ? 6.207 47.094 -10.484 1 36.78 392 ARG B N 1
ATOM 6599 C CA . ARG B 1 392 ? 7.434 46.5 -9.938 1 36.78 392 ARG B CA 1
ATOM 6600 C C . ARG B 1 392 ? 7.742 45.156 -10.57 1 36.78 392 ARG B C 1
ATOM 6602 O O . ARG B 1 392 ? 6.832 44.375 -10.828 1 36.78 392 ARG B O 1
ATOM 6609 N N . ARG B 1 393 ? 8.773 45.094 -11.383 1 38.31 393 ARG B N 1
ATOM 6610 C CA . ARG B 1 393 ? 9.367 43.906 -12.016 1 38.31 393 ARG B CA 1
ATOM 6611 C C . ARG B 1 393 ? 9.891 42.938 -10.969 1 38.31 393 ARG B C 1
ATOM 6613 O O . ARG B 1 393 ? 10.57 43.344 -10.023 1 38.31 393 ARG B O 1
ATOM 6620 N N . ILE B 1 394 ? 9.055 42.031 -10.602 1 36.66 394 ILE B N 1
ATOM 6621 C CA . ILE B 1 394 ? 9.57 41.031 -9.68 1 36.66 394 ILE B CA 1
ATOM 6622 C C . ILE B 1 394 ? 10.43 40 -10.438 1 36.66 394 ILE B C 1
ATOM 6624 O O . ILE B 1 394 ? 10.016 39.5 -11.469 1 36.66 394 ILE B O 1
ATOM 6628 N N . ASN B 1 395 ? 11.703 40 -10.219 1 34.44 395 ASN B N 1
ATOM 6629 C CA . ASN B 1 395 ? 12.672 39.062 -10.773 1 34.44 395 ASN B CA 1
ATOM 6630 C C . ASN B 1 395 ? 12.477 37.656 -10.203 1 34.44 395 ASN B C 1
ATOM 6632 O O . ASN B 1 395 ? 12.188 37.5 -9.016 1 34.44 395 ASN B O 1
ATOM 6636 N N . PHE B 1 396 ? 11.969 36.75 -11.016 1 35.81 396 PHE B N 1
ATOM 6637 C CA . PHE B 1 396 ? 11.812 35.375 -10.531 1 35.81 396 PHE B CA 1
ATOM 6638 C C . PHE B 1 396 ? 12.875 34.469 -11.125 1 35.81 396 PHE B C 1
ATOM 6640 O O . PHE B 1 396 ? 13.469 34.781 -12.156 1 35.81 396 PHE B O 1
ATOM 6647 N N . SER B 1 397 ? 13.641 33.656 -10.305 1 32.72 397 SER B N 1
ATOM 6648 C CA . SER B 1 397 ? 14.664 32.719 -10.742 1 32.72 397 SER B CA 1
ATOM 6649 C C . SER B 1 397 ? 14.125 31.281 -10.789 1 32.72 397 SER B C 1
ATOM 6651 O O . SER B 1 397 ? 13.234 30.922 -10.016 1 32.72 397 SER B O 1
ATOM 6653 N N . PHE B 1 398 ? 14.297 30.438 -11.953 1 33.25 398 PHE B N 1
ATOM 6654 C CA . PHE B 1 398 ? 13.859 29.078 -12.242 1 33.25 398 PHE B CA 1
ATOM 6655 C C . PHE B 1 398 ? 14.867 28.062 -11.695 1 33.25 398 PHE B C 1
ATOM 6657 O O . PHE B 1 398 ? 16.078 28.281 -11.773 1 33.25 398 PHE B O 1
ATOM 6664 N N . MET B 1 399 ? 14.633 27.266 -10.516 1 31.7 399 MET B N 1
ATOM 6665 C CA . MET B 1 399 ? 15.539 26.234 -10.023 1 31.7 399 MET B CA 1
ATOM 6666 C C . MET B 1 399 ? 15.344 24.922 -10.781 1 31.7 399 MET B C 1
ATOM 6668 O O . MET B 1 399 ? 14.211 24.531 -11.078 1 31.7 399 MET B O 1
ATOM 6672 N N . ASP B 1 400 ? 16.266 24.453 -11.672 1 31.36 400 ASP B N 1
ATOM 6673 C CA . ASP B 1 400 ? 16.375 23.125 -12.273 1 31.36 400 ASP B CA 1
ATOM 6674 C C . ASP B 1 400 ? 16.422 22.047 -11.195 1 31.36 400 ASP B C 1
ATOM 6676 O O . ASP B 1 400 ? 17.297 22.062 -10.32 1 31.36 400 ASP B O 1
ATOM 6680 N N . PRO B 1 401 ? 15.492 21.312 -10.898 1 29.84 401 PRO B N 1
ATOM 6681 C CA . PRO B 1 401 ? 15.641 20.297 -9.852 1 29.84 401 PRO B CA 1
ATOM 6682 C C . PRO B 1 401 ? 16.812 19.359 -10.094 1 29.84 401 PRO B C 1
ATOM 6684 O O . PRO B 1 401 ? 17.297 18.703 -9.164 1 29.84 401 PRO B O 1
ATOM 6687 N N . TYR B 1 402 ? 17.172 18.906 -11.352 1 29.7 402 TYR B N 1
ATOM 6688 C CA . TYR B 1 402 ? 18.172 17.859 -11.484 1 29.7 402 TYR B CA 1
ATOM 6689 C C . TYR B 1 402 ? 19.594 18.422 -11.453 1 29.7 402 TYR B C 1
ATOM 6691 O O . TYR B 1 402 ? 20.562 17.719 -11.734 1 29.7 402 TYR B O 1
ATOM 6699 N N . LYS B 1 403 ? 19.969 19.688 -11.609 1 31.06 403 LYS B N 1
ATOM 6700 C CA . LYS B 1 403 ? 21.406 19.906 -11.625 1 31.06 403 LYS B CA 1
ATOM 6701 C C . LYS B 1 403 ? 21.969 19.891 -10.203 1 31.06 403 LYS B C 1
ATOM 6703 O O . LYS B 1 403 ? 21.5 20.609 -9.328 1 31.06 403 LYS B O 1
ATOM 6708 N N . PRO B 1 404 ? 22.891 18.797 -9.953 1 31.59 404 PRO B N 1
ATOM 6709 C CA . PRO B 1 404 ? 23.781 18.906 -8.789 1 31.59 404 PRO B CA 1
ATOM 6710 C C . PRO B 1 404 ? 24.578 20.219 -8.773 1 31.59 404 PRO B C 1
ATOM 6712 O O . PRO B 1 404 ? 24.797 20.812 -9.828 1 31.59 404 PRO B O 1
ATOM 6715 N N . ASP B 1 405 ? 24.625 20.969 -7.672 1 33.44 405 ASP B N 1
ATOM 6716 C CA . ASP B 1 405 ? 25.531 22.109 -7.605 1 33.44 405 ASP B CA 1
ATOM 6717 C C . ASP B 1 405 ? 26.938 21.734 -8.062 1 33.44 405 ASP B C 1
ATOM 6719 O O . ASP B 1 405 ? 27.266 20.562 -8.148 1 33.44 405 ASP B O 1
ATOM 6723 N N . GLU B 1 406 ? 27.672 22.734 -8.492 1 32.22 406 GLU B N 1
ATOM 6724 C CA . GLU B 1 406 ? 29.094 22.5 -8.758 1 32.22 406 GLU B CA 1
ATOM 6725 C C . GLU B 1 406 ? 29.688 21.516 -7.754 1 32.22 406 GLU B C 1
ATOM 6727 O O . GLU B 1 406 ? 30.516 20.688 -8.109 1 32.22 406 GLU B O 1
ATOM 6732 N N . ASP B 1 407 ? 29.734 22.078 -6.461 1 33.84 407 ASP B N 1
ATOM 6733 C CA . ASP B 1 407 ? 30.672 21.547 -5.477 1 33.84 407 ASP B CA 1
ATOM 6734 C C . ASP B 1 407 ? 30.141 20.234 -4.883 1 33.84 407 ASP B C 1
ATOM 6736 O O . ASP B 1 407 ? 30.703 19.703 -3.926 1 33.84 407 ASP B O 1
ATOM 6740 N N . GLY B 1 408 ? 29.578 19.281 -5.441 1 33.03 408 GLY B N 1
ATOM 6741 C CA . GLY B 1 408 ? 29.094 17.953 -5.125 1 33.03 408 GLY B CA 1
ATOM 6742 C C . GLY B 1 408 ? 27.75 17.953 -4.422 1 33.03 408 GLY B C 1
ATOM 6743 O O . GLY B 1 408 ? 27.188 16.906 -4.125 1 33.03 408 GLY B O 1
ATOM 6744 N N . ASN B 1 409 ? 27.531 18.922 -3.482 1 27.08 409 ASN B N 1
ATOM 6745 C CA . ASN B 1 409 ? 26.375 19.172 -2.607 1 27.08 409 ASN B CA 1
ATOM 6746 C C . ASN B 1 409 ? 25.188 19.703 -3.387 1 27.08 409 ASN B C 1
ATOM 6748 O O . ASN B 1 409 ? 25.344 20.594 -4.23 1 27.08 409 ASN B O 1
ATOM 6752 N N . ASN B 1 410 ? 24.406 18.875 -4.004 1 28 410 ASN B N 1
ATOM 6753 C CA . ASN B 1 410 ? 23.281 19.172 -4.875 1 28 410 ASN B CA 1
ATOM 6754 C C . ASN B 1 410 ? 22.438 20.312 -4.32 1 28 410 ASN B C 1
ATOM 6756 O O . ASN B 1 410 ? 21.484 20.078 -3.572 1 28 410 ASN B O 1
ATOM 6760 N N . LEU B 1 411 ? 23.203 21.375 -3.713 1 25.86 411 LEU B N 1
ATOM 6761 C CA . LEU B 1 411 ? 22.516 22.531 -3.146 1 25.86 411 LEU B CA 1
ATOM 6762 C C . LEU B 1 411 ? 21.625 23.203 -4.191 1 25.86 411 LEU B C 1
ATOM 6764 O O . LEU B 1 411 ? 22.047 23.391 -5.336 1 25.86 411 LEU B O 1
ATOM 6768 N N . LEU B 1 412 ? 20.438 23.125 -3.996 1 28.03 412 LEU B N 1
ATOM 6769 C CA . LEU B 1 412 ? 19.234 23.703 -4.602 1 28.03 412 LEU B CA 1
ATOM 6770 C C . LEU B 1 412 ? 19.375 25.219 -4.734 1 28.03 412 LEU B C 1
ATOM 6772 O O . LEU B 1 412 ? 19.328 25.938 -3.734 1 28.03 412 LEU B O 1
ATOM 6776 N N . HIS B 1 413 ? 20.656 25.75 -5.188 1 24.92 413 HIS B N 1
ATOM 6777 C CA . HIS B 1 413 ? 20.734 27.203 -5.344 1 24.92 413 HIS B CA 1
ATOM 6778 C C . HIS B 1 413 ? 19.547 27.734 -6.148 1 24.92 413 HIS B C 1
ATOM 6780 O O . HIS B 1 413 ? 19.109 27.094 -7.109 1 24.92 413 HIS B O 1
ATOM 6786 N N . PRO B 1 414 ? 18.875 28.828 -5.582 1 26.62 414 PRO B N 1
ATOM 6787 C CA . PRO B 1 414 ? 17.641 29.516 -5.984 1 26.62 414 PRO B CA 1
ATOM 6788 C C . PRO B 1 414 ? 17.734 30.125 -7.379 1 26.62 414 PRO B C 1
ATOM 6790 O O . PRO B 1 414 ? 16.906 30.953 -7.754 1 26.62 414 PRO B O 1
ATOM 6793 N N . ARG B 1 415 ? 19 30.172 -8.023 1 25.86 415 ARG B N 1
ATOM 6794 C CA . ARG B 1 415 ? 19.125 30.891 -9.289 1 25.86 415 ARG B CA 1
ATOM 6795 C C . ARG B 1 415 ? 18.266 30.25 -10.367 1 25.86 415 ARG B C 1
ATOM 6797 O O . ARG B 1 415 ? 18.359 29.031 -10.602 1 25.86 415 ARG B O 1
ATOM 6804 N N . LEU B 1 416 ? 17.125 30.922 -10.531 1 27.84 416 LEU B N 1
ATOM 6805 C CA . LEU B 1 416 ? 16.016 30.484 -11.367 1 27.84 416 LEU B CA 1
ATOM 6806 C C . LEU B 1 416 ? 16.484 30.234 -12.797 1 27.84 416 LEU B C 1
ATOM 6808 O O . LEU B 1 416 ? 15.922 30.781 -13.75 1 27.84 416 LEU B O 1
ATOM 6812 N N . THR B 1 417 ? 17.828 30.406 -13.094 1 27.5 417 THR B N 1
ATOM 6813 C CA . THR B 1 417 ? 18.203 30.328 -14.5 1 27.5 417 THR B CA 1
ATOM 6814 C C . THR B 1 417 ? 17.766 29 -15.102 1 27.5 417 THR B C 1
ATOM 6816 O O . THR B 1 417 ? 18.047 28.719 -16.266 1 27.5 417 THR B O 1
ATOM 6819 N N . THR B 1 418 ? 17.422 28.141 -14.258 1 26.69 418 THR B N 1
ATOM 6820 C CA . THR B 1 418 ? 17.703 26.797 -14.758 1 26.69 418 THR B CA 1
ATOM 6821 C C . THR B 1 418 ? 16.969 26.547 -16.078 1 26.69 418 THR B C 1
ATOM 6823 O O . THR B 1 418 ? 15.812 26.953 -16.234 1 26.69 418 THR B O 1
ATOM 6826 N N . MET B 1 419 ? 17.688 26.641 -17.156 1 26.88 419 MET B N 1
ATOM 6827 C CA . MET B 1 419 ? 17.469 26.062 -18.484 1 26.88 419 MET B CA 1
ATOM 6828 C C . MET B 1 419 ? 16.734 24.734 -18.375 1 26.88 419 MET B C 1
ATOM 6830 O O . MET B 1 419 ? 17.297 23.734 -17.922 1 26.88 419 MET B O 1
ATOM 6834 N N . CYS B 1 420 ? 15.758 24.641 -17.562 1 26.47 420 CYS B N 1
ATOM 6835 C CA . CYS B 1 420 ? 15.375 23.234 -17.625 1 26.47 420 CYS B CA 1
ATOM 6836 C C . CYS B 1 420 ? 15.008 22.828 -19.047 1 26.47 420 CYS B C 1
ATOM 6838 O O . CYS B 1 420 ? 14.258 23.547 -19.734 1 26.47 420 CYS B O 1
ATOM 6840 N N . ALA B 1 421 ? 15.867 22.469 -19.797 1 27.19 421 ALA B N 1
ATOM 6841 C CA . ALA B 1 421 ? 15.648 21.688 -21.016 1 27.19 421 ALA B CA 1
ATOM 6842 C C . ALA B 1 421 ? 14.375 20.859 -20.906 1 27.19 421 ALA B C 1
ATOM 6844 O O . ALA B 1 421 ? 14.297 19.938 -20.078 1 27.19 421 ALA B O 1
ATOM 6845 N N . VAL B 1 422 ? 13.312 21.578 -20.734 1 28.14 422 VAL B N 1
ATOM 6846 C CA . VAL B 1 422 ? 12 21 -20.5 1 28.14 422 VAL B CA 1
ATOM 6847 C C . VAL B 1 422 ? 11.641 20.047 -21.641 1 28.14 422 VAL B C 1
ATOM 6849 O O . VAL B 1 422 ? 11.344 20.5 -22.75 1 28.14 422 VAL B O 1
ATOM 6852 N N . THR B 1 423 ? 12.398 19.375 -22.156 1 29.94 423 THR B N 1
ATOM 6853 C CA . THR B 1 423 ? 11.992 18.297 -23.047 1 29.94 423 THR B CA 1
ATOM 6854 C C . THR B 1 423 ? 10.773 17.562 -22.484 1 29.94 423 THR B C 1
ATOM 6856 O O . THR B 1 423 ? 10.273 16.625 -23.109 1 29.94 423 THR B O 1
ATOM 6859 N N . SER B 1 424 ? 10.523 17.766 -21.234 1 32.53 424 SER B N 1
ATOM 6860 C CA . SER B 1 424 ? 9.484 17.062 -20.484 1 32.53 424 SER B CA 1
ATOM 6861 C C . SER B 1 424 ? 8.188 17.859 -20.469 1 32.53 424 SER B C 1
ATOM 6863 O O . SER B 1 424 ? 8.203 19.078 -20.672 1 32.53 424 SER B O 1
ATOM 6865 N N . ARG B 1 425 ? 6.949 17.391 -20.797 1 36.22 425 ARG B N 1
ATOM 6866 C CA . ARG B 1 425 ? 5.555 17.812 -20.812 1 36.22 425 ARG B CA 1
ATOM 6867 C C . ARG B 1 425 ? 5.211 18.562 -19.531 1 36.22 425 ARG B C 1
ATOM 6869 O O . ARG B 1 425 ? 4.113 19.109 -19.406 1 36.22 425 ARG B O 1
ATOM 6876 N N . GLN B 1 426 ? 6.043 18.438 -18.562 1 34.72 426 GLN B N 1
ATOM 6877 C CA . GLN B 1 426 ? 5.676 19.078 -17.297 1 34.72 426 GLN B CA 1
ATOM 6878 C C . GLN B 1 426 ? 6.664 20.172 -16.938 1 34.72 426 GLN B C 1
ATOM 6880 O O . GLN B 1 426 ? 7.875 20 -17.078 1 34.72 426 GLN B O 1
ATOM 6885 N N . PHE B 1 427 ? 6.246 21.406 -17.016 1 37.81 427 PHE B N 1
ATOM 6886 C CA . PHE B 1 427 ? 7.027 22.547 -16.562 1 37.81 427 PHE B CA 1
ATOM 6887 C C . PHE B 1 427 ? 6.668 22.906 -15.125 1 37.81 427 PHE B C 1
ATOM 6889 O O . PHE B 1 427 ? 5.492 22.906 -14.75 1 37.81 427 PHE B O 1
ATOM 6896 N N . PHE B 1 428 ? 7.598 22.734 -14.148 1 35.56 428 PHE B N 1
ATOM 6897 C CA . PHE B 1 428 ? 7.398 23.125 -12.758 1 35.56 428 PHE B CA 1
ATOM 6898 C C . PHE B 1 428 ? 8.07 24.453 -12.469 1 35.56 428 PHE B C 1
ATOM 6900 O O . PHE B 1 428 ? 9.18 24.719 -12.945 1 35.56 428 PHE B O 1
ATOM 6907 N N . MET B 1 429 ? 7.27 25.562 -12.195 1 39.34 429 MET B N 1
ATOM 6908 C CA . MET B 1 429 ? 7.785 26.875 -11.82 1 39.34 429 MET B CA 1
ATOM 6909 C C . MET B 1 429 ? 7.539 27.141 -10.344 1 39.34 429 MET B C 1
ATOM 6911 O O . MET B 1 429 ? 6.461 26.859 -9.82 1 39.34 429 MET B O 1
ATOM 6915 N N . THR B 1 430 ? 8.594 27.375 -9.555 1 35.09 430 THR B N 1
ATOM 6916 C CA . THR B 1 430 ? 8.43 27.828 -8.18 1 35.09 430 THR B CA 1
ATOM 6917 C C . THR B 1 430 ? 8.641 29.344 -8.078 1 35.09 430 THR B C 1
ATOM 6919 O O . THR B 1 430 ? 9.609 29.875 -8.625 1 35.09 430 THR B O 1
ATOM 6922 N N . ILE B 1 431 ? 7.711 30.281 -7.762 1 40.38 431 ILE B N 1
ATOM 6923 C CA . ILE B 1 431 ? 7.688 31.734 -7.621 1 40.38 431 ILE B CA 1
ATOM 6924 C C . ILE B 1 431 ? 7.867 32.125 -6.152 1 40.38 431 ILE B C 1
ATOM 6926 O O . ILE B 1 431 ? 7.164 31.594 -5.281 1 40.38 431 ILE B O 1
ATOM 6930 N N . LEU B 1 432 ? 9.141 32.656 -5.816 1 32.56 432 LEU B N 1
ATOM 6931 C CA . LEU B 1 432 ? 9.281 33.281 -4.5 1 32.56 432 LEU B CA 1
ATOM 6932 C C . LEU B 1 432 ? 9.188 34.781 -4.594 1 32.56 432 LEU B C 1
ATOM 6934 O O . LEU B 1 432 ? 9.914 35.406 -5.367 1 32.56 432 LEU B O 1
ATOM 6938 N N . LEU B 1 433 ? 8.203 35.344 -4.117 1 33.56 433 LEU B N 1
ATOM 6939 C CA . LEU B 1 433 ? 8.023 36.812 -4.059 1 33.56 433 LEU B CA 1
ATOM 6940 C C . LEU B 1 433 ? 8.727 37.375 -2.84 1 33.56 433 LEU B C 1
ATOM 6942 O O . LEU B 1 433 ? 8.5 36.938 -1.711 1 33.56 433 LEU B O 1
ATOM 6946 N N . MET B 1 434 ? 10.023 37.938 -3.047 1 30.27 434 MET B N 1
ATOM 6947 C CA . MET B 1 434 ? 10.727 38.594 -1.944 1 30.27 434 MET B CA 1
ATOM 6948 C C . MET B 1 434 ? 10.453 40.094 -1.947 1 30.27 434 MET B C 1
ATOM 6950 O O . MET B 1 434 ? 10.172 40.656 -2.994 1 30.27 434 MET B O 1
ATOM 6954 N N . ASN B 1 435 ? 10.227 40.656 -0.762 1 28.41 435 ASN B N 1
ATOM 6955 C CA . ASN B 1 435 ? 10.18 42.094 -0.553 1 28.41 435 ASN B CA 1
ATOM 6956 C C . ASN B 1 435 ? 11.445 42.781 -1.071 1 28.41 435 ASN B C 1
ATOM 6958 O O . ASN B 1 435 ? 12.531 42.188 -1.028 1 28.41 435 ASN B O 1
ATOM 6962 N N . ASP B 1 436 ? 11.242 43.531 -2.166 1 29.95 436 ASP B N 1
ATOM 6963 C CA . ASP B 1 436 ? 12.398 44.375 -2.396 1 29.95 436 ASP B CA 1
ATOM 6964 C C . ASP B 1 436 ? 12.898 45 -1.09 1 29.95 436 ASP B C 1
ATOM 6966 O O . ASP B 1 436 ? 12.102 45.438 -0.265 1 29.95 436 ASP B O 1
ATOM 6970 N N . VAL B 1 437 ? 14.094 44.625 -0.632 1 28.2 437 VAL B N 1
ATOM 6971 C CA . VAL B 1 437 ? 14.742 45.562 0.286 1 28.2 437 VAL B CA 1
ATOM 6972 C C . VAL B 1 437 ? 14.883 46.938 -0.376 1 28.2 437 VAL B C 1
ATOM 6974 O O . VAL B 1 437 ? 15.195 47.031 -1.565 1 28.2 437 VAL B O 1
#

Organism: Bemisia tabaci (NCBI:txid7038)

Nearest PDB structures (foldseek):
  8h37-assembly1_N  TM=7.308E-01  e=3.512E-14  Homo sapiens
  8h37-assembly1_A  TM=6.587E-01  e=4.281E-15  Homo sapiens
  4j8z-assembly1_A  TM=8.715E-01  e=1.938E-11  Homo sapiens
  8h37-assembly1_P  TM=6.228E-01  e=5.918E-15  Homo sapiens
  3i3n-assembly1_A  TM=7.268E-01  e=4.052E-12  Homo sapiens

pLDDT: mean 70.91, std 25.42, range [21.97, 97.12]

Sequence (874 aa):
MSGREEPSPPKCGCSNDVIFPDPSFSRCCSKQRLWWMLHSQKLCDISFVVGPDSQTETFHAHRSVLSAGSSVFESMFSGNWAAESSIRVPDVESSAFSILLRYIYTDDVLLTAEVVLQVLYAAKKYEICILELRCSQFLKKNLCSNNAFTLLMQAKLLSEDSLAESCLKMIDKNAEEALSFEDFLAIDFPTLCELLKRDTVKVKETTLFDAVVRWAAAECGRKGLEVTRENQRSLLEGALPFIRFPLMTQKEFTTLVAESGLLNDRELVEMFYYFSGCPKASLMYNRSPRFSVSDDVKLLGFGLFADRQHFAEISWNLRLYEDDELIYTELLKKKIKANRRNICGIILKTSIPLMAGIFYSVLINSNGLLHHTHSGREGVTELVVDDHYNARRINFSFMDPYKPDEDGNNLLHPRLTTMCAVTSRQFFMTILLMNDVMSGREEPSPPKCGCSNDVIFPDPSFSRCCSKQRLWWMLHSQKLCDISFVVGPDSQTETFHAHRSVLSAGSSVFESMFSGNWAAESSIRVPDVESSAFSILLRYIYTDDVLLTAEVVLQVLYAAKKYEICILELRCSQFLKKNLCSNNAFTLLMQAKLLSEDSLAESCLKMIDKNAEEALSFEDFLAIDFPTLCELLKRDTVKVKETTLFDAVVRWAAAECGRKGLEVTRENQRSLLEGALPFIRFPLMTQKEFTTLVAESGLLNDRELVEMFYYFSGCPKASLMYNRSPRFSVSDDVKLLGFGLFADRQHFAEISWNLRLYEDDELIYTELLKKKIKANRRNICGIILKTSIPLMAGIFYSVLINSNGLLHHTHSGREGVTELVVDDHYNARRINFSFMDPYKPDEDGNNLLHPRLTTMCAVTSRQFFMTILLMNDV

Foldseek 3Di:
DPPPPLDDQDDDPDDPPDDDPDPVVPQPDQLNVLSCCQVVLPPFQAKEFEEAPVDTDIGTDHLVLLVVQFVQSVVCCVPDCVPPRYYYHHPADPVLVVQVRSCSRRVDHDDDPVCLLRVLLVCLVRVRPVSNVVSLVVCLVVDALQCLLVQLQSCVVSVPVVSNVSSLVRCQVVVLSSLPYCSLLPHDPVVLQVNLQALSRPDDLLSNVVSLLVSLCSVCVVVVHDSDLVSSLVSCVSRVQSRALLCDQPVSCCVRPVVSNSDDPVLVVQSVCVNVVNHDPDRSHDNDHRPCPDQQQFPFWFFQQQAADDFDQWFWFKFKDWQNHGPDTDGDRDRQPNHHPGRPTGTDPDTDRDDAQTWIKIKIFTPDQSPPSVLAQPGQLWDQRPPVPDSHTNGAGADDVPPDPPPPCPDVDLRLHQHFPDDRGITIGIGHHHPDD/DPPPPLDDQDDDPDDPPDDDPDPVVPQPDQLNVLSCCQVVLPPFQAKEFEEAPVDTDIGTDHLVLLVVQFVQSVVCCVPDCVPPRYYYHHPADPVLVVQVRSCSRRVDHDDDPVCLLRVLQVCVVRVRPVSNVVSLVVCLVVDALQCLLVQLQSCVVSVPVVSNVSSLVRCQVVVLSSLVYCSLLPHDPVVLQVNLQALSRADDLLSNVVSLLVSLCSVCVVVVHDSDLVSSLVSCVSRVQSRALLCDQPVSCCVRPVVSNSDDPVLVVQSVCVNVVNHDPDRSHDNDHRPCPDFQQFQKFFFQQQAADDFDQWFKFKFKDWVNHGPDTDGDRDRPNNHHPGGGGDGDPDRDGDDAQIWIKIKIQTPDPSDPSPLPQPGCQWRQRPPVPDSPTQGAAQFDQPDQPPVNNNPSPRRNSPSPPCSDSIGIGIGHHHPDD

Solvent-accessible surface area (backbone atoms only — not comparable to full-atom values): 48456 Å² total; per-residue (Å²): 133,80,75,75,72,72,75,76,76,67,90,58,92,58,69,83,79,65,78,46,93,48,70,89,65,61,50,76,33,43,43,35,22,34,46,45,43,58,72,64,54,57,79,47,65,33,33,37,41,22,15,46,93,88,58,65,46,78,45,61,40,43,63,56,61,45,31,44,51,15,65,50,47,33,52,42,46,71,47,90,39,55,78,51,51,65,46,80,38,52,91,42,54,50,71,30,49,53,47,52,52,42,25,55,43,46,62,50,76,87,80,48,88,88,46,34,65,55,30,33,49,52,22,58,74,40,53,27,59,67,60,31,50,52,37,47,49,52,49,60,72,69,59,44,56,77,48,26,50,52,49,29,53,50,20,57,75,68,68,34,60,70,53,26,49,52,26,52,52,50,37,20,72,35,27,60,64,25,54,67,35,72,43,49,48,71,56,52,68,69,58,51,40,54,56,47,65,44,44,56,44,44,59,55,60,66,59,51,50,53,43,51,52,52,29,35,46,46,46,23,56,75,70,71,43,69,82,41,50,67,52,35,29,65,72,35,60,87,43,55,56,45,46,36,61,71,73,49,52,67,67,54,39,48,65,56,49,59,66,57,51,57,60,51,70,69,57,48,50,51,50,53,37,38,71,69,69,56,59,64,94,76,66,86,46,47,70,73,80,53,55,62,77,67,82,65,45,44,50,46,55,47,51,48,54,38,54,38,74,68,63,48,62,36,42,30,42,36,31,31,15,53,75,84,36,80,74,41,75,46,80,46,81,48,77,27,60,22,39,66,80,31,54,32,58,41,59,46,94,58,62,41,66,63,56,73,72,38,44,29,30,34,35,34,38,36,82,33,77,47,72,63,49,61,78,48,48,74,41,73,20,53,45,67,43,63,44,92,84,55,66,44,65,42,71,42,66,53,60,68,80,80,58,67,75,80,83,81,69,84,70,80,58,68,60,50,57,33,51,49,53,66,48,76,50,38,34,34,33,30,44,34,43,49,78,81,126,134,81,75,74,71,74,77,74,75,67,90,58,92,60,69,83,78,65,77,46,93,49,68,90,65,61,49,76,33,45,43,35,20,34,46,45,42,58,73,64,55,58,80,47,65,32,33,36,40,21,16,46,92,88,57,65,45,78,46,61,41,44,61,57,61,45,31,44,51,14,64,51,46,33,52,42,47,72,48,91,39,55,79,50,52,66,46,81,38,54,90,41,54,48,70,29,51,52,48,50,52,42,25,57,44,47,63,48,78,87,79,48,88,86,46,34,66,54,30,34,50,50,22,58,74,38,53,28,59,67,59,31,51,53,36,48,51,52,48,60,72,68,58,44,56,76,47,27,51,54,49,30,54,48,21,60,76,69,69,34,60,70,53,26,49,52,25,50,51,50,36,19,73,37,26,61,62,24,54,69,35,73,43,47,48,70,57,51,68,70,58,51,39,54,56,47,64,43,44,59,43,45,59,56,58,67,59,50,49,53,43,50,52,51,28,35,47,47,46,23,55,75,70,72,43,68,84,38,50,66,53,34,31,64,75,35,60,87,42,54,57,46,47,37,63,72,73,48,53,68,68,53,39,48,65,54,50,59,65,58,51,56,60,52,70,70,57,49,50,53,50,53,37,40,72,70,70,56,60,63,94,77,66,86,47,48,69,74,79,51,54,67,74,70,66,57,30,34,59,57,28,52,36,48,54,34,50,40,77,66,64,48,60,34,37,30,40,36,31,32,15,53,78,84,35,78,75,40,77,46,79,44,78,43,76,30,59,16,36,71,78,34,55,36,49,48,59,54,91,61,67,50,65,69,59,72,73,38,47,28,30,37,30,37,34,43,81,39,81,69,76,55,49,64,51,53,91,76,48,72,50,60,44,54,27,56,38,92,85,58,68,45,66,44,70,52,42,36,58,42,86,80,61,62,30,91,87,73,53,58,52,83,58,71,63,18,68,40,56,50,76,58,82,55,59,62,39,78,34,55,40,56,40,70,77,80,126

Secondary structure (DSSP, 8-state):
------PPPP-----TT---SSGGG---SHHHHHHHHHHH-TT--EEEEES-TTS-EEEEE-HHHHHHH-HHHHHHHHTTTSS-SEEEETTS-HHHHHHHHHHHHHS-----TTTHHHHHHHHHHTT-HHHHHHHHHHHHHT--TTTHHHHHHHHHHTT-HHHHHHHHHHHHHTHHHHHHSGGGGG--HHHHHHHHH-S---S-HHHHHHHHHHHHHHHHHHHT----HHHHHHHHTTTGGGS-GGGS-HHHIIIIIITTT-S-HHHHHHHHHHHTT---SS-SS--PPP----TT-EEEEEEEE--SS--EEEEEEEEEEETTEEEEEEEEEEEE---TT-EEEEEEEEEEEPPTT-EEEEEEEESS--TT----TTSS-EEEEE-SS-EEEEE-----TTS--SSS-----S------EEETTEEEEEEE-----/------PPPP-----TT---SSGGG---SHHHHHHHHHHHTTT--EEEEES-TTS-EEEEE-HHHHHHH-HHHHHHHHTTTSS-SEEEETTS-HHHHHHHHHHHHHS-----TTTHHHHHHHHHHTT-HHHHHHHHHHHHHT--TTTHHHHHHHHHHTT-HHHHHHHHHHHHHTHHHHHHSGGGGG--HHHHHHHHH-S---S-HHHHHHHHHHHHHHHHHHHT----HHHHHHHHTTTGGGS-GGGS-HHHIIIIIIHHT-S-HHHHHHHHHHHTT---SS-SS--PPP----S--------EE--SS--EEEEEEEEEEETTEEEEEEEEEEEE---TT-EE----SS---PPTT-EEEEEEEESS--TT----TTSS-EEEEE-SS-EEEEE--B--TT---TTSS------TB------SSEEEEEEE-----

Radius of gyration: 39.47 Å; Cα contacts (8 Å, |Δi|>4): 1444; chains: 2; bounding box: 64×130×85 Å

InterPro domains:
  IPR000210 BTB/POZ domain [PF00651] (39-142)
  IPR000210 BTB/POZ domain [PS50097] (44-113)
  IPR000210 BTB/POZ domain [SM00225] (44-143)
  IPR011333 SKP1/BTB/POZ domain superfamily [G3DSA:3.30.710.10] (23-171)
  IPR011333 SKP1/BTB/POZ domain superfamily [SSF54695] (29-143)
  IPR011705 BTB/Kelch-associated [PF07707] (151-257)
  IPR011705 BTB/Kelch-associated [SM00875] (148-258)
  IPR012983 PHR [PF08005] (290-398)
  IPR038648 PHR domain superfamily [G3DSA:2.60.120.820] (270-411)